Protein 4MCJ (pdb70)

Secondary structure (DSSP, 8-state):
----EEEEE-TT---TT--GGGSEEEE--S----HHHHHHHHHHT-SS-EEEEE----SS------HHHHHHHHHHHHHHH-SEE--B-TT---HHHHH------S-B-EEB-TT-TTHHHHHHHHHHHT--EE---HHHH--/---EEEEE-TT---TT--GGGSEEEE--S-----S--HHHHHHHHHHTSSS-EEEEE----SS------HHHHHHHHHHHHHHH-SEE--B-TT---HHHHH------S-B-EEB-TT-TTHHHHHHHHHHHT--EE---HHHH-/--EEEEE-TT---TT--GGGSEEEE--S----TT--HHHHHHHHHHTSSS-EEEEE----SS------HHHHHHHHHHHHHHH-SEE--B-TT---HHHHH------S-B-EEB-TT-TTHHHHHHHHHHHT--EE---HHHH--/----EEEEE-TT---TT--GGGSEEEE--S----HHHHHHHHHHT-SS-EEEEE----SS------HHHHHHHHHHHHHHH-SEE--B-TT---HHHHH------S-B-EEB-TT-TTHHHHHHHHHHHT--EE---HHHH--/----EEEEE-TT----S--GGGSEEEE--S----HHHHHHHHHHTSSS-EEEEE----SS------HHHHHHHHHHHHHHH-SEE--B-TT---HHHHH------S-B-EEB-BTBTTHHHHHHHHHHHT--EE---HHHH-/---EEEEE-TT---TT--GGGSEEEE--S-----TT-HHHHHHHHHHTSSS-EEEEE----SS------HHHHHHHHHHHHHHH-SEE--B-TT---HHHHH------S-B-EEB-TT-TTHHHHHHHHHHHT--EE---HHHH-/-PPPEEEEE-TT---TT--GGGSEEEE--S-----S--HHHHHHHHHHTSSS-EEEEE----SS------HHHHHHHHHHHHHHH-SEE--B-TT---HHHHH------S-B-EEB-TT-TTHHHHHHHHHHHT--EE---HHHH--/---EEEEE-TT----S--GGGSEEEE--S-----HHHHHHHHHHTSSS-EEEEE----SS------HHHHHHHHHHHHHHH-SEE--B-TT---HHHHH------S-B-EEB-TT-TTHHHHHHHHHHHT--EE---HHHH-/---EEEEE-TT---TT--GGGSEEEE--S-----HHHHHHHHHHTSSS-EEEEE----SS------HHHHHHHHHHHHHHH-SEE--B-TT---HHHHH------S-B-EEB-TT-TTHHHHHHHHHHHT--EE---TTTT--/---EEEEE-TT----S--GGGSEEEE--S-----SS-HHHHHHHHHHTSSS-EEEEE----SS------HHHHHHHHHHHHHHH-SEE--B-TT---HHHHH------S-B-EEB-TT-TTHHHHHHHHHHHT--EE---HHHH--

Nearest PDB structures (foldseek):
  4mcj-assembly1_A  TM=1.006E+00  e=2.893E-27  Parabacteroides distasonis ATCC 8503
  4mcj-assembly5_I  TM=1.002E+00  e=1.064E-26  Parabacteroides distasonis ATCC 8503
  4mcj-assembly1_B  TM=1.001E+00  e=1.136E-26  Parabacteroides distasonis ATCC 8503
  4mcj-assembly4_H  TM=1.001E+00  e=2.179E-26  Parabacteroides distasonis ATCC 8503
  6v26-assembly1_B-2  TM=3.737E-01  e=5.337E+00  Escherichia coli K-12

InterPro domains:
  IPR039470 Nucleoside 2-deoxyribosyltransferase-like [PF15891] (44-145)

Organism: Parabacteroides distasonis (strain ATCC 8503 / DSM 20701 / CIP 104284 / JCM 5825 / NCTC 11152) (NCBI:txid435591)

CATH classification: 3.40.50.450

Radius of gyration: 52.43 Å; Cα contacts (8 Å, |Δi|>4): 2409; chains: 10; bounding box: 166×98×75 Å

Sequence (1441 aa):
GAQSEVVVLYPDTENKDLDEAVYQKIFLAGTIDDWQKATCDWFRALPEGRYLLFNPRRDKGLSGESDFEHQVNWELEHLEKADLIINILASSKSPITLLEGLFRSGKLRVICEPGFYRYDNVRLTCARYGVPLYQNDDFLKTRAQSEVVVLYPDTENKDLDEAVYQKIFLAGTIDGKSVDWQKATCDWFRALPEGRYLLFNPRRDKGLSGESDFEHQVNWELEHLEKADLIINILASSKSPITLLEGLFRSGKLRVICEPGFYRYDNVRLTCARYGVPLYQNDDFLKTQSEVVVLYPDTENKDLDEAVYQKIFLAGTIDGKSVDWQKATCDWFRALPEGRYLLFNPRRDKGLSGESDFEHQVNWELEHLEKADLIINILASSKSPITLLEGLFRSGKLRVICEPGFYRYDNVRLTCARYGVPLYQNDDFLKTRGAQSEVVVLYPDTENKDLDEAVYQKIFLAGTIDDWQKATCDWFRALPEGRYLLFNPRRDKGLSGESDFEHQVNWELEHLEKADLIINILASSKSPITLLEGLFRSGKLRVICEPGFYRYDNVRLTCARYGVPLYQNDDFLKTRGAQSEVVVLYPDTENKDLDEAVYQKIFLAGTIDDWQKATCDWFRALPEGRYLLFNPRRDKGLSGESDFEHQVNWELEHLEKADLIINILASSKSPITLLEGLFRSGKLRVICEPGFYRYDNVRLTCARYGVPLYQNDDFLKTAQSEVVVLYPDTENKDLDEAVYQKIFLAGTIDGKSVDWQKATCDWFRALPEGRYLLFNPRRDKGLSGESDFEHQVNWELEHLEKADLIINILASSKSPITLLEGLFRSGKLRVICEPGFYRYDNVRLTCARYGVPLYQNDDFLKTGAQSEVVVLYPDTENKDLDEAVYQKIFLAGTIDGKSVDWQKATCDWFRALPEGRYLLFNPRRDKGLSGESDFEHQVNWELEHLEKADLIINILASSKSPITLLEGLFRSGKLRVICEPGFYRYDNVRLTCARYGVPLYQNDDFLKTRAQSEVVVLYPDTEENKDLDEAVYQKIFLAGTIDGDWQKATCDWFRALPEGRYLLFNPRRDKGLSGESDFEHQVNWELEHLEKADLIINILASSKSPITLLEGLFRSGKLRVICEPGFYRYDNVRLTCARYGVPLYQNDDFLKTAQSEVVVLYPDTENKDLDEAVYQKIFLAGTIDVDWQKATCDWFRALPEGRYLLFNPRRDKGLSGESDFEHQVNWELEHLEKADLIINILASSKSPITLLEGLFRSGKLRVICEPGFYRYDNVRLTCARYGVPLYQNDDFLKTRAQSEVVVLYPDTENKDLDEAVYQKIFLAGTIDGKSVDWQKATCDWFRALPEGRYLLFNPRRDKGLSGESDFEHQVNWELEHLEKADLIINILASSKSPITLLEGLFRSGKLRVICEPGFYRYDNVRLTCARYGVPLYQNDDFLKTR

Solvent-accessible surface area: 66840 Å² total

Structure (mmCIF, N/CA/C/O backbone):
data_4MCJ
#
_entry.id   4MCJ
#
_cell.length_a   323.850
_cell.length_b   65.629
_cell.length_c   102.710
_cell.angle_alpha   90.000
_cell.angle_beta   90.480
_cell.angle_gamma   90.000
#
_symmetry.space_group_name_H-M   'C 1 2 1'
#
loop_
_entity.id
_entity.type
_entity.pdbx_description
1 polymer 'Uncharacterized protein'
2 non-polymer 'CHLORIDE ION'
3 water water
#
loop_
_atom_site.group_PDB
_atom_site.id
_atom_site.type_symbol
_atom_site.label_atom_id
_atom_site.label_alt_id
_atom_site.label_comp_id
_atom_site.label_asym_id
_atom_site.label_entity_id
_atom_site.label_seq_id
_atom_site.pdbx_PDB_ins_code
_atom_site.Cartn_x
_atom_site.Cartn_y
_atom_site.Cartn_z
_atom_site.occupancy
_atom_site.B_iso_or_equiv
_atom_site.auth_seq_id
_atom_site.auth_comp_id
_atom_site.auth_asym_id
_atom_site.auth_atom_id
_atom_site.pdbx_PDB_model_num
ATOM 1 N N . GLY A 1 1 ? 142.566 12.646 87.942 1.00 38.72 0 GLY A N 1
ATOM 2 C CA . GLY A 1 1 ? 141.214 12.384 88.389 1.00 36.31 0 GLY A CA 1
ATOM 3 C C . GLY A 1 1 ? 140.289 11.953 87.274 1.00 38.72 0 GLY A C 1
ATOM 4 O O . GLY A 1 1 ? 140.717 11.751 86.129 1.00 37.56 0 GLY A O 1
ATOM 5 N N . ALA A 1 2 ? 139.011 11.753 87.641 1.00 34.76 22 ALA A N 1
ATOM 6 C CA . ALA A 1 2 ? 137.915 11.404 86.733 1.00 33.65 22 ALA A CA 1
ATOM 7 C C . ALA A 1 2 ? 137.712 12.560 85.736 1.00 37.88 22 ALA A C 1
ATOM 8 O O . ALA A 1 2 ? 137.680 13.731 86.163 1.00 39.29 22 ALA A O 1
ATOM 10 N N . GLN A 1 3 ? 137.703 12.247 84.420 1.00 32.07 23 GLN A N 1
ATOM 11 C CA . GLN A 1 3 ? 137.573 13.259 83.363 1.00 32.89 23 GLN A CA 1
ATOM 12 C C . GLN A 1 3 ? 136.621 12.840 82.259 1.00 35.89 23 GLN A C 1
ATOM 13 O O . GLN A 1 3 ? 136.394 13.620 81.337 1.00 36.92 23 GLN A O 1
ATOM 19 N N . SER A 1 4 ? 136.079 11.618 82.330 1.00 31.52 24 SER A N 1
ATOM 20 C CA . SER A 1 4 ? 135.114 11.135 81.350 1.00 30.70 24 SER A CA 1
ATOM 21 C C . SER A 1 4 ? 133.765 11.889 81.463 1.00 38.03 24 SER A C 1
ATOM 22 O O . SER A 1 4 ? 133.426 12.406 82.536 1.00 39.04 24 SER A O 1
ATOM 25 N N . GLU A 1 5 ? 133.021 11.968 80.360 1.00 33.78 25 GLU A N 1
ATOM 26 C CA . GLU A 1 5 ? 131.663 12.514 80.386 1.00 33.35 25 GLU A CA 1
ATOM 27 C C . GLU A 1 5 ? 130.697 11.334 80.276 1.00 31.99 25 GLU A C 1
ATOM 28 O O . GLU A 1 5 ? 130.719 10.605 79.275 1.00 28.37 25 GLU A O 1
ATOM 34 N N . VAL A 1 6 ? 129.884 11.127 81.315 1.00 27.61 26 VAL A N 1
ATOM 35 C CA . VAL A 1 6 ? 128.970 9.997 81.380 1.00 25.62 26 VAL A CA 1
ATOM 36 C C . VAL A 1 6 ? 127.550 10.502 81.578 1.00 33.87 26 VAL A C 1
ATOM 37 O O . VAL A 1 6 ? 127.226 11.138 82.594 1.00 33.85 26 VAL A O 1
ATOM 41 N N . VAL A 1 7 ? 126.695 10.169 80.599 1.00 30.61 27 VAL A N 1
ATOM 42 C CA . VAL A 1 7 ? 125.266 10.432 80.607 1.00 29.06 27 VAL A CA 1
ATOM 43 C C . VAL A 1 7 ? 124.585 9.080 80.714 1.00 32.63 27 VAL A C 1
ATOM 44 O O . VAL A 1 7 ? 124.894 8.170 79.930 1.00 31.95 27 VAL A O 1
ATOM 48 N N . VAL A 1 8 ? 123.704 8.922 81.707 1.00 29.30 28 VAL A N 1
ATOM 49 C CA . VAL A 1 8 ? 122.936 7.676 81.866 1.00 27.27 28 VAL A CA 1
ATOM 50 C C . VAL A 1 8 ? 121.441 7.939 81.498 1.00 32.03 28 VAL A C 1
ATOM 51 O O . VAL A 1 8 ? 120.814 8.887 82.018 1.00 29.16 28 VAL A O 1
ATOM 55 N N . LEU A 1 9 ? 120.917 7.107 80.571 1.00 31.26 29 LEU A N 1
ATOM 56 C CA . LEU A 1 9 ? 119.520 7.098 80.119 1.00 32.13 29 LEU A CA 1
ATOM 57 C C . LEU A 1 9 ? 118.772 5.917 80.728 1.00 33.89 29 LEU A C 1
ATOM 58 O O . LEU A 1 9 ? 119.242 4.770 80.672 1.00 30.94 29 LEU A O 1
ATOM 63 N N . TYR A 1 10 ? 117.622 6.209 81.334 1.00 32.05 30 TYR A N 1
ATOM 64 C CA . TYR A 1 10 ? 116.734 5.210 81.946 1.00 30.64 30 TYR A CA 1
ATOM 65 C C . TYR A 1 10 ? 115.406 5.132 81.181 1.00 33.51 30 TYR A C 1
ATOM 66 O O . TYR A 1 10 ? 115.046 6.111 80.517 1.00 32.57 30 TYR A O 1
ATOM 75 N N . PRO A 1 11 ? 114.619 4.030 81.318 1.00 28.11 31 PRO A N 1
ATOM 76 C CA . PRO A 1 11 ? 113.316 3.975 80.613 1.00 28.45 31 PRO A CA 1
ATOM 77 C C . PRO A 1 11 ? 112.340 5.079 81.036 1.00 35.22 31 PRO A C 1
ATOM 78 O O . PRO A 1 11 ? 111.541 5.508 80.217 1.00 33.44 31 PRO A O 1
ATOM 82 N N . ASP A 1 12 ? 112.450 5.577 82.284 1.00 36.90 32 ASP A N 1
ATOM 83 C CA . ASP A 1 12 ? 111.578 6.611 82.854 1.00 40.15 32 ASP A CA 1
ATOM 84 C C . ASP A 1 12 ? 112.244 8.031 82.899 1.00 47.71 32 ASP A C 1
ATOM 85 O O . ASP A 1 12 ? 111.739 8.908 83.606 1.00 48.77 32 ASP A O 1
ATOM 90 N N . THR A 1 13 ? 113.341 8.255 82.155 1.00 45.13 33 THR A N 1
ATOM 91 C CA . THR A 1 13 ? 114.004 9.559 82.064 1.00 46.61 33 THR A CA 1
ATOM 92 C C . THR A 1 13 ? 114.146 9.928 80.587 1.00 55.33 33 THR A C 1
ATOM 93 O O . THR A 1 13 ? 114.139 9.046 79.718 1.00 53.43 33 THR A O 1
ATOM 97 N N . GLU A 1 14 ? 114.276 11.240 80.315 1.00 57.92 34 GLU A N 1
ATOM 98 C CA . GLU A 1 14 ? 114.421 11.824 78.982 1.00 60.23 34 GLU A CA 1
ATOM 99 C C . GLU A 1 14 ? 115.561 12.831 78.978 1.00 68.89 34 GLU A C 1
ATOM 100 O O . GLU A 1 14 ? 115.604 13.689 79.864 1.00 71.58 34 GLU A O 1
ATOM 106 N N . ASN A 1 15 ? 116.475 12.747 78.001 1.00 66.31 35 ASN A N 1
ATOM 107 C CA . ASN A 1 15 ? 117.574 13.720 77.896 1.00 68.15 35 ASN A CA 1
ATOM 108 C C . ASN A 1 15 ? 117.460 14.399 76.513 1.00 75.50 35 ASN A C 1
ATOM 109 O O . ASN A 1 15 ? 118.318 14.236 75.640 1.00 74.86 35 ASN A O 1
ATOM 111 N N . LYS A 1 16 ? 116.355 15.145 76.325 1.00 75.04 36 LYS A N 1
ATOM 112 C CA . LYS A 1 16 ? 116.038 15.854 75.086 1.00 76.61 36 LYS A CA 1
ATOM 113 C C . LYS A 1 16 ? 117.186 16.808 74.675 1.00 81.31 36 LYS A C 1
ATOM 114 O O . LYS A 1 16 ? 117.938 17.310 75.534 1.00 81.95 36 LYS A O 1
ATOM 116 N N . ASP A 1 17 ? 117.330 17.008 73.346 1.00 76.15 37 ASP A N 1
ATOM 117 C CA . ASP A 1 17 ? 118.335 17.855 72.693 1.00 75.97 37 ASP A CA 1
ATOM 118 C C . ASP A 1 17 ? 119.797 17.351 73.004 1.00 74.54 37 ASP A C 1
ATOM 119 O O . ASP A 1 17 ? 120.722 18.154 73.150 1.00 75.07 37 ASP A O 1
ATOM 121 N N . LEU A 1 18 ? 119.993 16.016 73.047 1.00 65.52 38 LEU A N 1
ATOM 122 C CA . LEU A 1 18 ? 121.311 15.386 73.200 1.00 62.20 38 LEU A CA 1
ATOM 123 C C . LEU A 1 18 ? 121.665 14.684 71.881 1.00 62.13 38 LEU A C 1
ATOM 124 O O . LEU A 1 18 ? 120.824 13.949 71.340 1.00 60.47 38 LEU A O 1
ATOM 129 N N . ASP A 1 19 ? 122.891 14.941 71.355 1.00 57.30 39 ASP A N 1
ATOM 130 C CA . ASP A 1 19 ? 123.367 14.331 70.113 1.00 56.58 39 ASP A CA 1
ATOM 131 C C . ASP A 1 19 ? 123.992 12.982 70.447 1.00 58.32 39 ASP A C 1
ATOM 132 O O . ASP A 1 19 ? 125.158 12.923 70.842 1.00 58.27 39 ASP A O 1
ATOM 137 N N . GLU A 1 20 ? 123.203 11.896 70.286 1.00 52.27 40 GLU A N 1
ATOM 138 C CA . GLU A 1 20 ? 123.604 10.520 70.588 1.00 48.99 40 GLU A CA 1
ATOM 139 C C . GLU A 1 20 ? 124.819 10.056 69.733 1.00 52.25 40 GLU A C 1
ATOM 140 O O . GLU A 1 20 ? 125.537 9.141 70.147 1.00 52.30 40 GLU A O 1
ATOM 146 N N . ALA A 1 21 ? 125.067 10.709 68.594 1.00 47.94 41 ALA A N 1
ATOM 147 C CA . ALA A 1 21 ? 126.136 10.372 67.655 1.00 47.12 41 ALA A CA 1
ATOM 148 C C . ALA A 1 21 ? 127.547 10.648 68.200 1.00 49.08 41 ALA A C 1
ATOM 149 O O . ALA A 1 21 ? 128.496 10.004 67.739 1.00 47.19 41 ALA A O 1
ATOM 151 N N . VAL A 1 22 ? 127.711 11.615 69.132 1.00 45.58 42 VAL A N 1
ATOM 152 C CA . VAL A 1 22 ? 129.055 11.991 69.620 1.00 44.09 42 VAL A CA 1
ATOM 153 C C . VAL A 1 22 ? 129.448 11.150 70.867 1.00 44.02 42 VAL A C 1
ATOM 154 O O . VAL A 1 22 ? 130.575 11.277 71.354 1.00 44.60 42 VAL A O 1
ATOM 158 N N . TYR A 1 23 ? 128.563 10.250 71.313 1.00 36.64 43 TYR A N 1
ATOM 159 C CA . TYR A 1 23 ? 128.796 9.376 72.463 1.00 34.04 43 TYR A CA 1
ATOM 160 C C . TYR A 1 23 ? 129.005 7.913 72.084 1.00 36.57 43 TYR A C 1
ATOM 161 O O . TYR A 1 23 ? 128.420 7.418 71.119 1.00 37.12 43 TYR A O 1
ATOM 170 N N . GLN A 1 24 ? 129.779 7.210 72.905 1.00 31.19 44 GLN A N 1
ATOM 171 C CA . GLN A 1 24 ? 129.877 5.752 72.849 1.00 29.58 44 GLN A CA 1
ATOM 172 C C . GLN A 1 24 ? 128.644 5.229 73.571 1.00 29.95 44 GLN A C 1
ATOM 173 O O . GLN A 1 24 ? 128.505 5.491 74.769 1.00 28.85 44 GLN A O 1
ATOM 179 N N . LYS A 1 25 ? 127.692 4.621 72.836 1.00 23.96 45 LYS A N 1
ATOM 180 C CA . LYS A 1 25 ? 126.419 4.171 73.390 1.00 21.95 45 LYS A CA 1
ATOM 181 C C . LYS A 1 25 ? 126.548 2.736 73.851 1.00 26.51 45 LYS A C 1
ATOM 182 O O . LYS A 1 25 ? 126.884 1.854 73.058 1.00 27.37 45 LYS A O 1
ATOM 188 N N . ILE A 1 26 ? 126.356 2.516 75.168 1.00 21.92 46 ILE A N 1
ATOM 189 C CA . ILE A 1 26 ? 126.527 1.204 75.788 1.00 20.24 46 ILE A CA 1
ATOM 190 C C . ILE A 1 26 ? 125.267 0.809 76.495 1.00 25.20 46 ILE A C 1
ATOM 191 O O . ILE A 1 26 ? 124.798 1.547 77.356 1.00 27.70 46 ILE A O 1
ATOM 196 N N . PHE A 1 27 ? 124.738 -0.369 76.163 1.00 20.47 47 PHE A N 1
ATOM 197 C CA . PHE A 1 27 ? 123.542 -0.891 76.807 1.00 20.04 47 PHE A CA 1
ATOM 198 C C . PHE A 1 27 ? 123.945 -1.833 77.928 1.00 24.97 47 PHE A C 1
ATOM 199 O O . PHE A 1 27 ? 124.737 -2.744 77.697 1.00 26.18 47 PHE A O 1
ATOM 207 N N . LEU A 1 28 ? 123.414 -1.603 79.144 1.00 21.53 48 LEU A N 1
ATOM 208 C CA . LEU A 1 28 ? 123.707 -2.447 80.302 1.00 20.70 48 LEU A CA 1
ATOM 209 C C . LEU A 1 28 ? 122.660 -3.541 80.414 1.00 24.69 48 LEU A C 1
ATOM 210 O O . LEU A 1 28 ? 121.642 -3.357 81.076 1.00 23.86 48 LEU A O 1
ATOM 215 N N . ALA A 1 29 ? 122.888 -4.669 79.716 1.00 22.12 49 ALA A N 1
ATOM 216 C CA . ALA A 1 29 ? 121.981 -5.820 79.706 1.00 21.78 49 ALA A CA 1
ATOM 217 C C . ALA A 1 29 ? 122.311 -6.787 80.840 1.00 26.80 49 ALA A C 1
ATOM 218 O O . ALA A 1 29 ? 123.435 -6.826 81.316 1.00 29.29 49 ALA A O 1
ATOM 220 N N . GLY A 1 30 ? 121.336 -7.549 81.284 1.00 23.12 50 GLY A N 1
ATOM 221 C CA . GLY A 1 30 ? 121.589 -8.521 82.342 1.00 24.32 50 GLY A CA 1
ATOM 222 C C . GLY A 1 30 ? 120.697 -8.421 83.555 1.00 29.86 50 GLY A C 1
ATOM 223 O O . GLY A 1 30 ? 119.667 -7.745 83.520 1.00 29.41 50 GLY A O 1
ATOM 224 N N . THR A 1 31 ? 121.107 -9.091 84.636 1.00 26.90 51 THR A N 1
ATOM 225 C CA . THR A 1 31 ? 120.330 -9.291 85.855 1.00 27.78 51 THR A CA 1
ATOM 226 C C . THR A 1 31 ? 119.812 -7.981 86.460 1.00 33.93 51 THR A C 1
ATOM 227 O O . THR A 1 31 ? 120.586 -7.061 86.736 1.00 35.06 51 THR A O 1
ATOM 231 N N . ILE A 1 32 ? 118.485 -7.921 86.658 1.00 31.36 52 ILE A N 1
ATOM 232 C CA . ILE A 1 32 ? 117.822 -6.812 87.328 1.00 32.68 52 ILE A CA 1
ATOM 233 C C . ILE A 1 32 ? 117.320 -7.367 88.693 1.00 42.83 52 ILE A C 1
ATOM 234 O O . ILE A 1 32 ? 116.391 -8.164 88.757 1.00 42.43 52 ILE A O 1
ATOM 239 N N . ASP A 1 33 ? 118.047 -7.000 89.751 1.00 44.27 53 ASP A N 1
ATOM 240 C CA . ASP A 1 33 ? 117.804 -7.335 91.147 1.00 47.18 53 ASP A CA 1
ATOM 241 C C . ASP A 1 33 ? 117.406 -6.041 91.887 1.00 54.03 53 ASP A C 1
ATOM 242 O O . ASP A 1 33 ? 118.221 -5.103 91.983 1.00 54.47 53 ASP A O 1
ATOM 255 N N . ASP A 1 39 ? 122.821 -4.664 91.967 1.00 38.04 59 ASP A N 1
ATOM 256 C CA . ASP A 1 39 ? 122.893 -3.345 91.272 1.00 35.35 59 ASP A CA 1
ATOM 257 C C . ASP A 1 39 ? 124.316 -3.077 90.791 1.00 33.11 59 ASP A C 1
ATOM 258 O O . ASP A 1 39 ? 124.947 -2.053 91.094 1.00 31.90 59 ASP A O 1
ATOM 263 N N . TRP A 1 40 ? 124.780 -4.013 89.975 1.00 27.26 60 TRP A N 1
ATOM 264 C CA . TRP A 1 40 ? 126.047 -3.970 89.260 1.00 25.57 60 TRP A CA 1
ATOM 265 C C . TRP A 1 40 ? 125.997 -2.815 88.208 1.00 29.26 60 TRP A C 1
ATOM 266 O O . TRP A 1 40 ? 127.041 -2.300 87.797 1.00 28.70 60 TRP A O 1
ATOM 277 N N . GLN A 1 41 ? 124.765 -2.453 87.761 1.00 24.35 61 GLN A N 1
ATOM 278 C CA . GLN A 1 41 ? 124.517 -1.414 86.772 1.00 24.96 61 GLN A CA 1
ATOM 279 C C . GLN A 1 41 ? 125.015 -0.060 87.254 1.00 30.09 61 GLN A C 1
ATOM 280 O O . GLN A 1 41 ? 125.589 0.656 86.447 1.00 30.12 61 GLN A O 1
ATOM 286 N N . LYS A 1 42 ? 124.736 0.324 88.530 1.00 28.04 62 LYS A N 1
ATOM 287 C CA . LYS A 1 42 ? 125.189 1.593 89.103 1.00 28.55 62 LYS A CA 1
ATOM 288 C C . LYS A 1 42 ? 126.709 1.567 89.260 1.00 35.01 62 LYS A C 1
ATOM 289 O O . LYS A 1 42 ? 127.365 2.557 88.918 1.00 38.64 62 LYS A O 1
ATOM 295 N N . ALA A 1 43 ? 127.268 0.439 89.748 1.00 27.71 63 ALA A N 1
ATOM 296 C CA . ALA A 1 43 ? 128.712 0.266 89.920 1.00 26.25 63 ALA A CA 1
ATOM 297 C C . ALA A 1 43 ? 129.441 0.372 88.567 1.00 30.53 63 ALA A C 1
ATOM 298 O O . ALA A 1 43 ? 130.558 0.891 88.536 1.00 30.82 63 ALA A O 1
ATOM 300 N N . THR A 1 44 ? 128.804 -0.103 87.465 1.00 25.32 64 THR A N 1
ATOM 301 C CA . THR A 1 44 ? 129.346 -0.045 86.103 1.00 24.53 64 THR A CA 1
ATOM 302 C C . THR A 1 44 ? 129.323 1.415 85.641 1.00 29.91 64 THR A C 1
ATOM 303 O O . THR A 1 44 ? 130.333 1.882 85.134 1.00 30.33 64 THR A O 1
ATOM 307 N N . CYS A 1 45 ? 128.217 2.148 85.890 1.00 28.29 65 CYS A N 1
ATOM 308 C CA . CYS A 1 45 ? 128.086 3.575 85.570 1.00 29.23 65 CYS A CA 1
ATOM 309 C C . CYS A 1 45 ? 129.159 4.354 86.296 1.00 29.88 65 CYS A C 1
ATOM 310 O O . CYS A 1 45 ? 129.833 5.159 85.660 1.00 30.85 65 CYS A O 1
ATOM 313 N N . ASP A 1 46 ? 129.381 4.067 87.600 1.00 25.00 66 ASP A N 1
ATOM 314 C CA . ASP A 1 46 ? 130.424 4.708 88.422 1.00 25.48 66 ASP A CA 1
ATOM 315 C C . ASP A 1 46 ? 131.816 4.424 87.869 1.00 30.18 66 ASP A C 1
ATOM 316 O O . ASP A 1 46 ? 132.670 5.307 87.908 1.00 32.57 66 ASP A O 1
ATOM 321 N N . TRP A 1 47 ? 132.035 3.214 87.328 1.00 26.18 67 TRP A N 1
ATOM 322 C CA . TRP A 1 47 ? 133.316 2.813 86.744 1.00 26.25 67 TRP A CA 1
ATOM 323 C C . TRP A 1 47 ? 133.632 3.701 85.530 1.00 32.30 67 TRP A C 1
ATOM 324 O O . TRP A 1 47 ? 134.749 4.197 85.414 1.00 33.39 67 TRP A O 1
ATOM 335 N N . PHE A 1 48 ? 132.641 3.932 84.661 1.00 29.06 68 PHE A N 1
ATOM 336 C CA . PHE A 1 48 ? 132.783 4.792 83.486 1.00 29.39 68 PHE A CA 1
ATOM 337 C C . PHE A 1 48 ? 132.984 6.247 83.893 1.00 33.00 68 PHE A C 1
ATOM 338 O O . PHE A 1 48 ? 133.758 6.944 83.244 1.00 34.63 68 PHE A O 1
ATOM 346 N N . ARG A 1 49 ? 132.340 6.685 84.980 1.00 29.96 69 ARG A N 1
ATOM 347 C CA . ARG A 1 49 ? 132.483 8.049 85.510 1.00 31.47 69 ARG A CA 1
ATOM 348 C C . ARG A 1 49 ? 133.910 8.313 86.014 1.00 37.83 69 ARG A C 1
ATOM 349 O O . ARG A 1 49 ? 134.371 9.461 85.968 1.00 39.80 69 ARG A O 1
ATOM 357 N N . ALA A 1 50 ? 134.598 7.252 86.490 1.00 33.05 70 ALA A N 1
ATOM 358 C CA . ALA A 1 50 ? 135.949 7.309 87.059 1.00 32.72 70 ALA A CA 1
ATOM 359 C C . ALA A 1 50 ? 137.039 7.303 85.984 1.00 36.90 70 ALA A C 1
ATOM 360 O O . ALA A 1 50 ? 138.190 7.530 86.330 1.00 40.39 70 ALA A O 1
ATOM 362 N N . LEU A 1 51 ? 136.689 7.056 84.704 1.00 29.83 71 LEU A N 1
ATOM 363 C CA . LEU A 1 51 ? 137.644 7.014 83.605 1.00 28.35 71 LEU A CA 1
ATOM 364 C C . LEU A 1 51 ? 138.267 8.414 83.328 1.00 34.64 71 LEU A C 1
ATOM 365 O O . LEU A 1 51 ? 137.623 9.448 83.552 1.00 33.90 71 LEU A O 1
ATOM 370 N N . PRO A 1 52 ? 139.541 8.449 82.859 1.00 33.73 72 PRO A N 1
ATOM 371 C CA . PRO A 1 52 ? 140.199 9.746 82.616 1.00 35.36 72 PRO A CA 1
ATOM 372 C C . PRO A 1 52 ? 139.875 10.370 81.244 1.00 40.67 72 PRO A C 1
ATOM 373 O O . PRO A 1 52 ? 140.293 11.497 80.986 1.00 41.90 72 PRO A O 1
ATOM 377 N N . GLU A 1 53 ? 139.162 9.668 80.365 1.00 39.14 73 GLU A N 1
ATOM 378 C CA . GLU A 1 53 ? 138.756 10.212 79.058 1.00 40.61 73 GLU A CA 1
ATOM 379 C C . GLU A 1 53 ? 137.483 9.492 78.516 1.00 44.03 73 GLU A C 1
ATOM 380 O O . GLU A 1 53 ? 137.134 8.397 78.987 1.00 41.49 73 GLU A O 1
ATOM 386 N N . GLY A 1 54 ? 136.836 10.116 77.521 1.00 40.44 74 GLY A N 1
ATOM 387 C CA . GLY A 1 54 ? 135.696 9.536 76.818 1.00 38.58 74 GLY A CA 1
ATOM 388 C C . GLY A 1 54 ? 134.337 10.134 77.095 1.00 42.06 74 GLY A C 1
ATOM 389 O O . GLY A 1 54 ? 134.105 10.709 78.164 1.00 41.88 74 GLY A O 1
ATOM 390 N N . ARG A 1 55 ? 133.430 9.996 76.106 1.00 36.99 75 ARG A N 1
ATOM 391 C CA . ARG A 1 55 ? 132.036 10.441 76.163 1.00 35.20 75 ARG A CA 1
ATOM 392 C C . ARG A 1 55 ? 131.173 9.212 76.053 1.00 35.47 75 ARG A C 1
ATOM 393 O O . ARG A 1 55 ? 131.179 8.526 75.008 1.00 33.06 75 ARG A O 1
ATOM 401 N N . TYR A 1 56 ? 130.483 8.885 77.164 1.00 31.23 76 TYR A N 1
ATOM 402 C CA . TYR A 1 56 ? 129.671 7.675 77.249 1.00 28.77 76 TYR A CA 1
ATOM 403 C C . TYR A 1 56 ? 128.229 7.978 77.498 1.00 33.20 76 TYR A C 1
ATOM 404 O O . TYR A 1 56 ? 127.880 8.765 78.375 1.00 34.96 76 TYR A O 1
ATOM 413 N N . LEU A 1 57 ? 127.384 7.326 76.720 1.00 28.14 77 LEU A N 1
ATOM 414 C CA . LEU A 1 57 ? 125.943 7.359 76.884 1.00 26.59 77 LEU A CA 1
ATOM 415 C C . LEU A 1 57 ? 125.536 5.945 77.266 1.00 29.20 77 LEU A C 1
ATOM 416 O O . LEU A 1 57 ? 125.639 5.021 76.456 1.00 26.73 77 LEU A O 1
ATOM 421 N N . LEU A 1 58 ? 125.179 5.764 78.528 1.00 26.54 78 LEU A N 1
ATOM 422 C CA . LEU A 1 58 ? 124.846 4.440 79.037 1.00 25.79 78 LEU A CA 1
ATOM 423 C C . LEU A 1 58 ? 123.345 4.266 79.117 1.00 28.09 78 LEU A C 1
ATOM 424 O O . LEU A 1 58 ? 122.645 5.092 79.713 1.00 29.01 78 LEU A O 1
ATOM 429 N N . PHE A 1 59 ? 122.839 3.207 78.463 1.00 23.13 79 PHE A N 1
ATOM 430 C CA . PHE A 1 59 ? 121.421 2.863 78.494 1.00 21.39 79 PHE A CA 1
ATOM 431 C C . PHE A 1 59 ? 121.217 1.875 79.612 1.00 25.77 79 PHE A C 1
ATOM 432 O O . PHE A 1 59 ? 121.651 0.724 79.500 1.00 24.42 79 PHE A O 1
ATOM 440 N N . ASN A 1 60 ? 120.656 2.355 80.741 1.00 25.10 80 ASN A N 1
ATOM 441 C CA . ASN A 1 60 ? 120.429 1.527 81.912 1.00 25.04 80 ASN A CA 1
ATOM 442 C C . ASN A 1 60 ? 118.930 1.188 82.008 1.00 28.92 80 ASN A C 1
ATOM 443 O O . ASN A 1 60 ? 118.130 2.059 82.345 1.00 27.60 80 ASN A O 1
ATOM 448 N N . PRO A 1 61 ? 118.549 -0.095 81.736 1.00 25.76 81 PRO A N 1
ATOM 449 C CA . PRO A 1 61 ? 117.122 -0.473 81.778 1.00 24.62 81 PRO A CA 1
ATOM 450 C C . PRO A 1 61 ? 116.566 -0.635 83.208 1.00 30.06 81 PRO A C 1
ATOM 451 O O . PRO A 1 61 ? 115.350 -0.821 83.379 1.00 30.63 81 PRO A O 1
ATOM 455 N N . ARG A 1 62 ? 117.444 -0.585 84.219 1.00 25.51 82 ARG A N 1
ATOM 456 C CA . ARG A 1 62 ? 117.084 -0.749 85.608 1.00 25.97 82 ARG A CA 1
ATOM 457 C C . ARG A 1 62 ? 116.629 0.595 86.192 1.00 33.35 82 ARG A C 1
ATOM 458 O O . ARG A 1 62 ? 117.420 1.518 86.412 1.00 32.42 82 ARG A O 1
ATOM 466 N N . ARG A 1 63 ? 115.343 0.679 86.472 1.00 33.57 83 ARG A N 1
ATOM 467 C CA . ARG A 1 63 ? 114.733 1.859 87.078 1.00 35.98 83 ARG A CA 1
ATOM 468 C C . ARG A 1 63 ? 115.022 1.856 88.571 1.00 43.07 83 ARG A C 1
ATOM 469 O O . ARG A 1 63 ? 115.169 0.768 89.131 1.00 41.19 83 ARG A O 1
ATOM 477 N N . ASP A 1 64 ? 115.050 3.049 89.231 1.00 44.61 84 ASP A N 1
ATOM 478 C CA . ASP A 1 64 ? 115.289 3.131 90.675 1.00 46.91 84 ASP A CA 1
ATOM 479 C C . ASP A 1 64 ? 114.133 2.456 91.438 1.00 53.24 84 ASP A C 1
ATOM 480 O O . ASP A 1 64 ? 114.390 1.690 92.375 1.00 53.78 84 ASP A O 1
ATOM 485 N N . LYS A 1 65 ? 112.888 2.668 90.984 1.00 50.63 85 LYS A N 1
ATOM 486 C CA . LYS A 1 65 ? 111.693 2.019 91.539 1.00 51.47 85 LYS A CA 1
ATOM 487 C C . LYS A 1 65 ? 111.212 0.932 90.568 1.00 51.91 85 LYS A C 1
ATOM 488 O O . LYS A 1 65 ? 111.232 1.145 89.361 1.00 50.94 85 LYS A O 1
ATOM 490 N N . GLY A 1 66 ? 110.806 -0.222 91.087 1.00 46.84 86 GLY A N 1
ATOM 491 C CA . GLY A 1 66 ? 110.330 -1.328 90.258 1.00 45.16 86 GLY A CA 1
ATOM 492 C C . GLY A 1 66 ? 109.108 -0.983 89.402 1.00 47.56 86 GLY A C 1
ATOM 493 O O . GLY A 1 66 ? 108.506 0.092 89.547 1.00 49.38 86 GLY A O 1
ATOM 494 N N . LEU A 1 67 ? 108.728 -1.883 88.490 1.00 39.05 87 LEU A N 1
ATOM 495 C CA . LEU A 1 67 ? 107.581 -1.638 87.619 1.00 37.07 87 LEU A CA 1
ATOM 496 C C . LEU A 1 67 ? 106.294 -1.794 88.402 1.00 40.25 87 LEU A C 1
ATOM 497 O O . LEU A 1 67 ? 106.209 -2.689 89.251 1.00 39.80 87 LEU A O 1
ATOM 502 N N . SER A 1 68 ? 105.287 -0.922 88.111 1.00 36.03 88 SER A N 1
ATOM 503 C CA . SER A 1 68 ? 103.945 -0.954 88.729 1.00 35.42 88 SER A CA 1
ATOM 504 C C . SER A 1 68 ? 103.201 -2.259 88.437 1.00 39.19 88 SER A C 1
ATOM 505 O O . SER A 1 68 ? 102.423 -2.727 89.263 1.00 40.97 88 SER A O 1
ATOM 508 N N . GLY A 1 69 ? 103.434 -2.833 87.263 1.00 33.54 89 GLY A N 1
ATOM 509 C CA . GLY A 1 69 ? 102.707 -4.025 86.849 1.00 31.99 89 GLY A CA 1
ATOM 510 C C . GLY A 1 69 ? 101.612 -3.671 85.864 1.00 35.27 89 GLY A C 1
ATOM 511 O O . GLY A 1 69 ? 100.971 -4.571 85.313 1.00 35.58 89 GLY A O 1
ATOM 512 N N . GLU A 1 70 ? 101.357 -2.351 85.665 1.00 31.13 90 GLU A N 1
ATOM 513 C CA . GLU A 1 70 ? 100.400 -1.854 84.667 1.00 30.95 90 GLU A CA 1
ATOM 514 C C . GLU A 1 70 ? 100.983 -2.198 83.260 1.00 32.47 90 GLU A C 1
ATOM 515 O O . GLU A 1 70 ? 102.186 -2.098 83.052 1.00 31.90 90 GLU A O 1
ATOM 529 N N . SER A 1 72 ? 100.623 -0.933 79.981 1.00 27.59 92 SER A N 1
ATOM 530 C CA . SER A 1 72 ? 101.227 0.026 79.052 1.00 28.08 92 SER A CA 1
ATOM 531 C C . SER A 1 72 ? 102.658 0.409 79.506 1.00 35.24 92 SER A C 1
ATOM 532 O O . SER A 1 72 ? 103.536 0.595 78.654 1.00 35.86 92 SER A O 1
ATOM 535 N N . ASP A 1 73 ? 102.889 0.450 80.837 1.00 32.41 93 ASP A N 1
ATOM 536 C CA . ASP A 1 73 ? 104.185 0.717 81.430 1.00 31.71 93 ASP A CA 1
ATOM 537 C C . ASP A 1 73 ? 105.156 -0.413 81.114 1.00 36.26 93 ASP A C 1
ATOM 538 O O . ASP A 1 73 ? 106.339 -0.154 80.854 1.00 35.54 93 ASP A O 1
ATOM 543 N N . PHE A 1 74 ? 104.657 -1.674 81.142 1.00 32.01 94 PHE A N 1
ATOM 544 C CA . PHE A 1 74 ? 105.463 -2.855 80.855 1.00 29.80 94 PHE A CA 1
ATOM 545 C C . PHE A 1 74 ? 105.883 -2.863 79.377 1.00 32.94 94 PHE A C 1
ATOM 546 O O . PHE A 1 74 ? 107.038 -3.158 79.064 1.00 30.51 94 PHE A O 1
ATOM 554 N N . GLU A 1 75 ? 104.936 -2.544 78.473 1.00 30.87 95 GLU A N 1
ATOM 555 C CA . GLU A 1 75 ? 105.202 -2.480 77.038 1.00 29.61 95 GLU A CA 1
ATOM 556 C C . GLU A 1 75 ? 106.231 -1.412 76.756 1.00 33.69 95 GLU A C 1
ATOM 557 O O . GLU A 1 75 ? 107.129 -1.644 75.951 1.00 34.41 95 GLU A O 1
ATOM 563 N N . HIS A 1 76 ? 106.131 -0.258 77.439 1.00 28.41 96 HIS A N 1
ATOM 564 C CA . HIS A 1 76 ? 107.117 0.794 77.315 1.00 27.98 96 HIS A CA 1
ATOM 565 C C . HIS A 1 76 ? 108.512 0.272 77.721 1.00 31.19 96 HIS A C 1
ATOM 566 O O . HIS A 1 76 ? 109.486 0.559 77.025 1.00 31.50 96 HIS A O 1
ATOM 573 N N . GLN A 1 77 ? 108.599 -0.512 78.803 1.00 27.58 97 GLN A N 1
ATOM 574 C CA . GLN A 1 77 ? 109.863 -1.086 79.266 1.00 27.20 97 GLN A CA 1
ATOM 575 C C . GLN A 1 77 ? 110.492 -1.996 78.199 1.00 30.25 97 GLN A C 1
ATOM 576 O O . GLN A 1 77 ? 111.657 -1.803 77.871 1.00 28.67 97 GLN A O 1
ATOM 582 N N . VAL A 1 78 ? 109.721 -2.941 77.629 1.00 27.01 98 VAL A N 1
ATOM 583 C CA . VAL A 1 78 ? 110.228 -3.913 76.654 1.00 25.01 98 VAL A CA 1
ATOM 584 C C . VAL A 1 78 ? 110.643 -3.188 75.369 1.00 28.10 98 VAL A C 1
ATOM 585 O O . VAL A 1 78 ? 111.736 -3.447 74.862 1.00 28.10 98 VAL A O 1
ATOM 589 N N . ASN A 1 79 ? 109.822 -2.254 74.893 1.00 24.79 99 ASN A N 1
ATOM 590 C CA . ASN A 1 79 ? 110.105 -1.494 73.680 1.00 24.91 99 ASN A CA 1
ATOM 591 C C . ASN A 1 79 ? 111.331 -0.583 73.884 1.00 29.56 99 ASN A C 1
ATOM 592 O O . ASN A 1 79 ? 112.139 -0.465 72.960 1.00 28.82 99 ASN A O 1
ATOM 597 N N . TRP A 1 80 ? 111.489 0.027 75.088 1.00 26.21 100 TRP A N 1
ATOM 598 C CA . TRP A 1 80 ? 112.655 0.846 75.421 1.00 24.89 100 TRP A CA 1
ATOM 599 C C . TRP A 1 80 ? 113.915 -0.009 75.372 1.00 28.97 100 TRP A C 1
ATOM 600 O O . TRP A 1 80 ? 114.908 0.414 74.784 1.00 31.37 100 TRP A O 1
ATOM 611 N N . GLU A 1 81 ? 113.861 -1.219 75.963 1.00 23.88 101 GLU A N 1
ATOM 612 C CA . GLU A 1 81 ? 114.964 -2.178 75.995 1.00 22.08 101 GLU A CA 1
ATOM 613 C C . GLU A 1 81 ? 115.384 -2.582 74.564 1.00 26.18 101 GLU A C 1
ATOM 614 O O . GLU A 1 81 ? 116.555 -2.458 74.227 1.00 25.75 101 GLU A O 1
ATOM 620 N N . LEU A 1 82 ? 114.435 -3.015 73.721 1.00 23.91 102 LEU A N 1
ATOM 621 C CA . LEU A 1 82 ? 114.733 -3.467 72.365 1.00 24.64 102 LEU A CA 1
ATOM 622 C C . LEU A 1 82 ? 115.274 -2.328 71.493 1.00 30.66 102 LEU A C 1
ATOM 623 O O . LEU A 1 82 ? 116.252 -2.531 70.774 1.00 30.90 102 LEU A O 1
ATOM 628 N N . GLU A 1 83 ? 114.698 -1.138 71.597 1.00 27.70 103 GLU A N 1
ATOM 629 C CA . GLU A 1 83 ? 115.121 0.025 70.810 1.00 27.99 103 GLU A CA 1
ATOM 630 C C . GLU A 1 83 ? 116.558 0.449 71.171 1.00 30.78 103 GLU A C 1
ATOM 631 O O . GLU A 1 83 ? 117.333 0.775 70.271 1.00 31.78 103 GLU A O 1
ATOM 637 N N . HIS A 1 84 ? 116.908 0.418 72.470 1.00 24.48 104 HIS A N 1
ATOM 638 C CA . HIS A 1 84 ? 118.212 0.875 72.929 1.00 24.32 104 HIS A CA 1
ATOM 639 C C . HIS A 1 84 ? 119.249 -0.250 72.814 1.00 27.28 104 HIS A C 1
ATOM 640 O O . HIS A 1 84 ? 120.428 0.058 72.694 1.00 28.37 104 HIS A O 1
ATOM 647 N N . LEU A 1 85 ? 118.825 -1.525 72.721 1.00 23.90 105 LEU A N 1
ATOM 648 C CA . LEU A 1 85 ? 119.730 -2.630 72.425 1.00 21.97 105 LEU A CA 1
ATOM 649 C C . LEU A 1 85 ? 120.187 -2.492 70.965 1.00 27.16 105 LEU A C 1
ATOM 650 O O . LEU A 1 85 ? 121.366 -2.662 70.648 1.00 27.97 105 LEU A O 1
ATOM 655 N N . GLU A 1 86 ? 119.260 -2.085 70.091 1.00 23.22 106 GLU A N 1
ATOM 656 C CA . GLU A 1 86 ? 119.524 -1.813 68.682 1.00 22.30 106 GLU A CA 1
ATOM 657 C C . GLU A 1 86 ? 120.411 -0.570 68.492 1.00 26.82 106 GLU A C 1
ATOM 658 O O . GLU A 1 86 ? 121.311 -0.614 67.659 1.00 25.39 106 GLU A O 1
ATOM 664 N N . LYS A 1 87 ? 120.152 0.539 69.249 1.00 25.35 107 LYS A N 1
ATOM 665 C CA . LYS A 1 87 ? 120.906 1.807 69.118 1.00 26.50 107 LYS A CA 1
ATOM 666 C C . LYS A 1 87 ? 122.355 1.733 69.643 1.00 31.19 107 LYS A C 1
ATOM 667 O O . LYS A 1 87 ? 123.215 2.504 69.188 1.00 32.44 107 LYS A O 1
ATOM 673 N N . ALA A 1 88 ? 122.602 0.848 70.627 1.00 26.87 108 ALA A N 1
ATOM 674 C CA . ALA A 1 88 ? 123.887 0.697 71.313 1.00 25.76 108 ALA A CA 1
ATOM 675 C C . ALA A 1 88 ? 125.028 0.316 70.356 1.00 29.31 108 ALA A C 1
ATOM 676 O O . ALA A 1 88 ? 124.841 -0.430 69.396 1.00 28.58 108 ALA A O 1
ATOM 678 N N . ASP A 1 89 ? 126.203 0.866 70.631 1.00 25.83 109 ASP A N 1
ATOM 679 C CA . ASP A 1 89 ? 127.446 0.555 69.946 1.00 25.73 109 ASP A CA 1
ATOM 680 C C . ASP A 1 89 ? 128.012 -0.728 70.532 1.00 28.25 109 ASP A C 1
ATOM 681 O O . ASP A 1 89 ? 128.681 -1.497 69.842 1.00 28.29 109 ASP A O 1
ATOM 686 N N . LEU A 1 90 ? 127.733 -0.938 71.820 1.00 23.46 110 LEU A N 1
ATOM 687 C CA . LEU A 1 90 ? 128.199 -2.062 72.609 1.00 23.14 110 LEU A CA 1
ATOM 688 C C . LEU A 1 90 ? 127.137 -2.485 73.616 1.00 25.51 110 LEU A C 1
ATOM 689 O O . LEU A 1 90 ? 126.483 -1.638 74.225 1.00 25.30 110 LEU A O 1
ATOM 694 N N . ILE A 1 91 ? 127.002 -3.793 73.814 1.00 20.50 111 ILE A N 1
ATOM 695 C CA . ILE A 1 91 ? 126.107 -4.356 74.814 1.00 18.84 111 ILE A CA 1
ATOM 696 C C . ILE A 1 91 ? 126.965 -5.086 75.856 1.00 26.38 111 ILE A C 1
ATOM 697 O O . ILE A 1 91 ? 127.610 -6.093 75.530 1.00 27.05 111 ILE A O 1
ATOM 702 N N . ILE A 1 92 ? 126.940 -4.582 77.099 1.00 23.38 112 ILE A N 1
ATOM 703 C CA . ILE A 1 92 ? 127.587 -5.216 78.243 1.00 23.32 112 ILE A CA 1
ATOM 704 C C . ILE A 1 92 ? 126.527 -6.062 78.899 1.00 26.35 112 ILE A C 1
ATOM 705 O O . ILE A 1 92 ? 125.589 -5.505 79.472 1.00 24.04 112 ILE A O 1
ATOM 718 N N . ASN A 1 94 ? 125.678 -8.644 81.765 1.00 19.41 114 ASN A N 1
ATOM 719 C CA . ASN A 1 94 ? 126.194 -9.229 82.999 1.00 20.92 114 ASN A CA 1
ATOM 720 C C . ASN A 1 94 ? 125.123 -10.105 83.662 1.00 26.08 114 ASN A C 1
ATOM 721 O O . ASN A 1 94 ? 124.044 -9.632 83.992 1.00 26.98 114 ASN A O 1
ATOM 726 N N . ILE A 1 95 ? 125.450 -11.381 83.855 1.00 23.34 115 ILE A N 1
ATOM 727 C CA . ILE A 1 95 ? 124.558 -12.420 84.393 1.00 23.14 115 ILE A CA 1
ATOM 728 C C . ILE A 1 95 ? 125.115 -12.956 85.698 1.00 28.61 115 ILE A C 1
ATOM 729 O O . ILE A 1 95 ? 126.191 -13.573 85.725 1.00 29.09 115 ILE A O 1
ATOM 734 N N . LEU A 1 96 ? 124.378 -12.729 86.780 1.00 25.72 116 LEU A N 1
ATOM 735 C CA . LEU A 1 96 ? 124.783 -13.147 88.115 1.00 25.36 116 LEU A CA 1
ATOM 736 C C . LEU A 1 96 ? 124.363 -14.588 88.351 1.00 30.15 116 LEU A C 1
ATOM 737 O O . LEU A 1 96 ? 123.377 -15.031 87.771 1.00 30.88 116 LEU A O 1
ATOM 742 N N . ALA A 1 97 ? 125.146 -15.339 89.148 1.00 28.89 117 ALA A N 1
ATOM 743 C CA . ALA A 1 97 ? 124.934 -16.769 89.431 1.00 30.08 117 ALA A CA 1
ATOM 744 C C . ALA A 1 97 ? 123.571 -17.048 90.059 1.00 38.10 117 ALA A C 1
ATOM 745 O O . ALA A 1 97 ? 122.983 -18.096 89.776 1.00 39.12 117 ALA A O 1
ATOM 747 N N . SER A 1 98 ? 123.073 -16.124 90.905 1.00 36.66 118 SER A N 1
ATOM 748 C CA . SER A 1 98 ? 121.800 -16.268 91.629 1.00 38.20 118 SER A CA 1
ATOM 749 C C . SER A 1 98 ? 120.562 -16.047 90.734 1.00 41.90 118 SER A C 1
ATOM 750 O O . SER A 1 98 ? 119.474 -16.485 91.093 1.00 41.85 118 SER A O 1
ATOM 753 N N . SER A 1 99 ? 120.726 -15.384 89.579 1.00 39.13 119 SER A N 1
ATOM 754 C CA . SER A 1 99 ? 119.615 -15.048 88.677 1.00 37.48 119 SER A CA 1
ATOM 755 C C . SER A 1 99 ? 119.145 -16.197 87.778 1.00 38.82 119 SER A C 1
ATOM 756 O O . SER A 1 99 ? 119.877 -17.133 87.471 1.00 37.87 119 SER A O 1
ATOM 759 N N . LYS A 1 100 ? 117.906 -16.066 87.335 1.00 35.81 120 LYS A N 1
ATOM 760 C CA . LYS A 1 100 ? 117.308 -16.950 86.362 1.00 36.25 120 LYS A CA 1
ATOM 761 C C . LYS A 1 100 ? 117.422 -16.276 84.983 1.00 43.89 120 LYS A C 1
ATOM 762 O O . LYS A 1 100 ? 117.556 -16.979 83.976 1.00 45.84 120 LYS A O 1
ATOM 768 N N . SER A 1 101 ? 117.437 -14.913 84.952 1.00 41.21 121 SER A N 1
ATOM 769 C CA . SER A 1 101 ? 117.625 -14.035 83.774 1.00 41.45 121 SER A CA 1
ATOM 770 C C . SER A 1 101 ? 116.981 -14.604 82.432 1.00 45.18 121 SER A C 1
ATOM 771 O O . SER A 1 101 ? 117.714 -14.736 81.442 1.00 47.14 121 SER A O 1
ATOM 774 N N . PRO A 1 102 ? 115.666 -14.969 82.353 1.00 37.78 122 PRO A N 1
ATOM 775 C CA . PRO A 1 102 ? 115.157 -15.568 81.099 1.00 35.53 122 PRO A CA 1
ATOM 776 C C . PRO A 1 102 ? 115.105 -14.592 79.904 1.00 35.52 122 PRO A C 1
ATOM 777 O O . PRO A 1 102 ? 115.254 -15.029 78.756 1.00 36.52 122 PRO A O 1
ATOM 781 N N . ILE A 1 103 ? 114.885 -13.290 80.156 1.00 27.20 123 ILE A N 1
ATOM 782 C CA . ILE A 1 103 ? 114.779 -12.302 79.074 1.00 24.40 123 ILE A CA 1
ATOM 783 C C . ILE A 1 103 ? 116.175 -11.865 78.686 1.00 28.70 123 ILE A C 1
ATOM 784 O O . ILE A 1 103 ? 116.389 -11.519 77.530 1.00 30.58 123 ILE A O 1
ATOM 789 N N . THR A 1 104 ? 117.147 -11.977 79.595 1.00 25.15 124 THR A N 1
ATOM 790 C CA . THR A 1 104 ? 118.551 -11.716 79.272 1.00 24.20 124 THR A CA 1
ATOM 791 C C . THR A 1 104 ? 119.000 -12.711 78.180 1.00 25.93 124 THR A C 1
ATOM 792 O O . THR A 1 104 ? 119.658 -12.311 77.217 1.00 25.21 124 THR A O 1
ATOM 796 N N . LEU A 1 105 ? 118.584 -13.987 78.301 1.00 21.41 125 LEU A N 1
ATOM 797 C CA . LEU A 1 105 ? 118.931 -15.047 77.345 1.00 21.07 125 LEU A CA 1
ATOM 798 C C . LEU A 1 105 ? 118.256 -14.805 75.999 1.00 25.53 125 LEU A C 1
ATOM 799 O O . LEU A 1 105 ? 118.876 -15.086 74.971 1.00 24.79 125 LEU A O 1
ATOM 804 N N . LEU A 1 106 ? 117.027 -14.239 75.992 1.00 24.07 126 LEU A N 1
ATOM 805 C CA . LEU A 1 106 ? 116.312 -13.851 74.767 1.00 23.38 126 LEU A CA 1
ATOM 806 C C . LEU A 1 106 ? 117.127 -12.758 74.047 1.00 27.59 126 LEU A C 1
ATOM 807 O O . LEU A 1 106 ? 117.406 -12.891 72.858 1.00 27.94 126 LEU A O 1
ATOM 812 N N . GLU A 1 107 ? 117.539 -11.720 74.791 1.00 23.83 127 GLU A N 1
ATOM 813 C CA . GLU A 1 107 ? 118.342 -10.594 74.304 1.00 23.88 127 GLU A CA 1
ATOM 814 C C . GLU A 1 107 ? 119.712 -11.070 73.823 1.00 26.21 127 GLU A C 1
ATOM 815 O O . GLU A 1 107 ? 120.219 -10.531 72.847 1.00 25.47 127 GLU A O 1
ATOM 829 N N . GLY A 1 109 ? 120.408 -14.085 72.518 1.00 22.12 129 GLY A N 1
ATOM 830 C CA . GLY A 1 109 ? 120.114 -14.721 71.234 1.00 20.63 129 GLY A CA 1
ATOM 831 C C . GLY A 1 109 ? 119.936 -13.688 70.145 1.00 22.10 129 GLY A C 1
ATOM 832 O O . GLY A 1 109 ? 120.464 -13.850 69.056 1.00 22.39 129 GLY A O 1
ATOM 833 N N . LEU A 1 110 ? 119.180 -12.616 70.440 1.00 18.12 130 LEU A N 1
ATOM 834 C CA . LEU A 1 110 ? 118.889 -11.527 69.519 1.00 19.05 130 LEU A CA 1
ATOM 835 C C . LEU A 1 110 ? 120.121 -10.803 69.037 1.00 25.57 130 LEU A C 1
ATOM 836 O O . LEU A 1 110 ? 120.149 -10.405 67.867 1.00 26.73 130 LEU A O 1
ATOM 841 N N . PHE A 1 111 ? 121.135 -10.621 69.904 1.00 21.35 131 PHE A N 1
ATOM 842 C CA . PHE A 1 111 ? 122.303 -9.838 69.507 1.00 22.40 131 PHE A CA 1
ATOM 843 C C . PHE A 1 111 ? 123.571 -10.693 69.457 1.00 27.12 131 PHE A C 1
ATOM 844 O O . PHE A 1 111 ? 124.656 -10.161 69.210 1.00 28.29 131 PHE A O 1
ATOM 860 N N . ARG A 1 113 ? 124.790 -12.485 67.013 1.00 28.80 133 ARG A N 1
ATOM 861 C CA . ARG A 1 113 ? 125.561 -12.348 65.765 1.00 27.24 133 ARG A CA 1
ATOM 862 C C . ARG A 1 113 ? 125.859 -10.895 65.375 1.00 29.02 133 ARG A C 1
ATOM 863 O O . ARG A 1 113 ? 126.459 -10.685 64.332 1.00 28.53 133 ARG A O 1
ATOM 871 N N . SER A 1 114 ? 125.488 -9.911 66.206 1.00 26.53 134 SER A N 1
ATOM 872 C CA . SER A 1 114 ? 125.676 -8.483 65.951 1.00 26.47 134 SER A CA 1
ATOM 873 C C . SER A 1 114 ? 127.146 -8.035 65.963 1.00 33.72 134 SER A C 1
ATOM 874 O O . SER A 1 114 ? 127.453 -7.004 65.383 1.00 36.16 134 SER A O 1
ATOM 877 N N . GLY A 1 115 ? 128.007 -8.750 66.684 1.00 30.53 135 GLY A N 1
ATOM 878 C CA . GLY A 1 115 ? 129.403 -8.377 66.893 1.00 29.11 135 GLY A CA 1
ATOM 879 C C . GLY A 1 115 ? 129.606 -7.347 68.005 1.00 30.96 135 GLY A C 1
ATOM 880 O O . GLY A 1 115 ? 130.749 -7.003 68.327 1.00 30.36 135 GLY A O 1
ATOM 881 N N . LYS A 1 116 ? 128.509 -6.819 68.609 1.00 27.36 136 LYS A N 1
ATOM 882 C CA . LYS A 1 116 ? 128.637 -5.765 69.632 1.00 27.01 136 LYS A CA 1
ATOM 883 C C . LYS A 1 116 ? 128.292 -6.286 71.056 1.00 30.14 136 LYS A C 1
ATOM 884 O O . LYS A 1 116 ? 128.338 -5.525 72.016 1.00 30.45 136 LYS A O 1
ATOM 890 N N . LEU A 1 117 ? 128.040 -7.577 71.191 1.00 26.50 137 LEU A N 1
ATOM 891 C CA . LEU A 1 117 ? 127.710 -8.211 72.468 1.00 24.64 137 LEU A CA 1
ATOM 892 C C . LEU A 1 117 ? 128.982 -8.737 73.187 1.00 28.76 137 LEU A C 1
ATOM 893 O O . LEU A 1 117 ? 129.847 -9.371 72.571 1.00 27.94 137 LEU A O 1
ATOM 898 N N . ARG A 1 118 ? 129.069 -8.439 74.503 1.00 24.75 138 ARG A N 1
ATOM 899 C CA . ARG A 1 118 ? 130.089 -8.904 75.434 1.00 23.04 138 ARG A CA 1
ATOM 900 C C . ARG A 1 118 ? 129.366 -9.522 76.602 1.00 24.53 138 ARG A C 1
ATOM 901 O O . ARG A 1 118 ? 128.605 -8.831 77.287 1.00 21.14 138 ARG A O 1
ATOM 909 N N . VAL A 1 119 ? 129.561 -10.836 76.811 1.00 22.65 139 VAL A N 1
ATOM 910 C CA . VAL A 1 119 ? 128.848 -11.551 77.871 1.00 20.88 139 VAL A CA 1
ATOM 911 C C . VAL A 1 119 ? 129.773 -11.796 79.066 1.00 25.79 139 VAL A C 1
ATOM 912 O O . VAL A 1 119 ? 130.895 -12.273 78.918 1.00 26.77 139 VAL A O 1
ATOM 916 N N . ILE A 1 120 ? 129.260 -11.472 80.253 1.00 21.98 140 ILE A N 1
ATOM 917 C CA . ILE A 1 120 ? 129.875 -11.700 81.553 1.00 22.27 140 ILE A CA 1
ATOM 918 C C . ILE A 1 120 ? 128.932 -12.628 82.280 1.00 28.68 140 ILE A C 1
ATOM 919 O O . ILE A 1 120 ? 127.801 -12.236 82.574 1.00 29.93 140 ILE A O 1
ATOM 924 N N . CYS A 1 121 ? 129.325 -13.886 82.450 1.00 25.80 141 CYS A N 1
ATOM 925 C CA . CYS A 1 121 ? 128.430 -14.867 83.052 1.00 25.95 141 CYS A CA 1
ATOM 926 C C . CYS A 1 121 ? 129.150 -15.544 84.184 1.00 33.40 141 CYS A C 1
ATOM 927 O O . CYS A 1 121 ? 130.161 -16.244 83.983 1.00 33.16 141 CYS A O 1
ATOM 930 N N . GLU A 1 122 ? 128.629 -15.303 85.388 1.00 31.53 142 GLU A N 1
ATOM 931 C CA . GLU A 1 122 ? 129.200 -15.813 86.619 1.00 32.63 142 GLU A CA 1
ATOM 932 C C . GLU A 1 122 ? 129.036 -17.339 86.704 1.00 36.59 142 GLU A C 1
ATOM 933 O O . GLU A 1 122 ? 127.923 -17.862 86.533 1.00 34.72 142 GLU A O 1
ATOM 939 N N . PRO A 1 123 ? 130.153 -18.077 86.938 1.00 33.62 143 PRO A N 1
ATOM 940 C CA . PRO A 1 123 ? 130.036 -19.535 87.156 1.00 34.12 143 PRO A CA 1
ATOM 941 C C . PRO A 1 123 ? 129.090 -19.799 88.334 1.00 39.44 143 PRO A C 1
ATOM 942 O O . PRO A 1 123 ? 129.126 -19.074 89.343 1.00 41.90 143 PRO A O 1
ATOM 946 N N . GLY A 1 124 ? 128.224 -20.770 88.179 1.00 33.18 144 GLY A N 1
ATOM 947 C CA . GLY A 1 124 ? 127.203 -21.043 89.182 1.00 32.28 144 GLY A CA 1
ATOM 948 C C . GLY A 1 124 ? 125.8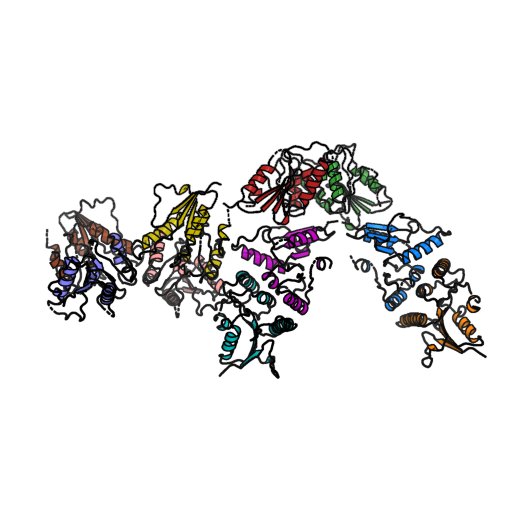29 -20.706 88.627 1.00 34.13 144 GLY A C 1
ATOM 949 O O . GLY A 1 124 ? 124.819 -21.165 89.170 1.00 35.45 144 GLY A O 1
ATOM 950 N N . PHE A 1 125 ? 125.778 -19.917 87.521 1.00 26.38 145 PHE A N 1
ATOM 951 C CA . PHE A 1 125 ? 124.529 -19.591 86.824 1.00 24.98 145 PHE A CA 1
ATOM 952 C C . PHE A 1 125 ? 123.911 -20.921 86.336 1.00 29.42 145 PHE A C 1
ATOM 953 O O . PHE A 1 125 ? 124.637 -21.744 85.782 1.00 27.73 145 PHE A O 1
ATOM 961 N N . TYR A 1 126 ? 122.602 -21.151 86.588 1.00 27.87 146 TYR A N 1
ATOM 962 C CA . TYR A 1 126 ? 121.922 -22.431 86.338 1.00 28.06 146 TYR A CA 1
ATOM 963 C C . TYR A 1 126 ? 121.960 -22.864 84.824 1.00 32.71 146 TYR A C 1
ATOM 964 O O . TYR A 1 126 ? 121.776 -24.056 84.556 1.00 35.98 146 TYR A O 1
ATOM 973 N N . ARG A 1 127 ? 122.217 -21.958 83.869 1.00 25.54 147 ARG A N 1
ATOM 974 C CA . ARG A 1 127 ? 122.331 -22.340 82.457 1.00 24.09 147 ARG A CA 1
ATOM 975 C C . ARG A 1 127 ? 123.690 -21.883 81.885 1.00 28.83 147 ARG A C 1
ATOM 976 O O . ARG A 1 127 ? 123.796 -21.568 80.700 1.00 29.66 147 ARG A O 1
ATOM 984 N N . TYR A 1 128 ? 124.734 -21.914 82.714 1.00 24.98 148 TYR A N 1
ATOM 985 C CA . TYR A 1 128 ? 126.081 -21.474 82.359 1.00 25.75 148 TYR A CA 1
ATOM 986 C C . TYR A 1 128 ? 126.645 -22.211 81.135 1.00 31.06 148 TYR A C 1
ATOM 987 O O . TYR A 1 128 ? 127.231 -21.569 80.261 1.00 29.08 148 TYR A O 1
ATOM 996 N N . ASP A 1 129 ? 126.528 -23.553 81.102 1.00 29.59 149 ASP A N 1
ATOM 997 C CA . ASP A 1 129 ? 127.102 -24.348 80.013 1.00 29.99 149 ASP A CA 1
ATOM 998 C C . ASP A 1 129 ? 126.419 -24.053 78.686 1.00 33.27 149 ASP A C 1
ATOM 999 O O . ASP A 1 129 ? 127.114 -24.033 77.672 1.00 33.63 149 ASP A O 1
ATOM 1004 N N . ASN A 1 130 ? 125.107 -23.734 78.692 1.00 28.19 150 ASN A N 1
ATOM 1005 C CA . ASN A 1 130 ? 124.410 -23.276 77.496 1.00 26.74 150 ASN A CA 1
ATOM 1006 C C . ASN A 1 130 ? 125.000 -21.957 77.006 1.00 29.27 150 ASN A C 1
ATOM 1007 O O . ASN A 1 130 ? 125.258 -21.814 75.817 1.00 31.91 150 ASN A O 1
ATOM 1012 N N . VAL A 1 131 ? 125.228 -21.011 77.916 1.00 23.43 151 VAL A N 1
ATOM 1013 C CA . VAL A 1 131 ? 125.768 -19.693 77.582 1.00 22.53 151 VAL A CA 1
ATOM 1014 C C . VAL A 1 131 ? 127.177 -19.873 77.003 1.00 30.09 151 VAL A C 1
ATOM 1015 O O . VAL A 1 131 ? 127.446 -19.345 75.923 1.00 30.13 151 VAL A O 1
ATOM 1019 N N . ARG A 1 132 ? 128.038 -20.662 77.685 1.00 28.44 152 ARG A N 1
ATOM 1020 C CA . ARG A 1 132 ? 129.417 -20.942 77.270 1.00 28.29 152 ARG A CA 1
ATOM 1021 C C . ARG A 1 132 ? 129.474 -21.588 75.871 1.00 33.08 152 ARG A C 1
ATOM 1022 O O . ARG A 1 132 ? 130.243 -21.126 75.036 1.00 32.65 152 ARG A O 1
ATOM 1030 N N . LEU A 1 133 ? 128.660 -22.633 75.626 1.00 30.30 153 LEU A N 1
ATOM 1031 C CA . LEU A 1 133 ? 128.641 -23.370 74.366 1.00 31.21 153 LEU A CA 1
ATOM 1032 C C . LEU A 1 133 ? 128.082 -22.542 73.219 1.00 33.83 153 LEU A C 1
ATOM 1033 O O . LEU A 1 133 ? 128.596 -22.673 72.112 1.00 35.19 153 LEU A O 1
ATOM 1038 N N . THR A 1 134 ? 127.083 -21.680 73.467 1.00 27.66 154 THR A N 1
ATOM 1039 C CA . THR A 1 134 ? 126.467 -20.849 72.434 1.00 27.45 154 THR A CA 1
ATOM 1040 C C . THR A 1 134 ? 127.425 -19.700 72.057 1.00 31.39 154 THR A C 1
ATOM 1041 O O . THR A 1 134 ? 127.642 -19.463 70.872 1.00 33.25 154 THR A O 1
ATOM 1045 N N . CYS A 1 135 ? 128.021 -19.019 73.036 1.00 27.97 155 CYS A N 1
ATOM 1046 C CA . CYS A 1 135 ? 129.001 -17.959 72.770 1.00 26.31 155 CYS A CA 1
ATOM 1047 C C . CYS A 1 135 ? 130.213 -18.524 71.998 1.00 26.74 155 CYS A C 1
ATOM 1048 O O . CYS A 1 135 ? 130.710 -17.872 71.092 1.00 26.50 155 CYS A O 1
ATOM 1051 N N . ALA A 1 136 ? 130.674 -19.728 72.354 1.00 22.47 156 ALA A N 1
ATOM 1052 C CA . ALA A 1 136 ? 131.794 -20.394 71.676 1.00 22.44 156 ALA A CA 1
ATOM 1053 C C . ALA A 1 136 ? 131.455 -20.632 70.211 1.00 31.83 156 ALA A C 1
ATOM 1054 O O . ALA A 1 136 ? 132.255 -20.300 69.339 1.00 33.88 156 ALA A O 1
ATOM 1056 N N . ARG A 1 137 ? 130.234 -21.156 69.933 1.00 29.95 157 ARG A N 1
ATOM 1057 C CA . ARG A 1 137 ? 129.771 -21.440 68.583 1.00 29.38 157 ARG A CA 1
ATOM 1058 C C . ARG A 1 137 ? 129.715 -20.160 67.725 1.00 33.93 157 ARG A C 1
ATOM 1059 O O . ARG A 1 137 ? 130.093 -20.207 66.562 1.00 36.53 157 ARG A O 1
ATOM 1067 N N . TYR A 1 138 ? 129.272 -19.037 68.290 1.00 27.48 158 TYR A N 1
ATOM 1068 C CA . TYR A 1 138 ? 129.074 -17.841 67.488 1.00 26.73 158 TYR A CA 1
ATOM 1069 C C . TYR A 1 138 ? 130.176 -16.790 67.720 1.00 31.76 158 TYR A C 1
ATOM 1070 O O . TYR A 1 138 ? 130.079 -15.702 67.171 1.00 31.78 158 TYR A O 1
ATOM 1079 N N . GLY A 1 139 ? 131.252 -17.163 68.403 1.00 29.36 159 GLY A N 1
ATOM 1080 C CA . GLY A 1 139 ? 132.398 -16.286 68.617 1.00 29.64 159 GLY A CA 1
ATOM 1081 C C . GLY A 1 139 ? 132.138 -15.038 69.441 1.00 33.75 159 GLY A C 1
ATOM 1082 O O . GLY A 1 139 ? 132.677 -13.973 69.141 1.00 34.68 159 GLY A O 1
ATOM 1083 N N . VAL A 1 140 ? 131.319 -15.154 70.483 1.00 28.10 160 VAL A N 1
ATOM 1084 C CA . VAL A 1 140 ? 131.008 -14.009 71.344 1.00 26.55 160 VAL A CA 1
ATOM 1085 C C . VAL A 1 140 ? 131.943 -14.026 72.555 1.00 28.32 160 VAL A C 1
ATOM 1086 O O . VAL A 1 140 ? 131.994 -15.037 73.242 1.00 27.82 160 VAL A O 1
ATOM 1090 N N . PRO A 1 141 ? 132.673 -12.917 72.838 1.00 25.52 161 PRO A N 1
ATOM 1091 C CA . PRO A 1 141 ? 133.547 -12.878 74.037 1.00 24.94 161 PRO A CA 1
ATOM 1092 C C . PRO A 1 141 ? 132.757 -13.142 75.311 1.00 27.66 161 PRO A C 1
ATOM 1093 O O . PRO A 1 141 ? 131.690 -12.544 75.523 1.00 24.67 161 PRO A O 1
ATOM 1097 N N . LEU A 1 142 ? 133.267 -14.093 76.124 1.00 24.43 162 LEU A N 1
ATOM 1098 C CA . LEU A 1 142 ? 132.658 -14.524 77.373 1.00 22.63 162 LEU A CA 1
ATOM 1099 C C . LEU A 1 142 ? 133.668 -14.395 78.513 1.00 27.56 162 LEU A C 1
ATOM 1100 O O . LEU A 1 142 ? 134.766 -14.950 78.443 1.00 28.32 162 LEU A O 1
ATOM 1105 N N . TYR A 1 143 ? 133.276 -13.651 79.561 1.00 23.23 163 TYR A N 1
ATOM 1106 C CA . TYR A 1 143 ? 134.072 -13.396 80.763 1.00 22.63 163 TYR A CA 1
ATOM 1107 C C . TYR A 1 143 ? 133.359 -13.957 81.992 1.00 25.33 163 TYR A C 1
ATOM 1108 O O . TYR A 1 143 ? 132.146 -14.191 81.947 1.00 21.88 163 TYR A O 1
ATOM 1117 N N . GLN A 1 144 ? 134.098 -14.178 83.084 1.00 25.56 164 GLN A N 1
ATOM 1118 C CA . GLN A 1 144 ? 133.516 -14.745 84.304 1.00 27.19 164 GLN A CA 1
ATOM 1119 C C . GLN A 1 144 ? 133.195 -13.678 85.348 1.00 33.67 164 GLN A C 1
ATOM 1120 O O . GLN A 1 144 ? 132.441 -13.947 86.293 1.00 34.31 164 GLN A O 1
ATOM 1126 N N . ASN A 1 145 ? 133.744 -12.476 85.179 1.00 30.92 165 ASN A N 1
ATOM 1127 C CA . ASN A 1 145 ? 133.477 -11.372 86.104 1.00 30.46 165 ASN A CA 1
ATOM 1128 C C . ASN A 1 145 ? 133.700 -10.040 85.379 1.00 34.04 165 ASN A C 1
ATOM 1129 O O . ASN A 1 145 ? 134.371 -9.995 84.342 1.00 33.87 165 ASN A O 1
ATOM 1142 N N . ASP A 1 147 ? 135.341 -7.383 86.503 1.00 30.61 167 ASP A N 1
ATOM 1143 C CA . ASP A 1 147 ? 136.714 -6.859 86.604 1.00 31.67 167 ASP A CA 1
ATOM 1144 C C . ASP A 1 147 ? 137.541 -7.267 85.380 1.00 33.45 167 ASP A C 1
ATOM 1145 O O . ASP A 1 147 ? 138.160 -6.409 84.750 1.00 32.74 167 ASP A O 1
ATOM 1150 N N . ASP A 1 148 ? 137.503 -8.559 85.004 1.00 29.08 168 ASP A N 1
ATOM 1151 C CA . ASP A 1 148 ? 138.240 -9.063 83.843 1.00 28.69 168 ASP A CA 1
ATOM 1152 C C . ASP A 1 148 ? 137.765 -8.384 82.561 1.00 31.35 168 ASP A C 1
ATOM 1153 O O . ASP A 1 148 ? 138.603 -7.974 81.757 1.00 32.33 168 ASP A O 1
ATOM 1158 N N . PHE A 1 149 ? 136.428 -8.220 82.394 1.00 24.60 169 PHE A N 1
ATOM 1159 C CA . PHE A 1 149 ? 135.904 -7.585 81.203 1.00 23.73 169 PHE A CA 1
ATOM 1160 C C . PHE A 1 149 ? 136.265 -6.071 81.138 1.00 29.82 169 PHE A C 1
ATOM 1161 O O . PHE A 1 149 ? 136.712 -5.604 80.093 1.00 28.73 169 PHE A O 1
ATOM 1169 N N . LEU A 1 150 ? 136.020 -5.310 82.222 1.00 28.28 170 LEU A N 1
ATOM 1170 C CA . LEU A 1 150 ? 136.237 -3.860 82.252 1.00 27.51 170 LEU A CA 1
ATOM 1171 C C . LEU A 1 150 ? 137.746 -3.505 82.131 1.00 33.74 170 LEU A C 1
ATOM 1172 O O . LEU A 1 150 ? 138.039 -2.398 81.686 1.00 32.03 170 LEU A O 1
ATOM 1177 N N . LYS A 1 151 ? 138.684 -4.452 82.407 1.00 33.33 171 LYS A N 1
ATOM 1178 C CA . LYS A 1 151 ? 140.119 -4.214 82.157 1.00 35.42 171 LYS A CA 1
ATOM 1179 C C . LYS A 1 151 ? 140.383 -4.151 80.662 1.00 42.30 171 LYS A C 1
ATOM 1180 O O . LYS A 1 151 ? 141.315 -3.461 80.239 1.00 44.77 171 LYS A O 1
ATOM 1186 N N . THR A 1 152 ? 139.551 -4.844 79.846 1.00 38.46 172 THR A N 1
ATOM 1187 C CA . THR A 1 152 ? 139.743 -4.870 78.390 1.00 38.67 172 THR A CA 1
ATOM 1188 C C . THR A 1 152 ? 139.325 -3.477 77.795 1.00 43.25 172 THR A C 1
ATOM 1189 O O . THR A 1 152 ? 139.581 -3.230 76.623 1.00 45.46 172 THR A O 1
ATOM 1201 N N . ARG A 1 154 ? 140.257 -0.282 79.647 1.00 41.38 174 ARG A N 1
ATOM 1202 C CA . ARG A 1 154 ? 141.153 0.611 80.451 1.00 49.77 174 ARG A CA 1
ATOM 1203 C C . ARG A 1 154 ? 140.835 0.536 81.982 1.00 59.46 174 ARG A C 1
ATOM 1204 O O . ARG A 1 154 ? 140.421 -0.557 82.420 1.00 66.73 174 ARG A O 1
ATOM 1213 N N . ALA B 1 2 ? 97.905 -43.137 49.736 1.00 81.87 22 ALA B N 1
ATOM 1214 C CA . ALA B 1 2 ? 98.591 -41.848 49.674 1.00 78.99 22 ALA B CA 1
ATOM 1215 C C . ALA B 1 2 ? 98.960 -41.375 51.071 1.00 78.67 22 ALA B C 1
ATOM 1216 O O . ALA B 1 2 ? 98.105 -40.912 51.831 1.00 78.26 22 ALA B O 1
ATOM 1218 N N . GLN B 1 3 ? 100.234 -41.525 51.419 1.00 71.33 23 GLN B N 1
ATOM 1219 C CA . GLN B 1 3 ? 100.740 -41.121 52.719 1.00 66.89 23 GLN B CA 1
ATOM 1220 C C . GLN B 1 3 ? 101.997 -40.302 52.555 1.00 65.45 23 GLN B C 1
ATOM 1221 O O . GLN B 1 3 ? 102.697 -40.418 51.547 1.00 65.55 23 GLN B O 1
ATOM 1223 N N . SER B 1 4 ? 102.281 -39.464 53.539 1.00 57.96 24 SER B N 1
ATOM 1224 C CA . SER B 1 4 ? 103.493 -38.651 53.550 1.00 55.73 24 SER B CA 1
ATOM 1225 C C . SER B 1 4 ? 104.713 -39.486 53.976 1.00 59.15 24 SER B C 1
ATOM 1226 O O . SER B 1 4 ? 104.546 -40.521 54.629 1.00 59.48 24 SER B O 1
ATOM 1229 N N . GLU B 1 5 ? 105.927 -39.042 53.611 1.00 53.11 25 GLU B N 1
ATOM 1230 C CA . GLU B 1 5 ? 107.151 -39.664 54.091 1.00 51.72 25 GLU B CA 1
ATOM 1231 C C . GLU B 1 5 ? 107.662 -38.822 55.271 1.00 51.79 25 GLU B C 1
ATOM 1232 O O . GLU B 1 5 ? 107.934 -37.624 55.108 1.00 48.86 25 GLU B O 1
ATOM 1238 N N . VAL B 1 6 ? 107.730 -39.430 56.466 1.00 46.51 26 VAL B N 1
ATOM 1239 C CA . VAL B 1 6 ? 108.202 -38.712 57.635 1.00 42.54 26 VAL B CA 1
ATOM 1240 C C . VAL B 1 6 ? 109.365 -39.503 58.248 1.00 47.10 26 VAL B C 1
ATOM 1241 O O . VAL B 1 6 ? 109.228 -40.688 58.571 1.00 47.97 26 VAL B O 1
ATOM 1245 N N . VAL B 1 7 ? 110.509 -38.812 58.396 1.00 42.20 27 VAL B N 1
ATOM 1246 C CA . VAL B 1 7 ? 111.723 -39.299 59.030 1.00 41.80 27 VAL B CA 1
ATOM 1247 C C . VAL B 1 7 ? 111.978 -38.404 60.229 1.00 44.42 27 VAL B C 1
ATOM 1248 O O . VAL B 1 7 ? 111.935 -37.178 60.095 1.00 42.54 27 VAL B O 1
ATOM 1252 N N . VAL B 1 8 ? 112.171 -39.011 61.418 1.00 41.92 28 VAL B N 1
ATOM 1253 C CA . VAL B 1 8 ? 112.444 -38.250 62.649 1.00 39.55 28 VAL B CA 1
ATOM 1254 C C . VAL B 1 8 ? 113.884 -38.547 63.087 1.00 44.38 28 VAL B C 1
ATOM 1255 O O . VAL B 1 8 ? 114.263 -39.715 63.255 1.00 44.90 28 VAL B O 1
ATOM 1259 N N . LEU B 1 9 ? 114.669 -37.484 63.279 1.00 41.25 29 LEU B N 1
ATOM 1260 C CA . LEU B 1 9 ? 116.063 -37.539 63.707 1.00 41.88 29 LEU B CA 1
ATOM 1261 C C . LEU B 1 9 ? 116.173 -36.997 65.120 1.00 44.64 29 LEU B C 1
ATOM 1262 O O . LEU B 1 9 ? 115.674 -35.899 65.397 1.00 46.31 29 LEU B O 1
ATOM 1267 N N . TYR B 1 10 ? 116.765 -37.787 66.028 1.00 38.48 30 TYR B N 1
ATOM 1268 C CA . TYR B 1 10 ? 116.960 -37.458 67.444 1.00 35.44 30 TYR B CA 1
ATOM 1269 C C . TYR B 1 10 ? 118.434 -37.216 67.760 1.00 37.67 30 TYR B C 1
ATOM 1270 O O . TYR B 1 10 ? 119.287 -37.687 67.005 1.00 36.49 30 TYR B O 1
ATOM 1279 N N . PRO B 1 11 ? 118.792 -36.564 68.899 1.00 35.17 31 PRO B N 1
ATOM 1280 C CA . PRO B 1 11 ? 120.228 -36.372 69.204 1.00 36.05 31 PRO B CA 1
ATOM 1281 C C . PRO B 1 11 ? 121.005 -37.695 69.360 1.00 43.17 31 PRO B C 1
ATOM 1282 O O . PRO B 1 11 ? 122.198 -37.723 69.070 1.00 44.06 31 PRO B O 1
ATOM 1286 N N . ASP B 1 12 ? 120.326 -38.790 69.770 1.00 41.62 32 ASP B N 1
ATOM 1287 C CA . ASP B 1 12 ? 120.927 -40.110 70.009 1.00 43.37 32 ASP B CA 1
ATOM 1288 C C . ASP B 1 12 ? 120.613 -41.114 68.868 1.00 52.61 32 ASP B C 1
ATOM 1289 O O . ASP B 1 12 ? 120.759 -42.318 69.075 1.00 54.33 32 ASP B O 1
ATOM 1294 N N . THR B 1 13 ? 120.206 -40.632 67.669 1.00 50.21 33 THR B N 1
ATOM 1295 C CA . THR B 1 13 ? 119.939 -41.513 66.517 1.00 51.61 33 THR B CA 1
ATOM 1296 C C . THR B 1 13 ? 120.695 -41.005 65.302 1.00 60.65 33 THR B C 1
ATOM 1297 O O . THR B 1 13 ? 121.106 -39.846 65.269 1.00 57.96 33 THR B O 1
ATOM 1301 N N . GLU B 1 14 ? 120.873 -41.877 64.298 1.00 64.87 34 GLU B N 1
ATOM 1302 C CA . GLU B 1 14 ? 121.556 -41.523 63.058 1.00 67.45 34 GLU B CA 1
ATOM 1303 C C . GLU B 1 14 ? 120.844 -42.178 61.872 1.00 75.49 34 GLU B C 1
ATOM 1304 O O . GLU B 1 14 ? 120.446 -43.342 61.968 1.00 76.40 34 GLU B O 1
ATOM 1310 N N . ASN B 1 15 ? 120.653 -41.412 60.779 1.00 73.68 35 ASN B N 1
ATOM 1311 C CA . ASN B 1 15 ? 120.083 -41.871 59.502 1.00 76.23 35 ASN B CA 1
ATOM 1312 C C . ASN B 1 15 ? 121.060 -41.419 58.413 1.00 82.99 35 ASN B C 1
ATOM 1313 O O . ASN B 1 15 ? 120.792 -40.455 57.693 1.00 83.08 35 ASN B O 1
ATOM 1315 N N . LYS B 1 16 ? 122.238 -42.081 58.353 1.00 81.45 36 LYS B N 1
ATOM 1316 C CA . LYS B 1 16 ? 123.380 -41.742 57.491 1.00 82.88 36 LYS B CA 1
ATOM 1317 C C . LYS B 1 16 ? 123.133 -41.983 55.974 1.00 89.11 36 LYS B C 1
ATOM 1318 O O . LYS B 1 16 ? 123.832 -41.355 55.169 1.00 90.29 36 LYS B O 1
ATOM 1320 N N . ASP B 1 17 ? 122.166 -42.854 55.577 1.00 85.57 37 ASP B N 1
ATOM 1321 C CA . ASP B 1 17 ? 121.878 -43.122 54.156 1.00 87.12 37 ASP B CA 1
ATOM 1322 C C . ASP B 1 17 ? 120.827 -42.127 53.602 1.00 87.79 37 ASP B C 1
ATOM 1323 O O . ASP B 1 17 ? 120.281 -42.359 52.523 1.00 89.13 37 ASP B O 1
ATOM 1325 N N . LEU B 1 18 ? 120.596 -40.997 54.306 1.00 79.74 38 LEU B N 1
ATOM 1326 C CA . LEU B 1 18 ? 119.578 -40.006 53.951 1.00 77.21 38 LEU B CA 1
ATOM 1327 C C . LEU B 1 18 ? 120.170 -38.672 53.460 1.00 76.50 38 LEU B C 1
ATOM 1328 O O . LEU B 1 18 ? 121.000 -38.064 54.151 1.00 74.82 38 LEU B O 1
ATOM 1333 N N . ASP B 1 19 ? 119.671 -38.208 52.283 1.00 70.84 39 ASP B N 1
ATOM 1334 C CA . ASP B 1 19 ? 119.991 -36.914 51.660 1.00 69.05 39 ASP B CA 1
ATOM 1335 C C . ASP B 1 19 ? 119.039 -35.900 52.233 1.00 67.69 39 ASP B C 1
ATOM 1336 O O . ASP B 1 19 ? 117.851 -35.913 51.902 1.00 67.71 39 ASP B O 1
ATOM 1341 N N . GLU B 1 20 ? 119.542 -35.045 53.124 1.00 59.91 40 GLU B N 1
ATOM 1342 C CA . GLU B 1 20 ? 118.723 -34.048 53.825 1.00 56.09 40 GLU B CA 1
ATOM 1343 C C . GLU B 1 20 ? 118.163 -32.973 52.887 1.00 58.84 40 GLU B C 1
ATOM 1344 O O . GLU B 1 20 ? 117.153 -32.346 53.221 1.00 57.18 40 GLU B O 1
ATOM 1350 N N . ALA B 1 21 ? 118.790 -32.781 51.719 1.00 56.28 41 ALA B N 1
ATOM 1351 C CA . ALA B 1 21 ? 118.428 -31.753 50.756 1.00 56.05 41 ALA B CA 1
ATOM 1352 C C . ALA B 1 21 ? 117.082 -32.018 50.067 1.00 59.36 41 ALA B C 1
ATOM 1353 O O . ALA B 1 21 ? 116.521 -31.069 49.528 1.00 59.88 41 ALA B O 1
ATOM 1355 N N . VAL B 1 22 ? 116.544 -33.254 50.086 1.00 55.04 42 VAL B N 1
ATOM 1356 C CA . VAL B 1 22 ? 115.288 -33.525 49.347 1.00 55.71 42 VAL B CA 1
ATOM 1357 C C . VAL B 1 22 ? 114.066 -33.498 50.301 1.00 56.95 42 VAL B C 1
ATOM 1358 O O . VAL B 1 22 ? 112.934 -33.685 49.846 1.00 58.67 42 VAL B O 1
ATOM 1362 N N . TYR B 1 23 ? 114.305 -33.253 51.602 1.00 48.74 43 TYR B N 1
ATOM 1363 C CA . TYR B 1 23 ? 113.288 -33.191 52.655 1.00 44.15 43 TYR B CA 1
ATOM 1364 C C . TYR B 1 23 ? 113.025 -31.784 53.128 1.00 44.70 43 TYR B C 1
ATOM 1365 O O . TYR B 1 23 ? 113.939 -30.940 53.184 1.00 43.23 43 TYR B O 1
ATOM 1374 N N . GLN B 1 24 ? 111.773 -31.548 53.530 1.00 39.01 44 GLN B N 1
ATOM 1375 C CA . GLN B 1 24 ? 111.407 -30.334 54.223 1.00 36.44 44 GLN B CA 1
ATOM 1376 C C . GLN B 1 24 ? 111.855 -30.585 55.673 1.00 36.09 44 GLN B C 1
ATOM 1377 O O . GLN B 1 24 ? 111.357 -31.526 56.307 1.00 34.64 44 GLN B O 1
ATOM 1383 N N . LYS B 1 25 ? 112.895 -29.847 56.130 1.00 31.08 45 LYS B N 1
ATOM 1384 C CA . LYS B 1 25 ? 113.531 -30.014 57.434 1.00 28.06 45 LYS B CA 1
ATOM 1385 C C . LYS B 1 25 ? 112.884 -29.084 58.455 1.00 32.59 45 LYS B C 1
ATOM 1386 O O . LYS B 1 25 ? 112.882 -27.863 58.284 1.00 32.53 45 LYS B O 1
ATOM 1392 N N . ILE B 1 26 ? 112.286 -29.681 59.501 1.00 28.30 46 ILE B N 1
ATOM 1393 C CA . ILE B 1 26 ? 111.565 -28.943 60.525 1.00 26.70 46 ILE B CA 1
ATOM 1394 C C . ILE B 1 26 ? 112.131 -29.269 61.873 1.00 29.13 46 ILE B C 1
ATOM 1395 O O . ILE B 1 26 ? 112.186 -30.441 62.240 1.00 29.61 46 ILE B O 1
ATOM 1400 N N . PHE B 1 27 ? 112.550 -28.238 62.611 1.00 23.45 47 PHE B N 1
ATOM 1401 C CA . PHE B 1 27 ? 113.056 -28.401 63.958 1.00 22.66 47 PHE B CA 1
ATOM 1402 C C . PHE B 1 27 ? 111.929 -28.182 64.963 1.00 26.97 47 PHE B C 1
ATOM 1403 O O . PHE B 1 27 ? 111.282 -27.137 64.926 1.00 24.52 47 PHE B O 1
ATOM 1411 N N . LEU B 1 28 ? 111.735 -29.147 65.892 1.00 26.24 48 LEU B N 1
ATOM 1412 C CA . LEU B 1 28 ? 110.709 -29.051 66.931 1.00 24.99 48 LEU B CA 1
ATOM 1413 C C . LEU B 1 28 ? 111.303 -28.420 68.196 1.00 31.98 48 LEU B C 1
ATOM 1414 O O . LEU B 1 28 ? 111.771 -29.130 69.091 1.00 34.48 48 LEU B O 1
ATOM 1419 N N . ALA B 1 29 ? 111.308 -27.074 68.254 1.00 26.75 49 ALA B N 1
ATOM 1420 C CA . ALA B 1 29 ? 111.836 -26.326 69.405 1.00 25.79 49 ALA B CA 1
ATOM 1421 C C . ALA B 1 29 ? 110.767 -26.083 70.441 1.00 28.61 49 ALA B C 1
ATOM 1422 O O . ALA B 1 29 ? 109.573 -26.078 70.141 1.00 29.37 49 ALA B O 1
ATOM 1424 N N . GLY B 1 30 ? 111.180 -25.878 71.667 1.00 25.95 50 GLY B N 1
ATOM 1425 C CA . GLY B 1 30 ? 110.224 -25.621 72.736 1.00 25.97 50 GLY B CA 1
ATOM 1426 C C . GLY B 1 30 ? 110.322 -26.555 73.916 1.00 30.09 50 GLY B C 1
ATOM 1427 O O . GLY B 1 30 ? 111.304 -27.274 74.078 1.00 28.18 50 GLY B O 1
ATOM 1428 N N . THR B 1 31 ? 109.275 -26.555 74.730 1.00 31.14 51 THR B N 1
ATOM 1429 C CA . THR B 1 31 ? 109.198 -27.233 76.024 1.00 32.53 51 THR B CA 1
ATOM 1430 C C . THR B 1 31 ? 109.508 -28.727 75.927 1.00 37.03 51 THR B C 1
ATOM 1431 O O . THR B 1 31 ? 108.888 -29.442 75.152 1.00 37.65 51 THR B O 1
ATOM 1435 N N . ILE B 1 32 ? 110.495 -29.171 76.717 1.00 34.89 52 ILE B N 1
ATOM 1436 C CA . ILE B 1 32 ? 110.847 -30.583 76.860 1.00 36.11 52 ILE B CA 1
ATOM 1437 C C . ILE B 1 32 ? 110.440 -30.993 78.290 1.00 46.65 52 ILE B C 1
ATOM 1438 O O . ILE B 1 32 ? 111.035 -30.557 79.284 1.00 45.77 52 ILE B O 1
ATOM 1443 N N . ASP B 1 33 ? 109.343 -31.747 78.360 1.00 49.45 53 ASP B N 1
ATOM 1444 C CA . ASP B 1 33 ? 108.757 -32.299 79.569 1.00 53.23 53 ASP B CA 1
ATOM 1445 C C . ASP B 1 33 ? 108.971 -33.815 79.531 1.00 64.33 53 ASP B C 1
ATOM 1446 O O . ASP B 1 33 ? 108.444 -34.485 78.617 1.00 64.17 53 ASP B O 1
ATOM 1459 N N . GLY B 1 35 ? 107.757 -36.241 81.002 1.00 75.13 55 GLY B N 1
ATOM 1460 C CA . GLY B 1 35 ? 106.544 -36.889 81.485 1.00 77.32 55 GLY B CA 1
ATOM 1461 C C . GLY B 1 35 ? 105.765 -37.408 80.290 1.00 83.46 55 GLY B C 1
ATOM 1462 O O . GLY B 1 35 ? 105.637 -36.698 79.284 1.00 81.62 55 GLY B O 1
ATOM 1463 N N . LYS B 1 36 ? 105.247 -38.658 80.387 1.00 83.23 56 LYS B N 1
ATOM 1464 C CA . LYS B 1 36 ? 104.495 -39.368 79.333 1.00 84.21 56 LYS B CA 1
ATOM 1465 C C . LYS B 1 36 ? 103.325 -38.526 78.739 1.00 88.45 56 LYS B C 1
ATOM 1466 O O . LYS B 1 36 ? 103.062 -38.616 77.531 1.00 88.50 56 LYS B O 1
ATOM 1468 N N . SER B 1 37 ? 102.655 -37.707 79.583 1.00 84.05 57 SER B N 1
ATOM 1469 C CA . SER B 1 37 ? 101.504 -36.876 79.215 1.00 83.02 57 SER B CA 1
ATOM 1470 C C . SER B 1 37 ? 101.872 -35.686 78.250 1.00 81.99 57 SER B C 1
ATOM 1471 O O . SER B 1 37 ? 101.189 -35.541 77.225 1.00 81.68 57 SER B O 1
ATOM 1473 N N . VAL B 1 38 ? 102.916 -34.838 78.571 1.00 73.11 58 VAL B N 1
ATOM 1474 C CA . VAL B 1 38 ? 103.246 -33.649 77.753 1.00 68.25 58 VAL B CA 1
ATOM 1475 C C . VAL B 1 38 ? 104.416 -33.927 76.764 1.00 63.34 58 VAL B C 1
ATOM 1476 O O . VAL B 1 38 ? 105.452 -33.258 76.799 1.00 61.32 58 VAL B O 1
ATOM 1478 N N . ASP B 1 39 ? 104.172 -34.870 75.820 1.00 55.24 59 ASP B N 1
ATOM 1479 C CA . ASP B 1 39 ? 105.047 -35.192 74.688 1.00 50.48 59 ASP B CA 1
ATOM 1480 C C . ASP B 1 39 ? 104.352 -34.670 73.391 1.00 45.31 59 ASP B C 1
ATOM 1481 O O . ASP B 1 39 ? 103.893 -35.432 72.546 1.00 43.98 59 ASP B O 1
ATOM 1486 N N . TRP B 1 40 ? 104.277 -33.346 73.271 1.00 35.68 60 TRP B N 1
ATOM 1487 C CA . TRP B 1 40 ? 103.687 -32.657 72.140 1.00 33.36 60 TRP B CA 1
ATOM 1488 C C . TRP B 1 40 ? 104.517 -32.916 70.858 1.00 37.10 60 TRP B C 1
ATOM 1489 O O . TRP B 1 40 ? 103.962 -32.843 69.755 1.00 38.85 60 TRP B O 1
ATOM 1500 N N . GLN B 1 41 ? 105.838 -33.174 70.995 1.00 31.34 61 GLN B N 1
ATOM 1501 C CA . GLN B 1 41 ? 106.716 -33.446 69.852 1.00 30.21 61 GLN B CA 1
ATOM 1502 C C . GLN B 1 41 ? 106.268 -34.728 69.139 1.00 37.99 61 GLN B C 1
ATOM 1503 O O . GLN B 1 41 ? 106.156 -34.714 67.916 1.00 38.34 61 GLN B O 1
ATOM 1509 N N . LYS B 1 42 ? 105.952 -35.814 69.899 1.00 35.94 62 LYS B N 1
ATOM 1510 C CA . LYS B 1 42 ? 105.478 -37.056 69.290 1.00 36.51 62 LYS B CA 1
ATOM 1511 C C . LYS B 1 42 ? 104.152 -36.819 68.578 1.00 44.24 62 LYS B C 1
ATOM 1512 O O . LYS B 1 42 ? 103.976 -37.301 67.450 1.00 48.59 62 LYS B O 1
ATOM 1518 N N . ALA B 1 43 ? 103.214 -36.073 69.214 1.00 38.00 63 ALA B N 1
ATOM 1519 C CA . ALA B 1 43 ? 101.905 -35.783 68.623 1.00 37.65 63 ALA B CA 1
ATOM 1520 C C . ALA B 1 43 ? 102.053 -34.958 67.344 1.00 41.98 63 ALA B C 1
ATOM 1521 O O . ALA B 1 43 ? 101.258 -35.136 66.432 1.00 45.37 63 ALA B O 1
ATOM 1523 N N . THR B 1 44 ? 103.074 -34.078 67.264 1.00 36.23 64 THR B N 1
ATOM 1524 C CA . THR B 1 44 ? 103.371 -33.255 66.081 1.00 35.30 64 THR B CA 1
ATOM 1525 C C . THR B 1 44 ? 103.907 -34.180 64.973 1.00 41.47 64 THR B C 1
ATOM 1526 O O . THR B 1 44 ? 103.436 -34.085 63.837 1.00 41.13 64 THR B O 1
ATOM 1530 N N . CYS B 1 45 ? 104.839 -35.108 65.322 1.00 39.06 65 CYS B N 1
ATOM 1531 C CA . CYS B 1 45 ? 105.396 -36.103 64.399 1.00 40.22 65 CYS B CA 1
ATOM 1532 C C . CYS B 1 45 ? 104.264 -36.951 63.832 1.00 44.73 65 CYS B C 1
ATOM 1533 O O . CYS B 1 45 ? 104.202 -37.125 62.619 1.00 47.19 65 CYS B O 1
ATOM 1536 N N . ASP B 1 46 ? 103.329 -37.410 64.691 1.00 40.51 66 ASP B N 1
ATOM 1537 C CA . ASP B 1 46 ? 102.159 -38.207 64.275 1.00 41.66 66 ASP B CA 1
ATOM 1538 C C . ASP B 1 46 ? 101.254 -37.414 63.345 1.00 44.97 66 ASP B C 1
ATOM 1539 O O . ASP B 1 46 ? 100.709 -37.997 62.424 1.00 48.01 66 ASP B O 1
ATOM 1544 N N . TRP B 1 47 ? 101.109 -36.094 63.569 1.00 39.87 67 TRP B N 1
ATOM 1545 C CA . TRP B 1 47 ? 100.302 -35.196 62.728 1.00 39.72 67 TRP B CA 1
ATOM 1546 C C . TRP B 1 47 ? 100.858 -35.189 61.289 1.00 43.67 67 TRP B C 1
ATOM 1547 O O . TRP B 1 47 ? 100.083 -35.344 60.347 1.00 46.03 67 TRP B O 1
ATOM 1558 N N . PHE B 1 48 ? 102.196 -35.062 61.141 1.00 36.79 68 PHE B N 1
ATOM 1559 C CA . PHE B 1 48 ? 102.879 -35.072 59.857 1.00 36.12 68 PHE B CA 1
ATOM 1560 C C . PHE B 1 48 ? 102.752 -36.435 59.198 1.00 42.18 68 PHE B C 1
ATOM 1561 O O . PHE B 1 48 ? 102.581 -36.490 57.984 1.00 43.86 68 PHE B O 1
ATOM 1569 N N . ARG B 1 49 ? 102.805 -37.531 59.990 1.00 38.25 69 ARG B N 1
ATOM 1570 C CA . ARG B 1 49 ? 102.665 -38.897 59.481 1.00 39.90 69 ARG B CA 1
ATOM 1571 C C . ARG B 1 49 ? 101.259 -39.147 58.887 1.00 48.19 69 ARG B C 1
ATOM 1572 O O . ARG B 1 49 ? 101.118 -39.987 57.987 1.00 50.23 69 ARG B O 1
ATOM 1580 N N . ALA B 1 50 ? 100.231 -38.429 59.396 1.00 44.02 70 ALA B N 1
ATOM 1581 C CA . ALA B 1 50 ? 98.827 -38.567 58.973 1.00 45.31 70 ALA B CA 1
ATOM 1582 C C . ALA B 1 50 ? 98.512 -37.741 57.705 1.00 50.24 70 ALA B C 1
ATOM 1583 O O . ALA B 1 50 ? 97.429 -37.915 57.141 1.00 53.31 70 ALA B O 1
ATOM 1585 N N . LEU B 1 51 ? 99.444 -36.865 57.249 1.00 43.58 71 LEU B N 1
ATOM 1586 C CA . LEU B 1 51 ? 99.280 -36.066 56.035 1.00 42.75 71 LEU B CA 1
ATOM 1587 C C . LEU B 1 51 ? 99.273 -36.966 54.779 1.00 53.31 71 LEU B C 1
ATOM 1588 O O . LEU B 1 51 ? 99.945 -38.007 54.759 1.00 55.30 71 LEU B O 1
ATOM 1593 N N . PRO B 1 52 ? 98.499 -36.612 53.726 1.00 51.50 72 PRO B N 1
ATOM 1594 C CA . PRO B 1 52 ? 98.446 -37.498 52.548 1.00 53.58 72 PRO B CA 1
ATOM 1595 C C . PRO B 1 52 ? 99.646 -37.331 51.589 1.00 56.73 72 PRO B C 1
ATOM 1596 O O . PRO B 1 52 ? 99.836 -38.204 50.719 1.00 58.94 72 PRO B O 1
ATOM 1600 N N . GLU B 1 53 ? 100.437 -36.229 51.722 1.00 49.94 73 GLU B N 1
ATOM 1601 C CA . GLU B 1 53 ? 101.568 -35.962 50.829 1.00 50.49 73 GLU B CA 1
ATOM 1602 C C . GLU B 1 53 ? 102.732 -35.262 51.553 1.00 51.16 73 GLU B C 1
ATOM 1603 O O . GLU B 1 53 ? 102.556 -34.736 52.651 1.00 49.43 73 GLU B O 1
ATOM 1605 N N . GLY B 1 54 ? 103.910 -35.280 50.924 1.00 47.02 74 GLY B N 1
ATOM 1606 C CA . GLY B 1 54 ? 105.109 -34.608 51.409 1.00 44.15 74 GLY B CA 1
ATOM 1607 C C . GLY B 1 54 ? 106.215 -35.479 51.963 1.00 48.49 74 GLY B C 1
ATOM 1608 O O . GLY B 1 54 ? 105.968 -36.602 52.400 1.00 47.51 74 GLY B O 1
ATOM 1609 N N . ARG B 1 55 ? 107.452 -34.933 51.952 1.00 46.17 75 ARG B N 1
ATOM 1610 C CA . ARG B 1 55 ? 108.680 -35.509 52.504 1.00 46.05 75 ARG B CA 1
ATOM 1611 C C . ARG B 1 55 ? 109.166 -34.610 53.635 1.00 50.72 75 ARG B C 1
ATOM 1612 O O . ARG B 1 55 ? 109.525 -33.449 53.401 1.00 51.09 75 ARG B O 1
ATOM 1620 N N . TYR B 1 56 ? 109.090 -35.115 54.868 1.00 46.09 76 TYR B N 1
ATOM 1621 C CA . TYR B 1 56 ? 109.436 -34.356 56.061 1.00 43.54 76 TYR B CA 1
ATOM 1622 C C . TYR B 1 56 ? 110.539 -35.015 56.869 1.00 45.42 76 TYR B C 1
ATOM 1623 O O . TYR B 1 56 ? 110.501 -36.220 57.151 1.00 45.95 76 TYR B O 1
ATOM 1632 N N . LEU B 1 57 ? 111.520 -34.204 57.239 1.00 37.18 77 LEU B N 1
ATOM 1633 C CA . LEU B 1 57 ? 112.619 -34.600 58.092 1.00 34.09 77 LEU B CA 1
ATOM 1634 C C . LEU B 1 57 ? 112.477 -33.772 59.340 1.00 37.80 77 LEU B C 1
ATOM 1635 O O . LEU B 1 57 ? 112.663 -32.555 59.290 1.00 35.41 77 LEU B O 1
ATOM 1640 N N . LEU B 1 58 ? 112.029 -34.405 60.431 1.00 33.91 78 LEU B N 1
ATOM 1641 C CA . LEU B 1 58 ? 111.769 -33.698 61.659 1.00 31.89 78 LEU B CA 1
ATOM 1642 C C . LEU B 1 58 ? 112.931 -33.882 62.629 1.00 37.35 78 LEU B C 1
ATOM 1643 O O . LEU B 1 58 ? 113.330 -35.017 62.914 1.00 39.87 78 LEU B O 1
ATOM 1648 N N . PHE B 1 59 ? 113.500 -32.757 63.098 1.00 29.28 79 PHE B N 1
ATOM 1649 C CA . PHE B 1 59 ? 114.564 -32.775 64.080 1.00 27.73 79 PHE B CA 1
ATOM 1650 C C . PHE B 1 59 ? 113.928 -32.637 65.441 1.00 32.84 79 PHE B C 1
ATOM 1651 O O . PHE B 1 59 ? 113.437 -31.559 65.799 1.00 31.67 79 PHE B O 1
ATOM 1659 N N . ASN B 1 60 ? 113.875 -33.750 66.175 1.00 29.80 80 ASN B N 1
ATOM 1660 C CA . ASN B 1 60 ? 113.270 -33.774 67.488 1.00 28.23 80 ASN B CA 1
ATOM 1661 C C . ASN B 1 60 ? 114.387 -33.822 68.562 1.00 30.02 80 ASN B C 1
ATOM 1662 O O . ASN B 1 60 ? 115.046 -34.847 68.717 1.00 29.82 80 ASN B O 1
ATOM 1667 N N . PRO B 1 61 ? 114.594 -32.720 69.319 1.00 24.44 81 PRO B N 1
ATOM 1668 C CA . PRO B 1 61 ? 115.667 -32.708 70.332 1.00 23.68 81 PRO B CA 1
ATOM 1669 C C . PRO B 1 61 ? 115.290 -33.474 71.620 1.00 29.76 81 PRO B C 1
ATOM 1670 O O . PRO B 1 61 ? 116.137 -33.668 72.507 1.00 29.29 81 PRO B O 1
ATOM 1674 N N . ARG B 1 62 ? 114.022 -33.897 71.728 1.00 26.92 82 ARG B N 1
ATOM 1675 C CA . ARG B 1 62 ? 113.528 -34.635 72.877 1.00 27.47 82 ARG B CA 1
ATOM 1676 C C . ARG B 1 62 ? 113.874 -36.144 72.759 1.00 35.15 82 ARG B C 1
ATOM 1677 O O . ARG B 1 62 ? 113.291 -36.881 71.946 1.00 33.51 82 ARG B O 1
ATOM 1685 N N . ARG B 1 63 ? 114.801 -36.598 73.623 1.00 34.76 83 ARG B N 1
ATOM 1686 C CA . ARG B 1 63 ? 115.191 -38.014 73.697 1.00 36.33 83 ARG B CA 1
ATOM 1687 C C . ARG B 1 63 ? 114.164 -38.803 74.493 1.00 41.64 83 ARG B C 1
ATOM 1688 O O . ARG B 1 63 ? 113.489 -38.246 75.353 1.00 37.99 83 ARG B O 1
ATOM 1696 N N . ASP B 1 64 ? 114.069 -40.112 74.238 1.00 44.40 84 ASP B N 1
ATOM 1697 C CA . ASP B 1 64 ? 113.117 -40.952 74.970 1.00 47.15 84 ASP B CA 1
ATOM 1698 C C . ASP B 1 64 ? 113.497 -40.992 76.453 1.00 51.36 84 ASP B C 1
ATOM 1699 O O . ASP B 1 64 ? 112.605 -40.889 77.301 1.00 51.10 84 ASP B O 1
ATOM 1704 N N . LYS B 1 65 ? 114.814 -41.074 76.756 1.00 47.47 85 LYS B N 1
ATOM 1705 C CA . LYS B 1 65 ? 115.330 -41.049 78.130 1.00 47.38 85 LYS B CA 1
ATOM 1706 C C . LYS B 1 65 ? 115.993 -39.693 78.376 1.00 50.00 85 LYS B C 1
ATOM 1707 O O . LYS B 1 65 ? 116.638 -39.150 77.478 1.00 51.01 85 LYS B O 1
ATOM 1709 N N . GLY B 1 66 ? 115.823 -39.148 79.570 1.00 43.33 86 GLY B N 1
ATOM 1710 C CA . GLY B 1 66 ? 116.434 -37.879 79.949 1.00 40.95 86 GLY B CA 1
ATOM 1711 C C . GLY B 1 66 ? 117.961 -37.885 79.918 1.00 43.73 86 GLY B C 1
ATOM 1712 O O . GLY B 1 66 ? 118.595 -38.923 79.699 1.00 44.17 86 GLY B O 1
ATOM 1713 N N . LEU B 1 67 ? 118.572 -36.714 80.086 1.00 38.68 87 LEU B N 1
ATOM 1714 C CA . LEU B 1 67 ? 120.034 -36.618 80.052 1.00 37.40 87 LEU B CA 1
ATOM 1715 C C . LEU B 1 67 ? 120.632 -37.170 81.338 1.00 41.96 87 LEU B C 1
ATOM 1716 O O . LEU B 1 67 ? 120.050 -37.009 82.408 1.00 43.27 87 LEU B O 1
ATOM 1721 N N . SER B 1 68 ? 121.793 -37.837 81.227 1.00 36.87 88 SER B N 1
ATOM 1722 C CA . SER B 1 68 ? 122.518 -38.434 82.369 1.00 35.28 88 SER B CA 1
ATOM 1723 C C . SER B 1 68 ? 123.055 -37.385 83.344 1.00 37.05 88 SER B C 1
ATOM 1724 O O . SER B 1 68 ? 123.161 -37.647 84.547 1.00 38.04 88 SER B O 1
ATOM 1727 N N . GLY B 1 69 ? 123.403 -36.224 82.816 1.00 30.42 89 GLY B N 1
ATOM 1728 C CA . GLY B 1 69 ? 124.007 -35.155 83.589 1.00 29.32 89 GLY B CA 1
ATOM 1729 C C . GLY B 1 69 ? 125.505 -35.113 83.370 1.00 34.91 89 GLY B C 1
ATOM 1730 O O . GLY B 1 69 ? 126.177 -34.224 83.905 1.00 34.77 89 GLY B O 1
ATOM 1731 N N . GLU B 1 70 ? 126.052 -36.107 82.596 1.00 33.14 90 GLU B N 1
ATOM 1732 C CA . GLU B 1 70 ? 127.476 -36.182 82.225 1.00 32.52 90 GLU B CA 1
ATOM 1733 C C . GLU B 1 70 ? 127.704 -35.053 81.219 1.00 34.25 90 GLU B C 1
ATOM 1734 O O . GLU B 1 70 ? 126.835 -34.796 80.373 1.00 32.83 90 GLU B O 1
ATOM 1748 N N . SER B 1 72 ? 129.954 -34.329 78.601 1.00 29.06 92 SER B N 1
ATOM 1749 C CA . SER B 1 72 ? 130.149 -34.504 77.160 1.00 30.17 92 SER B CA 1
ATOM 1750 C C . SER B 1 72 ? 128.820 -34.823 76.479 1.00 36.79 92 SER B C 1
ATOM 1751 O O . SER B 1 72 ? 128.584 -34.344 75.367 1.00 39.46 92 SER B O 1
ATOM 1754 N N . ASP B 1 73 ? 127.929 -35.559 77.169 1.00 30.92 93 ASP B N 1
ATOM 1755 C CA . ASP B 1 73 ? 126.580 -35.855 76.705 1.00 28.33 93 ASP B CA 1
ATOM 1756 C C . ASP B 1 73 ? 125.758 -34.577 76.592 1.00 31.28 93 ASP B C 1
ATOM 1757 O O . ASP B 1 73 ? 124.989 -34.419 75.632 1.00 33.15 93 ASP B O 1
ATOM 1762 N N . PHE B 1 74 ? 125.906 -33.672 77.573 1.00 25.58 94 PHE B N 1
ATOM 1763 C CA . PHE B 1 74 ? 125.196 -32.393 77.597 1.00 24.76 94 PHE B CA 1
ATOM 1764 C C . PHE B 1 74 ? 125.662 -31.499 76.431 1.00 30.35 94 PHE B C 1
ATOM 1765 O O . PHE B 1 74 ? 124.838 -30.877 75.761 1.00 29.38 94 PHE B O 1
ATOM 1773 N N . GLU B 1 75 ? 126.991 -31.428 76.207 1.00 29.35 95 GLU B N 1
ATOM 1774 C CA . GLU B 1 75 ? 127.568 -30.652 75.113 1.00 28.69 95 GLU B CA 1
ATOM 1775 C C . GLU B 1 75 ? 127.076 -31.178 73.784 1.00 32.75 95 GLU B C 1
ATOM 1776 O O . GLU B 1 75 ? 126.763 -30.387 72.907 1.00 33.79 95 GLU B O 1
ATOM 1782 N N . HIS B 1 76 ? 126.971 -32.507 73.644 1.00 30.17 96 HIS B N 1
ATOM 1783 C CA . HIS B 1 76 ? 126.452 -33.119 72.435 1.00 29.81 96 HIS B CA 1
ATOM 1784 C C . HIS B 1 76 ? 125.015 -32.650 72.193 1.00 32.10 96 HIS B C 1
ATOM 1785 O O . HIS B 1 76 ? 124.669 -32.309 71.056 1.00 33.15 96 HIS B O 1
ATOM 1792 N N . GLN B 1 77 ? 124.203 -32.593 73.261 1.00 25.51 97 GLN B N 1
ATOM 1793 C CA . GLN B 1 77 ? 122.828 -32.153 73.168 1.00 24.71 97 GLN B CA 1
ATOM 1794 C C . GLN B 1 77 ? 122.737 -30.709 72.644 1.00 28.77 97 GLN B C 1
ATOM 1795 O O . GLN B 1 77 ? 122.005 -30.473 71.684 1.00 30.00 97 GLN B O 1
ATOM 1801 N N . VAL B 1 78 ? 123.500 -29.773 73.223 1.00 24.47 98 VAL B N 1
ATOM 1802 C CA . VAL B 1 78 ? 123.444 -28.346 72.870 1.00 23.58 98 VAL B CA 1
ATOM 1803 C C . VAL B 1 78 ? 123.938 -28.148 71.423 1.00 28.40 98 VAL B C 1
ATOM 1804 O O . VAL B 1 78 ? 123.288 -27.451 70.636 1.00 25.60 98 VAL B O 1
ATOM 1808 N N . ASN B 1 79 ? 125.043 -28.791 71.064 1.00 26.78 99 ASN B N 1
ATOM 1809 C CA . ASN B 1 79 ? 125.610 -28.673 69.724 1.00 26.87 99 ASN B CA 1
ATOM 1810 C C . ASN B 1 79 ? 124.669 -29.296 68.680 1.00 32.95 99 ASN B C 1
ATOM 1811 O O . ASN B 1 79 ? 124.529 -28.726 67.594 1.00 34.94 99 ASN B O 1
ATOM 1816 N N . TRP B 1 80 ? 123.993 -30.415 69.015 1.00 27.95 100 TRP B N 1
ATOM 1817 C CA . TRP B 1 80 ? 123.016 -31.056 68.124 1.00 27.63 100 TRP B CA 1
ATOM 1818 C C . TRP B 1 80 ? 121.843 -30.098 67.871 1.00 31.57 100 TRP B C 1
ATOM 1819 O O . TRP B 1 80 ? 121.431 -29.913 66.724 1.00 31.44 100 TRP B O 1
ATOM 1830 N N . GLU B 1 81 ? 121.344 -29.463 68.945 1.00 27.28 101 GLU B N 1
ATOM 1831 C CA . GLU B 1 81 ? 120.249 -28.496 68.888 1.00 25.11 101 GLU B CA 1
ATOM 1832 C C . GLU B 1 81 ? 120.608 -27.303 67.983 1.00 29.51 101 GLU B C 1
ATOM 1833 O O . GLU B 1 81 ? 119.872 -27.022 67.054 1.00 29.36 101 GLU B O 1
ATOM 1839 N N . LEU B 1 82 ? 121.739 -26.626 68.233 1.00 27.63 102 LEU B N 1
ATOM 1840 C CA . LEU B 1 82 ? 122.164 -25.448 67.480 1.00 27.38 102 LEU B CA 1
ATOM 1841 C C . LEU B 1 82 ? 122.459 -25.785 66.020 1.00 35.00 102 LEU B C 1
ATOM 1842 O O . LEU B 1 82 ? 122.078 -25.022 65.150 1.00 37.63 102 LEU B O 1
ATOM 1847 N N . GLU B 1 83 ? 123.057 -26.939 65.747 1.00 31.11 103 GLU B N 1
ATOM 1848 C CA . GLU B 1 83 ? 123.348 -27.366 64.375 1.00 31.65 103 GLU B CA 1
ATOM 1849 C C . GLU B 1 83 ? 122.061 -27.616 63.561 1.00 33.64 103 GLU B C 1
ATOM 1850 O O . GLU B 1 83 ? 122.008 -27.266 62.381 1.00 33.82 103 GLU B O 1
ATOM 1856 N N . HIS B 1 84 ? 121.048 -28.258 64.179 1.00 28.44 104 HIS B N 1
ATOM 1857 C CA . HIS B 1 84 ? 119.836 -28.647 63.483 1.00 27.98 104 HIS B CA 1
ATOM 1858 C C . HIS B 1 84 ? 118.852 -27.490 63.429 1.00 29.53 104 HIS B C 1
ATOM 1859 O O . HIS B 1 84 ? 118.078 -27.419 62.476 1.00 29.37 104 HIS B O 1
ATOM 1866 N N . LEU B 1 85 ? 118.997 -26.512 64.321 1.00 24.45 105 LEU B N 1
ATOM 1867 C CA . LEU B 1 85 ? 118.243 -25.256 64.257 1.00 22.74 105 LEU B CA 1
ATOM 1868 C C . LEU B 1 85 ? 118.704 -24.478 63.044 1.00 27.01 105 LEU B C 1
ATOM 1869 O O . LEU B 1 85 ? 117.880 -23.962 62.306 1.00 27.71 105 LEU B O 1
ATOM 1874 N N . GLU B 1 86 ? 120.018 -24.491 62.783 1.00 24.60 106 GLU B N 1
ATOM 1875 C CA . GLU B 1 86 ? 120.634 -23.862 61.626 1.00 25.72 106 GLU B CA 1
ATOM 1876 C C . GLU B 1 86 ? 120.242 -24.569 60.328 1.00 31.65 106 GLU B C 1
ATOM 1877 O O . GLU B 1 86 ? 119.930 -23.869 59.357 1.00 34.14 106 GLU B O 1
ATOM 1883 N N . LYS B 1 87 ? 120.258 -25.930 60.294 1.00 27.93 107 LYS B N 1
ATOM 1884 C CA . LYS B 1 87 ? 119.915 -26.772 59.115 1.00 28.86 107 LYS B CA 1
ATOM 1885 C C . LYS B 1 87 ? 118.444 -26.678 58.709 1.00 35.32 107 LYS B C 1
ATOM 1886 O O . LYS B 1 87 ? 118.127 -26.808 57.527 1.00 35.94 107 LYS B O 1
ATOM 1892 N N . ALA B 1 88 ? 117.537 -26.519 59.700 1.00 33.13 108 ALA B N 1
ATOM 1893 C CA . ALA B 1 88 ? 116.083 -26.524 59.497 1.00 32.74 108 ALA B CA 1
ATOM 1894 C C . ALA B 1 88 ? 115.618 -25.470 58.498 1.00 37.64 108 ALA B C 1
ATOM 1895 O O . ALA B 1 88 ? 116.182 -24.374 58.413 1.00 36.45 108 ALA B O 1
ATOM 1897 N N . ASP B 1 89 ? 114.595 -25.839 57.719 1.00 35.23 109 ASP B N 1
ATOM 1898 C CA . ASP B 1 89 ? 113.907 -24.956 56.774 1.00 35.12 109 ASP B CA 1
ATOM 1899 C C . ASP B 1 89 ? 112.868 -24.166 57.521 1.00 36.15 109 ASP B C 1
ATOM 1900 O O . ASP B 1 89 ? 112.529 -23.054 57.131 1.00 38.50 109 ASP B O 1
ATOM 1905 N N . LEU B 1 90 ? 112.365 -24.759 58.608 1.00 29.80 110 LEU B N 1
ATOM 1906 C CA . LEU B 1 90 ? 111.332 -24.217 59.485 1.00 28.98 110 LEU B CA 1
ATOM 1907 C C . LEU B 1 90 ? 111.561 -24.639 60.916 1.00 29.72 110 LEU B C 1
ATOM 1908 O O . LEU B 1 90 ? 111.914 -25.795 61.173 1.00 29.48 110 LEU B O 1
ATOM 1913 N N . ILE B 1 91 ? 111.348 -23.714 61.846 1.00 23.34 111 ILE B N 1
ATOM 1914 C CA . ILE B 1 91 ? 111.430 -23.981 63.279 1.00 22.13 111 ILE B CA 1
ATOM 1915 C C . ILE B 1 91 ? 110.038 -23.806 63.868 1.00 27.22 111 ILE B C 1
ATOM 1916 O O . ILE B 1 91 ? 109.488 -22.690 63.855 1.00 25.51 111 ILE B O 1
ATOM 1921 N N . ILE B 1 92 ? 109.472 -24.907 64.372 1.00 27.40 112 ILE B N 1
ATOM 1922 C CA . ILE B 1 92 ? 108.189 -24.916 65.077 1.00 28.20 112 ILE B CA 1
ATOM 1923 C C . ILE B 1 92 ? 108.544 -24.783 66.531 1.00 33.25 112 ILE B C 1
ATOM 1924 O O . ILE B 1 92 ? 109.142 -25.703 67.094 1.00 34.59 112 ILE B O 1
ATOM 1937 N N . ASN B 1 94 ? 107.162 -24.455 70.199 1.00 22.26 114 ASN B N 1
ATOM 1938 C CA . ASN B 1 94 ? 105.978 -24.598 71.037 1.00 23.29 114 ASN B CA 1
ATOM 1939 C C . ASN B 1 94 ? 106.329 -24.439 72.486 1.00 27.56 114 ASN B C 1
ATOM 1940 O O . ASN B 1 94 ? 107.104 -25.225 73.024 1.00 27.49 114 ASN B O 1
ATOM 1945 N N . ILE B 1 95 ? 105.722 -23.430 73.136 1.00 25.18 115 ILE B N 1
ATOM 1946 C CA . ILE B 1 95 ? 105.979 -23.066 74.534 1.00 24.45 115 ILE B CA 1
ATOM 1947 C C . ILE B 1 95 ? 104.720 -23.263 75.342 1.00 30.73 115 ILE B C 1
ATOM 1948 O O . ILE B 1 95 ? 103.735 -22.552 75.145 1.00 30.83 115 ILE B O 1
ATOM 1953 N N . LEU B 1 96 ? 104.772 -24.202 76.292 1.00 28.37 116 LEU B N 1
ATOM 1954 C CA . LEU B 1 96 ? 103.633 -24.503 77.164 1.00 27.39 116 LEU B CA 1
ATOM 1955 C C . LEU B 1 96 ? 103.589 -23.519 78.342 1.00 29.88 116 LEU B C 1
ATOM 1956 O O . LEU B 1 96 ? 104.618 -23.012 78.759 1.00 28.71 116 LEU B O 1
ATOM 1961 N N . ALA B 1 97 ? 102.392 -23.206 78.827 1.00 29.98 117 ALA B N 1
ATOM 1962 C CA . ALA B 1 97 ? 102.149 -22.239 79.907 1.00 31.26 117 ALA B CA 1
ATOM 1963 C C . ALA B 1 97 ? 102.884 -22.605 81.201 1.00 39.94 117 ALA B C 1
ATOM 1964 O O . ALA B 1 97 ? 103.315 -21.708 81.917 1.00 41.81 117 ALA B O 1
ATOM 1966 N N . SER B 1 98 ? 102.994 -23.903 81.516 1.00 37.52 118 SER B N 1
ATOM 1967 C CA . SER B 1 98 ? 103.602 -24.393 82.748 1.00 38.80 118 SER B CA 1
ATOM 1968 C C . SER B 1 98 ? 105.154 -24.299 82.736 1.00 45.78 118 SER B C 1
ATOM 1969 O O . SER B 1 98 ? 105.777 -24.341 83.800 1.00 48.29 118 SER B O 1
ATOM 1972 N N . SER B 1 99 ? 105.771 -24.198 81.551 1.00 40.72 119 SER B N 1
ATOM 1973 C CA . SER B 1 99 ? 107.216 -24.205 81.401 1.00 39.07 119 SER B CA 1
ATOM 1974 C C . SER B 1 99 ? 107.883 -22.877 81.738 1.00 44.09 119 SER B C 1
ATOM 1975 O O . SER B 1 99 ? 107.276 -21.799 81.653 1.00 44.02 119 SER B O 1
ATOM 1978 N N . LYS B 1 100 ? 109.173 -22.978 82.070 1.00 40.88 120 LYS B N 1
ATOM 1979 C CA . LYS B 1 100 ? 110.014 -21.821 82.285 1.00 41.79 120 LYS B CA 1
ATOM 1980 C C . LYS B 1 100 ? 110.796 -21.570 80.992 1.00 48.69 120 LYS B C 1
ATOM 1981 O O . LYS B 1 100 ? 111.095 -20.414 80.690 1.00 49.87 120 LYS B O 1
ATOM 1987 N N . SER B 1 101 ? 111.058 -22.653 80.200 1.00 45.31 121 SER B N 1
ATOM 1988 C CA . SER B 1 101 ? 111.691 -22.663 78.861 1.00 43.84 121 SER B CA 1
ATOM 1989 C C . SER B 1 101 ? 112.830 -21.574 78.695 1.00 45.41 121 SER B C 1
ATOM 1990 O O . SER B 1 101 ? 112.735 -20.783 77.753 1.00 45.73 121 SER B O 1
ATOM 1993 N N . PRO B 1 102 ? 113.885 -21.482 79.557 1.00 38.90 122 PRO B N 1
ATOM 1994 C CA . PRO B 1 102 ? 114.875 -20.389 79.375 1.00 36.81 122 PRO B CA 1
ATOM 1995 C C . PRO B 1 102 ? 115.729 -20.517 78.112 1.00 35.55 122 PRO B C 1
ATOM 1996 O O . PRO B 1 102 ? 116.119 -19.493 77.560 1.00 35.15 122 PRO B O 1
ATOM 2000 N N . ILE B 1 103 ? 116.040 -21.756 77.675 1.00 28.58 123 ILE B N 1
ATOM 2001 C CA . ILE B 1 103 ? 116.885 -22.006 76.508 1.00 26.13 123 ILE B CA 1
ATOM 2002 C C . ILE B 1 103 ? 116.032 -21.882 75.260 1.00 28.02 123 ILE B C 1
ATOM 2003 O O . ILE B 1 103 ? 116.555 -21.481 74.224 1.00 28.21 123 ILE B O 1
ATOM 2008 N N . THR B 1 104 ? 114.722 -22.115 75.362 1.00 23.58 124 THR B N 1
ATOM 2009 C CA . THR B 1 104 ? 113.801 -21.889 74.250 1.00 23.52 124 THR B CA 1
ATOM 2010 C C . THR B 1 104 ? 113.837 -20.378 73.867 1.00 26.77 124 THR B C 1
ATOM 2011 O O . THR B 1 104 ? 113.887 -20.041 72.684 1.00 24.98 124 THR B O 1
ATOM 2015 N N . LEU B 1 105 ? 113.874 -19.487 74.878 1.00 24.15 125 LEU B N 1
ATOM 2016 C CA . LEU B 1 105 ? 113.906 -18.047 74.670 1.00 24.96 125 LEU B CA 1
ATOM 2017 C C . LEU B 1 105 ? 115.228 -17.618 74.074 1.00 29.36 125 LEU B C 1
ATOM 2018 O O . LEU B 1 105 ? 115.217 -16.703 73.251 1.00 28.73 125 LEU B O 1
ATOM 2023 N N . LEU B 1 106 ? 116.356 -18.293 74.450 1.00 26.59 126 LEU B N 1
ATOM 2024 C CA . LEU B 1 106 ? 117.670 -18.056 73.853 1.00 26.52 126 LEU B CA 1
ATOM 2025 C C . LEU B 1 106 ? 117.617 -18.412 72.342 1.00 26.71 126 LEU B C 1
ATOM 2026 O O . LEU B 1 106 ? 118.025 -17.614 71.501 1.00 27.08 126 LEU B O 1
ATOM 2031 N N . GLU B 1 107 ? 117.049 -19.580 72.017 1.00 22.22 127 GLU B N 1
ATOM 2032 C CA . GLU B 1 107 ? 116.879 -20.086 70.645 1.00 21.70 127 GLU B CA 1
ATOM 2033 C C . GLU B 1 107 ? 115.941 -19.180 69.851 1.00 27.98 127 GLU B C 1
ATOM 2034 O O . GLU B 1 107 ? 116.153 -18.992 68.650 1.00 30.33 127 GLU B O 1
ATOM 2048 N N . GLY B 1 109 ? 115.546 -15.863 70.318 1.00 25.91 129 GLY B N 1
ATOM 2049 C CA . GLY B 1 109 ? 116.361 -14.704 70.002 1.00 25.70 129 GLY B CA 1
ATOM 2050 C C . GLY B 1 109 ? 117.305 -14.983 68.850 1.00 29.80 129 GLY B C 1
ATOM 2051 O O . GLY B 1 109 ? 117.440 -14.160 67.941 1.00 29.38 129 GLY B O 1
ATOM 2052 N N . LEU B 1 110 ? 117.959 -16.164 68.871 1.00 27.69 130 LEU B N 1
ATOM 2053 C CA . LEU B 1 110 ? 118.902 -16.607 67.831 1.00 27.32 130 LEU B CA 1
ATOM 2054 C C . LEU B 1 110 ? 118.283 -16.699 66.455 1.00 32.14 130 LEU B C 1
ATOM 2055 O O . LEU B 1 110 ? 118.963 -16.380 65.476 1.00 33.86 130 LEU B O 1
ATOM 2060 N N . PHE B 1 111 ? 117.013 -17.127 66.352 1.00 27.96 131 PHE B N 1
ATOM 2061 C CA . PHE B 1 111 ? 116.417 -17.315 65.035 1.00 27.88 131 PHE B CA 1
ATOM 2062 C C . PHE B 1 111 ? 115.262 -16.341 64.789 1.00 30.09 131 PHE B C 1
ATOM 2063 O O . PHE B 1 111 ? 114.626 -16.415 63.745 1.00 29.92 131 PHE B O 1
ATOM 2079 N N . ARG B 1 113 ? 115.260 -13.294 63.565 1.00 29.41 133 ARG B N 1
ATOM 2080 C CA . ARG B 1 113 ? 115.295 -12.576 62.278 1.00 28.49 133 ARG B CA 1
ATOM 2081 C C . ARG B 1 113 ? 115.487 -13.500 61.061 1.00 30.93 133 ARG B C 1
ATOM 2082 O O . ARG B 1 113 ? 115.617 -12.990 59.959 1.00 31.87 133 ARG B O 1
ATOM 2090 N N . SER B 1 114 ? 115.526 -14.837 61.254 1.00 27.21 134 SER B N 1
ATOM 2091 C CA . SER B 1 114 ? 115.805 -15.816 60.201 1.00 27.42 134 SER B CA 1
ATOM 2092 C C . SER B 1 114 ? 114.681 -15.910 59.158 1.00 33.08 134 SER B C 1
ATOM 2093 O O . SER B 1 114 ? 114.923 -16.331 58.029 1.00 34.84 134 SER B O 1
ATOM 2096 N N . GLY B 1 115 ? 113.466 -15.590 59.560 1.00 29.24 135 GLY B N 1
ATOM 2097 C CA . GLY B 1 115 ? 112.301 -15.708 58.699 1.00 28.84 135 GLY B CA 1
ATOM 2098 C C . GLY B 1 115 ? 111.686 -17.093 58.723 1.00 32.57 135 GLY B C 1
ATOM 2099 O O . GLY B 1 115 ? 110.578 -17.251 58.224 1.00 33.24 135 GLY B O 1
ATOM 2100 N N . LYS B 1 116 ? 112.352 -18.096 59.360 1.00 28.31 136 LYS B N 1
ATOM 2101 C CA . LYS B 1 116 ? 111.891 -19.488 59.388 1.00 27.17 136 LYS B CA 1
ATOM 2102 C C . LYS B 1 116 ? 111.324 -19.915 60.774 1.00 27.53 136 LYS B C 1
ATOM 2103 O O . LYS B 1 116 ? 110.910 -21.065 60.942 1.00 24.89 136 LYS B O 1
ATOM 2109 N N . LEU B 1 117 ? 111.223 -18.976 61.716 1.00 24.08 137 LEU B N 1
ATOM 2110 C CA . LEU B 1 117 ? 110.703 -19.240 63.052 1.00 22.40 137 LEU B CA 1
ATOM 2111 C C . LEU B 1 117 ? 109.196 -18.984 63.111 1.00 26.38 137 LEU B C 1
ATOM 2112 O O . LEU B 1 117 ? 108.696 -17.976 62.603 1.00 24.64 137 LEU B O 1
ATOM 2117 N N . ARG B 1 118 ? 108.481 -19.942 63.714 1.00 25.08 138 ARG B N 1
ATOM 2118 C CA . ARG B 1 118 ? 107.037 -19.902 63.975 1.00 25.01 138 ARG B CA 1
ATOM 2119 C C . ARG B 1 118 ? 106.868 -20.140 65.459 1.00 27.81 138 ARG B C 1
ATOM 2120 O O . ARG B 1 118 ? 107.346 -21.165 65.967 1.00 26.77 138 ARG B O 1
ATOM 2128 N N . VAL B 1 119 ? 106.288 -19.175 66.181 1.00 23.80 139 VAL B N 1
ATOM 2129 C CA . VAL B 1 119 ? 106.198 -19.304 67.632 1.00 22.64 139 VAL B CA 1
ATOM 2130 C C . VAL B 1 119 ? 104.762 -19.610 68.013 1.00 25.28 139 VAL B C 1
ATOM 2131 O O . VAL B 1 119 ? 103.840 -18.958 67.544 1.00 24.97 139 VAL B O 1
ATOM 2135 N N . ILE B 1 120 ? 104.599 -20.639 68.854 1.00 22.99 140 ILE B N 1
ATOM 2136 C CA . ILE B 1 120 ? 103.347 -21.072 69.457 1.00 24.47 140 ILE B CA 1
ATOM 2137 C C . ILE B 1 120 ? 103.552 -20.884 70.944 1.00 31.09 140 ILE B C 1
ATOM 2138 O O . ILE B 1 120 ? 104.394 -21.563 71.526 1.00 33.49 140 ILE B O 1
ATOM 2143 N N . CYS B 1 121 ? 102.906 -19.888 71.537 1.00 26.61 141 CYS B N 1
ATOM 2144 C CA . CYS B 1 121 ? 103.113 -19.603 72.947 1.00 25.23 141 CYS B CA 1
ATOM 2145 C C . CYS B 1 121 ? 101.781 -19.559 73.629 1.00 29.65 141 CYS B C 1
ATOM 2146 O O . CYS B 1 121 ? 100.935 -18.700 73.334 1.00 28.81 141 CYS B O 1
ATOM 2149 N N . GLU B 1 122 ? 101.602 -20.502 74.549 1.00 28.53 142 GLU B N 1
ATOM 2150 C CA . GLU B 1 122 ? 100.365 -20.689 75.284 1.00 30.31 142 GLU B CA 1
ATOM 2151 C C . GLU B 1 122 ? 100.143 -19.531 76.270 1.00 36.99 142 GLU B C 1
ATOM 2152 O O . GLU B 1 122 ? 101.045 -19.192 77.049 1.00 36.48 142 GLU B O 1
ATOM 2158 N N . PRO B 1 123 ? 98.960 -18.876 76.220 1.00 35.18 143 PRO B N 1
ATOM 2159 C CA . PRO B 1 123 ? 98.669 -17.823 77.218 1.00 35.88 143 PRO B CA 1
ATOM 2160 C C . PRO B 1 123 ? 98.763 -18.412 78.630 1.00 39.20 143 PRO B C 1
ATOM 2161 O O . PRO B 1 123 ? 98.343 -19.552 78.871 1.00 39.91 143 PRO B O 1
ATOM 2165 N N . GLY B 1 124 ? 99.390 -17.675 79.522 1.00 33.09 144 GLY B N 1
ATOM 2166 C CA . GLY B 1 124 ? 99.635 -18.188 80.853 1.00 32.79 144 GLY B CA 1
ATOM 2167 C C . GLY B 1 124 ? 101.110 -18.430 81.071 1.00 34.36 144 GLY B C 1
ATOM 2168 O O . GLY B 1 124 ? 101.542 -18.562 82.217 1.00 37.13 144 GLY B O 1
ATOM 2169 N N . PHE B 1 125 ? 101.895 -18.476 79.981 1.00 27.18 145 PHE B N 1
ATOM 2170 C CA . PHE B 1 125 ? 103.355 -18.585 80.039 1.00 25.87 145 PHE B CA 1
ATOM 2171 C C . PHE B 1 125 ? 103.873 -17.354 80.797 1.00 30.97 145 PHE B C 1
ATOM 2172 O O . PHE B 1 125 ? 103.413 -16.242 80.517 1.00 29.74 145 PHE B O 1
ATOM 2180 N N . TYR B 1 126 ? 104.774 -17.552 81.779 1.00 28.81 146 TYR B N 1
ATOM 2181 C CA . TYR B 1 126 ? 105.211 -16.491 82.718 1.00 29.07 146 TYR B CA 1
ATOM 2182 C C . TYR B 1 126 ? 105.919 -15.290 82.003 1.00 33.59 146 TYR B C 1
ATOM 2183 O O . TYR B 1 126 ? 105.966 -14.205 82.598 1.00 34.96 146 TYR B O 1
ATOM 2192 N N . ARG B 1 127 ? 106.395 -15.452 80.752 1.00 27.32 147 ARG B N 1
ATOM 2193 C CA . ARG B 1 127 ? 107.013 -14.344 80.018 1.00 25.95 147 ARG B CA 1
ATOM 2194 C C . ARG B 1 127 ? 106.312 -14.134 78.667 1.00 29.77 147 ARG B C 1
ATOM 2195 O O . ARG B 1 127 ? 106.943 -13.714 77.694 1.00 30.00 147 ARG B O 1
ATOM 2203 N N . TYR B 1 128 ? 104.999 -14.366 78.634 1.00 25.89 148 TYR B N 1
ATOM 2204 C CA . TYR B 1 128 ? 104.176 -14.267 77.438 1.00 25.86 148 TYR B CA 1
ATOM 2205 C C . TYR B 1 128 ? 104.242 -12.881 76.790 1.00 32.12 148 TYR B C 1
ATOM 2206 O O . TYR B 1 128 ? 104.327 -12.796 75.570 1.00 33.15 148 TYR B O 1
ATOM 2215 N N . ASP B 1 129 ? 104.142 -11.805 77.575 1.00 30.36 149 ASP B N 1
ATOM 2216 C CA . ASP B 1 129 ? 104.119 -10.452 77.019 1.00 30.13 149 ASP B CA 1
ATOM 2217 C C . ASP B 1 129 ? 105.453 -10.096 76.391 1.00 32.47 149 ASP B C 1
ATOM 2218 O O . ASP B 1 129 ? 105.442 -9.412 75.375 1.00 33.39 149 ASP B O 1
ATOM 2223 N N . ASN B 1 130 ? 106.578 -10.612 76.925 1.00 26.55 150 ASN B N 1
ATOM 2224 C CA . ASN B 1 130 ? 107.883 -10.423 76.307 1.00 25.30 150 ASN B CA 1
ATOM 2225 C C . ASN B 1 130 ? 107.932 -11.098 74.946 1.00 27.51 150 ASN B C 1
ATOM 2226 O O . ASN B 1 130 ? 108.388 -10.479 73.985 1.00 28.70 150 ASN B O 1
ATOM 2231 N N . VAL B 1 131 ? 107.429 -12.338 74.852 1.00 20.74 151 VAL B N 1
ATOM 2232 C CA . VAL B 1 131 ? 107.379 -13.103 73.611 1.00 18.78 151 VAL B CA 1
ATOM 2233 C C . VAL B 1 131 ? 106.513 -12.355 72.606 1.00 25.73 151 VAL B C 1
ATOM 2234 O O . VAL B 1 131 ? 106.972 -12.118 71.488 1.00 26.33 151 VAL B O 1
ATOM 2238 N N . ARG B 1 132 ? 105.299 -11.923 73.017 1.00 23.90 152 ARG B N 1
ATOM 2239 C CA . ARG B 1 132 ? 104.339 -11.215 72.170 1.00 24.59 152 ARG B CA 1
ATOM 2240 C C . ARG B 1 132 ? 104.924 -9.902 71.621 1.00 29.05 152 ARG B C 1
ATOM 2241 O O . ARG B 1 132 ? 104.813 -9.656 70.416 1.00 30.12 152 ARG B O 1
ATOM 2249 N N . LEU B 1 133 ? 105.534 -9.085 72.490 1.00 24.17 153 LEU B N 1
ATOM 2250 C CA . LEU B 1 133 ? 106.098 -7.781 72.126 1.00 24.26 153 LEU B CA 1
ATOM 2251 C C . LEU B 1 133 ? 107.325 -7.901 71.226 1.00 29.16 153 LEU B C 1
ATOM 2252 O O . LEU B 1 133 ? 107.474 -7.071 70.321 1.00 31.35 153 LEU B O 1
ATOM 2257 N N . THR B 1 134 ? 108.182 -8.922 71.444 1.00 25.34 154 THR B N 1
ATOM 2258 C CA . THR B 1 134 ? 109.410 -9.132 70.667 1.00 25.02 154 THR B CA 1
ATOM 2259 C C . THR B 1 134 ? 109.044 -9.687 69.268 1.00 30.09 154 THR B C 1
ATOM 2260 O O . THR B 1 134 ? 109.554 -9.184 68.269 1.00 29.08 154 THR B O 1
ATOM 2264 N N . CYS B 1 135 ? 108.146 -10.675 69.190 1.00 28.57 155 CYS B N 1
ATOM 2265 C CA . CYS B 1 135 ? 107.678 -11.221 67.904 1.00 28.88 155 CYS B CA 1
ATOM 2266 C C . CYS B 1 135 ? 107.015 -10.126 67.077 1.00 31.77 155 CYS B C 1
ATOM 2267 O O . CYS B 1 135 ? 107.227 -10.079 65.864 1.00 32.53 155 CYS B O 1
ATOM 2270 N N . ALA B 1 136 ? 106.229 -9.239 67.731 1.00 27.14 156 ALA B N 1
ATOM 2271 C CA . ALA B 1 136 ? 105.557 -8.131 67.034 1.00 26.77 156 ALA B CA 1
ATOM 2272 C C . ALA B 1 136 ? 106.593 -7.194 66.418 1.00 31.89 156 ALA B C 1
ATOM 2273 O O . ALA B 1 136 ? 106.468 -6.843 65.250 1.00 33.42 156 ALA B O 1
ATOM 2275 N N . ARG B 1 137 ? 107.645 -6.843 67.183 1.00 27.64 157 ARG B N 1
ATOM 2276 C CA . ARG B 1 137 ? 108.695 -5.953 66.717 1.00 26.75 157 ARG B CA 1
ATOM 2277 C C . ARG B 1 137 ? 109.462 -6.540 65.520 1.00 31.22 157 ARG B C 1
ATOM 2278 O O . ARG B 1 137 ? 109.815 -5.790 64.598 1.00 31.80 157 ARG B O 1
ATOM 2286 N N . TYR B 1 138 ? 109.736 -7.857 65.529 1.00 24.70 158 TYR B N 1
ATOM 2287 C CA . TYR B 1 138 ? 110.564 -8.420 64.477 1.00 23.99 158 TYR B CA 1
ATOM 2288 C C . TYR B 1 138 ? 109.744 -9.202 63.432 1.00 27.38 158 TYR B C 1
ATOM 2289 O O . TYR B 1 138 ? 110.339 -9.814 62.544 1.00 26.28 158 TYR B O 1
ATOM 2298 N N . GLY B 1 139 ? 108.415 -9.071 63.482 1.00 24.89 159 GLY B N 1
ATOM 2299 C CA . GLY B 1 139 ? 107.495 -9.659 62.509 1.00 25.48 159 GLY B CA 1
ATOM 2300 C C . GLY B 1 139 ? 107.456 -11.169 62.463 1.00 29.37 159 GLY B C 1
ATOM 2301 O O . GLY B 1 139 ? 107.296 -11.744 61.372 1.00 27.40 159 GLY B O 1
ATOM 2302 N N . VAL B 1 140 ? 107.571 -11.818 63.657 1.00 24.33 160 VAL B N 1
ATOM 2303 C CA . VAL B 1 140 ? 107.558 -13.278 63.734 1.00 23.28 160 VAL B CA 1
ATOM 2304 C C . VAL B 1 140 ? 106.115 -13.740 64.000 1.00 29.63 160 VAL B C 1
ATOM 2305 O O . VAL B 1 140 ? 105.492 -13.244 64.947 1.00 30.51 160 VAL B O 1
ATOM 2309 N N . PRO B 1 141 ? 105.572 -14.682 63.182 1.00 25.94 161 PRO B N 1
ATOM 2310 C CA . PRO B 1 141 ? 104.211 -15.179 63.441 1.00 25.36 161 PRO B CA 1
ATOM 2311 C C . PRO B 1 141 ? 104.127 -15.832 64.827 1.00 27.66 161 PRO B C 1
ATOM 2312 O O . PRO B 1 141 ? 104.987 -16.609 65.213 1.00 25.07 161 PRO B O 1
ATOM 2316 N N . LEU B 1 142 ? 103.096 -15.454 65.578 1.00 26.52 162 LEU B N 1
ATOM 2317 C CA . LEU B 1 142 ? 102.811 -15.911 66.925 1.00 25.13 162 LEU B CA 1
ATOM 2318 C C . LEU B 1 142 ? 101.378 -16.492 66.996 1.00 28.24 162 LEU B C 1
ATOM 2319 O O . LEU B 1 142 ? 100.410 -15.821 66.649 1.00 28.02 162 LEU B O 1
ATOM 2324 N N . TYR B 1 143 ? 101.276 -17.740 67.460 1.00 22.25 163 TYR B N 1
ATOM 2325 C CA . TYR B 1 143 ? 100.034 -18.480 67.603 1.00 21.63 163 TYR B CA 1
ATOM 2326 C C . TYR B 1 143 ? 99.839 -18.845 69.074 1.00 27.53 163 TYR B C 1
ATOM 2327 O O . TYR B 1 143 ? 100.817 -18.852 69.841 1.00 25.80 163 TYR B O 1
ATOM 2336 N N . GLN B 1 144 ? 98.596 -19.148 69.474 1.00 26.30 164 GLN B N 1
ATOM 2337 C CA . GLN B 1 144 ? 98.282 -19.487 70.871 1.00 27.77 164 GLN B CA 1
ATOM 2338 C C . GLN B 1 144 ? 98.176 -20.990 71.082 1.00 33.69 164 GLN B C 1
ATOM 2339 O O . GLN B 1 144 ? 98.219 -21.448 72.225 1.00 33.64 164 GLN B O 1
ATOM 2345 N N . ASN B 1 145 ? 98.048 -21.753 69.987 1.00 30.69 165 ASN B N 1
ATOM 2346 C CA . ASN B 1 145 ? 97.960 -23.206 70.052 1.00 30.74 165 ASN B CA 1
ATOM 2347 C C . ASN B 1 145 ? 98.444 -23.814 68.730 1.00 33.88 165 ASN B C 1
ATOM 2348 O O . ASN B 1 145 ? 98.480 -23.147 67.699 1.00 32.47 165 ASN B O 1
ATOM 2361 N N . ASP B 1 147 ? 97.029 -26.271 66.999 1.00 36.64 167 ASP B N 1
ATOM 2362 C CA . ASP B 1 147 ? 95.972 -26.487 66.011 1.00 38.49 167 ASP B CA 1
ATOM 2363 C C . ASP B 1 147 ? 95.889 -25.316 65.024 1.00 39.82 167 ASP B C 1
ATOM 2364 O O . ASP B 1 147 ? 95.905 -25.549 63.814 1.00 39.80 167 ASP B O 1
ATOM 2369 N N . ASP B 1 14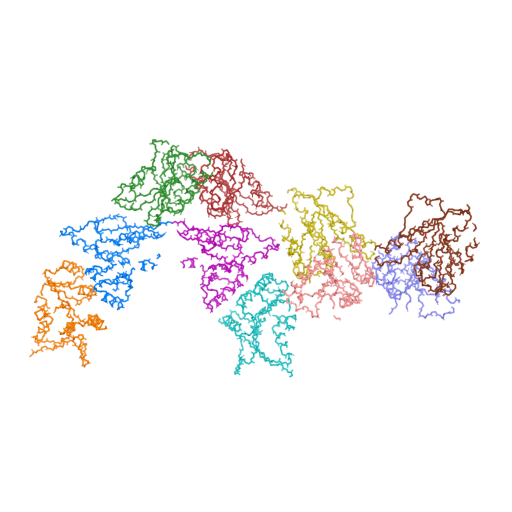8 ? 95.865 -24.074 65.527 1.00 35.03 168 ASP B N 1
ATOM 2370 C CA . ASP B 1 148 ? 95.815 -22.879 64.690 1.00 35.52 168 ASP B CA 1
ATOM 2371 C C . ASP B 1 148 ? 97.032 -22.807 63.773 1.00 38.69 168 ASP B C 1
ATOM 2372 O O . ASP B 1 148 ? 96.887 -22.522 62.578 1.00 41.34 168 ASP B O 1
ATOM 2377 N N . PHE B 1 149 ? 98.222 -23.089 64.315 1.00 30.57 169 PHE B N 1
ATOM 2378 C CA . PHE B 1 149 ? 99.436 -23.030 63.523 1.00 28.06 169 PHE B CA 1
ATOM 2379 C C . PHE B 1 149 ? 99.470 -24.129 62.438 1.00 31.79 169 PHE B C 1
ATOM 2380 O O . PHE B 1 149 ? 99.766 -23.818 61.295 1.00 30.49 169 PHE B O 1
ATOM 2388 N N . LEU B 1 150 ? 99.237 -25.402 62.796 1.00 29.81 170 LEU B N 1
ATOM 2389 C CA . LEU B 1 150 ? 99.354 -26.530 61.863 1.00 30.49 170 LEU B CA 1
ATOM 2390 C C . LEU B 1 150 ? 98.329 -26.410 60.723 1.00 40.02 170 LEU B C 1
ATOM 2391 O O . LEU B 1 150 ? 98.631 -26.877 59.635 1.00 41.84 170 LEU B O 1
ATOM 2396 N N . LYS B 1 151 ? 97.173 -25.727 60.921 1.00 39.00 171 LYS B N 1
ATOM 2397 C CA . LYS B 1 151 ? 96.218 -25.473 59.825 1.00 40.19 171 LYS B CA 1
ATOM 2398 C C . LYS B 1 151 ? 96.888 -24.617 58.719 1.00 48.63 171 LYS B C 1
ATOM 2399 O O . LYS B 1 151 ? 96.590 -24.806 57.546 1.00 51.93 171 LYS B O 1
ATOM 2405 N N . THR B 1 152 ? 97.835 -23.731 59.084 1.00 44.45 172 THR B N 1
ATOM 2406 C CA . THR B 1 152 ? 98.519 -22.849 58.134 1.00 44.57 172 THR B CA 1
ATOM 2407 C C . THR B 1 152 ? 99.599 -23.624 57.286 1.00 51.14 172 THR B C 1
ATOM 2408 O O . THR B 1 152 ? 100.137 -23.037 56.343 1.00 52.73 172 THR B O 1
ATOM 2420 N N . GLN C 1 3 ? 119.825 8.586 100.859 1.00 71.47 23 GLN C N 1
ATOM 2421 C CA . GLN C 1 3 ? 120.681 9.731 101.196 1.00 68.55 23 GLN C CA 1
ATOM 2422 C C . GLN C 1 3 ? 122.148 9.544 100.701 1.00 67.58 23 GLN C C 1
ATOM 2423 O O . GLN C 1 3 ? 122.629 8.421 100.571 1.00 68.61 23 GLN C O 1
ATOM 2425 N N . SER C 1 4 ? 122.844 10.650 100.425 1.00 59.16 24 SER C N 1
ATOM 2426 C CA . SER C 1 4 ? 124.247 10.612 99.978 1.00 55.24 24 SER C CA 1
ATOM 2427 C C . SER C 1 4 ? 125.212 10.419 101.139 1.00 57.34 24 SER C C 1
ATOM 2428 O O . SER C 1 4 ? 124.876 10.778 102.271 1.00 57.72 24 SER C O 1
ATOM 2431 N N . GLU C 1 5 ? 126.431 9.912 100.850 1.00 51.45 25 GLU C N 1
ATOM 2432 C CA . GLU C 1 5 ? 127.521 9.806 101.824 1.00 49.51 25 GLU C CA 1
ATOM 2433 C C . GLU C 1 5 ? 128.478 10.943 101.588 1.00 48.15 25 GLU C C 1
ATOM 2434 O O . GLU C 1 5 ? 129.004 11.075 100.485 1.00 45.98 25 GLU C O 1
ATOM 2440 N N . VAL C 1 6 ? 128.683 11.791 102.601 1.00 44.09 26 VAL C N 1
ATOM 2441 C CA . VAL C 1 6 ? 129.593 12.934 102.509 1.00 40.56 26 VAL C CA 1
ATOM 2442 C C . VAL C 1 6 ? 130.613 12.883 103.647 1.00 47.30 26 VAL C C 1
ATOM 2443 O O . VAL C 1 6 ? 130.245 12.881 104.829 1.00 51.23 26 VAL C O 1
ATOM 2447 N N . VAL C 1 7 ? 131.893 12.834 103.277 1.00 41.00 27 VAL C N 1
ATOM 2448 C CA . VAL C 1 7 ? 133.039 12.868 104.187 1.00 39.57 27 VAL C CA 1
ATOM 2449 C C . VAL C 1 7 ? 133.791 14.161 103.880 1.00 40.12 27 VAL C C 1
ATOM 2450 O O . VAL C 1 7 ? 134.043 14.448 102.707 1.00 36.35 27 VAL C O 1
ATOM 2454 N N . VAL C 1 8 ? 134.074 14.970 104.912 1.00 37.36 28 VAL C N 1
ATOM 2455 C CA . VAL C 1 8 ? 134.796 16.242 104.741 1.00 34.48 28 VAL C CA 1
ATOM 2456 C C . VAL C 1 8 ? 136.169 16.120 105.404 1.00 40.28 28 VAL C C 1
ATOM 2457 O O . VAL C 1 8 ? 136.274 15.750 106.575 1.00 40.42 28 VAL C O 1
ATOM 2461 N N . LEU C 1 9 ? 137.216 16.396 104.628 1.00 37.72 29 LEU C N 1
ATOM 2462 C CA . LEU C 1 9 ? 138.597 16.393 105.093 1.00 37.05 29 LEU C CA 1
ATOM 2463 C C . LEU C 1 9 ? 139.106 17.839 105.153 1.00 37.69 29 LEU C C 1
ATOM 2464 O O . LEU C 1 9 ? 138.937 18.612 104.204 1.00 36.93 29 LEU C O 1
ATOM 2469 N N . TYR C 1 10 ? 139.704 18.204 106.287 1.00 33.73 30 TYR C N 1
ATOM 2470 C CA . TYR C 1 10 ? 140.276 19.528 106.563 1.00 30.77 30 TYR C CA 1
ATOM 2471 C C . TYR C 1 10 ? 141.802 19.453 106.696 1.00 30.53 30 TYR C C 1
ATOM 2472 O O . TYR C 1 10 ? 142.323 18.366 106.953 1.00 27.82 30 TYR C O 1
ATOM 2481 N N . PRO C 1 11 ? 142.553 20.586 106.606 1.00 26.15 31 PRO C N 1
ATOM 2482 C CA . PRO C 1 11 ? 144.023 20.495 106.766 1.00 25.78 31 PRO C CA 1
ATOM 2483 C C . PRO C 1 11 ? 144.457 19.985 108.153 1.00 33.20 31 PRO C C 1
ATOM 2484 O O . PRO C 1 11 ? 145.519 19.368 108.263 1.00 31.93 31 PRO C O 1
ATOM 2488 N N . ASP C 1 12 ? 143.626 20.201 109.192 1.00 34.32 32 ASP C N 1
ATOM 2489 C CA . ASP C 1 12 ? 143.894 19.791 110.581 1.00 36.47 32 ASP C CA 1
ATOM 2490 C C . ASP C 1 12 ? 143.076 18.518 111.006 1.00 46.11 32 ASP C C 1
ATOM 2491 O O . ASP C 1 12 ? 142.924 18.267 112.199 1.00 49.11 32 ASP C O 1
ATOM 2496 N N . THR C 1 13 ? 142.571 17.723 110.055 1.00 44.41 33 THR C N 1
ATOM 2497 C CA . THR C 1 13 ? 141.840 16.486 110.369 1.00 47.53 33 THR C CA 1
ATOM 2498 C C . THR C 1 13 ? 142.408 15.334 109.547 1.00 56.63 33 THR C C 1
ATOM 2499 O O . THR C 1 13 ? 143.057 15.557 108.519 1.00 55.00 33 THR C O 1
ATOM 2503 N N . GLU C 1 14 ? 142.151 14.101 109.997 1.00 59.40 34 GLU C N 1
ATOM 2504 C CA . GLU C 1 14 ? 142.601 12.884 109.327 1.00 61.35 34 GLU C CA 1
ATOM 2505 C C . GLU C 1 14 ? 141.476 11.857 109.321 1.00 70.71 34 GLU C C 1
ATOM 2506 O O . GLU C 1 14 ? 140.787 11.697 110.333 1.00 73.08 34 GLU C O 1
ATOM 2512 N N . ASN C 1 15 ? 141.258 11.200 108.174 1.00 68.65 35 ASN C N 1
ATOM 2513 C CA . ASN C 1 15 ? 140.202 10.201 108.020 1.00 71.08 35 ASN C CA 1
ATOM 2514 C C . ASN C 1 15 ? 140.848 8.838 107.725 1.00 77.85 35 ASN C C 1
ATOM 2515 O O . ASN C 1 15 ? 140.730 8.296 106.622 1.00 77.67 35 ASN C O 1
ATOM 2517 N N . LYS C 1 16 ? 141.558 8.301 108.721 1.00 76.64 36 LYS C N 1
ATOM 2518 C CA . LYS C 1 16 ? 142.223 7.001 108.622 1.00 79.00 36 LYS C CA 1
ATOM 2519 C C . LYS C 1 16 ? 141.225 5.888 108.216 1.00 84.28 36 LYS C C 1
ATOM 2520 O O . LYS C 1 16 ? 140.020 5.977 108.509 1.00 84.51 36 LYS C O 1
ATOM 2522 N N . ASP C 1 17 ? 141.749 4.853 107.521 1.00 80.20 37 ASP C N 1
ATOM 2523 C CA . ASP C 1 17 ? 141.017 3.673 107.032 1.00 80.54 37 ASP C CA 1
ATOM 2524 C C . ASP C 1 17 ? 139.956 4.084 105.975 1.00 78.42 37 ASP C C 1
ATOM 2525 O O . ASP C 1 17 ? 138.881 3.471 105.916 1.00 80.60 37 ASP C O 1
ATOM 2530 N N . LEU C 1 18 ? 140.264 5.095 105.128 1.00 66.91 38 LEU C N 1
ATOM 2531 C CA . LEU C 1 18 ? 139.340 5.534 104.077 1.00 62.95 38 LEU C CA 1
ATOM 2532 C C . LEU C 1 18 ? 139.994 5.363 102.702 1.00 62.13 38 LEU C C 1
ATOM 2533 O O . LEU C 1 18 ? 141.090 5.878 102.469 1.00 60.90 38 LEU C O 1
ATOM 2538 N N . ASP C 1 19 ? 139.307 4.644 101.798 1.00 57.02 39 ASP C N 1
ATOM 2539 C CA . ASP C 1 19 ? 139.752 4.418 100.422 1.00 55.60 39 ASP C CA 1
ATOM 2540 C C . ASP C 1 19 ? 139.245 5.575 99.569 1.00 55.23 39 ASP C C 1
ATOM 2541 O O . ASP C 1 19 ? 138.071 5.600 99.207 1.00 54.35 39 ASP C O 1
ATOM 2546 N N . GLU C 1 20 ? 140.133 6.554 99.277 1.00 48.41 40 GLU C N 1
ATOM 2547 C CA . GLU C 1 20 ? 139.801 7.761 98.522 1.00 45.20 40 GLU C CA 1
ATOM 2548 C C . GLU C 1 20 ? 139.333 7.450 97.074 1.00 47.82 40 GLU C C 1
ATOM 2549 O O . GLU C 1 20 ? 138.669 8.286 96.468 1.00 46.26 40 GLU C O 1
ATOM 2555 N N . ALA C 1 21 ? 139.648 6.258 96.547 1.00 45.49 41 ALA C N 1
ATOM 2556 C CA . ALA C 1 21 ? 139.290 5.837 95.192 1.00 44.97 41 ALA C CA 1
ATOM 2557 C C . ALA C 1 21 ? 137.779 5.583 95.010 1.00 48.85 41 ALA C C 1
ATOM 2558 O O . ALA C 1 21 ? 137.294 5.672 93.871 1.00 48.84 41 ALA C O 1
ATOM 2560 N N . VAL C 1 22 ? 137.034 5.252 96.096 1.00 44.70 42 VAL C N 1
ATOM 2561 C CA . VAL C 1 22 ? 135.603 4.925 95.952 1.00 45.00 42 VAL C CA 1
ATOM 2562 C C . VAL C 1 22 ? 134.723 6.218 96.096 1.00 45.49 42 VAL C C 1
ATOM 2563 O O . VAL C 1 22 ? 133.500 6.141 95.938 1.00 43.84 42 VAL C O 1
ATOM 2567 N N . TYR C 1 23 ? 135.358 7.393 96.317 1.00 40.22 43 TYR C N 1
ATOM 2568 C CA . TYR C 1 23 ? 134.671 8.673 96.479 1.00 38.50 43 TYR C CA 1
ATOM 2569 C C . TYR C 1 23 ? 134.911 9.633 95.328 1.00 43.29 43 TYR C C 1
ATOM 2570 O O . TYR C 1 23 ? 135.977 9.624 94.713 1.00 42.64 43 TYR C O 1
ATOM 2579 N N . GLN C 1 24 ? 133.916 10.503 95.067 1.00 40.96 44 GLN C N 1
ATOM 2580 C CA . GLN C 1 24 ? 134.057 11.632 94.159 1.00 38.35 44 GLN C CA 1
ATOM 2581 C C . GLN C 1 24 ? 134.747 12.696 94.980 1.00 36.69 44 GLN C C 1
ATOM 2582 O O . GLN C 1 24 ? 134.179 13.159 95.969 1.00 36.25 44 GLN C O 1
ATOM 2588 N N . LYS C 1 25 ? 136.012 12.991 94.656 1.00 30.14 45 LYS C N 1
ATOM 2589 C CA . LYS C 1 25 ? 136.838 13.920 95.409 1.00 26.37 45 LYS C CA 1
ATOM 2590 C C . LYS C 1 25 ? 136.657 15.334 94.849 1.00 30.98 45 LYS C C 1
ATOM 2591 O O . LYS C 1 25 ? 136.882 15.578 93.661 1.00 31.10 45 LYS C O 1
ATOM 2597 N N . ILE C 1 26 ? 136.174 16.256 95.702 1.00 25.82 46 ILE C N 1
ATOM 2598 C CA . ILE C 1 26 ? 135.891 17.628 95.317 1.00 23.80 46 ILE C CA 1
ATOM 2599 C C . ILE C 1 26 ? 136.632 18.575 96.216 1.00 27.22 46 ILE C C 1
ATOM 2600 O O . ILE C 1 26 ? 136.454 18.529 97.435 1.00 29.32 46 ILE C O 1
ATOM 2605 N N . PHE C 1 27 ? 137.442 19.456 95.622 1.00 20.61 47 PHE C N 1
ATOM 2606 C CA . PHE C 1 27 ? 138.171 20.466 96.374 1.00 19.20 47 PHE C CA 1
ATOM 2607 C C . PHE C 1 27 ? 137.380 21.766 96.384 1.00 24.27 47 PHE C C 1
ATOM 2608 O O . PHE C 1 27 ? 136.974 22.236 95.330 1.00 24.48 47 PHE C O 1
ATOM 2616 N N . LEU C 1 28 ? 137.149 22.344 97.575 1.00 23.78 48 LEU C N 1
ATOM 2617 C CA . LEU C 1 28 ? 136.425 23.616 97.718 1.00 23.60 48 LEU C CA 1
ATOM 2618 C C . LEU C 1 28 ? 137.419 24.788 97.717 1.00 26.66 48 LEU C C 1
ATOM 2619 O O . LEU C 1 28 ? 137.875 25.204 98.771 1.00 25.91 48 LEU C O 1
ATOM 2624 N N . ALA C 1 29 ? 137.783 25.284 96.508 1.00 22.86 49 ALA C N 1
ATOM 2625 C CA . ALA C 1 29 ? 138.733 26.387 96.319 1.00 21.82 49 ALA C CA 1
ATOM 2626 C C . ALA C 1 29 ? 138.034 27.715 96.328 1.00 27.30 49 ALA C C 1
ATOM 2627 O O . ALA C 1 29 ? 136.831 27.785 96.097 1.00 30.68 49 ALA C O 1
ATOM 2629 N N . GLY C 1 30 ? 138.767 28.779 96.569 1.00 23.84 50 GLY C N 1
ATOM 2630 C CA . GLY C 1 30 ? 138.161 30.102 96.600 1.00 24.56 50 GLY C CA 1
ATOM 2631 C C . GLY C 1 30 ? 138.302 30.835 97.906 1.00 33.08 50 GLY C C 1
ATOM 2632 O O . GLY C 1 30 ? 139.115 30.463 98.743 1.00 33.49 50 GLY C O 1
ATOM 2633 N N . THR C 1 31 ? 137.518 31.894 98.078 1.00 34.29 51 THR C N 1
ATOM 2634 C CA . THR C 1 31 ? 137.586 32.821 99.215 1.00 35.65 51 THR C CA 1
ATOM 2635 C C . THR C 1 31 ? 137.412 32.128 100.571 1.00 41.79 51 THR C C 1
ATOM 2636 O O . THR C 1 31 ? 136.428 31.427 100.811 1.00 40.29 51 THR C O 1
ATOM 2640 N N . ILE C 1 32 ? 138.392 32.379 101.454 1.00 40.38 52 ILE C N 1
ATOM 2641 C CA . ILE C 1 32 ? 138.383 31.976 102.841 1.00 40.95 52 ILE C CA 1
ATOM 2642 C C . ILE C 1 32 ? 138.156 33.263 103.643 1.00 51.23 52 ILE C C 1
ATOM 2643 O O . ILE C 1 32 ? 139.007 34.154 103.674 1.00 50.49 52 ILE C O 1
ATOM 2648 N N . ASP C 1 33 ? 136.950 33.380 104.192 1.00 53.84 53 ASP C N 1
ATOM 2649 C CA . ASP C 1 33 ? 136.483 34.475 105.032 1.00 57.35 53 ASP C CA 1
ATOM 2650 C C . ASP C 1 33 ? 136.298 33.923 106.442 1.00 66.27 53 ASP C C 1
ATOM 2651 O O . ASP C 1 33 ? 135.438 33.051 106.652 1.00 65.76 53 ASP C O 1
ATOM 2664 N N . GLY C 1 35 ? 135.098 35.283 108.864 1.00 78.08 55 GLY C N 1
ATOM 2665 C CA . GLY C 1 35 ? 133.945 35.984 109.397 1.00 81.04 55 GLY C CA 1
ATOM 2666 C C . GLY C 1 35 ? 132.850 34.952 109.545 1.00 88.31 55 GLY C C 1
ATOM 2667 O O . GLY C 1 35 ? 132.498 34.277 108.570 1.00 86.57 55 GLY C O 1
ATOM 2668 N N . LYS C 1 36 ? 132.338 34.800 110.781 1.00 89.21 56 LYS C N 1
ATOM 2669 C CA . LYS C 1 36 ? 131.302 33.837 111.184 1.00 91.01 56 LYS C CA 1
ATOM 2670 C C . LYS C 1 36 ? 129.987 33.947 110.350 1.00 96.51 56 LYS C C 1
ATOM 2671 O O . LYS C 1 36 ? 129.191 33.000 110.347 1.00 97.42 56 LYS C O 1
ATOM 2673 N N . SER C 1 37 ? 129.776 35.078 109.638 1.00 92.18 57 SER C N 1
ATOM 2674 C CA . SER C 1 37 ? 128.579 35.343 108.838 1.00 91.86 57 SER C CA 1
ATOM 2675 C C . SER C 1 37 ? 128.581 34.650 107.441 1.00 91.78 57 SER C C 1
ATOM 2676 O O . SER C 1 37 ? 127.496 34.255 106.991 1.00 92.06 57 SER C O 1
ATOM 2678 N N . VAL C 1 38 ? 129.767 34.523 106.751 1.00 83.57 58 VAL C N 1
ATOM 2679 C CA . VAL C 1 38 ? 129.853 33.980 105.378 1.00 79.73 58 VAL C CA 1
ATOM 2680 C C . VAL C 1 38 ? 130.901 32.820 105.211 1.00 74.74 58 VAL C C 1
ATOM 2681 O O . VAL C 1 38 ? 132.045 33.050 104.771 1.00 73.96 58 VAL C O 1
ATOM 2683 N N . ASP C 1 39 ? 130.428 31.564 105.464 1.00 62.91 59 ASP C N 1
ATOM 2684 C CA . ASP C 1 39 ? 131.121 30.274 105.338 1.00 56.47 59 ASP C CA 1
ATOM 2685 C C . ASP C 1 39 ? 130.406 29.456 104.238 1.00 52.02 59 ASP C C 1
ATOM 2686 O O . ASP C 1 39 ? 129.627 28.542 104.527 1.00 52.43 59 ASP C O 1
ATOM 2691 N N . TRP C 1 40 ? 130.646 29.835 102.955 1.00 41.64 60 TRP C N 1
ATOM 2692 C CA . TRP C 1 40 ? 130.048 29.196 101.783 1.00 38.13 60 TRP C CA 1
ATOM 2693 C C . TRP C 1 40 ? 130.505 27.723 101.688 1.00 40.35 60 TRP C C 1
ATOM 2694 O O . TRP C 1 40 ? 129.737 26.881 101.197 1.00 40.85 60 TRP C O 1
ATOM 2705 N N . GLN C 1 41 ? 131.718 27.408 102.221 1.00 32.94 61 GLN C N 1
ATOM 2706 C CA . GLN C 1 41 ? 132.254 26.055 102.197 1.00 31.35 61 GLN C CA 1
ATOM 2707 C C . GLN C 1 41 ? 131.369 25.097 102.973 1.00 36.97 61 GLN C C 1
ATOM 2708 O O . GLN C 1 41 ? 131.128 24.010 102.461 1.00 37.09 61 GLN C O 1
ATOM 2714 N N . LYS C 1 42 ? 130.879 25.486 104.176 1.00 36.10 62 LYS C N 1
ATOM 2715 C CA . LYS C 1 42 ? 129.999 24.643 105.001 1.00 39.32 62 LYS C CA 1
ATOM 2716 C C . LYS C 1 42 ? 128.636 24.460 104.305 1.00 46.33 62 LYS C C 1
ATOM 2717 O O . LYS C 1 42 ? 128.103 23.346 104.287 1.00 48.34 62 LYS C O 1
ATOM 2723 N N . ALA C 1 43 ? 128.091 25.547 103.717 1.00 41.81 63 ALA C N 1
ATOM 2724 C CA . ALA C 1 43 ? 126.828 25.508 102.977 1.00 42.05 63 ALA C CA 1
ATOM 2725 C C . ALA C 1 43 ? 126.929 24.574 101.770 1.00 44.80 63 ALA C C 1
ATOM 2726 O O . ALA C 1 43 ? 125.957 23.912 101.456 1.00 47.82 63 ALA C O 1
ATOM 2728 N N . THR C 1 44 ? 128.107 24.496 101.114 1.00 38.87 64 THR C N 1
ATOM 2729 C CA . THR C 1 44 ? 128.340 23.624 99.960 1.00 36.82 64 THR C CA 1
ATOM 2730 C C . THR C 1 44 ? 128.386 22.162 100.465 1.00 40.17 64 THR C C 1
ATOM 2731 O O . THR C 1 44 ? 127.758 21.303 99.861 1.00 40.34 64 THR C O 1
ATOM 2735 N N . CYS C 1 45 ? 129.064 21.904 101.596 1.00 36.85 65 CYS C N 1
ATOM 2736 C CA . CYS C 1 45 ? 129.125 20.585 102.233 1.00 37.95 65 CYS C CA 1
ATOM 2737 C C . CYS C 1 45 ? 127.714 20.127 102.579 1.00 44.05 65 CYS C C 1
ATOM 2738 O O . CYS C 1 45 ? 127.357 19.006 102.243 1.00 45.51 65 CYS C O 1
ATOM 2741 N N . ASP C 1 46 ? 126.888 21.020 103.177 1.00 41.70 66 ASP C N 1
ATOM 2742 C CA . ASP C 1 46 ? 125.487 20.736 103.526 1.00 43.57 66 ASP C CA 1
ATOM 2743 C C . ASP C 1 46 ? 124.664 20.413 102.285 1.00 46.45 66 ASP C C 1
ATOM 2744 O O . ASP C 1 46 ? 123.808 19.540 102.350 1.00 49.11 66 ASP C O 1
ATOM 2749 N N . TRP C 1 47 ? 124.942 21.092 101.156 1.00 41.57 67 TRP C N 1
ATOM 2750 C CA . TRP C 1 47 ? 124.254 20.872 99.883 1.00 41.46 67 TRP C CA 1
ATOM 2751 C C . TRP C 1 47 ? 124.484 19.423 99.411 1.00 46.02 67 TRP C C 1
ATOM 2752 O O . TRP C 1 47 ? 123.531 18.752 99.029 1.00 48.44 67 TRP C O 1
ATOM 2763 N N . PHE C 1 48 ? 125.736 18.942 99.480 1.00 40.49 68 PHE C N 1
ATOM 2764 C CA . PHE C 1 48 ? 126.099 17.580 99.105 1.00 40.03 68 PHE C CA 1
ATOM 2765 C C . PHE C 1 48 ? 125.477 16.574 100.054 1.00 44.56 68 PHE C C 1
ATOM 2766 O O . PHE C 1 48 ? 125.045 15.514 99.590 1.00 45.12 68 PHE C O 1
ATOM 2774 N N . ARG C 1 49 ? 125.400 16.910 101.369 1.00 40.92 69 ARG C N 1
ATOM 2775 C CA . ARG C 1 49 ? 124.764 16.049 102.385 1.00 43.87 69 ARG C CA 1
ATOM 2776 C C . ARG C 1 49 ? 123.254 15.839 102.103 1.00 51.59 69 ARG C C 1
ATOM 2777 O O . ARG C 1 49 ? 122.717 14.779 102.437 1.00 53.16 69 ARG C O 1
ATOM 2785 N N . ALA C 1 50 ? 122.595 16.838 101.461 1.00 49.39 70 ALA C N 1
ATOM 2786 C CA . ALA C 1 50 ? 121.160 16.837 101.121 1.00 51.55 70 ALA C CA 1
ATOM 2787 C C . ALA C 1 50 ? 120.852 16.041 99.826 1.00 55.58 70 ALA C C 1
ATOM 2788 O O . ALA C 1 50 ? 119.680 15.803 99.543 1.00 57.77 70 ALA C O 1
ATOM 2790 N N . LEU C 1 51 ? 121.883 15.637 99.051 1.00 49.35 71 LEU C N 1
ATOM 2791 C CA . LEU C 1 51 ? 121.697 14.877 97.806 1.00 48.28 71 LEU C CA 1
ATOM 2792 C C . LEU C 1 51 ? 121.152 13.447 98.082 1.00 55.37 71 LEU C C 1
ATOM 2793 O O . LEU C 1 51 ? 121.403 12.868 99.147 1.00 55.15 71 LEU C O 1
ATOM 2798 N N . PRO C 1 52 ? 120.381 12.879 97.129 1.00 53.79 72 PRO C N 1
ATOM 2799 C CA . PRO C 1 52 ? 119.777 11.556 97.384 1.00 57.57 72 PRO C CA 1
ATOM 2800 C C . PRO C 1 52 ? 120.724 10.370 97.128 1.00 63.80 72 PRO C C 1
ATOM 2801 O O . PRO C 1 52 ? 120.455 9.270 97.631 1.00 65.76 72 PRO C O 1
ATOM 2805 N N . GLU C 1 53 ? 121.824 10.583 96.377 1.00 59.28 73 GLU C N 1
ATOM 2806 C CA . GLU C 1 53 ? 122.774 9.518 96.040 1.00 59.75 73 GLU C CA 1
ATOM 2807 C C . GLU C 1 53 ? 124.208 10.051 95.950 1.00 60.85 73 GLU C C 1
ATOM 2808 O O . GLU C 1 53 ? 124.415 11.266 95.808 1.00 58.96 73 GLU C O 1
ATOM 2814 N N . GLY C 1 54 ? 125.173 9.130 96.007 1.00 56.91 74 GLY C N 1
ATOM 2815 C CA . GLY C 1 54 ? 126.586 9.432 95.819 1.00 54.00 74 GLY C CA 1
ATOM 2816 C C . GLY C 1 54 ? 127.468 9.357 97.036 1.00 54.80 74 GLY C C 1
ATOM 2817 O O . GLY C 1 54 ? 126.990 9.486 98.162 1.00 55.11 74 GLY C O 1
ATOM 2818 N N . ARG C 1 55 ? 128.775 9.146 96.796 1.00 48.85 75 ARG C N 1
ATOM 2819 C CA . ARG C 1 55 ? 129.835 9.110 97.818 1.00 45.79 75 ARG C CA 1
ATOM 2820 C C . ARG C 1 55 ? 130.790 10.239 97.506 1.00 45.75 75 ARG C C 1
ATOM 2821 O O . ARG C 1 55 ? 131.461 10.234 96.456 1.00 42.84 75 ARG C O 1
ATOM 2829 N N . TYR C 1 56 ? 130.786 11.256 98.381 1.00 41.54 76 TYR C N 1
ATOM 2830 C CA . TYR C 1 56 ? 131.586 12.450 98.196 1.00 38.32 76 TYR C CA 1
ATOM 2831 C C . TYR C 1 56 ? 132.608 12.622 99.281 1.00 40.81 76 TYR C C 1
ATOM 2832 O O . TYR C 1 56 ? 132.289 12.533 100.461 1.00 43.67 76 TYR C O 1
ATOM 2841 N N . LEU C 1 57 ? 133.839 12.898 98.865 1.00 33.57 77 LEU C N 1
ATOM 2842 C CA . LEU C 1 57 ? 134.942 13.246 99.726 1.00 31.78 77 LEU C CA 1
ATOM 2843 C C . LEU C 1 57 ? 135.290 14.699 99.409 1.00 34.69 77 LEU C C 1
ATOM 2844 O O . LEU C 1 57 ? 135.769 15.006 98.324 1.00 32.94 77 LEU C O 1
ATOM 2849 N N . LEU C 1 58 ? 134.939 15.600 100.320 1.00 30.65 78 LEU C N 1
ATOM 2850 C CA . LEU C 1 58 ? 135.149 17.020 100.108 1.00 28.48 78 LEU C CA 1
ATOM 2851 C C . LEU C 1 58 ? 136.386 17.495 100.838 1.00 32.86 78 LEU C C 1
ATOM 2852 O O . LEU C 1 58 ? 136.543 17.254 102.051 1.00 33.49 78 LEU C O 1
ATOM 2857 N N . PHE C 1 59 ? 137.289 18.138 100.084 1.00 26.50 79 PHE C N 1
ATOM 2858 C CA . PHE C 1 59 ? 138.505 18.710 100.640 1.00 24.37 79 PHE C CA 1
ATOM 2859 C C . PHE C 1 59 ? 138.241 20.172 100.926 1.00 28.59 79 PHE C C 1
ATOM 2860 O O . PHE C 1 59 ? 138.135 20.974 99.998 1.00 27.05 79 PHE C O 1
ATOM 2868 N N . ASN C 1 60 ? 138.049 20.496 102.203 1.00 25.67 80 ASN C N 1
ATOM 2869 C CA . ASN C 1 60 ? 137.755 21.854 102.633 1.00 25.34 80 ASN C CA 1
ATOM 2870 C C . ASN C 1 60 ? 139.020 22.475 103.273 1.00 30.03 80 ASN C C 1
ATOM 2871 O O . ASN C 1 60 ? 139.407 22.075 104.384 1.00 31.21 80 ASN C O 1
ATOM 2876 N N . PRO C 1 61 ? 139.670 23.451 102.580 1.00 24.18 81 PRO C N 1
ATOM 2877 C CA . PRO C 1 61 ? 140.915 24.043 103.120 1.00 22.99 81 PRO C CA 1
ATOM 2878 C C . PRO C 1 61 ? 140.659 25.050 104.259 1.00 30.12 81 PRO C C 1
ATOM 2879 O O . PRO C 1 61 ? 141.611 25.501 104.916 1.00 29.53 81 PRO C O 1
ATOM 2883 N N . ARG C 1 62 ? 139.381 25.395 104.491 1.00 29.82 82 ARG C N 1
ATOM 2884 C CA . ARG C 1 62 ? 138.967 26.327 105.511 1.00 31.01 82 ARG C CA 1
ATOM 2885 C C . ARG C 1 62 ? 138.843 25.620 106.865 1.00 37.85 82 ARG C C 1
ATOM 2886 O O . ARG C 1 62 ? 137.913 24.858 107.102 1.00 37.14 82 ARG C O 1
ATOM 2894 N N . ARG C 1 63 ? 139.795 25.905 107.757 1.00 37.47 83 ARG C N 1
ATOM 2895 C CA . ARG C 1 63 ? 139.798 25.396 109.119 1.00 38.40 83 ARG C CA 1
ATOM 2896 C C . ARG C 1 63 ? 138.781 26.167 109.948 1.00 47.17 83 ARG C C 1
ATOM 2897 O O . ARG C 1 63 ? 138.474 27.313 109.604 1.00 47.67 83 ARG C O 1
ATOM 2905 N N . ASP C 1 64 ? 138.291 25.585 111.056 1.00 46.32 84 ASP C N 1
ATOM 2906 C CA . ASP C 1 64 ? 137.325 26.287 111.910 1.00 48.49 84 ASP C CA 1
ATOM 2907 C C . ASP C 1 64 ? 138.011 27.475 112.588 1.00 52.86 84 ASP C C 1
ATOM 2908 O O . ASP C 1 64 ? 137.415 28.548 112.661 1.00 53.83 84 ASP C O 1
ATOM 2913 N N . LYS C 1 65 ? 139.275 27.301 113.008 1.00 48.94 85 LYS C N 1
ATOM 2914 C CA . LYS C 1 65 ? 140.096 28.360 113.605 1.00 49.11 85 LYS C CA 1
ATOM 2915 C C . LYS C 1 65 ? 141.137 28.821 112.580 1.00 52.60 85 LYS C C 1
ATOM 2916 O O . LYS C 1 65 ? 141.717 27.991 111.877 1.00 52.44 85 LYS C O 1
ATOM 2918 N N . GLY C 1 66 ? 141.365 30.127 112.492 1.00 48.70 86 GLY C N 1
ATOM 2919 C CA . GLY C 1 66 ? 142.344 30.704 111.571 1.00 46.81 86 GLY C CA 1
ATOM 2920 C C . GLY C 1 66 ? 143.768 30.203 111.791 1.00 48.24 86 GLY C C 1
ATOM 2921 O O . GLY C 1 66 ? 144.050 29.493 112.769 1.00 49.10 86 GLY C O 1
ATOM 2922 N N . LEU C 1 67 ? 144.685 30.543 110.872 1.00 40.61 87 LEU C N 1
ATOM 2923 C CA . LEU C 1 67 ? 146.080 30.099 111.028 1.00 38.10 87 LEU C CA 1
ATOM 2924 C C . LEU C 1 67 ? 146.767 30.907 112.112 1.00 39.35 87 LEU C C 1
ATOM 2925 O O . LEU C 1 67 ? 146.504 32.105 112.235 1.00 39.50 87 LEU C O 1
ATOM 2930 N N . SER C 1 68 ? 147.649 30.258 112.898 1.00 34.87 88 SER C N 1
ATOM 2931 C CA . SER C 1 68 ? 148.431 30.894 113.973 1.00 34.02 88 SER C CA 1
ATOM 2932 C C . SER C 1 68 ? 149.416 31.950 113.451 1.00 35.28 88 SER C C 1
ATOM 2933 O O . SER C 1 68 ? 149.713 32.922 114.145 1.00 34.79 88 SER C O 1
ATOM 2936 N N . GLY C 1 69 ? 149.911 31.747 112.242 1.00 31.03 89 GLY C N 1
ATOM 2937 C CA . GLY C 1 69 ? 150.937 32.609 111.670 1.00 31.50 89 GLY C CA 1
ATOM 2938 C C . GLY C 1 69 ? 152.327 31.981 111.792 1.00 35.24 89 GLY C C 1
ATOM 2939 O O . GLY C 1 69 ? 153.298 32.523 111.245 1.00 35.44 89 GLY C O 1
ATOM 2940 N N . GLU C 1 70 ? 152.434 30.834 112.540 1.00 28.58 90 GLU C N 1
ATOM 2941 C CA . GLU C 1 70 ? 153.659 30.059 112.662 1.00 27.88 90 GLU C CA 1
ATOM 2942 C C . GLU C 1 70 ? 153.952 29.442 111.263 1.00 28.84 90 GLU C C 1
ATOM 2943 O O . GLU C 1 70 ? 153.022 28.990 110.593 1.00 27.15 90 GLU C O 1
ATOM 2957 N N . SER C 1 72 ? 155.788 26.671 110.019 1.00 24.48 92 SER C N 1
ATOM 2958 C CA . SER C 1 72 ? 155.602 25.254 109.652 1.00 24.65 92 SER C CA 1
ATOM 2959 C C . SER C 1 72 ? 154.118 24.924 109.444 1.00 31.24 92 SER C C 1
ATOM 2960 O O . SER C 1 72 ? 153.785 24.126 108.553 1.00 31.25 92 SER C O 1
ATOM 2963 N N . ASP C 1 73 ? 153.229 25.581 110.228 1.00 27.46 93 ASP C N 1
ATOM 2964 C CA . ASP C 1 73 ? 151.788 25.439 110.120 1.00 25.33 93 ASP C CA 1
ATOM 2965 C C . ASP C 1 73 ? 151.314 25.989 108.771 1.00 29.54 93 ASP C C 1
ATOM 2966 O O . ASP C 1 73 ? 150.412 25.412 108.158 1.00 28.48 93 ASP C O 1
ATOM 2971 N N . PHE C 1 74 ? 151.902 27.130 108.327 1.00 26.50 94 PHE C N 1
ATOM 2972 C CA . PHE C 1 74 ? 151.577 27.775 107.064 1.00 24.10 94 PHE C CA 1
ATOM 2973 C C . PHE C 1 74 ? 151.992 26.878 105.894 1.00 28.54 94 PHE C C 1
ATOM 2974 O O . PHE C 1 74 ? 151.235 26.715 104.949 1.00 28.78 94 PHE C O 1
ATOM 2982 N N . GLU C 1 75 ? 153.205 26.322 105.946 1.00 27.40 95 GLU C N 1
ATOM 2983 C CA . GLU C 1 75 ? 153.707 25.409 104.926 1.00 27.01 95 GLU C CA 1
ATOM 2984 C C . GLU C 1 75 ? 152.806 24.176 104.822 1.00 30.59 95 GLU C C 1
ATOM 2985 O O . GLU C 1 75 ? 152.512 23.742 103.720 1.00 28.55 95 GLU C O 1
ATOM 2991 N N . HIS C 1 76 ? 152.342 23.650 105.958 1.00 29.24 96 HIS C N 1
ATOM 2992 C CA . HIS C 1 76 ? 151.428 22.530 105.997 1.00 29.58 96 HIS C CA 1
ATOM 2993 C C . HIS C 1 76 ? 150.141 22.903 105.260 1.00 33.04 96 HIS C C 1
ATOM 2994 O O . HIS C 1 76 ? 149.638 22.095 104.468 1.00 34.30 96 HIS C O 1
ATOM 3001 N N . GLN C 1 77 ? 149.642 24.132 105.474 1.00 27.10 97 GLN C N 1
ATOM 3002 C CA . GLN C 1 77 ? 148.433 24.611 104.818 1.00 25.53 97 GLN C CA 1
ATOM 3003 C C . GLN C 1 77 ? 148.595 24.625 103.284 1.00 31.03 97 GLN C C 1
ATOM 3004 O O . GLN C 1 77 ? 147.761 24.042 102.599 1.00 33.60 97 GLN C O 1
ATOM 3010 N N . VAL C 1 78 ? 149.666 25.232 102.761 1.00 26.18 98 VAL C N 1
ATOM 3011 C CA . VAL C 1 78 ? 149.914 25.389 101.326 1.00 24.35 98 VAL C CA 1
ATOM 3012 C C . VAL C 1 78 ? 150.127 24.008 100.687 1.00 29.29 98 VAL C C 1
ATOM 3013 O O . VAL C 1 78 ? 149.513 23.719 99.662 1.00 29.95 98 VAL C O 1
ATOM 3017 N N . ASN C 1 79 ? 150.927 23.154 101.308 1.00 26.01 99 ASN C N 1
ATOM 3018 C CA . ASN C 1 79 ? 151.188 21.812 100.795 1.00 25.27 99 ASN C CA 1
ATOM 3019 C C . ASN C 1 79 ? 149.911 20.956 100.823 1.00 28.02 99 ASN C C 1
ATOM 3020 O O . ASN C 1 79 ? 149.687 20.203 99.876 1.00 27.89 99 ASN C O 1
ATOM 3025 N N . TRP C 1 80 ? 149.056 21.108 101.867 1.00 23.53 100 TRP C N 1
ATOM 3026 C CA . TRP C 1 80 ? 147.780 20.388 101.958 1.00 22.87 100 TRP C CA 1
ATOM 3027 C C . TRP C 1 80 ? 146.871 20.815 100.809 1.00 28.59 100 TRP C C 1
ATOM 3028 O O . TRP C 1 80 ? 146.265 19.964 100.167 1.00 30.85 100 TRP C O 1
ATOM 3039 N N . GLU C 1 81 ? 146.803 22.133 100.541 1.00 23.27 101 GLU C N 1
ATOM 3040 C CA . GLU C 1 81 ? 146.009 22.713 99.462 1.00 21.87 101 GLU C CA 1
ATOM 3041 C C . GLU C 1 81 ? 146.454 22.179 98.101 1.00 27.03 101 GLU C C 1
ATOM 3042 O O . GLU C 1 81 ? 145.614 21.679 97.367 1.00 29.27 101 GLU C O 1
ATOM 3048 N N . LEU C 1 82 ? 147.750 22.260 97.767 1.00 23.91 102 LEU C N 1
ATOM 3049 C CA . LEU C 1 82 ? 148.278 21.827 96.471 1.00 23.42 102 LEU C CA 1
ATOM 3050 C C . LEU C 1 82 ? 148.126 20.329 96.276 1.00 27.87 102 LEU C C 1
ATOM 3051 O O . LEU C 1 82 ? 147.727 19.913 95.202 1.00 29.81 102 LEU C O 1
ATOM 3056 N N . GLU C 1 83 ? 148.359 19.529 97.301 1.00 25.82 103 GLU C N 1
ATOM 3057 C CA . GLU C 1 83 ? 148.232 18.069 97.228 1.00 26.08 103 GLU C CA 1
ATOM 3058 C C . GLU C 1 83 ? 146.778 17.641 96.968 1.00 28.02 103 GLU C C 1
ATOM 3059 O O . GLU C 1 83 ? 146.542 16.719 96.185 1.00 28.49 103 GLU C O 1
ATOM 3065 N N . HIS C 1 84 ? 145.818 18.305 97.617 1.00 22.47 104 HIS C N 1
ATOM 3066 C CA . HIS C 1 84 ? 144.409 17.931 97.521 1.00 22.84 104 HIS C CA 1
ATOM 3067 C C . HIS C 1 84 ? 143.761 18.587 96.305 1.00 25.71 104 HIS C C 1
ATOM 3068 O O . HIS C 1 84 ? 142.783 18.033 95.804 1.00 26.05 104 HIS C O 1
ATOM 3075 N N . LEU C 1 85 ? 144.369 19.662 95.748 1.00 21.00 105 LEU C N 1
ATOM 3076 C CA . LEU C 1 85 ? 143.926 20.211 94.479 1.00 20.47 105 LEU C CA 1
ATOM 3077 C C . LEU C 1 85 ? 144.296 19.212 93.375 1.00 27.04 105 LEU C C 1
ATOM 3078 O O . LEU C 1 85 ? 143.506 18.986 92.453 1.00 27.23 105 LEU C O 1
ATOM 3083 N N . GLU C 1 86 ? 145.489 18.574 93.506 1.00 23.73 106 GLU C N 1
ATOM 3084 C CA . GLU C 1 86 ? 145.969 17.540 92.585 1.00 24.60 106 GLU C CA 1
ATOM 3085 C C . GLU C 1 86 ? 145.123 16.258 92.678 1.00 29.34 106 GLU C C 1
ATOM 3086 O O . GLU C 1 86 ? 144.804 15.683 91.637 1.00 30.71 106 GLU C O 1
ATOM 3092 N N . LYS C 1 87 ? 144.782 15.801 93.915 1.00 24.42 107 LYS C N 1
ATOM 3093 C CA . LYS C 1 87 ? 144.012 14.577 94.165 1.00 24.58 107 LYS C CA 1
ATOM 3094 C C . LYS C 1 87 ? 142.523 14.676 93.725 1.00 30.94 107 LYS C C 1
ATOM 3095 O O . LYS C 1 87 ? 141.904 13.647 93.433 1.00 31.99 107 LYS C O 1
ATOM 3101 N N . ALA C 1 88 ? 141.944 15.899 93.739 1.00 26.60 108 ALA C N 1
ATOM 3102 C CA . ALA C 1 88 ? 140.537 16.140 93.434 1.00 26.42 108 ALA C CA 1
ATOM 3103 C C . ALA C 1 88 ? 140.153 15.699 91.998 1.00 32.39 108 ALA C C 1
ATOM 3104 O O . ALA C 1 88 ? 140.943 15.815 91.059 1.00 31.78 108 ALA C O 1
ATOM 3106 N N . ASP C 1 89 ? 138.933 15.172 91.867 1.00 28.51 109 ASP C N 1
ATOM 3107 C CA . ASP C 1 89 ? 138.292 14.849 90.604 1.00 28.61 109 ASP C CA 1
ATOM 3108 C C . ASP C 1 89 ? 137.691 16.109 90.020 1.00 33.35 109 ASP C C 1
ATOM 3109 O O . ASP C 1 89 ? 137.596 16.252 88.802 1.00 34.60 109 ASP C O 1
ATOM 3114 N N . LEU C 1 90 ? 137.286 17.029 90.912 1.00 27.81 110 LEU C N 1
ATOM 3115 C CA . LEU C 1 90 ? 136.634 18.285 90.596 1.00 25.75 110 LEU C CA 1
ATOM 3116 C C . LEU C 1 90 ? 137.053 19.378 91.571 1.00 28.51 110 LEU C C 1
ATOM 3117 O O . LEU C 1 90 ? 137.179 19.127 92.758 1.00 29.37 110 LEU C O 1
ATOM 3122 N N . ILE C 1 91 ? 137.250 20.591 91.064 1.00 24.15 111 ILE C N 1
ATOM 3123 C CA . ILE C 1 91 ? 137.562 21.773 91.859 1.00 21.63 111 ILE C CA 1
ATOM 3124 C C . ILE C 1 91 ? 136.403 22.762 91.713 1.00 28.30 111 ILE C C 1
ATOM 3125 O O . ILE C 1 91 ? 136.153 23.281 90.614 1.00 26.11 111 ILE C O 1
ATOM 3130 N N . ILE C 1 92 ? 135.694 23.011 92.821 1.00 27.70 112 ILE C N 1
ATOM 3131 C CA . ILE C 1 92 ? 134.641 24.030 92.888 1.00 27.58 112 ILE C CA 1
ATOM 3132 C C . ILE C 1 92 ? 135.326 25.279 93.378 1.00 28.47 112 ILE C C 1
ATOM 3133 O O . ILE C 1 92 ? 135.768 25.304 94.518 1.00 26.47 112 ILE C O 1
ATOM 3146 N N . ASN C 1 94 ? 134.970 29.148 94.182 1.00 23.71 114 ASN C N 1
ATOM 3147 C CA . ASN C 1 94 ? 133.998 30.215 94.397 1.00 23.86 114 ASN C CA 1
ATOM 3148 C C . ASN C 1 94 ? 134.717 31.460 94.857 1.00 29.07 114 ASN C C 1
ATOM 3149 O O . ASN C 1 94 ? 135.401 31.424 95.871 1.00 28.79 114 ASN C O 1
ATOM 3154 N N . ILE C 1 95 ? 134.597 32.550 94.081 1.00 27.20 115 ILE C N 1
ATOM 3155 C CA . ILE C 1 95 ? 135.271 33.838 94.305 1.00 27.48 115 ILE C CA 1
ATOM 3156 C C . ILE C 1 95 ? 134.240 34.901 94.589 1.00 32.68 115 ILE C C 1
ATOM 3157 O O . ILE C 1 95 ? 133.427 35.231 93.724 1.00 33.44 115 ILE C O 1
ATOM 3162 N N . LEU C 1 96 ? 134.284 35.451 95.799 1.00 31.25 116 LEU C N 1
ATOM 3163 C CA . LEU C 1 96 ? 133.321 36.471 96.230 1.00 32.84 116 LEU C CA 1
ATOM 3164 C C . LEU C 1 96 ? 133.786 37.859 95.768 1.00 34.60 116 LEU C C 1
ATOM 3165 O O . LEU C 1 96 ? 134.979 38.087 95.637 1.00 32.65 116 LEU C O 1
ATOM 3170 N N . ALA C 1 97 ? 132.846 38.749 95.473 1.00 32.54 117 ALA C N 1
ATOM 3171 C CA . ALA C 1 97 ? 133.100 40.102 94.960 1.00 33.40 117 ALA C CA 1
ATOM 3172 C C . ALA C 1 97 ? 133.981 40.933 95.888 1.00 41.12 117 ALA C C 1
ATOM 3173 O O . ALA C 1 97 ? 134.776 41.730 95.395 1.00 41.37 117 ALA C O 1
ATOM 3175 N N . SER C 1 98 ? 133.823 40.776 97.208 1.00 40.74 118 SER C N 1
ATOM 3176 C CA . SER C 1 98 ? 134.564 41.536 98.220 1.00 42.66 118 SER C CA 1
ATOM 3177 C C . SER C 1 98 ? 136.034 41.078 98.372 1.00 47.74 118 SER C C 1
ATOM 3178 O O . SER C 1 98 ? 136.839 41.837 98.896 1.00 49.08 118 SER C O 1
ATOM 3181 N N . SER C 1 99 ? 136.372 39.859 97.935 1.00 44.34 119 SER C N 1
ATOM 3182 C CA . SER C 1 99 ? 137.700 39.274 98.110 1.00 44.24 119 SER C CA 1
ATOM 3183 C C . SER C 1 99 ? 138.741 39.774 97.125 1.00 49.44 119 SER C C 1
ATOM 3184 O O . SER C 1 99 ? 138.429 40.207 96.015 1.00 50.22 119 SER C O 1
ATOM 3187 N N . LYS C 1 100 ? 139.998 39.645 97.536 1.00 45.80 120 LYS C N 1
ATOM 3188 C CA . LYS C 1 100 ? 141.133 39.952 96.700 1.00 45.89 120 LYS C CA 1
ATOM 3189 C C . LYS C 1 100 ? 141.652 38.627 96.121 1.00 52.62 120 LYS C C 1
ATOM 3190 O O . LYS C 1 100 ? 142.154 38.621 94.987 1.00 53.82 120 LYS C O 1
ATOM 3196 N N . SER C 1 101 ? 141.461 37.500 96.871 1.00 48.14 121 SER C N 1
ATOM 3197 C CA . SER C 1 101 ? 141.758 36.108 96.475 1.00 46.53 121 SER C CA 1
ATOM 3198 C C . SER C 1 101 ? 143.075 35.952 95.580 1.00 44.88 121 SER C C 1
ATOM 3199 O O . SER C 1 101 ? 142.971 35.366 94.497 1.00 44.91 121 SER C O 1
ATOM 3202 N N . PRO C 1 102 ? 144.290 36.464 95.942 1.00 36.21 122 PRO C N 1
ATOM 3203 C CA . PRO C 1 102 ? 145.446 36.319 95.031 1.00 33.86 122 PRO C CA 1
ATOM 3204 C C . PRO C 1 102 ? 145.939 34.876 94.850 1.00 34.77 122 PRO C C 1
ATOM 3205 O O . PRO C 1 102 ? 146.439 34.554 93.770 1.00 35.41 122 PRO C O 1
ATOM 3209 N N . ILE C 1 103 ? 145.803 34.014 95.882 1.00 27.98 123 ILE C N 1
ATOM 3210 C CA . ILE C 1 103 ? 146.257 32.632 95.807 1.00 26.66 123 ILE C CA 1
ATOM 3211 C C . ILE C 1 103 ? 145.186 31.795 95.109 1.00 30.96 123 ILE C C 1
ATOM 3212 O O . ILE C 1 103 ? 145.526 30.824 94.439 1.00 33.17 123 ILE C O 1
ATOM 3217 N N . THR C 1 104 ? 143.928 32.215 95.154 1.00 27.58 124 THR C N 1
ATOM 3218 C CA . THR C 1 104 ? 142.861 31.560 94.382 1.00 26.47 124 THR C CA 1
ATOM 3219 C C . THR C 1 104 ? 143.187 31.664 92.870 1.00 28.05 124 THR C C 1
ATOM 3220 O O . THR C 1 104 ? 143.040 30.686 92.136 1.00 26.78 124 THR C O 1
ATOM 3224 N N . LEU C 1 105 ? 143.691 32.834 92.435 1.00 25.15 125 LEU C N 1
ATOM 3225 C CA . LEU C 1 105 ? 144.036 33.066 91.029 1.00 25.75 125 LEU C CA 1
ATOM 3226 C C . LEU C 1 105 ? 145.273 32.251 90.632 1.00 27.83 125 LEU C C 1
ATOM 3227 O O . LEU C 1 105 ? 145.322 31.787 89.492 1.00 27.62 125 LEU C O 1
ATOM 3232 N N . LEU C 1 106 ? 146.237 32.037 91.564 1.00 22.24 126 LEU C N 1
ATOM 3233 C CA . LEU C 1 106 ? 147.395 31.181 91.340 1.00 21.29 126 LEU C CA 1
ATOM 3234 C C . LEU C 1 106 ? 146.905 29.739 91.096 1.00 26.51 126 LEU C C 1
ATOM 3235 O O . LEU C 1 106 ? 147.308 29.105 90.121 1.00 27.22 126 LEU C O 1
ATOM 3240 N N . GLU C 1 107 ? 145.990 29.248 91.964 1.00 23.00 127 GLU C N 1
ATOM 3241 C CA . GLU C 1 107 ? 145.386 27.906 91.891 1.00 21.77 127 GLU C CA 1
ATOM 3242 C C . GLU C 1 107 ? 144.571 27.757 90.631 1.00 24.75 127 GLU C C 1
ATOM 3243 O O . GLU C 1 107 ? 144.576 26.679 90.044 1.00 25.10 127 GLU C O 1
ATOM 3257 N N . GLY C 1 109 ? 145.142 29.330 87.699 1.00 23.66 129 GLY C N 1
ATOM 3258 C CA . GLY C 1 109 ? 146.134 29.169 86.651 1.00 23.43 129 GLY C CA 1
ATOM 3259 C C . GLY C 1 109 ? 146.714 27.765 86.630 1.00 28.47 129 GLY C C 1
ATOM 3260 O O . GLY C 1 109 ? 146.865 27.158 85.554 1.00 26.34 129 GLY C O 1
ATOM 3261 N N . LEU C 1 110 ? 147.042 27.234 87.829 1.00 26.35 130 LEU C N 1
ATOM 3262 C CA . LEU C 1 110 ? 147.592 25.891 87.986 1.00 27.54 130 LEU C CA 1
ATOM 3263 C C . LEU C 1 110 ? 146.679 24.795 87.462 1.00 32.42 130 LEU C C 1
ATOM 3264 O O . LEU C 1 110 ? 147.187 23.806 86.943 1.00 35.25 130 LEU C O 1
ATOM 3269 N N . PHE C 1 111 ? 145.346 24.946 87.604 1.00 26.50 131 PHE C N 1
ATOM 3270 C CA . PHE C 1 111 ? 144.437 23.877 87.215 1.00 25.79 131 PHE C CA 1
ATOM 3271 C C . PHE C 1 111 ? 143.530 24.282 86.071 1.00 27.84 131 PHE C C 1
ATOM 3272 O O . PHE C 1 111 ? 142.659 23.508 85.693 1.00 28.04 131 PHE C O 1
ATOM 3288 N N . ARG C 1 113 ? 143.979 24.092 82.835 1.00 21.90 133 ARG C N 1
ATOM 3289 C CA . ARG C 1 113 ? 143.921 23.132 81.722 1.00 20.84 133 ARG C CA 1
ATOM 3290 C C . ARG C 1 113 ? 143.611 21.691 82.145 1.00 23.68 133 ARG C C 1
ATOM 3291 O O . ARG C 1 113 ? 143.574 20.819 81.270 1.00 24.80 133 ARG C O 1
ATOM 3299 N N . SER C 1 114 ? 143.375 21.433 83.442 1.00 19.54 134 SER C N 1
ATOM 3300 C CA . SER C 1 114 ? 143.119 20.100 83.976 1.00 21.28 134 SER C CA 1
ATOM 3301 C C . SER C 1 114 ? 141.739 19.532 83.561 1.00 28.56 134 SER C C 1
ATOM 3302 O O . SER C 1 114 ? 141.558 18.306 83.580 1.00 28.31 134 SER C O 1
ATOM 3305 N N . GLY C 1 115 ? 140.806 20.409 83.171 1.00 28.20 135 GLY C N 1
ATOM 3306 C CA . GLY C 1 115 ? 139.439 20.064 82.781 1.00 28.67 135 GLY C CA 1
ATOM 3307 C C . GLY C 1 115 ? 138.545 19.800 83.973 1.00 36.21 135 GLY C C 1
ATOM 3308 O O . GLY C 1 115 ? 137.353 19.551 83.800 1.00 39.78 135 GLY C O 1
ATOM 3309 N N . LYS C 1 116 ? 139.090 19.912 85.209 1.00 31.96 136 LYS C N 1
ATOM 3310 C CA . LYS C 1 116 ? 138.332 19.617 86.420 1.00 30.49 136 LYS C CA 1
ATOM 3311 C C . LYS C 1 116 ? 137.947 20.877 87.222 1.00 33.70 136 LYS C C 1
ATOM 3312 O O . LYS C 1 116 ? 137.268 20.779 88.249 1.00 31.68 136 LYS C O 1
ATOM 3318 N N . LEU C 1 117 ? 138.287 22.050 86.709 1.00 29.95 137 LEU C N 1
ATOM 3319 C CA . LEU C 1 117 ? 137.992 23.309 87.363 1.00 27.80 137 LEU C CA 1
ATOM 3320 C C . LEU C 1 117 ? 136.604 23.862 86.905 1.00 32.28 137 LEU C C 1
ATOM 3321 O O . LEU C 1 117 ? 136.256 23.854 85.719 1.00 30.86 137 LEU C O 1
ATOM 3326 N N . ARG C 1 118 ? 135.808 24.289 87.885 1.00 28.47 138 ARG C N 1
ATOM 3327 C CA . ARG C 1 118 ? 134.517 24.970 87.727 1.00 27.49 138 ARG C CA 1
ATOM 3328 C C . ARG C 1 118 ? 134.616 26.284 88.458 1.00 28.86 138 ARG C C 1
ATOM 3329 O O . ARG C 1 118 ? 134.834 26.264 89.666 1.00 29.69 138 ARG C O 1
ATOM 3337 N N . VAL C 1 119 ? 134.598 27.424 87.744 1.00 22.73 139 VAL C N 1
ATOM 3338 C CA . VAL C 1 119 ? 134.802 28.722 88.398 1.00 19.75 139 VAL C CA 1
ATOM 3339 C C . VAL C 1 119 ? 133.456 29.420 88.581 1.00 26.44 139 VAL C C 1
ATOM 3340 O O . VAL C 1 119 ? 132.641 29.500 87.655 1.00 27.97 139 VAL C O 1
ATOM 3344 N N . ILE C 1 120 ? 133.226 29.891 89.80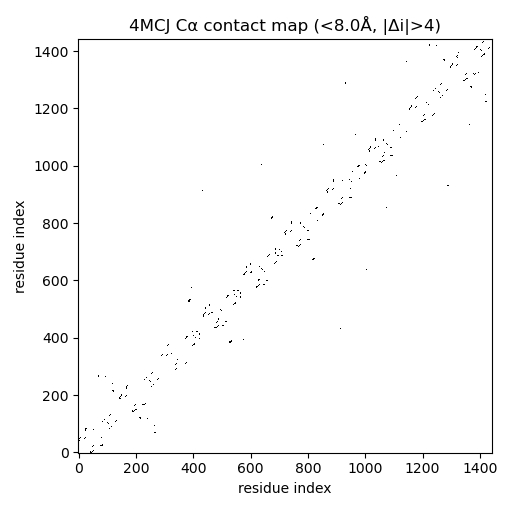3 1.00 24.13 140 ILE C N 1
ATOM 3345 C CA . ILE C 1 120 ? 132.070 30.700 90.208 1.00 24.86 140 ILE C CA 1
ATOM 3346 C C . ILE C 1 120 ? 132.669 32.035 90.628 1.00 28.54 140 ILE C C 1
ATOM 3347 O O . ILE C 1 120 ? 133.445 32.078 91.589 1.00 26.13 140 ILE C O 1
ATOM 3352 N N . CYS C 1 121 ? 132.452 33.081 89.829 1.00 26.84 141 CYS C N 1
ATOM 3353 C CA . CYS C 1 121 ? 133.058 34.373 90.124 1.00 26.83 141 CYS C CA 1
ATOM 3354 C C . CYS C 1 121 ? 131.985 35.418 90.131 1.00 32.46 141 CYS C C 1
ATOM 3355 O O . CYS C 1 121 ? 131.343 35.671 89.120 1.00 34.18 141 CYS C O 1
ATOM 3358 N N . GLU C 1 122 ? 131.781 35.997 91.299 1.00 30.27 142 GLU C N 1
ATOM 3359 C CA . GLU C 1 122 ? 130.755 36.983 91.539 1.00 33.35 142 GLU C CA 1
ATOM 3360 C C . GLU C 1 122 ? 131.080 38.304 90.809 1.00 37.04 142 GLU C C 1
ATOM 3361 O O . GLU C 1 122 ? 132.183 38.837 90.950 1.00 36.21 142 GLU C O 1
ATOM 3367 N N . PRO C 1 123 ? 130.147 38.832 89.999 1.00 34.95 143 PRO C N 1
ATOM 3368 C CA . PRO C 1 123 ? 130.393 40.148 89.366 1.00 36.28 143 PRO C CA 1
ATOM 3369 C C . PRO C 1 123 ? 130.643 41.198 90.447 1.00 39.69 143 PRO C C 1
ATOM 3370 O O . PRO C 1 123 ? 130.002 41.193 91.515 1.00 38.83 143 PRO C O 1
ATOM 3374 N N . GLY C 1 124 ? 131.634 42.026 90.207 1.00 35.52 144 GLY C N 1
ATOM 3375 C CA . GLY C 1 124 ? 132.038 42.998 91.213 1.00 35.21 144 GLY C CA 1
ATOM 3376 C C . GLY C 1 124 ? 133.408 42.650 91.746 1.00 35.92 144 GLY C C 1
ATOM 3377 O O . GLY C 1 124 ? 134.043 43.498 92.365 1.00 37.74 144 GLY C O 1
ATOM 3378 N N . PHE C 1 125 ? 133.876 41.394 91.514 1.00 29.19 145 PHE C N 1
ATOM 3379 C CA . PHE C 1 125 ? 135.229 40.950 91.861 1.00 27.68 145 PHE C CA 1
ATOM 3380 C C . PHE C 1 125 ? 136.214 41.850 91.105 1.00 34.13 145 PHE C C 1
ATOM 3381 O O . PHE C 1 125 ? 136.008 42.074 89.911 1.00 35.30 145 PHE C O 1
ATOM 3389 N N . TYR C 1 126 ? 137.220 42.427 91.801 1.00 31.59 146 TYR C N 1
ATOM 3390 C CA . TYR C 1 126 ? 138.120 43.456 91.246 1.00 33.04 146 TYR C CA 1
ATOM 3391 C C . TYR C 1 126 ? 138.943 42.968 89.993 1.00 36.66 146 TYR C C 1
ATOM 3392 O O . TYR C 1 126 ? 139.420 43.820 89.240 1.00 39.58 146 TYR C O 1
ATOM 3401 N N . ARG C 1 127 ? 139.053 41.659 89.740 1.00 29.00 147 ARG C N 1
ATOM 3402 C CA . ARG C 1 127 ? 139.752 41.158 88.550 1.00 27.59 147 ARG C CA 1
ATOM 3403 C C . ARG C 1 127 ? 138.838 40.212 87.757 1.00 27.84 147 ARG C C 1
ATOM 3404 O O . ARG C 1 127 ? 139.311 39.259 87.125 1.00 25.50 147 ARG C O 1
ATOM 3412 N N . TYR C 1 128 ? 137.538 40.511 87.755 1.00 25.55 148 TYR C N 1
ATOM 3413 C CA . TYR C 1 128 ? 136.503 39.721 87.081 1.00 25.81 148 TYR C CA 1
ATOM 3414 C C . TYR C 1 128 ? 136.788 39.538 85.577 1.00 30.42 148 TYR C C 1
ATOM 3415 O O . TYR C 1 128 ? 136.619 38.442 85.053 1.00 30.28 148 TYR C O 1
ATOM 3424 N N . ASP C 1 129 ? 137.145 40.611 84.875 1.00 28.61 149 ASP C N 1
ATOM 3425 C CA . ASP C 1 129 ? 137.341 40.544 83.428 1.00 28.88 149 ASP C CA 1
ATOM 3426 C C . ASP C 1 129 ? 138.534 39.673 83.080 1.00 31.86 149 ASP C C 1
ATOM 3427 O O . ASP C 1 129 ? 138.459 38.967 82.075 1.00 33.16 149 ASP C O 1
ATOM 3432 N N . ASN C 1 130 ? 139.582 39.655 83.917 1.00 25.57 150 ASN C N 1
ATOM 3433 C CA . ASN C 1 130 ? 140.709 38.746 83.738 1.00 24.78 150 ASN C CA 1
ATOM 3434 C C . ASN C 1 130 ? 140.249 37.302 83.870 1.00 29.35 150 ASN C C 1
ATOM 3435 O O . ASN C 1 130 ? 140.595 36.476 83.030 1.00 29.62 150 ASN C O 1
ATOM 3440 N N . VAL C 1 131 ? 139.440 37.005 84.897 1.00 26.70 151 VAL C N 1
ATOM 3441 C CA . VAL C 1 131 ? 138.906 35.657 85.142 1.00 25.99 151 VAL C CA 1
ATOM 3442 C C . VAL C 1 131 ? 138.051 35.238 83.933 1.00 30.69 151 VAL C C 1
ATOM 3443 O O . VAL C 1 131 ? 138.289 34.152 83.384 1.00 29.90 151 VAL C O 1
ATOM 3447 N N . ARG C 1 132 ? 137.134 36.117 83.483 1.00 27.54 152 ARG C N 1
ATOM 3448 C CA . ARG C 1 132 ? 136.230 35.859 82.349 1.00 27.72 152 ARG C CA 1
ATOM 3449 C C . ARG C 1 132 ? 137.008 35.592 81.043 1.00 31.39 152 ARG C C 1
ATOM 3450 O O . ARG C 1 132 ? 136.709 34.616 80.355 1.00 31.27 152 ARG C O 1
ATOM 3458 N N . LEU C 1 133 ? 137.989 36.444 80.718 1.00 28.19 153 LEU C N 1
ATOM 3459 C CA . LEU C 1 133 ? 138.802 36.333 79.501 1.00 29.21 153 LEU C CA 1
ATOM 3460 C C . LEU C 1 133 ? 139.734 35.096 79.503 1.00 32.92 153 LEU C C 1
ATOM 3461 O O . LEU C 1 133 ? 139.914 34.479 78.443 1.00 34.12 153 LEU C O 1
ATOM 3466 N N . THR C 1 134 ? 140.291 34.722 80.667 1.00 26.76 154 THR C N 1
ATOM 3467 C CA . THR C 1 134 ? 141.195 33.563 80.778 1.00 25.78 154 THR C CA 1
ATOM 3468 C C . THR C 1 134 ? 140.378 32.255 80.700 1.00 28.11 154 THR C C 1
ATOM 3469 O O . THR C 1 134 ? 140.759 31.361 79.949 1.00 29.95 154 THR C O 1
ATOM 3473 N N . CYS C 1 135 ? 139.250 32.164 81.409 1.00 23.67 155 CYS C N 1
ATOM 3474 C CA . CYS C 1 135 ? 138.351 31.000 81.347 1.00 23.37 155 CYS C CA 1
ATOM 3475 C C . CYS C 1 135 ? 137.826 30.803 79.922 1.00 27.86 155 CYS C C 1
ATOM 3476 O O . CYS C 1 135 ? 137.784 29.672 79.436 1.00 28.13 155 CYS C O 1
ATOM 3479 N N . ALA C 1 136 ? 137.479 31.898 79.236 1.00 25.27 156 ALA C N 1
ATOM 3480 C CA . ALA C 1 136 ? 136.989 31.846 77.848 1.00 25.42 156 ALA C CA 1
ATOM 3481 C C . ALA C 1 136 ? 138.063 31.254 76.940 1.00 33.62 156 ALA C C 1
ATOM 3482 O O . ALA C 1 136 ? 137.763 30.339 76.173 1.00 36.24 156 ALA C O 1
ATOM 3484 N N . ARG C 1 137 ? 139.317 31.729 77.076 1.00 27.71 157 ARG C N 1
ATOM 3485 C CA . ARG C 1 137 ? 140.418 31.246 76.256 1.00 27.79 157 ARG C CA 1
ATOM 3486 C C . ARG C 1 137 ? 140.676 29.742 76.458 1.00 30.95 157 ARG C C 1
ATOM 3487 O O . ARG C 1 137 ? 140.939 29.033 75.487 1.00 31.25 157 ARG C O 1
ATOM 3495 N N . TYR C 1 138 ? 140.609 29.260 77.702 1.00 26.78 158 TYR C N 1
ATOM 3496 C CA . TYR C 1 138 ? 140.965 27.872 77.960 1.00 25.19 158 TYR C CA 1
ATOM 3497 C C . TYR C 1 138 ? 139.735 26.957 78.175 1.00 27.18 158 TYR C C 1
ATOM 3498 O O . TYR C 1 138 ? 139.905 25.801 78.534 1.00 25.97 158 TYR C O 1
ATOM 3507 N N . GLY C 1 139 ? 138.539 27.442 77.834 1.00 25.83 159 GLY C N 1
ATOM 3508 C CA . GLY C 1 139 ? 137.293 26.678 77.885 1.00 24.70 159 GLY C CA 1
ATOM 3509 C C . GLY C 1 139 ? 136.883 26.189 79.256 1.00 30.07 159 GLY C C 1
ATOM 3510 O O . GLY C 1 139 ? 136.383 25.074 79.393 1.00 29.54 159 GLY C O 1
ATOM 3511 N N . VAL C 1 140 ? 137.104 27.015 80.296 1.00 28.47 160 VAL C N 1
ATOM 3512 C CA . VAL C 1 140 ? 136.749 26.661 81.672 1.00 26.14 160 VAL C CA 1
ATOM 3513 C C . VAL C 1 140 ? 135.328 27.196 81.949 1.00 29.30 160 VAL C C 1
ATOM 3514 O O . VAL C 1 140 ? 135.075 28.377 81.735 1.00 27.99 160 VAL C O 1
ATOM 3518 N N . PRO C 1 141 ? 134.401 26.344 82.429 1.00 28.59 161 PRO C N 1
ATOM 3519 C CA . PRO C 1 141 ? 133.041 26.839 82.740 1.00 29.26 161 PRO C CA 1
ATOM 3520 C C . PRO C 1 141 ? 133.088 27.917 83.828 1.00 31.48 161 PRO C C 1
ATOM 3521 O O . PRO C 1 141 ? 133.775 27.751 84.835 1.00 29.84 161 PRO C O 1
ATOM 3525 N N . LEU C 1 142 ? 132.379 29.033 83.587 1.00 27.03 162 LEU C N 1
ATOM 3526 C CA . LEU C 1 142 ? 132.318 30.184 84.471 1.00 24.54 162 LEU C CA 1
ATOM 3527 C C . LEU C 1 142 ? 130.855 30.537 84.788 1.00 27.37 162 LEU C C 1
ATOM 3528 O O . LEU C 1 142 ? 130.046 30.771 83.881 1.00 26.93 162 LEU C O 1
ATOM 3533 N N . TYR C 1 143 ? 130.544 30.604 86.088 1.00 22.26 163 TYR C N 1
ATOM 3534 C CA . TYR C 1 143 ? 129.214 30.901 86.619 1.00 23.09 163 TYR C CA 1
ATOM 3535 C C . TYR C 1 143 ? 129.275 32.163 87.478 1.00 28.28 163 TYR C C 1
ATOM 3536 O O . TYR C 1 143 ? 130.356 32.546 87.911 1.00 27.89 163 TYR C O 1
ATOM 3545 N N . GLN C 1 144 ? 128.138 32.815 87.707 1.00 26.65 164 GLN C N 1
ATOM 3546 C CA . GLN C 1 144 ? 128.074 34.067 88.475 1.00 27.46 164 GLN C CA 1
ATOM 3547 C C . GLN C 1 144 ? 127.638 33.841 89.903 1.00 34.67 164 GLN C C 1
ATOM 3548 O O . GLN C 1 144 ? 127.823 34.733 90.738 1.00 36.11 164 GLN C O 1
ATOM 3554 N N . ASN C 1 145 ? 127.089 32.659 90.203 1.00 32.62 165 ASN C N 1
ATOM 3555 C CA . ASN C 1 145 ? 126.656 32.293 91.552 1.00 33.44 165 ASN C CA 1
ATOM 3556 C C . ASN C 1 145 ? 126.627 30.766 91.689 1.00 39.26 165 ASN C C 1
ATOM 3557 O O . ASN C 1 145 ? 126.563 30.042 90.687 1.00 38.68 165 ASN C O 1
ATOM 3570 N N . ASP C 1 147 ? 124.246 28.905 93.073 1.00 40.87 167 ASP C N 1
ATOM 3571 C CA . ASP C 1 147 ? 122.952 28.309 92.726 1.00 42.53 167 ASP C CA 1
ATOM 3572 C C . ASP C 1 147 ? 122.931 27.838 91.267 1.00 43.59 167 ASP C C 1
ATOM 3573 O O . ASP C 1 147 ? 122.576 26.693 91.015 1.00 43.13 167 ASP C O 1
ATOM 3578 N N . ASP C 1 148 ? 123.365 28.683 90.319 1.00 39.04 168 ASP C N 1
ATOM 3579 C CA . ASP C 1 148 ? 123.431 28.327 88.899 1.00 37.84 168 ASP C CA 1
ATOM 3580 C C . ASP C 1 148 ? 124.368 27.142 88.675 1.00 39.75 168 ASP C C 1
ATOM 3581 O O . ASP C 1 148 ? 124.014 26.218 87.941 1.00 41.50 168 ASP C O 1
ATOM 3586 N N . PHE C 1 149 ? 125.543 27.146 89.324 1.00 31.99 169 PHE C N 1
ATOM 3587 C CA . PHE C 1 149 ? 126.494 26.068 89.156 1.00 29.32 169 PHE C CA 1
ATOM 3588 C C . PHE C 1 149 ? 125.961 24.753 89.755 1.00 36.09 169 PHE C C 1
ATOM 3589 O O . PHE C 1 149 ? 126.027 23.723 89.098 1.00 35.95 169 PHE C O 1
ATOM 3597 N N . LEU C 1 150 ? 125.464 24.782 90.988 1.00 34.77 170 LEU C N 1
ATOM 3598 C CA . LEU C 1 150 ? 125.052 23.552 91.658 1.00 35.93 170 LEU C CA 1
ATOM 3599 C C . LEU C 1 150 ? 123.869 22.913 90.931 1.00 45.51 170 LEU C C 1
ATOM 3600 O O . LEU C 1 150 ? 123.821 21.693 90.895 1.00 46.57 170 LEU C O 1
ATOM 3605 N N . LYS C 1 151 ? 122.982 23.691 90.281 1.00 45.61 171 LYS C N 1
ATOM 3606 C CA . LYS C 1 151 ? 121.862 23.118 89.509 1.00 47.85 171 LYS C CA 1
ATOM 3607 C C . LYS C 1 151 ? 122.372 22.247 88.355 1.00 53.52 171 LYS C C 1
ATOM 3608 O O . LYS C 1 151 ? 121.770 21.219 88.025 1.00 55.79 171 LYS C O 1
ATOM 3614 N N . THR C 1 152 ? 123.502 22.672 87.766 1.00 48.40 172 THR C N 1
ATOM 3615 C CA . THR C 1 152 ? 124.208 22.084 86.632 1.00 47.70 172 THR C CA 1
ATOM 3616 C C . THR C 1 152 ? 124.724 20.668 86.981 1.00 55.31 172 THR C C 1
ATOM 3617 O O . THR C 1 152 ? 124.902 19.836 86.086 1.00 55.22 172 THR C O 1
ATOM 3629 N N . ARG C 1 154 ? 125.057 17.218 87.589 1.00 66.31 174 ARG C N 1
ATOM 3630 C CA . ARG C 1 154 ? 124.460 15.986 87.051 1.00 72.56 174 ARG C CA 1
ATOM 3631 C C . ARG C 1 154 ? 125.578 14.973 86.699 1.00 93.34 174 ARG C C 1
ATOM 3632 O O . ARG C 1 154 ? 126.743 15.408 86.510 1.00 94.81 174 ARG C O 1
ATOM 3635 N N . GLY D 1 1 ? 181.819 46.079 66.982 1.00 74.43 0 GLY D N 1
ATOM 3636 C CA . GLY D 1 1 ? 181.716 44.830 66.242 1.00 73.87 0 GLY D CA 1
ATOM 3637 C C . GLY D 1 1 ? 180.426 44.067 66.476 1.00 75.16 0 GLY D C 1
ATOM 3638 O O . GLY D 1 1 ? 179.335 44.578 66.209 1.00 74.01 0 GLY D O 1
ATOM 3639 N N . ALA D 1 2 ? 180.555 42.826 66.989 1.00 70.10 22 ALA D N 1
ATOM 3640 C CA . ALA D 1 2 ? 179.476 41.873 67.240 1.00 66.41 22 ALA D CA 1
ATOM 3641 C C . ALA D 1 2 ? 178.470 42.398 68.260 1.00 67.35 22 ALA D C 1
ATOM 3642 O O . ALA D 1 2 ? 178.836 42.806 69.369 1.00 68.20 22 ALA D O 1
ATOM 3644 N N . GLN D 1 3 ? 177.202 42.389 67.865 1.00 59.04 23 GLN D N 1
ATOM 3645 C CA . GLN D 1 3 ? 176.094 42.799 68.711 1.00 55.74 23 GLN D CA 1
ATOM 3646 C C . GLN D 1 3 ? 174.923 41.857 68.503 1.00 55.26 23 GLN D C 1
ATOM 3647 O O . GLN D 1 3 ? 174.770 41.252 67.440 1.00 54.71 23 GLN D O 1
ATOM 3649 N N . SER D 1 4 ? 174.105 41.720 69.532 1.00 49.35 24 SER D N 1
ATOM 3650 C CA . SER D 1 4 ? 172.872 40.950 69.471 1.00 46.63 24 SER D CA 1
ATOM 3651 C C . SER D 1 4 ? 171.809 41.715 68.711 1.00 47.42 24 SER D C 1
ATOM 3652 O O . SER D 1 4 ? 171.877 42.952 68.646 1.00 46.14 24 SER D O 1
ATOM 3655 N N . GLU D 1 5 ? 170.833 40.989 68.138 1.00 42.27 25 GLU D N 1
ATOM 3656 C CA . GLU D 1 5 ? 169.685 41.593 67.468 1.00 41.08 25 GLU D CA 1
ATOM 3657 C C . GLU D 1 5 ? 168.526 41.499 68.421 1.00 40.45 25 GLU D C 1
ATOM 3658 O O . GLU D 1 5 ? 168.132 40.390 68.794 1.00 39.11 25 GLU D O 1
ATOM 3664 N N . VAL D 1 6 ? 168.040 42.648 68.898 1.00 36.06 26 VAL D N 1
ATOM 3665 C CA . VAL D 1 6 ? 166.921 42.708 69.850 1.00 33.48 26 VAL D CA 1
ATOM 3666 C C . VAL D 1 6 ? 165.757 43.494 69.236 1.00 40.00 26 VAL D C 1
ATOM 3667 O O . VAL D 1 6 ? 165.899 44.663 68.859 1.00 41.86 26 VAL D O 1
ATOM 3671 N N . VAL D 1 7 ? 164.613 42.815 69.121 1.00 36.07 27 VAL D N 1
ATOM 3672 C CA . VAL D 1 7 ? 163.351 43.367 68.641 1.00 35.08 27 VAL D CA 1
ATOM 3673 C C . VAL D 1 7 ? 162.381 43.301 69.820 1.00 38.84 27 VAL D C 1
ATOM 3674 O O . VAL D 1 7 ? 162.270 42.255 70.455 1.00 37.06 27 VAL D O 1
ATOM 3678 N N . VAL D 1 8 ? 161.733 44.428 70.148 1.00 35.71 28 VAL D N 1
ATOM 3679 C CA . VAL D 1 8 ? 160.776 44.472 71.239 1.00 33.80 28 VAL D CA 1
ATOM 3680 C C . VAL D 1 8 ? 159.360 44.695 70.658 1.00 38.57 28 VAL D C 1
ATOM 3681 O O . VAL D 1 8 ? 159.121 45.649 69.920 1.00 38.06 28 VAL D O 1
ATOM 3685 N N . LEU D 1 9 ? 158.437 43.797 71.002 1.00 36.12 29 LEU D N 1
ATOM 3686 C CA . LEU D 1 9 ? 157.041 43.879 70.591 1.00 35.93 29 LEU D CA 1
ATOM 3687 C C . LEU D 1 9 ? 156.191 44.236 71.813 1.00 36.04 29 LEU D C 1
ATOM 3688 O O . LEU D 1 9 ? 156.339 43.617 72.871 1.00 34.81 29 LEU D O 1
ATOM 3693 N N . TYR D 1 10 ? 155.328 45.248 71.656 1.00 31.45 30 TYR D N 1
ATOM 3694 C CA . TYR D 1 10 ? 154.406 45.770 72.676 1.00 29.76 30 TYR D CA 1
ATOM 3695 C C . TYR D 1 10 ? 152.954 45.488 72.294 1.00 32.73 30 TYR D C 1
ATOM 3696 O O . TYR D 1 10 ? 152.680 45.267 71.113 1.00 32.81 30 TYR D O 1
ATOM 3705 N N . PRO D 1 11 ? 151.974 45.566 73.236 1.00 28.17 31 PRO D N 1
ATOM 3706 C CA . PRO D 1 11 ? 150.572 45.313 72.839 1.00 27.40 31 PRO D CA 1
ATOM 3707 C C . PRO D 1 11 ? 150.045 46.317 71.795 1.00 34.06 31 PRO D C 1
ATOM 3708 O O . PRO D 1 11 ? 149.177 45.950 70.992 1.00 31.17 31 PRO D O 1
ATOM 3712 N N . ASP D 1 12 ? 150.595 47.567 71.779 1.00 34.60 32 ASP D N 1
ATOM 3713 C CA . ASP D 1 12 ? 150.179 48.645 70.868 1.00 36.15 32 ASP D CA 1
ATOM 3714 C C . ASP D 1 12 ? 151.164 48.849 69.682 1.00 44.13 32 ASP D C 1
ATOM 3715 O O . ASP D 1 12 ? 151.092 49.889 69.013 1.00 45.86 32 ASP D O 1
ATOM 3720 N N . THR D 1 13 ? 152.045 47.867 69.392 1.00 41.73 33 THR D N 1
ATOM 3721 C CA . THR D 1 13 ? 152.994 47.971 68.271 1.00 43.51 33 THR D CA 1
ATOM 3722 C C . THR D 1 13 ? 152.877 46.729 67.395 1.00 52.16 33 THR D C 1
ATOM 3723 O O . THR D 1 13 ? 152.347 45.697 67.834 1.00 52.36 33 THR D O 1
ATOM 3727 N N . GLU D 1 14 ? 153.389 46.830 66.163 1.00 52.49 34 GLU D N 1
ATOM 3728 C CA . GLU D 1 14 ? 153.369 45.753 65.182 1.00 54.38 34 GLU D CA 1
ATOM 3729 C C . GLU D 1 14 ? 154.718 45.666 64.468 1.00 63.53 34 GLU D C 1
ATOM 3730 O O . GLU D 1 14 ? 155.324 46.695 64.150 1.00 65.05 34 GLU D O 1
ATOM 3736 N N . ASN D 1 15 ? 155.204 44.446 64.254 1.00 62.55 35 ASN D N 1
ATOM 3737 C CA . ASN D 1 15 ? 156.477 44.226 63.580 1.00 65.28 35 ASN D CA 1
ATOM 3738 C C . ASN D 1 15 ? 156.203 43.405 62.309 1.00 72.32 35 ASN D C 1
ATOM 3739 O O . ASN D 1 15 ? 156.485 42.202 62.222 1.00 71.85 35 ASN D O 1
ATOM 3741 N N . LYS D 1 16 ? 155.606 44.090 61.327 1.00 71.36 36 LYS D N 1
ATOM 3742 C CA . LYS D 1 16 ? 155.305 43.525 60.013 1.00 73.22 36 LYS D CA 1
ATOM 3743 C C . LYS D 1 16 ? 156.580 42.985 59.336 1.00 77.37 36 LYS D C 1
ATOM 3744 O O . LYS D 1 16 ? 157.672 43.540 59.534 1.00 77.46 36 LYS D O 1
ATOM 3746 N N . ASP D 1 17 ? 156.424 41.888 58.559 1.00 72.85 37 ASP D N 1
ATOM 3747 C CA . ASP D 1 17 ? 157.469 41.200 57.790 1.00 72.97 37 ASP D CA 1
ATOM 3748 C C . ASP D 1 17 ? 158.574 40.630 58.732 1.00 73.14 37 ASP D C 1
ATOM 3749 O O . ASP D 1 17 ? 159.757 40.656 58.373 1.00 74.77 37 ASP D O 1
ATOM 3751 N N . LEU D 1 18 ? 158.182 40.084 59.908 1.00 63.70 38 LEU D N 1
ATOM 3752 C CA . LEU D 1 18 ? 159.140 39.489 60.840 1.00 60.98 38 LEU D CA 1
ATOM 3753 C C . LEU D 1 18 ? 158.788 38.023 61.075 1.00 61.79 38 LEU D C 1
ATOM 3754 O O . LEU D 1 18 ? 157.653 37.706 61.448 1.00 60.97 38 LEU D O 1
ATOM 3759 N N . ASP D 1 19 ? 159.780 37.141 60.855 1.00 56.76 39 ASP D N 1
ATOM 3760 C CA . ASP D 1 19 ? 159.678 35.697 61.051 1.00 55.09 39 ASP D CA 1
ATOM 3761 C C . ASP D 1 19 ? 160.036 35.386 62.494 1.00 54.71 39 ASP D C 1
ATOM 3762 O O . ASP D 1 19 ? 161.222 35.332 62.828 1.00 54.20 39 ASP D O 1
ATOM 3767 N N . GLU D 1 20 ? 159.014 35.206 63.351 1.00 49.15 40 GLU D N 1
ATOM 3768 C CA . GLU D 1 20 ? 159.180 34.948 64.791 1.00 48.21 40 GLU D CA 1
ATOM 3769 C C . GLU D 1 20 ? 159.962 33.639 65.088 1.00 51.90 40 GLU D C 1
ATOM 3770 O O . GLU D 1 20 ? 160.511 33.495 66.183 1.00 50.86 40 GLU D O 1
ATOM 3776 N N . ALA D 1 21 ? 160.037 32.723 64.113 1.00 48.88 41 ALA D N 1
ATOM 3777 C CA . ALA D 1 21 ? 160.713 31.429 64.237 1.00 48.56 41 ALA D CA 1
ATOM 3778 C C . ALA D 1 21 ? 162.235 31.542 64.342 1.00 51.90 41 ALA D C 1
ATOM 3779 O O . ALA D 1 21 ? 162.857 30.607 64.856 1.00 52.73 41 ALA D O 1
ATOM 3781 N N . VAL D 1 22 ? 162.850 32.625 63.822 1.00 47.00 42 VAL D N 1
ATOM 3782 C CA . VAL D 1 22 ? 164.322 32.728 63.828 1.00 46.67 42 VAL D CA 1
ATOM 3783 C C . VAL D 1 22 ? 164.816 33.463 65.113 1.00 46.57 42 VAL D C 1
ATOM 3784 O O . VAL D 1 22 ? 166.030 33.600 65.315 1.00 46.38 42 VAL D O 1
ATOM 3788 N N . TYR D 1 23 ? 163.887 33.870 65.987 1.00 40.31 43 TYR D N 1
ATOM 3789 C CA . TYR D 1 23 ? 164.201 34.575 67.233 1.00 38.89 43 TYR D CA 1
ATOM 3790 C C . TYR D 1 23 ? 163.943 33.749 68.487 1.00 43.47 43 TYR D C 1
ATOM 3791 O O . TYR D 1 23 ? 163.029 32.920 68.521 1.00 42.95 43 TYR D O 1
ATOM 3800 N N . GLN D 1 24 ? 164.730 34.025 69.544 1.00 40.38 44 GLN D N 1
ATOM 3801 C CA . GLN D 1 24 ? 164.485 33.506 70.887 1.00 37.78 44 GLN D CA 1
ATOM 3802 C C . GLN D 1 24 ? 163.412 34.422 71.480 1.00 37.53 44 GLN D C 1
ATOM 3803 O O . GLN D 1 24 ? 163.659 35.621 71.649 1.00 38.32 44 GLN D O 1
ATOM 3809 N N . LYS D 1 25 ? 162.196 33.903 71.654 1.00 29.93 45 LYS D N 1
ATOM 3810 C CA . LYS D 1 25 ? 161.044 34.679 72.092 1.00 27.08 45 LYS D CA 1
ATOM 3811 C C . LYS D 1 25 ? 160.948 34.646 73.611 1.00 30.15 45 LYS D C 1
ATOM 3812 O O . LYS D 1 25 ? 160.872 33.579 74.221 1.00 30.87 45 LYS D O 1
ATOM 3818 N N . ILE D 1 26 ? 161.046 35.830 74.229 1.00 25.22 46 ILE D N 1
ATOM 3819 C CA . ILE D 1 26 ? 161.045 35.956 75.687 1.00 23.70 46 ILE D CA 1
ATOM 3820 C C . ILE D 1 26 ? 159.929 36.881 76.103 1.00 29.56 46 ILE D C 1
ATOM 3821 O O . ILE D 1 26 ? 159.873 38.022 75.635 1.00 32.33 46 ILE D O 1
ATOM 3826 N N . PHE D 1 27 ? 159.059 36.404 77.001 1.00 22.85 47 PHE D N 1
ATOM 3827 C CA . PHE D 1 27 ? 157.993 37.220 77.533 1.00 20.75 47 PHE D CA 1
ATOM 3828 C C . PHE D 1 27 ? 158.431 37.831 78.859 1.00 23.94 47 PHE D C 1
ATOM 3829 O O . PHE D 1 27 ? 158.868 37.104 79.757 1.00 23.33 47 PHE D O 1
ATOM 3837 N N . LEU D 1 28 ? 158.272 39.159 78.998 1.00 21.71 48 LEU D N 1
ATOM 3838 C CA . LEU D 1 28 ? 158.612 39.870 80.233 1.00 21.52 48 LEU D CA 1
ATOM 3839 C C . LEU D 1 28 ? 157.370 39.991 81.132 1.00 25.72 48 LEU D C 1
ATOM 3840 O O . LEU D 1 28 ? 156.655 40.976 81.068 1.00 26.44 48 LEU D O 1
ATOM 3845 N N . ALA D 1 29 ? 157.117 38.976 81.966 1.00 21.77 49 ALA D N 1
ATOM 3846 C CA . ALA D 1 29 ? 155.970 38.931 82.878 1.00 20.58 49 ALA D CA 1
ATOM 3847 C C . ALA D 1 29 ? 156.295 39.541 84.232 1.00 27.78 49 ALA D C 1
ATOM 3848 O O . ALA D 1 29 ? 157.468 39.613 84.635 1.00 28.77 49 ALA D O 1
ATOM 3850 N N . GLY D 1 30 ? 155.263 39.968 84.944 1.00 25.05 50 GLY D N 1
ATOM 3851 C CA . GLY D 1 30 ? 155.459 40.545 86.263 1.00 25.18 50 GLY D CA 1
ATOM 3852 C C . GLY D 1 30 ? 154.944 41.951 86.438 1.00 29.09 50 GLY D C 1
ATOM 3853 O O . GLY D 1 30 ? 154.164 42.433 85.628 1.00 29.70 50 GLY D O 1
ATOM 3854 N N . THR D 1 31 ? 155.410 42.616 87.491 1.00 27.16 51 THR D N 1
ATOM 3855 C CA . THR D 1 31 ? 154.988 43.935 87.938 1.00 28.75 51 THR D CA 1
ATOM 3856 C C . THR D 1 31 ? 155.050 44.993 86.825 1.00 36.86 51 THR D C 1
ATOM 3857 O O . THR D 1 31 ? 156.088 45.200 86.186 1.00 36.91 51 THR D O 1
ATOM 3861 N N . ILE D 1 32 ? 153.905 45.660 86.615 1.00 35.43 52 ILE D N 1
ATOM 3862 C CA . ILE D 1 32 ? 153.793 46.806 85.722 1.00 35.82 52 ILE D CA 1
ATOM 3863 C C . ILE D 1 32 ? 153.516 48.021 86.622 1.00 41.74 52 ILE D C 1
ATOM 3864 O O . ILE D 1 32 ? 152.440 48.141 87.213 1.00 40.87 52 ILE D O 1
ATOM 3869 N N . ASP D 1 33 ? 154.551 48.845 86.800 1.00 41.66 53 ASP D N 1
ATOM 3870 C CA . ASP D 1 33 ? 154.512 50.068 87.585 1.00 44.09 53 ASP D CA 1
ATOM 3871 C C . ASP D 1 33 ? 154.704 51.238 86.615 1.00 51.74 53 ASP D C 1
ATOM 3872 O O . ASP D 1 33 ? 155.731 51.320 85.923 1.00 50.24 53 ASP D O 1
ATOM 3885 N N . ASP D 1 39 ? 160.725 50.630 85.935 1.00 42.08 59 ASP D N 1
ATOM 3886 C CA . ASP D 1 39 ? 160.638 50.105 84.570 1.00 40.36 59 ASP D CA 1
ATOM 3887 C C . ASP D 1 39 ? 161.773 49.073 84.344 1.00 40.96 59 ASP D C 1
ATOM 3888 O O . ASP D 1 39 ? 162.681 49.261 83.522 1.00 40.97 59 ASP D O 1
ATOM 3893 N N . TRP D 1 40 ? 161.689 47.965 85.096 1.00 34.55 60 TRP D N 1
ATOM 3894 C CA . TRP D 1 40 ? 162.637 46.858 85.016 1.00 33.02 60 TRP D CA 1
ATOM 3895 C C . TRP D 1 40 ? 162.607 46.238 83.604 1.00 37.49 60 TRP D C 1
ATOM 3896 O O . TRP D 1 40 ? 163.636 45.726 83.159 1.00 40.45 60 TRP D O 1
ATOM 3907 N N . GLN D 1 41 ? 161.452 46.323 82.898 1.00 31.01 61 GLN D N 1
ATOM 3908 C CA . GLN D 1 41 ? 161.262 45.751 81.563 1.00 29.73 61 GLN D CA 1
ATOM 3909 C C . GLN D 1 41 ? 162.168 46.415 80.564 1.00 35.84 61 GLN D C 1
ATOM 3910 O O . GLN D 1 41 ? 162.784 45.675 79.801 1.00 37.20 61 GLN D O 1
ATOM 3916 N N . LYS D 1 42 ? 162.315 47.781 80.586 1.00 33.55 62 LYS D N 1
ATOM 3917 C CA . LYS D 1 42 ? 163.237 48.511 79.700 1.00 34.11 62 LYS D CA 1
ATOM 3918 C C . LYS D 1 42 ? 164.699 48.142 79.998 1.00 36.34 62 LYS D C 1
ATOM 3919 O O . LYS D 1 42 ? 165.482 47.921 79.065 1.00 37.60 62 LYS D O 1
ATOM 3925 N N . ALA D 1 43 ? 165.057 48.056 81.294 1.00 31.78 63 ALA D N 1
ATOM 3926 C CA . ALA D 1 43 ? 166.417 47.705 81.743 1.00 31.66 63 ALA D CA 1
ATOM 3927 C C . ALA D 1 43 ? 166.782 46.284 81.300 1.00 39.14 63 ALA D C 1
ATOM 3928 O O . ALA D 1 43 ? 167.947 46.026 80.988 1.00 41.28 63 ALA D O 1
ATOM 3930 N N . THR D 1 44 ? 165.782 45.372 81.239 1.00 35.31 64 THR D N 1
ATOM 3931 C CA . THR D 1 44 ? 165.969 43.980 80.801 1.00 33.96 64 THR D CA 1
ATOM 3932 C C . THR D 1 44 ? 166.188 43.982 79.273 1.00 37.56 64 THR D C 1
ATOM 3933 O O . THR D 1 44 ? 167.082 43.289 78.796 1.00 35.78 64 THR D O 1
ATOM 3937 N N . CYS D 1 45 ? 165.407 44.796 78.526 1.00 34.83 65 CYS D N 1
ATOM 3938 C CA . CYS D 1 45 ? 165.565 44.951 77.078 1.00 36.02 65 CYS D CA 1
ATOM 3939 C C . CYS D 1 45 ? 166.975 45.479 76.776 1.00 41.43 65 CYS D C 1
ATOM 3940 O O . CYS D 1 45 ? 167.665 44.924 75.914 1.00 42.24 65 CYS D O 1
ATOM 3943 N N . ASP D 1 46 ? 167.434 46.498 77.538 1.00 37.58 66 ASP D N 1
ATOM 3944 C CA . ASP D 1 46 ? 168.780 47.083 77.393 1.00 38.11 66 ASP D CA 1
ATOM 3945 C C . ASP D 1 46 ? 169.868 46.044 77.670 1.00 42.80 66 ASP D C 1
ATOM 3946 O O . ASP D 1 46 ? 170.896 46.055 76.985 1.00 42.68 66 ASP D O 1
ATOM 3951 N N . TRP D 1 47 ? 169.618 45.114 78.636 1.00 39.37 67 TRP D N 1
ATOM 3952 C CA . TRP D 1 47 ? 170.551 44.044 78.991 1.00 40.03 67 TRP D CA 1
ATOM 3953 C C . TRP D 1 47 ? 170.767 43.112 77.788 1.00 46.15 67 TRP D C 1
ATOM 3954 O O . TRP D 1 47 ? 171.907 42.782 77.465 1.00 49.24 67 TRP D O 1
ATOM 3965 N N . PHE D 1 48 ? 169.680 42.724 77.112 1.00 41.35 68 PHE D N 1
ATOM 3966 C CA . PHE D 1 48 ? 169.729 41.880 75.925 1.00 40.97 68 PHE D CA 1
ATOM 3967 C C . PHE D 1 48 ? 170.400 42.605 74.774 1.00 45.86 68 PHE D C 1
ATOM 3968 O O . PHE D 1 48 ? 171.130 41.966 74.016 1.00 47.19 68 PHE D O 1
ATOM 3976 N N . ARG D 1 49 ? 170.186 43.938 74.653 1.00 41.13 69 ARG D N 1
ATOM 3977 C CA . ARG D 1 49 ? 170.800 44.755 73.598 1.00 41.58 69 ARG D CA 1
ATOM 3978 C C . ARG D 1 49 ? 172.316 44.804 73.741 1.00 45.17 69 ARG D C 1
ATOM 3979 O O . ARG D 1 49 ? 173.006 44.953 72.727 1.00 46.81 69 ARG D O 1
ATOM 3987 N N . ALA D 1 50 ? 172.826 44.663 74.990 1.00 39.79 70 ALA D N 1
ATOM 3988 C CA . ALA D 1 50 ? 174.249 44.722 75.346 1.00 40.63 70 ALA D CA 1
ATOM 3989 C C . ALA D 1 50 ? 174.964 43.383 75.120 1.00 45.36 70 ALA D C 1
ATOM 3990 O O . ALA D 1 50 ? 176.184 43.345 75.235 1.00 47.03 70 ALA D O 1
ATOM 3992 N N . LEU D 1 51 ? 174.225 42.296 74.808 1.00 41.75 71 LEU D N 1
ATOM 3993 C CA . LEU D 1 51 ? 174.809 40.970 74.557 1.00 42.04 71 LEU D CA 1
ATOM 3994 C C . LEU D 1 51 ? 175.590 40.957 73.221 1.00 48.42 71 LEU D C 1
ATOM 3995 O O . LEU D 1 51 ? 175.241 41.692 72.288 1.00 49.58 71 LEU D O 1
ATOM 4000 N N . PRO D 1 52 ? 176.672 40.163 73.114 1.00 44.94 72 PRO D N 1
ATOM 4001 C CA . PRO D 1 52 ? 177.471 40.208 71.866 1.00 47.39 72 PRO D CA 1
ATOM 4002 C C . PRO D 1 52 ? 176.886 39.351 70.723 1.00 52.45 72 PRO D C 1
ATOM 4003 O O . PRO D 1 52 ? 177.284 39.541 69.566 1.00 52.89 72 PRO D O 1
ATOM 4007 N N . GLU D 1 53 ? 175.976 38.404 71.037 1.00 49.27 73 GLU D N 1
ATOM 4008 C CA . GLU D 1 53 ? 175.388 37.517 70.022 1.00 49.86 73 GLU D CA 1
ATOM 4009 C C . GLU D 1 53 ? 173.920 37.177 70.350 1.00 50.65 73 GLU D C 1
ATOM 4010 O O . GLU D 1 53 ? 173.479 37.378 71.483 1.00 48.86 73 GLU D O 1
ATOM 4012 N N . GLY D 1 54 ? 173.198 36.669 69.349 1.00 46.12 74 GLY D N 1
ATOM 4013 C CA . GLY D 1 54 ? 171.816 36.223 69.495 1.00 43.12 74 GLY D CA 1
ATOM 4014 C C . GLY D 1 54 ? 170.762 37.094 68.849 1.00 44.98 74 GLY D C 1
ATOM 4015 O O . GLY D 1 54 ? 170.979 38.286 68.616 1.00 45.26 74 GLY D O 1
ATOM 4016 N N . ARG D 1 55 ? 169.610 36.479 68.538 1.00 39.04 75 ARG D N 1
ATOM 4017 C CA . ARG D 1 55 ? 168.432 37.145 67.970 1.00 37.05 75 ARG D CA 1
ATOM 4018 C C . ARG D 1 55 ? 167.309 36.976 68.963 1.00 38.05 75 ARG D C 1
ATOM 4019 O O . ARG D 1 55 ? 166.855 35.849 69.228 1.00 34.30 75 ARG D O 1
ATOM 4027 N N . TYR D 1 56 ? 166.920 38.098 69.585 1.00 36.23 76 TYR D N 1
ATOM 4028 C CA . TYR D 1 56 ? 165.901 38.095 70.623 1.00 34.99 76 TYR D CA 1
ATOM 4029 C C . TYR D 1 56 ? 164.679 38.892 70.231 1.00 38.98 76 TYR D C 1
ATOM 4030 O O . TYR D 1 56 ? 164.777 40.030 69.759 1.00 39.95 76 TYR D O 1
ATOM 4039 N N . LEU D 1 57 ? 163.529 38.285 70.449 1.00 34.02 77 LEU D N 1
ATOM 4040 C CA . LEU D 1 57 ? 162.237 38.910 70.260 1.00 33.26 77 LEU D CA 1
ATOM 4041 C C . LEU D 1 57 ? 161.615 38.974 71.635 1.00 36.06 77 LEU D C 1
ATOM 4042 O O . LEU D 1 57 ? 161.294 37.941 72.231 1.00 35.90 77 LEU D O 1
ATOM 4047 N N . LEU D 1 58 ? 161.563 40.180 72.193 1.00 30.55 78 LEU D N 1
ATOM 4048 C CA . LEU D 1 58 ? 161.060 40.365 73.538 1.00 27.86 78 LEU D CA 1
ATOM 4049 C C . LEU D 1 58 ? 159.627 40.855 73.497 1.00 31.15 78 LEU D C 1
ATOM 4050 O O . LEU D 1 58 ? 159.321 41.850 72.824 1.00 32.27 78 LEU D O 1
ATOM 4055 N N . PHE D 1 59 ? 158.736 40.124 74.190 1.00 25.06 79 PHE D N 1
ATOM 4056 C CA . PHE D 1 59 ? 157.343 40.507 74.316 1.00 23.91 79 PHE D CA 1
ATOM 4057 C C . PHE D 1 59 ? 157.202 41.294 75.597 1.00 28.85 79 PHE D C 1
ATOM 4058 O O . PHE D 1 59 ? 157.263 40.712 76.694 1.00 27.69 79 PHE D O 1
ATOM 4066 N N . ASN D 1 60 ? 157.097 42.629 75.461 1.00 25.17 80 ASN D N 1
ATOM 4067 C CA . ASN D 1 60 ? 156.970 43.514 76.607 1.00 25.06 80 ASN D CA 1
ATOM 4068 C C . ASN D 1 60 ? 155.496 43.973 76.748 1.00 29.85 80 ASN D C 1
ATOM 4069 O O . ASN D 1 60 ? 155.025 44.768 75.930 1.00 31.03 80 ASN D O 1
ATOM 4074 N N . PRO D 1 61 ? 154.760 43.481 77.779 1.00 22.82 81 PRO D N 1
ATOM 4075 C CA . PRO D 1 61 ? 153.337 43.867 77.927 1.00 21.69 81 PRO D CA 1
ATOM 4076 C C . PRO D 1 61 ? 153.146 45.286 78.498 1.00 27.40 81 PRO D C 1
ATOM 4077 O O . PRO D 1 61 ? 152.019 45.806 78.522 1.00 26.06 81 PRO D O 1
ATOM 4081 N N . ARG D 1 62 ? 154.250 45.910 78.950 1.00 25.19 82 ARG D N 1
ATOM 4082 C CA . ARG D 1 62 ? 154.235 47.243 79.508 1.00 25.94 82 ARG D CA 1
ATOM 4083 C C . ARG D 1 62 ? 154.269 48.297 78.399 1.00 34.12 82 ARG D C 1
ATOM 4084 O O . ARG D 1 62 ? 155.315 48.520 77.757 1.00 32.82 82 ARG D O 1
ATOM 4092 N N . ARG D 1 63 ? 153.116 48.955 78.192 1.00 33.41 83 ARG D N 1
ATOM 4093 C CA . ARG D 1 63 ? 153.006 50.053 77.230 1.00 34.84 83 ARG D CA 1
ATOM 4094 C C . ARG D 1 63 ? 153.642 51.302 77.806 1.00 40.99 83 ARG D C 1
ATOM 4095 O O . ARG D 1 63 ? 153.744 51.414 79.034 1.00 38.58 83 ARG D O 1
ATOM 4103 N N . ASP D 1 64 ? 154.046 52.259 76.946 1.00 43.16 84 ASP D N 1
ATOM 4104 C CA . ASP D 1 64 ? 154.628 53.511 77.454 1.00 45.63 84 ASP D CA 1
ATOM 4105 C C . ASP D 1 64 ? 153.547 54.319 78.186 1.00 49.46 84 ASP D C 1
ATOM 4106 O O . ASP D 1 64 ? 153.837 54.910 79.228 1.00 50.73 84 ASP D O 1
ATOM 4111 N N . LYS D 1 65 ? 152.305 54.295 77.675 1.00 44.65 85 LYS D N 1
ATOM 4112 C CA . LYS D 1 65 ? 151.177 54.973 78.314 1.00 45.68 85 LYS D CA 1
ATOM 4113 C C . LYS D 1 65 ? 150.274 53.930 78.960 1.00 49.76 85 LYS D C 1
ATOM 4114 O O . LYS D 1 65 ? 150.039 52.879 78.356 1.00 49.98 85 LYS D O 1
ATOM 4120 N N . GLY D 1 66 ? 149.787 54.210 80.169 1.00 44.95 86 GLY D N 1
ATOM 4121 C CA . GLY D 1 66 ? 148.865 53.327 80.888 1.00 43.56 86 GLY D CA 1
ATOM 4122 C C . GLY D 1 66 ? 147.547 53.094 80.159 1.00 44.92 86 GLY D C 1
ATOM 4123 O O . GLY D 1 66 ? 147.234 53.814 79.208 1.00 45.61 86 GLY D O 1
ATOM 4124 N N . LEU D 1 67 ? 146.779 52.066 80.561 1.00 37.90 87 LEU D N 1
ATOM 4125 C CA . LEU D 1 67 ? 145.517 51.741 79.880 1.00 35.41 87 LEU D CA 1
ATOM 4126 C C . LEU D 1 67 ? 144.448 52.814 80.141 1.00 36.50 87 LEU D C 1
ATOM 4127 O O . LEU D 1 67 ? 144.363 53.363 81.239 1.00 34.48 87 LEU D O 1
ATOM 4132 N N . SER D 1 68 ? 143.630 53.090 79.117 1.00 33.20 88 SER D N 1
ATOM 4133 C CA . SER D 1 68 ? 142.531 54.062 79.175 1.00 33.86 88 SER D CA 1
ATOM 4134 C C . SER D 1 68 ? 141.421 53.652 80.140 1.00 37.81 88 SER D C 1
ATOM 4135 O O . SER D 1 68 ? 140.759 54.525 80.721 1.00 40.25 88 SER D O 1
ATOM 4138 N N . GLY D 1 69 ? 141.215 52.344 80.289 1.00 30.85 89 GLY D N 1
ATOM 4139 C CA . GLY D 1 69 ? 140.138 51.817 81.117 1.00 29.68 89 GLY D CA 1
ATOM 4140 C C . GLY D 1 69 ? 138.949 51.398 80.265 1.00 32.46 89 GLY D C 1
ATOM 4141 O O . GLY D 1 69 ? 137.983 50.838 80.791 1.00 33.06 89 GLY D O 1
ATOM 4142 N N . GLU D 1 70 ? 139.004 51.685 78.930 1.00 27.64 90 GLU D N 1
ATOM 4143 C CA . GLU D 1 70 ? 138.008 51.281 77.930 1.00 26.62 90 GLU D CA 1
ATOM 4144 C C . GLU D 1 70 ? 138.126 49.777 77.784 1.00 27.46 90 GLU D C 1
ATOM 4145 O O . GLU D 1 70 ? 139.243 49.249 77.795 1.00 26.87 90 GLU D O 1
ATOM 4159 N N . SER D 1 72 ? 137.310 47.344 75.355 1.00 28.80 92 SER D N 1
ATOM 4160 C CA . SER D 1 72 ? 137.895 46.621 74.213 1.00 28.08 92 SER D CA 1
ATOM 4161 C C . SER D 1 72 ? 139.428 46.690 74.259 1.00 32.05 92 SER D C 1
ATOM 4162 O O . SER D 1 72 ? 140.081 45.704 73.915 1.00 31.93 92 SER D O 1
ATOM 4165 N N . ASP D 1 73 ? 139.982 47.834 74.730 1.00 27.57 93 ASP D N 1
ATOM 4166 C CA . ASP D 1 73 ? 141.412 48.042 74.898 1.00 26.83 93 ASP D CA 1
ATOM 4167 C C . ASP D 1 73 ? 141.971 47.084 75.970 1.00 30.98 93 ASP D C 1
ATOM 4168 O O . ASP D 1 73 ? 143.059 46.527 75.807 1.00 30.73 93 ASP D O 1
ATOM 4173 N N . PHE D 1 74 ? 141.216 46.896 77.054 1.00 27.87 94 PHE D N 1
ATOM 4174 C CA . PHE D 1 74 ? 141.587 46.018 78.153 1.00 25.42 94 PHE D CA 1
ATOM 4175 C C . PHE D 1 74 ? 141.605 44.551 77.680 1.00 28.12 94 PHE D C 1
ATOM 4176 O O . PHE D 1 74 ? 142.541 43.816 78.003 1.00 26.33 94 PHE D O 1
ATOM 4184 N N . GLU D 1 75 ? 140.567 44.129 76.928 1.00 25.80 95 GLU D N 1
ATOM 4185 C CA . GLU D 1 75 ? 140.479 42.775 76.372 1.00 24.65 95 GLU D CA 1
ATOM 4186 C C . GLU D 1 75 ? 141.641 42.509 75.444 1.00 29.76 95 GLU D C 1
ATOM 4187 O O . GLU D 1 75 ? 142.214 41.418 75.482 1.00 29.86 95 GLU D O 1
ATOM 4193 N N . HIS D 1 76 ? 142.005 43.509 74.625 1.00 26.59 96 HIS D N 1
ATOM 4194 C CA . HIS D 1 76 ? 143.137 43.400 73.732 1.00 26.87 96 HIS D CA 1
ATOM 4195 C C . HIS D 1 76 ? 144.409 43.141 74.545 1.00 31.01 96 HIS D C 1
ATOM 4196 O O . HIS D 1 76 ? 145.197 42.279 74.156 1.00 31.87 96 HIS D O 1
ATOM 4203 N N . GLN D 1 77 ? 144.581 43.852 75.682 1.00 27.03 97 GLN D N 1
ATOM 4204 C CA . GLN D 1 77 ? 145.735 43.704 76.556 1.00 26.11 97 GLN D CA 1
ATOM 4205 C C . GLN D 1 77 ? 145.838 42.277 77.091 1.00 30.56 97 GLN D C 1
ATOM 4206 O O . GLN D 1 77 ? 146.893 41.674 76.955 1.00 30.71 97 GLN D O 1
ATOM 4212 N N . VAL D 1 78 ? 144.749 41.729 77.655 1.00 28.07 98 VAL D N 1
ATOM 4213 C CA . VAL D 1 78 ? 144.734 40.400 78.288 1.00 26.87 98 VAL D CA 1
ATOM 4214 C C . VAL D 1 78 ? 144.981 39.320 77.230 1.00 31.25 98 VAL D C 1
ATOM 4215 O O . VAL D 1 78 ? 145.808 38.433 77.462 1.00 30.86 98 VAL D O 1
ATOM 4219 N N . ASN D 1 79 ? 144.327 39.430 76.067 1.00 29.20 99 ASN D N 1
ATOM 4220 C CA . ASN D 1 79 ? 144.473 38.469 74.969 1.00 28.43 99 ASN D CA 1
ATOM 4221 C C . ASN D 1 79 ? 145.894 38.526 74.388 1.00 31.42 99 ASN D C 1
ATOM 4222 O O . ASN D 1 79 ? 146.439 37.471 74.071 1.00 30.68 99 ASN D O 1
ATOM 4227 N N . TRP D 1 80 ? 146.495 39.732 74.298 1.00 27.61 100 TRP D N 1
ATOM 4228 C CA . TRP D 1 80 ? 147.866 39.918 73.814 1.00 26.90 100 TRP D CA 1
ATOM 4229 C C . TRP D 1 80 ? 148.832 39.220 74.777 1.00 30.11 100 TRP D C 1
ATOM 4230 O O . TRP D 1 80 ? 149.724 38.497 74.332 1.00 30.91 100 TRP D O 1
ATOM 4241 N N . GLU D 1 81 ? 148.624 39.418 76.089 1.00 24.30 101 GLU D N 1
ATOM 4242 C CA . GLU D 1 81 ? 149.436 38.809 77.147 1.00 23.52 101 GLU D CA 1
ATOM 4243 C C . GLU D 1 81 ? 149.372 37.271 77.067 1.00 30.15 101 GLU D C 1
ATOM 4244 O O . GLU D 1 81 ? 150.417 36.631 77.004 1.00 32.43 101 GLU D O 1
ATOM 4250 N N . LEU D 1 82 ? 148.163 36.684 77.036 1.00 25.94 102 LEU D N 1
ATOM 4251 C CA . LEU D 1 82 ? 147.995 35.226 77.032 1.00 25.41 102 LEU D CA 1
ATOM 4252 C C . LEU D 1 82 ? 148.565 34.597 75.754 1.00 30.62 102 LEU D C 1
ATOM 4253 O O . LEU D 1 82 ? 149.265 33.587 75.849 1.00 30.14 102 LEU D O 1
ATOM 4258 N N . GLU D 1 83 ? 148.332 35.212 74.595 1.00 27.20 103 GLU D N 1
ATOM 4259 C CA . GLU D 1 83 ? 148.837 34.713 73.315 1.00 27.35 103 GLU D CA 1
ATOM 4260 C C . GLU D 1 83 ? 150.388 34.710 73.276 1.00 31.50 103 GLU D C 1
ATOM 4261 O O . GLU D 1 83 ? 150.986 33.755 72.789 1.00 32.51 103 GLU D O 1
ATOM 4267 N N . HIS D 1 84 ? 151.021 35.753 73.807 1.00 26.56 104 HIS D N 1
ATOM 4268 C CA . HIS D 1 84 ? 152.469 35.904 73.736 1.00 26.43 104 HIS D CA 1
ATOM 4269 C C . HIS D 1 84 ? 153.140 35.153 74.894 1.00 28.24 104 HIS D C 1
ATOM 4270 O O . HIS D 1 84 ? 154.301 34.775 74.749 1.00 24.63 104 HIS D O 1
ATOM 4277 N N . LEU D 1 85 ? 152.388 34.830 75.978 1.00 25.57 105 LEU D N 1
ATOM 4278 C CA . LEU D 1 85 ? 152.895 33.954 77.039 1.00 23.24 105 LEU D CA 1
ATOM 4279 C C . LEU D 1 85 ? 153.002 32.528 76.470 1.00 27.42 105 LEU D C 1
ATOM 4280 O O . LEU D 1 85 ? 153.982 31.817 76.724 1.00 28.79 105 LEU D O 1
ATOM 4285 N N . GLU D 1 86 ? 152.020 32.142 75.654 1.00 23.36 106 GLU D N 1
ATOM 4286 C CA . GLU D 1 86 ? 151.985 30.857 74.950 1.00 23.33 106 GLU D CA 1
ATOM 4287 C C . GLU D 1 86 ? 153.076 30.763 73.872 1.00 28.11 106 GLU D C 1
ATOM 4288 O O . GLU D 1 86 ? 153.709 29.711 73.759 1.00 29.68 106 GLU D O 1
ATOM 4294 N N . LYS D 1 87 ? 153.286 31.840 73.071 1.00 23.74 107 LYS D N 1
ATOM 4295 C CA . LYS D 1 87 ? 154.273 31.880 71.971 1.00 24.18 107 LYS D CA 1
ATOM 4296 C C . LYS D 1 87 ? 155.750 31.905 72.460 1.00 29.31 107 LYS D C 1
ATOM 4297 O O . LYS D 1 87 ? 156.638 31.457 71.731 1.00 31.41 107 LYS D O 1
ATOM 4303 N N . ALA D 1 88 ? 156.002 32.453 73.651 1.00 23.78 108 ALA D N 1
ATOM 4304 C CA . ALA D 1 88 ? 157.339 32.608 74.227 1.00 23.89 108 ALA D CA 1
ATOM 4305 C C . ALA D 1 88 ? 158.063 31.278 74.416 1.00 30.23 108 ALA D C 1
ATOM 4306 O O . ALA D 1 88 ? 157.448 30.254 74.734 1.00 29.80 108 ALA D O 1
ATOM 4308 N N . ASP D 1 89 ? 159.379 31.308 74.186 1.00 26.89 109 ASP D N 1
ATOM 4309 C CA . ASP D 1 89 ? 160.308 30.197 74.425 1.00 26.04 109 ASP D CA 1
ATOM 4310 C C . ASP D 1 89 ? 160.714 30.187 75.900 1.00 29.57 109 ASP D C 1
ATOM 4311 O O . ASP D 1 89 ? 161.049 29.142 76.466 1.00 29.60 109 ASP D O 1
ATOM 4316 N N . LEU D 1 90 ? 160.682 31.382 76.515 1.00 25.24 110 LEU D N 1
ATOM 4317 C CA . LEU D 1 90 ? 161.038 31.643 77.899 1.00 24.04 110 LEU D CA 1
ATOM 4318 C C . LEU D 1 90 ? 160.183 32.759 78.481 1.00 27.42 110 LEU D C 1
ATOM 4319 O O . LEU D 1 90 ? 159.912 33.754 77.804 1.00 28.63 110 LEU D O 1
ATOM 4324 N N . ILE D 1 91 ? 159.769 32.598 79.741 1.00 21.08 111 ILE D N 1
ATOM 4325 C CA . ILE D 1 91 ? 159.025 33.612 80.468 1.00 19.62 111 ILE D CA 1
ATOM 4326 C C . ILE D 1 91 ? 159.888 34.078 81.643 1.00 26.58 111 ILE D C 1
ATOM 4327 O O . ILE D 1 91 ? 160.150 33.294 82.556 1.00 24.86 111 ILE D O 1
ATOM 4332 N N . ILE D 1 92 ? 160.325 35.353 81.600 1.00 25.45 112 ILE D N 1
ATOM 4333 C CA . ILE D 1 92 ? 161.039 36.002 82.683 1.00 24.94 112 ILE D CA 1
ATOM 4334 C C . ILE D 1 92 ? 159.974 36.674 83.532 1.00 27.23 112 ILE D C 1
ATOM 4335 O O . ILE D 1 92 ? 159.338 37.617 83.062 1.00 27.28 112 ILE D O 1
ATOM 4348 N N . ASN D 1 94 ? 159.248 38.803 86.766 1.00 20.48 114 ASN D N 1
ATOM 4349 C CA . ASN D 1 94 ? 159.838 39.604 87.830 1.00 21.69 114 ASN D CA 1
ATOM 4350 C C . ASN D 1 94 ? 158.757 40.244 88.695 1.00 28.40 114 ASN D C 1
ATOM 4351 O O . ASN D 1 94 ? 157.957 41.026 88.193 1.00 29.19 114 ASN D O 1
ATOM 4356 N N . ILE D 1 95 ? 158.767 39.931 90.012 1.00 26.44 115 ILE D N 1
ATOM 4357 C CA . ILE D 1 95 ? 157.785 40.393 90.995 1.00 26.63 115 ILE D CA 1
ATOM 4358 C C . ILE D 1 95 ? 158.460 41.259 92.035 1.00 32.31 115 ILE D C 1
ATOM 4359 O O . ILE D 1 95 ? 159.284 40.775 92.814 1.00 32.57 115 ILE D O 1
ATOM 4364 N N . LEU D 1 96 ? 158.063 42.538 92.084 1.00 30.60 116 LEU D N 1
ATOM 4365 C CA . LEU D 1 96 ? 158.626 43.493 93.039 1.00 31.77 116 LEU D CA 1
ATOM 4366 C C . LEU D 1 96 ? 157.892 43.389 94.385 1.00 35.33 116 LEU D C 1
ATOM 4367 O O . LEU D 1 96 ? 156.718 43.025 94.421 1.00 32.66 116 LEU D O 1
ATOM 4372 N N . ALA D 1 97 ? 158.610 43.643 95.486 1.00 34.95 117 ALA D N 1
ATOM 4373 C CA . ALA D 1 97 ? 158.105 43.540 96.868 1.00 36.34 117 ALA D CA 1
ATOM 4374 C C . ALA D 1 97 ? 156.870 44.420 97.121 1.00 46.74 117 ALA D C 1
ATOM 4375 O O . ALA D 1 97 ? 155.996 44.014 97.885 1.00 48.83 117 ALA D O 1
ATOM 4377 N N . SER D 1 98 ? 156.803 45.602 96.506 1.00 44.82 118 SER D N 1
ATOM 4378 C CA . SER D 1 98 ? 155.714 46.567 96.684 1.00 46.17 118 SER D CA 1
ATOM 4379 C C . SER D 1 98 ? 154.410 46.183 95.952 1.00 48.69 118 SER D C 1
ATOM 4380 O O . SER D 1 98 ? 153.353 46.702 96.311 1.00 49.61 118 SER D O 1
ATOM 4383 N N . SER D 1 99 ? 154.469 45.333 94.918 1.00 43.04 119 SER D N 1
ATOM 4384 C CA . SER D 1 99 ? 153.276 45.019 94.134 1.00 41.70 119 SER D CA 1
ATOM 4385 C C . SER D 1 99 ? 152.387 43.950 94.752 1.00 46.41 119 SER D C 1
ATOM 4386 O O . SER D 1 99 ? 152.845 43.097 95.517 1.00 45.29 119 SER D O 1
ATOM 4389 N N . LYS D 1 100 ? 151.109 43.974 94.345 1.00 44.37 120 LYS D N 1
ATOM 4390 C CA . LYS D 1 100 ? 150.131 42.967 94.713 1.00 44.74 120 LYS D CA 1
ATOM 4391 C C . LYS D 1 100 ? 150.072 42.004 93.522 1.00 53.44 120 LYS D C 1
ATOM 4392 O O . LYS D 1 100 ? 150.386 40.816 93.700 1.00 54.33 120 LYS D O 1
ATOM 4398 N N . SER D 1 101 ? 149.814 42.529 92.290 1.00 50.76 121 SER D N 1
ATOM 4399 C CA . SER D 1 101 ? 149.859 41.788 91.005 1.00 49.83 121 SER D CA 1
ATOM 4400 C C . SER D 1 101 ? 149.167 40.410 91.070 1.00 47.89 121 SER D C 1
ATOM 4401 O O . SER D 1 101 ? 149.815 39.357 90.964 1.00 48.29 121 SER D O 1
ATOM 4404 N N . PRO D 1 102 ? 147.841 40.398 91.237 1.00 39.08 122 PRO D N 1
ATOM 4405 C CA . PRO D 1 102 ? 147.128 39.125 91.305 1.00 35.86 122 PRO D CA 1
ATOM 4406 C C . PRO D 1 102 ? 147.131 38.381 89.966 1.00 33.87 122 PRO D C 1
ATOM 4407 O O . PRO D 1 102 ? 146.960 37.161 89.970 1.00 33.48 122 PRO D O 1
ATOM 4411 N N . ILE D 1 103 ? 147.317 39.102 88.841 1.00 26.13 123 ILE D N 1
ATOM 4412 C CA . ILE D 1 103 ? 147.318 38.542 87.501 1.00 24.88 123 ILE D CA 1
ATOM 4413 C C . ILE D 1 103 ? 148.648 37.855 87.241 1.00 29.66 123 ILE D C 1
ATOM 4414 O O . ILE D 1 103 ? 148.667 36.789 86.621 1.00 30.13 123 ILE D O 1
ATOM 4419 N N . THR D 1 104 ? 149.731 38.390 87.798 1.00 26.19 124 THR D N 1
ATOM 4420 C CA . THR D 1 104 ? 151.045 37.782 87.685 1.00 25.48 124 THR D CA 1
ATOM 4421 C C . THR D 1 104 ? 150.984 36.356 88.264 1.00 29.06 124 THR D C 1
ATOM 4422 O O . THR D 1 104 ? 151.526 35.413 87.657 1.00 27.49 124 THR D O 1
ATOM 4426 N N . LEU D 1 105 ? 150.293 36.200 89.413 1.00 26.86 125 LEU D N 1
ATOM 4427 C CA . LEU D 1 105 ? 150.160 34.903 90.077 1.00 27.89 125 LEU D CA 1
ATOM 4428 C C . LEU D 1 105 ? 149.293 33.951 89.251 1.00 30.94 125 LEU D C 1
ATOM 4429 O O . LEU D 1 105 ? 149.599 32.764 89.223 1.00 30.31 125 LEU D O 1
ATOM 4434 N N . LEU D 1 106 ? 148.266 34.472 88.532 1.00 26.81 126 LEU D N 1
ATOM 4435 C CA . LEU D 1 106 ? 147.430 33.689 87.620 1.00 25.23 126 LEU D CA 1
ATOM 4436 C C . LEU D 1 106 ? 148.311 33.137 86.494 1.00 27.66 126 LEU D C 1
ATOM 4437 O O . LEU D 1 106 ? 148.268 31.936 86.216 1.00 27.91 126 LEU D O 1
ATOM 4442 N N . GLU D 1 107 ? 149.139 34.012 85.886 1.00 24.06 127 GLU D N 1
ATOM 4443 C CA . GLU D 1 107 ? 150.073 33.688 84.797 1.00 23.10 127 GLU D CA 1
ATOM 4444 C C . GLU D 1 107 ? 151.131 32.697 85.274 1.00 26.31 127 GLU D C 1
ATOM 4445 O O . GLU D 1 107 ? 151.513 31.811 84.520 1.00 25.85 127 GLU D O 1
ATOM 4459 N N . GLY D 1 109 ? 150.723 30.389 87.699 1.00 22.21 129 GLY D N 1
ATOM 4460 C CA . GLY D 1 109 ? 149.997 29.125 87.781 1.00 20.34 129 GLY D CA 1
ATOM 4461 C C . GLY D 1 109 ? 149.863 28.495 86.408 1.00 23.43 129 GLY D C 1
ATOM 4462 O O . GLY D 1 109 ? 150.098 27.290 86.236 1.00 22.28 129 GLY D O 1
ATOM 4463 N N . LEU D 1 110 ? 149.475 29.316 85.415 1.00 21.91 130 LEU D N 1
ATOM 4464 C CA . LEU D 1 110 ? 149.257 28.891 84.034 1.00 22.62 130 LEU D CA 1
ATOM 4465 C C . LEU D 1 110 ? 150.494 28.278 83.395 1.00 27.47 130 LEU D C 1
ATOM 4466 O O . LEU D 1 110 ? 150.352 27.327 82.625 1.00 28.86 130 LEU D O 1
ATOM 4471 N N . PHE D 1 111 ? 151.699 28.794 83.705 1.00 23.51 131 PHE D N 1
ATOM 4472 C CA . PHE D 1 111 ? 152.900 28.321 83.042 1.00 22.69 131 PHE D CA 1
ATOM 4473 C C . PHE D 1 111 ? 153.851 27.637 84.024 1.00 28.29 131 PHE D C 1
ATOM 4474 O O . PHE D 1 111 ? 154.929 27.218 83.625 1.00 30.23 131 PHE D O 1
ATOM 4490 N N . ARG D 1 113 ? 153.970 24.524 85.181 1.00 28.80 133 ARG D N 1
ATOM 4491 C CA . ARG D 1 113 ? 154.441 23.188 84.800 1.00 28.31 133 ARG D CA 1
ATOM 4492 C C . ARG D 1 113 ? 154.935 23.136 83.325 1.00 29.02 133 ARG D C 1
ATOM 4493 O O . ARG D 1 113 ? 155.206 22.061 82.834 1.00 29.01 133 ARG D O 1
ATOM 4501 N N . SER D 1 114 ? 155.119 24.284 82.658 1.00 25.44 134 SER D N 1
ATOM 4502 C CA . SER D 1 114 ? 155.527 24.340 81.240 1.00 25.16 134 SER D CA 1
ATOM 4503 C C . SER D 1 114 ? 157.036 24.082 81.023 1.00 29.06 134 SER D C 1
ATOM 4504 O O . SER D 1 114 ? 157.445 23.748 79.915 1.00 31.83 134 SER D O 1
ATOM 4507 N N . GLY D 1 115 ? 157.841 24.322 82.034 1.00 24.32 135 GLY D N 1
ATOM 4508 C CA . GLY D 1 115 ? 159.290 24.214 81.956 1.00 23.07 135 GLY D CA 1
ATOM 4509 C C . GLY D 1 115 ? 159.986 25.467 81.434 1.00 27.08 135 GLY D C 1
ATOM 4510 O O . GLY D 1 115 ? 161.214 25.530 81.518 1.00 30.08 135 GLY D O 1
ATOM 4511 N N . LYS D 1 116 ? 159.229 26.501 80.932 1.00 21.95 136 LYS D N 1
ATOM 4512 C CA . LYS D 1 116 ? 159.828 27.724 80.349 1.00 21.53 136 LYS D CA 1
ATOM 4513 C C . LYS D 1 116 ? 159.685 28.960 81.261 1.00 23.46 136 LYS D C 1
ATOM 4514 O O . LYS D 1 116 ? 160.119 30.048 80.885 1.00 23.61 136 LYS D O 1
ATOM 4520 N N . LEU D 1 117 ? 159.180 28.773 82.477 1.00 20.47 137 LEU D N 1
ATOM 4521 C CA . LEU D 1 117 ? 159.014 29.857 83.443 1.00 19.92 137 LEU D CA 1
ATOM 4522 C C . LEU D 1 117 ? 160.250 29.979 84.375 1.00 26.84 137 LEU D C 1
ATOM 4523 O O . LEU D 1 117 ? 160.786 28.988 84.887 1.00 25.83 137 LEU D O 1
ATOM 4528 N N . ARG D 1 118 ? 160.694 31.228 84.560 1.00 24.58 138 ARG D N 1
ATOM 4529 C CA . ARG D 1 118 ? 161.766 31.623 85.475 1.00 23.81 138 ARG D CA 1
ATOM 4530 C C . ARG D 1 118 ? 161.200 32.693 86.385 1.00 26.36 138 ARG D C 1
ATOM 4531 O O . ARG D 1 118 ? 160.752 33.724 85.875 1.00 26.25 138 ARG D O 1
ATOM 4539 N N . VAL D 1 119 ? 161.142 32.445 87.709 1.00 21.93 139 VAL D N 1
ATOM 4540 C CA . VAL D 1 119 ? 160.518 33.419 88.616 1.00 20.66 139 VAL D CA 1
ATOM 4541 C C . VAL D 1 119 ? 161.601 34.155 89.407 1.00 24.08 139 VAL D C 1
ATOM 4542 O O . VAL D 1 119 ? 162.528 33.549 89.944 1.00 22.08 139 VAL D O 1
ATOM 4546 N N . ILE D 1 120 ? 161.476 35.487 89.422 1.00 21.23 140 ILE D N 1
ATOM 4547 C CA . ILE D 1 120 ? 162.305 36.418 90.195 1.00 21.24 140 ILE D CA 1
ATOM 4548 C C . ILE D 1 120 ? 161.342 37.100 91.157 1.00 26.52 140 ILE D C 1
ATOM 4549 O O . ILE D 1 120 ? 160.421 37.782 90.710 1.00 25.35 140 ILE D O 1
ATOM 4554 N N . CYS D 1 121 ? 161.434 36.784 92.442 1.00 25.23 141 CYS D N 1
ATOM 4555 C CA . CYS D 1 121 ? 160.469 37.307 93.413 1.00 25.62 141 CYS D CA 1
ATOM 4556 C C . CYS D 1 121 ? 161.215 37.910 94.549 1.00 29.99 141 CYS D C 1
ATOM 4557 O O . CYS D 1 121 ? 161.938 37.219 95.291 1.00 29.67 141 CYS D O 1
ATOM 4560 N N . GLU D 1 122 ? 161.050 39.217 94.673 1.00 28.00 142 GLU D N 1
ATOM 4561 C CA . GLU D 1 122 ? 161.732 40.023 95.679 1.00 29.96 142 GLU D CA 1
ATOM 4562 C C . GLU D 1 122 ? 161.215 39.697 97.086 1.00 35.48 142 GLU D C 1
ATOM 4563 O O . GLU D 1 122 ? 159.998 39.703 97.322 1.00 33.63 142 GLU D O 1
ATOM 4569 N N . PRO D 1 123 ? 162.134 39.374 98.029 1.00 35.15 143 PRO D N 1
ATOM 4570 C CA . PRO D 1 123 ? 161.696 39.154 99.423 1.00 36.05 143 PRO D CA 1
ATOM 4571 C C . PRO D 1 123 ? 160.997 40.413 99.932 1.00 40.60 143 PRO D C 1
ATOM 4572 O O . PRO D 1 123 ? 161.427 41.544 99.646 1.00 40.97 143 PRO D O 1
ATOM 4576 N N . GLY D 1 124 ? 159.889 40.214 100.606 1.00 35.92 144 GLY D N 1
ATOM 4577 C CA . GLY D 1 124 ? 159.075 41.325 101.060 1.00 35.30 144 GLY D CA 1
ATOM 4578 C C . GLY D 1 124 ? 157.751 41.340 100.333 1.00 37.09 144 GLY D C 1
ATOM 4579 O O . GLY D 1 124 ? 156.817 42.018 100.769 1.00 40.00 144 GLY D O 1
ATOM 4580 N N . PHE D 1 125 ? 157.658 40.602 99.219 1.00 29.97 145 PHE D N 1
ATOM 4581 C CA . PHE D 1 125 ? 156.418 40.446 98.445 1.00 28.89 145 PHE D CA 1
ATOM 4582 C C . PHE D 1 125 ? 155.385 39.804 99.365 1.00 31.40 145 PHE D C 1
ATOM 4583 O O . PHE D 1 125 ? 155.726 38.853 100.049 1.00 31.90 145 PHE D O 1
ATOM 4591 N N . TYR D 1 126 ? 154.163 40.361 99.439 1.00 28.68 146 TYR D N 1
ATOM 4592 C CA . TYR D 1 126 ? 153.125 39.976 100.406 1.00 29.15 146 TYR D CA 1
ATOM 4593 C C . TYR D 1 126 ? 152.702 38.470 100.296 1.00 35.61 146 TYR D C 1
ATOM 4594 O O . TYR D 1 126 ? 152.184 37.943 101.288 1.00 37.18 146 TYR D O 1
ATOM 4603 N N . ARG D 1 127 ? 152.979 37.771 99.175 1.00 30.82 147 ARG D N 1
ATOM 4604 C CA . ARG D 1 127 ? 152.659 36.351 99.083 1.00 30.20 147 ARG D CA 1
ATOM 4605 C C . ARG D 1 127 ? 153.903 35.552 98.695 1.00 33.10 147 ARG D C 1
ATOM 4606 O O . ARG D 1 127 ? 153.801 34.532 98.006 1.00 33.34 147 ARG D O 1
ATOM 4614 N N . TYR D 1 128 ? 155.067 35.977 99.194 1.00 30.15 148 TYR D N 1
ATOM 4615 C CA . TYR D 1 128 ? 156.369 35.376 98.890 1.00 29.43 148 TYR D CA 1
ATOM 4616 C C . TYR D 1 128 ? 156.428 33.881 99.238 1.00 33.49 148 TYR D C 1
ATOM 4617 O O . TYR D 1 128 ? 156.947 33.098 98.443 1.00 33.34 148 TYR D O 1
ATOM 4626 N N . ASP D 1 129 ? 155.967 33.490 100.429 1.00 30.65 149 ASP D N 1
ATOM 4627 C CA . ASP D 1 129 ? 156.058 32.095 100.860 1.00 30.40 149 ASP D CA 1
ATOM 4628 C C . ASP D 1 129 ? 155.187 31.184 99.998 1.00 32.47 149 ASP D C 1
ATOM 4629 O O . ASP D 1 129 ? 155.604 30.049 99.737 1.00 32.60 149 ASP D O 1
ATOM 4634 N N . ASN D 1 130 ? 154.046 31.688 99.492 1.00 26.35 150 ASN D N 1
ATOM 4635 C CA . ASN D 1 130 ? 153.226 30.931 98.559 1.00 25.04 150 ASN D CA 1
ATOM 4636 C C . ASN D 1 130 ? 153.979 30.706 97.259 1.00 27.54 150 ASN D C 1
ATOM 4637 O O . ASN D 1 130 ? 153.970 29.593 96.741 1.00 28.65 150 ASN D O 1
ATOM 4642 N N . VAL D 1 131 ? 154.659 31.752 96.743 1.00 22.80 151 VAL D N 1
ATOM 4643 C CA . VAL D 1 131 ? 155.453 31.671 95.508 1.00 20.46 151 VAL D CA 1
ATOM 4644 C C . VAL D 1 131 ? 156.574 30.648 95.717 1.00 26.69 151 VAL D C 1
ATOM 4645 O O . VAL D 1 131 ? 156.705 29.744 94.893 1.00 26.62 151 VAL D O 1
ATOM 4649 N N . ARG D 1 132 ? 157.325 30.750 96.838 1.00 24.30 152 ARG D N 1
ATOM 4650 C CA . ARG D 1 132 ? 158.445 29.868 97.181 1.00 24.12 152 ARG D CA 1
ATOM 4651 C C . ARG D 1 132 ? 158.008 28.403 97.293 1.00 27.25 152 ARG D C 1
ATOM 4652 O O . ARG D 1 132 ? 158.688 27.535 96.745 1.00 26.29 152 ARG D O 1
ATOM 4660 N N . LEU D 1 133 ? 156.901 28.126 98.017 1.00 24.33 153 LEU D N 1
ATOM 4661 C CA . LEU D 1 133 ? 156.382 26.768 98.246 1.00 22.79 153 LEU D CA 1
ATOM 4662 C C . LEU D 1 133 ? 155.815 26.131 96.971 1.00 27.55 153 LEU D C 1
ATOM 4663 O O . LEU D 1 133 ? 155.993 24.917 96.765 1.00 27.68 153 LEU D O 1
ATOM 4668 N N . THR D 1 134 ? 155.176 26.926 96.106 1.00 23.15 154 THR D N 1
ATOM 4669 C CA . THR D 1 134 ? 154.589 26.427 94.864 1.00 22.92 154 THR D CA 1
ATOM 4670 C C . THR D 1 134 ? 155.709 26.141 93.834 1.00 28.49 154 THR D C 1
ATOM 4671 O O . THR D 1 134 ? 155.708 25.066 93.226 1.00 28.70 154 THR D O 1
ATOM 4675 N N . CYS D 1 135 ? 156.682 27.063 93.679 1.00 25.46 155 CYS D N 1
ATOM 4676 C CA . CYS D 1 135 ? 157.833 26.867 92.784 1.00 24.24 155 CYS D CA 1
ATOM 4677 C C . CYS D 1 135 ? 158.620 25.636 93.217 1.00 26.80 155 CYS D C 1
ATOM 4678 O O . CYS D 1 135 ? 159.024 24.855 92.353 1.00 27.03 155 CYS D O 1
ATOM 4681 N N . ALA D 1 136 ? 158.823 25.453 94.531 1.00 22.67 156 ALA D N 1
ATOM 4682 C CA . ALA D 1 136 ? 159.533 24.276 95.086 1.00 22.56 156 ALA D CA 1
ATOM 4683 C C . ALA D 1 136 ? 158.830 22.981 94.688 1.00 29.56 156 ALA D C 1
ATOM 4684 O O . ALA D 1 136 ? 159.471 22.068 94.187 1.00 30.58 156 ALA D O 1
ATOM 4686 N N . ARG D 1 137 ? 157.496 22.933 94.850 1.00 27.56 157 ARG D N 1
ATOM 4687 C CA . ARG D 1 137 ? 156.703 21.746 94.531 1.00 27.07 157 ARG D CA 1
ATOM 4688 C C . ARG D 1 137 ? 156.800 21.377 93.042 1.00 30.51 157 ARG D C 1
ATOM 4689 O O . ARG D 1 137 ? 156.891 20.185 92.714 1.00 30.06 157 ARG D O 1
ATOM 4697 N N . TYR D 1 138 ? 156.788 22.385 92.151 1.00 25.53 158 TYR D N 1
ATOM 4698 C CA . TYR D 1 138 ? 156.751 22.103 90.732 1.00 24.44 158 TYR D CA 1
ATOM 4699 C C . TYR D 1 138 ? 158.114 22.314 90.050 1.00 29.45 158 TYR D C 1
ATOM 4700 O O . TYR D 1 138 ? 158.195 22.193 88.823 1.00 30.36 158 TYR D O 1
ATOM 4709 N N . GLY D 1 139 ? 159.173 22.492 90.837 1.00 26.27 159 GLY D N 1
ATOM 4710 C CA . GLY D 1 139 ? 160.536 22.606 90.322 1.00 26.32 159 GLY D CA 1
ATOM 4711 C C . GLY D 1 139 ? 160.808 23.795 89.425 1.00 29.04 159 GLY D C 1
ATOM 4712 O O . GLY D 1 139 ? 161.557 23.674 88.456 1.00 28.50 159 GLY D O 1
ATOM 4713 N N . VAL D 1 140 ? 160.212 24.957 89.749 1.00 25.56 160 VAL D N 1
ATOM 4714 C CA . VAL D 1 140 ? 160.399 26.186 88.970 1.00 23.57 160 VAL D CA 1
ATOM 4715 C C . VAL D 1 140 ? 161.565 26.979 89.572 1.00 27.71 160 VAL D C 1
ATOM 4716 O O . VAL D 1 140 ? 161.546 27.256 90.774 1.00 28.17 160 VAL D O 1
ATOM 4720 N N . PRO D 1 141 ? 162.593 27.341 88.756 1.00 23.85 161 PRO D N 1
ATOM 4721 C CA . PRO D 1 141 ? 163.707 28.147 89.295 1.00 22.75 161 PRO D CA 1
ATOM 4722 C C . PRO D 1 141 ? 163.189 29.483 89.850 1.00 24.85 161 PRO D C 1
ATOM 4723 O O . PRO D 1 141 ? 162.380 30.149 89.207 1.00 22.06 161 PRO D O 1
ATOM 4727 N N . LEU D 1 142 ? 163.608 29.813 91.081 1.00 21.94 162 LEU D N 1
ATOM 4728 C CA . LEU D 1 142 ? 163.223 30.996 91.823 1.00 21.61 162 LEU D CA 1
ATOM 4729 C C . LEU D 1 142 ? 164.464 31.752 92.267 1.00 28.42 162 LEU D C 1
ATOM 4730 O O . LEU D 1 142 ? 165.346 31.176 92.924 1.00 29.11 162 LEU D O 1
ATOM 4735 N N . TYR D 1 143 ? 164.530 33.044 91.896 1.00 23.47 163 TYR D N 1
ATOM 4736 C CA . TYR D 1 143 ? 165.622 33.960 92.203 1.00 22.66 163 TYR D CA 1
ATOM 4737 C C . TYR D 1 143 ? 165.091 35.131 93.025 1.00 29.57 163 TYR D C 1
ATOM 4738 O O . TYR D 1 143 ? 163.877 35.375 93.027 1.00 29.45 163 TYR D O 1
ATOM 4747 N N . GLN D 1 144 ? 165.975 35.862 93.710 1.00 28.86 164 GLN D N 1
ATOM 4748 C CA . GLN D 1 144 ? 165.561 36.985 94.568 1.00 30.57 164 GLN D CA 1
ATOM 4749 C C . GLN D 1 144 ? 165.774 38.330 93.889 1.00 36.58 164 GLN D C 1
ATOM 4750 O O . GLN D 1 144 ? 165.211 39.335 94.333 1.00 36.94 164 GLN D O 1
ATOM 4756 N N . ASN D 1 145 ? 166.566 38.351 92.812 1.00 33.31 165 ASN D N 1
ATOM 4757 C CA . ASN D 1 145 ? 166.822 39.574 92.056 1.00 32.54 165 ASN D CA 1
ATOM 4758 C C . ASN D 1 145 ? 167.207 39.211 90.615 1.00 35.42 165 ASN D C 1
ATOM 4759 O O . ASN D 1 145 ? 167.629 38.079 90.339 1.00 32.03 165 ASN D O 1
ATOM 4772 N N . ASP D 1 147 ? 169.670 40.489 88.787 1.00 37.87 167 ASP D N 1
ATOM 4773 C CA . ASP D 1 147 ? 171.110 40.330 88.589 1.00 39.79 167 ASP D CA 1
ATOM 4774 C C . ASP D 1 147 ? 171.517 38.856 88.703 1.00 42.59 167 ASP D C 1
ATOM 4775 O O . ASP D 1 147 ? 172.153 38.340 87.782 1.00 43.11 167 ASP D O 1
ATOM 4780 N N . ASP D 1 148 ? 171.091 38.166 89.770 1.00 37.73 168 ASP D N 1
ATOM 4781 C CA . ASP D 1 148 ? 171.376 36.741 89.954 1.00 36.82 168 ASP D CA 1
ATOM 4782 C C . ASP D 1 148 ? 170.802 35.902 88.798 1.00 39.16 168 ASP D C 1
ATOM 4783 O O . ASP D 1 148 ? 171.502 35.029 88.284 1.00 40.40 168 ASP D O 1
ATOM 4788 N N . PHE D 1 149 ? 169.547 36.182 88.370 1.00 31.39 169 PHE D N 1
ATOM 4789 C CA . PHE D 1 149 ? 168.949 35.419 87.294 1.00 29.54 169 PHE D CA 1
ATOM 4790 C C . PHE D 1 149 ? 169.652 35.653 85.941 1.00 36.09 169 PHE D C 1
ATOM 4791 O O . PHE D 1 149 ? 169.947 34.683 85.246 1.00 37.05 169 PHE D O 1
ATOM 4799 N N . LEU D 1 150 ? 169.878 36.909 85.553 1.00 33.00 170 LEU D N 1
ATOM 4800 C CA . LEU D 1 150 ? 170.450 37.223 84.255 1.00 33.94 170 LEU D CA 1
ATOM 4801 C C . LEU D 1 150 ? 171.872 36.696 84.132 1.00 40.99 170 LEU D C 1
ATOM 4802 O O . LEU D 1 150 ? 172.264 36.353 83.019 1.00 40.63 170 LEU D O 1
ATOM 4807 N N . LYS D 1 151 ? 172.627 36.538 85.250 1.00 40.76 171 LYS D N 1
ATOM 4808 C CA . LYS D 1 151 ? 173.973 35.949 85.187 1.00 40.91 171 LYS D CA 1
ATOM 4809 C C . LYS D 1 151 ? 173.898 34.503 84.710 1.00 44.19 171 LYS D C 1
ATOM 4810 O O . LYS D 1 151 ? 174.851 34.039 84.096 1.00 45.56 171 LYS D O 1
ATOM 4816 N N . THR D 1 152 ? 172.766 33.792 84.970 1.00 40.40 172 THR D N 1
ATOM 4817 C CA . THR D 1 152 ? 172.588 32.377 84.585 1.00 40.21 172 THR D CA 1
ATOM 4818 C C . THR D 1 152 ? 172.347 32.239 83.070 1.00 48.65 172 THR D C 1
ATOM 4819 O O . THR D 1 152 ? 172.472 31.134 82.540 1.00 49.13 172 THR D O 1
ATOM 4831 N N . ARG D 1 154 ? 174.183 34.158 80.693 1.00 63.61 174 ARG D N 1
ATOM 4832 C CA . ARG D 1 154 ? 175.603 34.350 80.336 1.00 72.18 174 ARG D CA 1
ATOM 4833 C C . ARG D 1 154 ? 175.836 35.859 80.050 1.00 94.86 174 ARG D C 1
ATOM 4834 O O . ARG D 1 154 ? 175.592 36.664 80.978 1.00 96.41 174 ARG D O 1
ATOM 4837 N N . GLY E 1 1 ? 141.228 16.556 80.310 1.00 32.92 0 GLY E N 1
ATOM 4838 C CA . GLY E 1 1 ? 142.188 17.647 80.355 1.00 30.65 0 GLY E CA 1
ATOM 4839 C C . GLY E 1 1 ? 143.590 17.129 80.539 1.00 31.84 0 GLY E C 1
ATOM 4840 O O . GLY E 1 1 ? 143.833 15.940 80.333 1.00 32.02 0 GLY E O 1
ATOM 4841 N N . ALA E 1 2 ? 144.528 18.031 80.880 1.00 26.39 22 ALA E N 1
ATOM 4842 C CA . ALA E 1 2 ? 145.939 17.728 81.088 1.00 24.50 22 ALA E CA 1
ATOM 4843 C C . ALA E 1 2 ? 146.176 17.488 82.578 1.00 29.18 22 ALA E C 1
ATOM 4844 O O . ALA E 1 2 ? 146.166 18.452 83.367 1.00 27.63 22 ALA E O 1
ATOM 4846 N N . GLN E 1 3 ? 146.290 16.194 82.987 1.00 27.14 23 GLN E N 1
ATOM 4847 C CA . GLN E 1 3 ? 146.460 15.821 84.422 1.00 26.26 23 GLN E CA 1
ATOM 4848 C C . GLN E 1 3 ? 147.602 14.800 84.622 1.00 30.94 23 GLN E C 1
ATOM 4849 O O . GLN E 1 3 ? 147.807 14.284 85.721 1.00 31.64 23 GLN E O 1
ATOM 4855 N N . SER E 1 4 ? 148.383 14.567 83.584 1.00 27.72 24 SER E N 1
ATOM 4856 C CA . SER E 1 4 ? 149.572 13.708 83.669 1.00 26.79 24 SER E CA 1
ATOM 4857 C C . SER E 1 4 ? 150.679 14.370 84.481 1.00 31.63 24 SER E C 1
ATOM 4858 O O . SER E 1 4 ? 150.769 15.588 84.488 1.00 30.27 24 SER E O 1
ATOM 4861 N N . GLU E 1 5 ? 151.550 13.602 85.112 1.00 30.08 25 GLU E N 1
ATOM 4862 C CA . GLU E 1 5 ? 152.729 14.173 85.740 1.00 29.13 25 GLU E CA 1
ATOM 4863 C C . GLU E 1 5 ? 153.887 14.004 84.759 1.00 30.67 25 GLU E C 1
ATOM 4864 O O . GLU E 1 5 ? 154.125 12.898 84.275 1.00 29.67 25 GLU E O 1
ATOM 4870 N N . VAL E 1 6 ? 154.536 15.098 84.387 1.00 27.17 26 VAL E N 1
ATOM 4871 C CA . VAL E 1 6 ? 155.652 15.019 83.443 1.00 25.79 26 VAL E CA 1
ATOM 4872 C C . VAL E 1 6 ? 156.863 15.718 84.034 1.00 30.26 26 VAL E C 1
ATOM 4873 O O . VAL E 1 6 ? 156.830 16.926 84.301 1.00 29.70 26 VAL E O 1
ATOM 4877 N N . VAL E 1 7 ? 157.925 14.929 84.265 1.00 27.39 27 VAL E N 1
ATOM 4878 C CA . VAL E 1 7 ? 159.218 15.404 84.749 1.00 26.22 27 VAL E CA 1
ATOM 4879 C C . VAL E 1 7 ? 160.202 15.225 83.593 1.00 31.12 27 VAL E C 1
ATOM 4880 O O . VAL E 1 7 ? 160.282 14.133 83.023 1.00 31.32 27 VAL E O 1
ATOM 4884 N N . VAL E 1 8 ? 160.905 16.299 83.209 1.00 27.65 28 VAL E N 1
ATOM 4885 C CA . VAL E 1 8 ? 161.904 16.208 82.144 1.00 26.74 28 VAL E CA 1
ATOM 4886 C C . VAL E 1 8 ? 163.322 16.337 82.766 1.00 30.81 28 VAL E C 1
ATOM 4887 O O . VAL E 1 8 ? 163.608 17.285 83.498 1.00 30.82 28 VAL E O 1
ATOM 4891 N N . LEU E 1 9 ? 164.182 15.366 82.475 1.00 27.63 29 LEU E N 1
ATOM 4892 C CA . LEU E 1 9 ? 165.558 15.369 82.940 1.00 28.97 29 LEU E CA 1
ATOM 4893 C C . LEU E 1 9 ? 166.492 15.609 81.737 1.00 30.13 29 LEU E C 1
ATOM 4894 O O . LEU E 1 9 ? 166.357 14.980 80.678 1.00 29.66 29 LEU E O 1
ATOM 4899 N N . TYR E 1 10 ? 167.407 16.545 81.904 1.00 26.13 30 TYR E N 1
ATOM 4900 C CA . TYR E 1 10 ? 168.404 16.949 80.909 1.00 25.04 30 TYR E CA 1
ATOM 4901 C C . TYR E 1 10 ? 169.803 16.585 81.365 1.00 26.07 30 TYR E C 1
ATOM 4902 O O . TYR E 1 10 ? 170.015 16.405 82.559 1.00 24.19 30 TYR E O 1
ATOM 4911 N N . PRO E 1 11 ? 170.799 16.567 80.459 1.00 24.52 31 PRO E N 1
ATOM 4912 C CA . PRO E 1 11 ? 172.164 16.227 80.896 1.00 24.40 31 PRO E CA 1
ATOM 4913 C C . PRO E 1 11 ? 172.727 17.208 81.939 1.00 34.01 31 PRO E C 1
ATOM 4914 O O . PRO E 1 11 ? 173.454 16.763 82.829 1.00 35.48 31 PRO E O 1
ATOM 4918 N N . ASP E 1 12 ? 172.320 18.492 81.896 1.00 33.81 32 ASP E N 1
ATOM 4919 C CA . ASP E 1 12 ? 172.772 19.582 82.791 1.00 35.63 32 ASP E CA 1
ATOM 4920 C C . ASP E 1 12 ? 171.731 19.920 83.910 1.00 43.35 32 ASP E C 1
ATOM 4921 O O . ASP E 1 12 ? 171.799 20.987 84.530 1.00 42.45 32 ASP E O 1
ATOM 4926 N N . THR E 1 13 ? 170.776 19.019 84.128 1.00 43.70 33 THR E N 1
ATOM 4927 C CA . THR E 1 13 ? 169.698 19.165 85.097 1.00 46.29 33 THR E CA 1
ATOM 4928 C C . THR E 1 13 ? 169.951 18.200 86.230 1.00 59.24 33 THR E C 1
ATOM 4929 O O . THR E 1 13 ? 170.453 17.088 86.030 1.00 58.61 33 THR E O 1
ATOM 4933 N N . GLU E 1 14 ? 169.611 18.663 87.428 1.00 64.01 34 GLU E N 1
ATOM 4934 C CA . GLU E 1 14 ? 169.703 17.903 88.657 1.00 67.49 34 GLU E CA 1
ATOM 4935 C C . GLU E 1 14 ? 168.342 17.852 89.327 1.00 77.62 34 GLU E C 1
ATOM 4936 O O . GLU E 1 14 ? 167.988 18.770 90.076 1.00 80.30 34 GLU E O 1
ATOM 4942 N N . ASN E 1 15 ? 167.546 16.824 89.005 1.00 75.22 35 ASN E N 1
ATOM 4943 C CA . ASN E 1 15 ? 166.264 16.598 89.674 1.00 75.70 35 ASN E CA 1
ATOM 4944 C C . ASN E 1 15 ? 166.511 15.405 90.602 1.00 81.98 35 ASN E C 1
ATOM 4945 O O . ASN E 1 15 ? 166.482 14.247 90.179 1.00 82.60 35 ASN E O 1
ATOM 4947 N N . LYS E 1 16 ? 166.950 15.722 91.819 1.00 79.33 36 LYS E N 1
ATOM 4948 C CA . LYS E 1 16 ? 167.273 14.767 92.868 1.00 79.98 36 LYS E CA 1
ATOM 4949 C C . LYS E 1 16 ? 166.028 14.550 93.749 1.00 83.53 36 LYS E C 1
ATOM 4950 O O . LYS E 1 16 ? 165.035 15.281 93.590 1.00 82.95 36 LYS E O 1
ATOM 4952 N N . ASP E 1 17 ? 166.080 13.541 94.665 1.00 78.50 37 ASP E N 1
ATOM 4953 C CA . ASP E 1 17 ? 165.002 13.138 95.586 1.00 77.36 37 ASP E CA 1
ATOM 4954 C C . ASP E 1 17 ? 163.738 12.690 94.771 1.00 76.22 37 ASP E C 1
ATOM 4955 O O . ASP E 1 17 ? 162.595 12.946 95.177 1.00 77.13 37 ASP E O 1
ATOM 4957 N N . LEU E 1 18 ? 163.961 11.983 93.643 1.00 66.48 38 LEU E N 1
ATOM 4958 C CA . LEU E 1 18 ? 162.891 11.459 92.783 1.00 63.09 38 LEU E CA 1
ATOM 4959 C C . LEU E 1 18 ? 163.051 9.931 92.644 1.00 62.59 38 LEU E C 1
ATOM 4960 O O . LEU E 1 18 ? 164.149 9.460 92.338 1.00 62.69 38 LEU E O 1
ATOM 4965 N N . ASP E 1 19 ? 161.957 9.167 92.869 1.00 54.94 39 ASP E N 1
ATOM 4966 C CA . ASP E 1 19 ? 161.934 7.703 92.771 1.00 53.01 39 ASP E CA 1
ATOM 4967 C C . ASP E 1 19 ? 161.621 7.299 91.328 1.00 53.56 39 ASP E C 1
ATOM 4968 O O . ASP E 1 19 ? 160.443 7.098 90.983 1.00 50.94 39 ASP E O 1
ATOM 4973 N N . GLU E 1 20 ? 162.692 7.128 90.496 1.00 49.41 40 GLU E N 1
ATOM 4974 C CA . GLU E 1 20 ? 162.605 6.809 89.060 1.00 47.59 40 GLU E CA 1
ATOM 4975 C C . GLU E 1 20 ? 161.724 5.559 88.780 1.00 49.34 40 GLU E C 1
ATOM 4976 O O . GLU E 1 20 ? 161.202 5.438 87.675 1.00 49.06 40 GLU E O 1
ATOM 4982 N N . ALA E 1 21 ? 161.517 4.692 89.777 1.00 44.73 41 ALA E N 1
ATOM 4983 C CA . ALA E 1 21 ? 160.736 3.461 89.656 1.00 44.03 41 ALA E CA 1
ATOM 4984 C C . ALA E 1 21 ? 159.225 3.704 89.490 1.00 47.15 41 ALA E C 1
ATOM 4985 O O . ALA E 1 21 ? 158.543 2.821 88.962 1.00 46.80 41 ALA E O 1
ATOM 4987 N N . VAL E 1 22 ? 158.682 4.848 89.968 1.00 42.81 42 VAL E N 1
ATOM 4988 C CA . VAL E 1 22 ? 157.222 5.075 89.899 1.00 41.37 42 VAL E CA 1
ATOM 4989 C C . VAL E 1 22 ? 156.848 5.797 88.590 1.00 44.30 42 VAL E C 1
ATOM 4990 O O . VAL E 1 22 ? 155.654 5.998 88.326 1.00 45.57 42 VAL E O 1
ATOM 4994 N N . TYR E 1 23 ? 157.847 6.109 87.745 1.00 38.17 43 TYR E N 1
ATOM 4995 C CA . TYR E 1 23 ? 157.645 6.796 86.471 1.00 35.98 43 TYR E CA 1
ATOM 4996 C C . TYR E 1 23 ? 157.875 5.900 85.266 1.00 39.44 43 TYR E C 1
ATOM 4997 O O . TYR E 1 23 ? 158.688 4.965 85.301 1.00 40.78 43 TYR E O 1
ATOM 5006 N N . GLN E 1 24 ? 157.183 6.226 84.175 1.00 33.74 44 GLN E N 1
ATOM 5007 C CA . GLN E 1 24 ? 157.409 5.622 82.874 1.00 31.20 44 GLN E CA 1
ATOM 5008 C C . GLN E 1 24 ? 158.567 6.391 82.301 1.00 29.93 44 GLN E C 1
ATOM 5009 O O . GLN E 1 24 ? 158.432 7.605 82.079 1.00 28.55 44 GLN E O 1
ATOM 5015 N N . LYS E 1 25 ? 159.736 5.747 82.184 1.00 24.74 45 LYS E N 1
ATOM 5016 C CA . LYS E 1 25 ? 160.973 6.422 81.754 1.00 22.62 45 LYS E CA 1
ATOM 5017 C C . LYS E 1 25 ? 161.119 6.299 80.245 1.00 25.99 45 LYS E C 1
ATOM 5018 O O . LYS E 1 25 ? 161.146 5.183 79.706 1.00 25.45 45 LYS E O 1
ATOM 5024 N N . ILE E 1 26 ? 161.105 7.455 79.564 1.00 21.81 46 ILE E N 1
ATOM 5025 C CA . ILE E 1 26 ? 161.169 7.515 78.107 1.00 22.50 46 ILE E CA 1
ATOM 5026 C C . ILE E 1 26 ? 162.344 8.358 77.669 1.00 27.77 46 ILE E C 1
ATOM 5027 O O . ILE E 1 26 ? 162.446 9.516 78.078 1.00 28.16 46 ILE E O 1
ATOM 5032 N N . PHE E 1 27 ? 163.221 7.775 76.822 1.00 22.88 47 PHE E N 1
ATOM 5033 C CA . PHE E 1 27 ? 164.366 8.493 76.294 1.00 22.65 47 PHE E CA 1
ATOM 5034 C C . PHE E 1 27 ? 164.016 9.070 74.939 1.00 28.81 47 PHE E C 1
ATOM 5035 O O . PHE E 1 27 ? 163.561 8.335 74.065 1.00 29.16 47 PHE E O 1
ATOM 5043 N N . LEU E 1 28 ? 164.230 10.380 74.756 1.00 26.60 48 LEU E N 1
ATOM 5044 C CA . LEU E 1 28 ? 163.961 11.068 73.487 1.00 25.13 48 LEU E CA 1
ATOM 5045 C C . LEU E 1 28 ? 165.233 11.067 72.633 1.00 27.13 48 LEU E C 1
ATOM 5046 O O . LEU E 1 28 ? 166.018 12.013 72.687 1.00 25.03 48 LEU E O 1
ATOM 5051 N N . ALA E 1 29 ? 165.445 9.978 71.852 1.00 23.86 49 ALA E N 1
ATOM 5052 C CA . ALA E 1 29 ? 166.608 9.822 70.967 1.00 22.40 49 ALA E CA 1
ATOM 5053 C C . ALA E 1 29 ? 166.313 10.415 69.602 1.00 27.88 49 ALA E C 1
ATOM 5054 O O . ALA E 1 29 ? 165.160 10.524 69.199 1.00 28.28 49 ALA E O 1
ATOM 5056 N N . GLY E 1 30 ? 167.348 10.816 68.897 1.00 25.75 50 GLY E N 1
ATOM 5057 C CA . GLY E 1 30 ? 167.154 11.409 67.583 1.00 26.81 50 GLY E CA 1
ATOM 5058 C C . GLY E 1 30 ? 167.798 12.756 67.397 1.00 30.71 50 GLY E C 1
ATOM 5059 O O . GLY E 1 30 ? 168.612 13.212 68.209 1.00 29.22 50 GLY E O 1
ATOM 5060 N N . THR E 1 31 ? 167.422 13.386 66.301 1.00 29.15 51 THR E N 1
ATOM 5061 C CA . THR E 1 31 ? 167.987 14.629 65.781 1.00 28.69 51 THR E CA 1
ATOM 5062 C C . THR E 1 31 ? 168.035 15.757 66.813 1.00 30.93 51 THR E C 1
ATOM 5063 O O . THR E 1 31 ? 167.017 16.252 67.287 1.00 28.65 51 THR E O 1
ATOM 5067 N N . ILE E 1 32 ? 169.259 16.170 67.120 1.00 31.56 52 ILE E N 1
ATOM 5068 C CA . ILE E 1 32 ? 169.519 17.345 67.931 1.00 32.69 52 ILE E CA 1
ATOM 5069 C C . ILE E 1 32 ? 169.970 18.436 66.929 1.00 43.20 52 ILE E C 1
ATOM 5070 O O . ILE E 1 32 ? 170.978 18.335 66.233 1.00 42.47 52 ILE E O 1
ATOM 5075 N N . ASP E 1 33 ? 169.069 19.389 66.781 1.00 46.79 53 ASP E N 1
ATOM 5076 C CA . ASP E 1 33 ? 169.088 20.574 65.933 1.00 50.34 53 ASP E CA 1
ATOM 5077 C C . ASP E 1 33 ? 168.896 21.800 66.860 1.00 59.98 53 ASP E C 1
ATOM 5078 O O . ASP E 1 33 ? 167.860 21.913 67.561 1.00 61.35 53 ASP E O 1
ATOM 5091 N N . ASP E 1 39 ? 162.006 22.650 68.331 1.00 35.38 59 ASP E N 1
ATOM 5092 C CA . ASP E 1 39 ? 162.561 21.328 68.515 1.00 32.13 59 ASP E CA 1
ATOM 5093 C C . ASP E 1 39 ? 161.452 20.336 68.806 1.00 32.52 59 ASP E C 1
ATOM 5094 O O . ASP E 1 39 ? 160.525 20.647 69.569 1.00 32.63 59 ASP E O 1
ATOM 5099 N N . TRP E 1 40 ? 161.539 19.148 68.182 1.00 25.72 60 TRP E N 1
ATOM 5100 C CA . TRP E 1 40 ? 160.545 18.085 68.275 1.00 24.13 60 TRP E CA 1
ATOM 5101 C C . TRP E 1 40 ? 160.509 17.538 69.709 1.00 27.79 60 TRP E C 1
ATOM 5102 O O . TRP E 1 40 ? 159.455 17.072 70.148 1.00 28.51 60 TRP E O 1
ATOM 5113 N N . GLN E 1 41 ? 161.654 17.595 70.422 1.00 21.65 61 GLN E N 1
ATOM 5114 C CA . GLN E 1 41 ? 161.763 17.117 71.794 1.00 20.44 61 GLN E CA 1
ATOM 5115 C C . GLN E 1 41 ? 160.829 17.895 72.708 1.00 24.24 61 GLN E C 1
ATOM 5116 O O . GLN E 1 41 ? 160.103 17.267 73.469 1.00 23.65 61 GLN E O 1
ATOM 5122 N N . LYS E 1 42 ? 160.813 19.245 72.626 1.00 22.65 62 LYS E N 1
ATOM 5123 C CA . LYS E 1 42 ? 159.924 20.066 73.456 1.00 23.08 62 LYS E CA 1
ATOM 5124 C C . LYS E 1 42 ? 158.455 19.776 73.125 1.00 29.22 62 LYS E C 1
ATOM 5125 O O . LYS E 1 42 ? 157.645 19.613 74.043 1.00 28.84 62 LYS E O 1
ATOM 5131 N N . ALA E 1 43 ? 158.123 19.692 71.818 1.00 27.16 63 ALA E N 1
ATOM 5132 C CA . ALA E 1 43 ? 156.765 19.372 71.338 1.00 27.47 63 ALA E CA 1
ATOM 5133 C C . ALA E 1 43 ? 156.308 17.986 71.843 1.00 31.52 63 ALA E C 1
ATOM 5134 O O . ALA E 1 43 ? 155.128 17.814 72.110 1.00 32.70 63 ALA E O 1
ATOM 5136 N N . THR E 1 44 ? 157.236 17.025 71.983 1.00 27.91 64 THR E N 1
ATOM 5137 C CA . THR E 1 44 ? 156.956 15.672 72.483 1.00 27.19 64 THR E CA 1
ATOM 5138 C C . THR E 1 44 ? 156.682 15.778 73.997 1.00 30.85 64 THR E C 1
ATOM 5139 O O . THR E 1 44 ? 155.702 15.195 74.468 1.00 31.82 64 THR E O 1
ATOM 5143 N N . CYS E 1 45 ? 157.506 16.546 74.734 1.00 25.91 65 CYS E N 1
ATOM 5144 C CA . CYS E 1 45 ? 157.314 16.788 76.162 1.00 27.15 65 CYS E CA 1
ATOM 5145 C C . CYS E 1 45 ? 155.937 17.434 76.391 1.00 29.40 65 CYS E C 1
ATOM 5146 O O . CYS E 1 45 ? 155.204 16.989 77.266 1.00 28.52 65 CYS E O 1
ATOM 5149 N N . ASP E 1 46 ? 155.557 18.430 75.558 1.00 27.10 66 ASP E N 1
ATOM 5150 C CA . ASP E 1 46 ? 154.257 19.105 75.629 1.00 27.63 66 ASP E CA 1
ATOM 5151 C C . ASP E 1 46 ? 153.109 18.123 75.364 1.00 30.28 66 ASP E C 1
ATOM 5152 O O . ASP E 1 46 ? 152.047 18.243 75.978 1.00 30.72 66 ASP E O 1
ATOM 5157 N N . TRP E 1 47 ? 153.322 17.150 74.463 1.00 24.71 67 TRP E N 1
ATOM 5158 C CA . TRP E 1 47 ? 152.330 16.123 74.135 1.00 23.11 67 TRP E CA 1
ATOM 5159 C C . TRP E 1 47 ? 152.035 15.264 75.392 1.00 26.48 67 TRP E C 1
ATOM 5160 O O . TRP E 1 47 ? 150.881 15.031 75.704 1.00 27.31 67 TRP E O 1
ATOM 5171 N N . PHE E 1 48 ? 153.074 14.851 76.124 1.00 22.52 68 PHE E N 1
ATOM 5172 C CA . PHE E 1 48 ? 152.942 14.087 77.361 1.00 22.77 68 PHE E CA 1
ATOM 5173 C C . PHE E 1 48 ? 152.277 14.919 78.457 1.00 26.82 68 PHE E C 1
ATOM 5174 O O . PHE E 1 48 ? 151.463 14.381 79.215 1.00 26.73 68 PHE E O 1
ATOM 5182 N N . ARG E 1 49 ? 152.581 16.225 78.510 1.00 24.10 69 ARG E N 1
ATOM 5183 C CA . ARG E 1 49 ? 151.974 17.164 79.466 1.00 24.37 69 ARG E CA 1
ATOM 5184 C C . ARG E 1 49 ? 150.455 17.319 79.234 1.00 27.56 69 ARG E C 1
ATOM 5185 O O . ARG E 1 49 ? 149.738 17.603 80.182 1.00 26.60 69 ARG E O 1
ATOM 5193 N N . ALA E 1 50 ? 149.982 17.130 77.972 1.00 24.35 70 ALA E N 1
ATOM 5194 C CA . ALA E 1 50 ? 148.573 17.267 77.569 1.00 24.60 70 ALA E CA 1
ATOM 5195 C C . ALA E 1 50 ? 147.743 16.009 77.866 1.00 30.19 70 ALA E C 1
ATOM 5196 O O . ALA E 1 50 ? 146.518 16.052 77.711 1.00 32.01 70 ALA E O 1
ATOM 5198 N N . LEU E 1 51 ? 148.395 14.897 78.259 1.00 26.08 71 LEU E N 1
ATOM 5199 C CA . LEU E 1 51 ? 147.732 13.628 78.540 1.00 25.52 71 LEU E CA 1
ATOM 5200 C C . LEU E 1 51 ? 146.864 13.722 79.810 1.00 31.37 71 LEU E C 1
ATOM 5201 O O . LEU E 1 51 ? 147.172 14.506 80.718 1.00 32.03 71 LEU E O 1
ATOM 5206 N N . PRO E 1 52 ? 145.747 12.937 79.857 1.00 28.65 72 PRO E N 1
ATOM 5207 C CA . PRO E 1 52 ? 144.835 13.024 81.009 1.00 28.44 72 PRO E CA 1
ATOM 5208 C C . PRO E 1 52 ? 145.321 12.271 82.253 1.00 33.62 72 PRO E C 1
ATOM 5209 O O . PRO E 1 52 ? 144.770 12.497 83.337 1.00 35.47 72 PRO E O 1
ATOM 5213 N N . GLU E 1 53 ? 146.298 11.357 82.107 1.00 28.35 73 GLU E N 1
ATOM 5214 C CA . GLU E 1 53 ? 146.811 10.577 83.239 1.00 27.68 73 GLU E CA 1
ATOM 5215 C C . GLU E 1 53 ? 148.267 10.104 82.986 1.00 30.23 73 GLU E C 1
ATOM 5216 O O . GLU E 1 53 ? 148.764 10.186 81.853 1.00 29.14 73 GLU E O 1
ATOM 5222 N N . GLY E 1 54 ? 148.890 9.542 84.027 1.00 26.12 74 GLY E N 1
ATOM 5223 C CA . GLY E 1 54 ? 150.228 8.954 83.927 1.00 26.03 74 GLY E CA 1
ATOM 5224 C C . GLY E 1 54 ? 151.335 9.750 84.564 1.00 30.34 74 GLY E C 1
ATOM 5225 O O . GLY E 1 54 ? 151.189 10.957 84.750 1.00 31.12 74 GLY E O 1
ATOM 5226 N N . ARG E 1 55 ? 152.435 9.065 84.937 1.00 26.43 75 ARG E N 1
ATOM 5227 C CA . ARG E 1 55 ? 153.636 9.686 85.518 1.00 25.47 75 ARG E CA 1
ATOM 5228 C C . ARG E 1 55 ? 154.787 9.397 84.591 1.00 26.72 75 ARG E C 1
ATOM 5229 O O . ARG E 1 55 ? 155.175 8.241 84.423 1.00 25.54 75 ARG E O 1
ATOM 5237 N N . TYR E 1 56 ? 155.288 10.445 83.926 1.00 23.03 76 TYR E N 1
ATOM 5238 C CA . TYR E 1 56 ? 156.335 10.311 82.923 1.00 22.67 76 TYR E CA 1
ATOM 5239 C C . TYR E 1 56 ? 157.591 11.013 83.306 1.00 28.43 76 TYR E C 1
ATOM 5240 O O . TYR E 1 56 ? 157.569 12.169 83.736 1.00 29.27 76 TYR E O 1
ATOM 5249 N N . LEU E 1 57 ? 158.702 10.288 83.166 1.00 26.22 77 LEU E N 1
ATOM 5250 C CA . LEU E 1 57 ? 160.044 10.815 83.357 1.00 24.86 77 LEU E CA 1
ATOM 5251 C C . LEU E 1 57 ? 160.697 10.773 81.991 1.00 27.93 77 LEU E C 1
ATOM 5252 O O . LEU E 1 57 ? 160.955 9.696 81.445 1.00 28.10 77 LEU E O 1
ATOM 5257 N N . LEU E 1 58 ? 160.846 11.940 81.391 1.00 23.85 78 LEU E N 1
ATOM 5258 C CA . LEU E 1 58 ? 161.393 12.032 80.045 1.00 23.03 78 LEU E CA 1
ATOM 5259 C C . LEU E 1 58 ? 162.855 12.420 80.096 1.00 26.29 78 LEU E C 1
ATOM 5260 O O . LEU E 1 58 ? 163.206 13.433 80.707 1.00 28.57 78 LEU E O 1
ATOM 5265 N N . PHE E 1 59 ? 163.715 11.595 79.468 1.00 21.00 79 PHE E N 1
ATOM 5266 C CA . PHE E 1 59 ? 165.141 11.877 79.365 1.00 19.83 79 PHE E CA 1
ATOM 5267 C C . PHE E 1 59 ? 165.377 12.598 78.062 1.00 24.48 79 PHE E C 1
ATOM 5268 O O . PHE E 1 59 ? 165.311 11.984 77.002 1.00 23.95 79 PHE E O 1
ATOM 5276 N N . ASN E 1 60 ? 165.549 13.924 78.135 1.00 23.08 80 ASN E N 1
ATOM 5277 C CA . ASN E 1 60 ? 165.772 14.763 76.963 1.00 22.57 80 ASN E CA 1
ATOM 5278 C C . ASN E 1 60 ? 167.281 15.121 76.861 1.00 26.43 80 ASN E C 1
ATOM 5279 O O . ASN E 1 60 ? 167.765 15.940 77.645 1.00 27.19 80 ASN E O 1
ATOM 5284 N N . PRO E 1 61 ? 168.025 14.520 75.893 1.00 21.25 81 PRO E N 1
ATOM 5285 C CA . PRO E 1 61 ? 169.470 14.789 75.789 1.00 20.31 81 PRO E CA 1
ATOM 5286 C C . PRO E 1 61 ? 169.766 16.145 75.142 1.00 27.20 81 PRO E C 1
ATOM 5287 O O . PRO E 1 61 ? 170.937 16.558 75.076 1.00 27.56 81 PRO E O 1
ATOM 5291 N N . ARG E 1 62 ? 168.704 16.851 74.704 1.00 23.98 82 ARG E N 1
ATOM 5292 C CA . ARG E 1 62 ? 168.834 18.136 74.059 1.00 24.57 82 ARG E CA 1
ATOM 5293 C C . ARG E 1 62 ? 168.807 19.273 75.104 1.00 29.84 82 ARG E C 1
ATOM 5294 O O . ARG E 1 62 ? 167.753 19.625 75.639 1.00 29.94 82 ARG E O 1
ATOM 5302 N N . ARG E 1 63 ? 169.981 19.850 75.369 1.00 26.79 83 ARG E N 1
ATOM 5303 C CA . ARG E 1 63 ? 170.135 20.965 76.310 1.00 27.16 83 ARG E CA 1
ATOM 5304 C C . ARG E 1 63 ? 169.597 22.253 75.695 1.00 31.67 83 ARG E C 1
ATOM 5305 O O . ARG E 1 63 ? 169.560 22.363 74.464 1.00 30.09 83 ARG E O 1
ATOM 5313 N N . ASP E 1 64 ? 169.210 23.237 76.527 1.00 29.84 84 ASP E N 1
ATOM 5314 C CA . ASP E 1 64 ? 168.706 24.501 75.978 1.00 31.76 84 ASP E CA 1
ATOM 5315 C C . ASP E 1 64 ? 169.850 25.269 75.272 1.00 38.14 84 ASP E C 1
ATOM 5316 O O . ASP E 1 64 ? 169.642 25.843 74.196 1.00 36.18 84 ASP E O 1
ATOM 5321 N N . LYS E 1 65 ? 171.059 25.199 75.832 1.00 38.25 85 LYS E N 1
ATOM 5322 C CA . LYS E 1 65 ? 172.244 25.789 75.223 1.00 40.55 85 LYS E CA 1
ATOM 5323 C C . LYS E 1 65 ? 173.108 24.664 74.621 1.00 46.77 85 LYS E C 1
ATOM 5324 O O . LYS E 1 65 ? 173.255 23.601 75.238 1.00 46.20 85 LYS E O 1
ATOM 5326 N N . GLY E 1 66 ? 173.674 24.892 73.435 1.00 44.81 86 GLY E N 1
ATOM 5327 C CA . GLY E 1 66 ? 174.572 23.925 72.793 1.00 44.23 86 GLY E CA 1
ATOM 5328 C C . GLY E 1 66 ? 175.815 23.617 73.631 1.00 45.87 86 GLY E C 1
ATOM 5329 O O . GLY E 1 66 ? 176.110 24.329 74.605 1.00 47.18 86 GLY E O 1
ATOM 5330 N N . LEU E 1 67 ? 176.549 22.555 73.286 1.00 38.10 87 LEU E N 1
ATOM 5331 C CA . LEU E 1 67 ? 177.735 22.156 74.058 1.00 35.71 87 LEU E CA 1
ATOM 5332 C C . LEU E 1 67 ? 178.848 23.166 73.876 1.00 39.59 87 LEU E C 1
ATOM 5333 O O . LEU E 1 67 ? 179.002 23.706 72.774 1.00 40.74 87 LEU E O 1
ATOM 5338 N N . SER E 1 68 ? 179.628 23.424 74.946 1.00 35.30 88 SER E N 1
ATOM 5339 C CA . SER E 1 68 ? 180.787 24.340 74.901 1.00 35.42 88 SER E CA 1
ATOM 5340 C C . SER E 1 68 ? 181.885 23.855 73.943 1.00 37.39 88 SER E C 1
ATOM 5341 O O . SER E 1 68 ? 182.582 24.668 73.330 1.00 38.13 88 SER E O 1
ATOM 5344 N N . GLY E 1 69 ? 182.027 22.541 73.833 1.00 33.37 89 GLY E N 1
ATOM 5345 C CA . GLY E 1 69 ? 183.091 21.940 73.036 1.00 34.15 89 GLY E CA 1
ATOM 5346 C C . GLY E 1 69 ? 184.246 21.484 73.927 1.00 37.71 89 GLY E C 1
ATOM 5347 O O . GLY E 1 69 ? 185.189 20.867 73.428 1.00 36.75 89 GLY E O 1
ATOM 5348 N N . GLU E 1 70 ? 184.180 21.801 75.266 1.00 32.44 90 GLU E N 1
ATOM 5349 C CA . GLU E 1 70 ? 185.135 21.333 76.265 1.00 31.94 90 GLU E CA 1
ATOM 5350 C C . GLU E 1 70 ? 184.931 19.811 76.398 1.00 33.73 90 GLU E C 1
ATOM 5351 O O . GLU E 1 70 ? 183.793 19.331 76.365 1.00 31.46 90 GLU E O 1
ATOM 5365 N N . SER E 1 72 ? 185.528 17.362 78.882 1.00 29.40 92 SER E N 1
ATOM 5366 C CA . SER E 1 72 ? 184.894 16.669 80.016 1.00 28.33 92 SER E CA 1
ATOM 5367 C C . SER E 1 72 ? 183.374 16.825 79.949 1.00 33.90 92 SER E C 1
ATOM 5368 O O . SER E 1 72 ? 182.660 15.887 80.297 1.00 34.94 92 SER E O 1
ATOM 5371 N N . ASP E 1 73 ? 182.896 17.981 79.438 1.00 29.10 93 ASP E N 1
ATOM 5372 C CA . ASP E 1 73 ? 181.493 18.277 79.225 1.00 27.42 93 ASP E CA 1
ATOM 5373 C C . ASP E 1 73 ? 180.924 17.342 78.148 1.00 33.07 93 ASP E C 1
ATOM 5374 O O . ASP E 1 73 ? 179.787 16.884 78.266 1.00 34.13 93 ASP E O 1
ATOM 5379 N N . PHE E 1 74 ? 181.701 17.083 77.087 1.00 29.41 94 PHE E N 1
ATOM 5380 C CA . PHE E 1 74 ? 181.298 16.210 75.984 1.00 26.75 94 PHE E CA 1
ATOM 5381 C C . PHE E 1 74 ? 181.189 14.762 76.483 1.00 31.82 94 PHE E C 1
ATOM 5382 O O . PHE E 1 74 ? 180.232 14.065 76.143 1.00 32.47 94 PHE E O 1
ATOM 5390 N N . GLU E 1 75 ? 182.175 14.306 77.281 1.00 27.23 95 GLU E N 1
ATOM 5391 C CA . GLU E 1 75 ? 182.148 12.957 77.847 1.00 26.94 95 GLU E CA 1
ATOM 5392 C C . GLU E 1 75 ? 180.941 12.784 78.754 1.00 32.37 95 GLU E C 1
ATOM 5393 O O . GLU E 1 75 ? 180.307 11.740 78.732 1.00 32.55 95 GLU E O 1
ATOM 5399 N N . HIS E 1 76 ? 180.606 13.827 79.535 1.00 29.08 96 HIS E N 1
ATOM 5400 C CA . HIS E 1 76 ? 179.433 13.809 80.384 1.00 28.02 96 HIS E CA 1
ATOM 5401 C C . HIS E 1 76 ? 178.174 13.619 79.526 1.00 28.96 96 HIS E C 1
ATOM 5402 O O . HIS E 1 76 ? 177.321 12.820 79.894 1.00 30.02 96 HIS E O 1
ATOM 5409 N N . GLN E 1 77 ? 178.090 14.308 78.375 1.00 22.90 97 GLN E N 1
ATOM 5410 C CA . GLN E 1 77 ? 176.972 14.193 77.450 1.00 21.72 97 GLN E CA 1
ATOM 5411 C C . GLN E 1 77 ? 176.815 12.752 76.951 1.00 27.09 97 GLN E C 1
ATOM 5412 O O . GLN E 1 77 ? 175.716 12.216 77.043 1.00 28.50 97 GLN E O 1
ATOM 5418 N N . VAL E 1 78 ? 177.894 12.127 76.451 1.00 23.16 98 VAL E N 1
ATOM 5419 C CA . VAL E 1 78 ? 177.849 10.785 75.857 1.00 23.27 98 VAL E CA 1
ATOM 5420 C C . VAL E 1 78 ? 177.491 9.749 76.939 1.00 29.10 98 VAL E C 1
ATOM 5421 O O . VAL E 1 78 ? 176.619 8.909 76.708 1.00 27.01 98 VAL E O 1
ATOM 5425 N N . ASN E 1 79 ? 178.114 9.851 78.119 1.00 27.47 99 ASN E N 1
ATOM 5426 C CA . ASN E 1 79 ? 177.845 8.939 79.234 1.00 26.79 99 ASN E CA 1
ATOM 5427 C C . ASN E 1 79 ? 176.412 9.112 79.757 1.00 29.01 99 ASN E C 1
ATOM 5428 O O . ASN E 1 79 ? 175.782 8.104 80.061 1.00 27.44 99 ASN E O 1
ATOM 5433 N N . TRP E 1 80 ? 175.873 10.367 79.791 1.00 24.63 100 TRP E N 1
ATOM 5434 C CA . TRP E 1 80 ? 174.500 10.655 80.228 1.00 22.34 100 TRP E CA 1
ATOM 5435 C C . TRP E 1 80 ? 173.516 10.013 79.238 1.00 24.20 100 TRP E C 1
ATOM 5436 O O . TRP E 1 80 ? 172.542 9.389 79.654 1.00 23.16 100 TRP E O 1
ATOM 5447 N N . GLU E 1 81 ? 173.816 10.109 77.936 1.00 21.25 101 GLU E N 1
ATOM 5448 C CA . GLU E 1 81 ? 173.000 9.535 76.866 1.00 19.94 101 GLU E CA 1
ATOM 5449 C C . GLU E 1 81 ? 172.952 8.004 76.980 1.00 27.74 101 GLU E C 1
ATOM 5450 O O . GLU E 1 81 ? 171.855 7.437 77.001 1.00 29.55 101 GLU E O 1
ATOM 5456 N N . LEU E 1 82 ? 174.110 7.345 77.057 1.00 23.69 102 LEU E N 1
ATOM 5457 C CA . LEU E 1 82 ? 174.180 5.890 77.111 1.00 25.66 102 LEU E CA 1
ATOM 5458 C C . LEU E 1 82 ? 173.553 5.347 78.3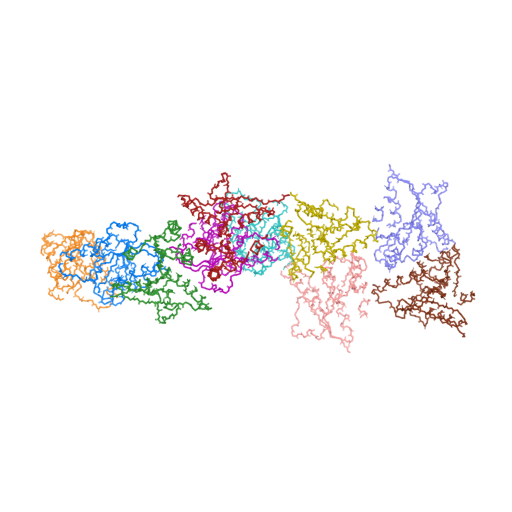85 1.00 32.21 102 LEU E C 1
ATOM 5459 O O . LEU E 1 82 ? 172.823 4.363 78.312 1.00 32.30 102 LEU E O 1
ATOM 5464 N N . GLU E 1 83 ? 173.768 6.023 79.522 1.00 30.47 103 GLU E N 1
ATOM 5465 C CA . GLU E 1 83 ? 173.238 5.603 80.827 1.00 31.44 103 GLU E CA 1
ATOM 5466 C C . GLU E 1 83 ? 171.685 5.673 80.879 1.00 32.25 103 GLU E C 1
ATOM 5467 O O . GLU E 1 83 ? 171.053 4.807 81.471 1.00 32.04 103 GLU E O 1
ATOM 5473 N N . HIS E 1 84 ? 171.099 6.712 80.296 1.00 26.69 104 HIS E N 1
ATOM 5474 C CA . HIS E 1 84 ? 169.647 6.933 80.303 1.00 24.61 104 HIS E CA 1
ATOM 5475 C C . HIS E 1 84 ? 168.984 6.159 79.148 1.00 28.83 104 HIS E C 1
ATOM 5476 O O . HIS E 1 84 ? 167.795 5.823 79.274 1.00 29.12 104 HIS E O 1
ATOM 5483 N N . LEU E 1 85 ? 169.742 5.811 78.080 1.00 23.73 105 LEU E N 1
ATOM 5484 C CA . LEU E 1 85 ? 169.207 4.933 77.032 1.00 23.46 105 LEU E CA 1
ATOM 5485 C C . LEU E 1 85 ? 168.993 3.547 77.646 1.00 26.11 105 LEU E C 1
ATOM 5486 O O . LEU E 1 85 ? 167.969 2.924 77.413 1.00 25.69 105 LEU E O 1
ATOM 5491 N N . GLU E 1 86 ? 169.940 3.122 78.495 1.00 22.05 106 GLU E N 1
ATOM 5492 C CA . GLU E 1 86 ? 169.895 1.880 79.262 1.00 21.11 106 GLU E CA 1
ATOM 5493 C C . GLU E 1 86 ? 168.765 1.900 80.321 1.00 27.78 106 GLU E C 1
ATOM 5494 O O . GLU E 1 86 ? 168.078 0.898 80.430 1.00 28.39 106 GLU E O 1
ATOM 5500 N N . LYS E 1 87 ? 168.602 3.005 81.112 1.00 24.17 107 LYS E N 1
ATOM 5501 C CA . LYS E 1 87 ? 167.579 3.162 82.169 1.00 25.25 107 LYS E CA 1
ATOM 5502 C C . LYS E 1 87 ? 166.124 3.267 81.644 1.00 30.46 107 LYS E C 1
ATOM 5503 O O . LYS E 1 87 ? 165.183 2.956 82.379 1.00 30.58 107 LYS E O 1
ATOM 5509 N N . ALA E 1 88 ? 165.940 3.780 80.419 1.00 26.17 108 ALA E N 1
ATOM 5510 C CA . ALA E 1 88 ? 164.614 3.991 79.825 1.00 24.23 108 ALA E CA 1
ATOM 5511 C C . ALA E 1 88 ? 163.797 2.677 79.685 1.00 27.29 108 ALA E C 1
ATOM 5512 O O . ALA E 1 88 ? 164.340 1.596 79.428 1.00 25.44 108 ALA E O 1
ATOM 5514 N N . ASP E 1 89 ? 162.485 2.811 79.877 1.00 24.75 109 ASP E N 1
ATOM 5515 C CA . ASP E 1 89 ? 161.499 1.769 79.651 1.00 25.82 109 ASP E CA 1
ATOM 5516 C C . ASP E 1 89 ? 161.157 1.713 78.164 1.00 29.58 109 ASP E C 1
ATOM 5517 O O . ASP E 1 89 ? 160.824 0.661 77.622 1.00 28.82 109 ASP E O 1
ATOM 5522 N N . LEU E 1 90 ? 161.273 2.874 77.512 1.00 26.04 110 LEU E N 1
ATOM 5523 C CA . LEU E 1 90 ? 160.986 3.085 76.107 1.00 25.79 110 LEU E CA 1
ATOM 5524 C C . LEU E 1 90 ? 161.925 4.117 75.511 1.00 28.92 110 LEU E C 1
ATOM 5525 O O . LEU E 1 90 ? 162.225 5.123 76.158 1.00 29.51 110 LEU E O 1
ATOM 5530 N N . ILE E 1 91 ? 162.368 3.879 74.272 1.00 24.64 111 ILE E N 1
ATOM 5531 C CA . ILE E 1 91 ? 163.178 4.828 73.512 1.00 22.89 111 ILE E CA 1
ATOM 5532 C C . ILE E 1 91 ? 162.361 5.308 72.300 1.00 27.90 111 ILE E C 1
ATOM 5533 O O . ILE E 1 91 ? 162.048 4.503 71.407 1.00 28.78 111 ILE E O 1
ATOM 5538 N N . ILE E 1 92 ? 162.021 6.603 72.283 1.00 22.61 112 ILE E N 1
ATOM 5539 C CA . ILE E 1 92 ? 161.356 7.247 71.154 1.00 22.83 112 ILE E CA 1
ATOM 5540 C C . ILE E 1 92 ? 162.457 7.826 70.315 1.00 25.64 112 ILE E C 1
ATOM 5541 O O . ILE E 1 92 ? 163.150 8.734 70.783 1.00 25.24 112 ILE E O 1
ATOM 5554 N N . ASN E 1 94 ? 163.387 9.764 66.962 1.00 22.17 114 ASN E N 1
ATOM 5555 C CA . ASN E 1 94 ? 162.842 10.566 65.869 1.00 22.28 114 ASN E CA 1
ATOM 5556 C C . ASN E 1 94 ? 163.955 11.133 65.027 1.00 26.85 114 ASN E C 1
ATOM 5557 O O . ASN E 1 94 ? 164.874 11.771 65.534 1.00 26.26 114 ASN E O 1
ATOM 5562 N N . ILE E 1 95 ? 163.902 10.826 63.734 1.00 24.45 115 ILE E N 1
ATOM 5563 C CA . ILE E 1 95 ? 164.926 11.206 62.759 1.00 23.29 115 ILE E CA 1
ATOM 5564 C C . ILE E 1 95 ? 164.296 12.043 61.689 1.00 29.08 115 ILE E C 1
ATOM 5565 O O . ILE E 1 95 ? 163.435 11.563 60.945 1.00 30.39 115 ILE E O 1
ATOM 5570 N N . LEU E 1 96 ? 164.766 13.294 61.576 1.00 28.85 116 LEU E N 1
ATOM 5571 C CA . LEU E 1 96 ? 164.264 14.268 60.603 1.00 30.21 116 LEU E CA 1
ATOM 5572 C C . LEU E 1 96 ? 164.952 14.108 59.270 1.00 35.20 116 LEU E C 1
ATOM 5573 O O . LEU E 1 96 ? 166.134 13.783 59.230 1.00 34.83 116 LEU E O 1
ATOM 5578 N N . ALA E 1 97 ? 164.208 14.327 58.172 1.00 34.63 117 ALA E N 1
ATOM 5579 C CA . ALA E 1 97 ? 164.691 14.170 56.792 1.00 36.35 117 ALA E CA 1
ATOM 5580 C C . ALA E 1 97 ? 165.948 14.996 56.498 1.00 44.65 117 ALA E C 1
ATOM 5581 O O . ALA E 1 97 ? 166.802 14.539 55.736 1.00 45.90 117 ALA E O 1
ATOM 5583 N N . SER E 1 98 ? 166.056 16.199 57.072 1.00 42.36 118 SER E N 1
ATOM 5584 C CA . SER E 1 98 ? 167.183 17.116 56.836 1.00 43.08 118 SER E CA 1
ATOM 5585 C C . SER E 1 98 ? 168.469 16.710 57.593 1.00 45.66 118 SER E C 1
ATOM 5586 O O . SER E 1 98 ? 169.556 17.177 57.235 1.00 46.11 118 SER E O 1
ATOM 5589 N N . SER E 1 99 ? 168.353 15.853 58.625 1.00 40.21 119 SER E N 1
ATOM 5590 C CA . SER E 1 99 ? 169.495 15.469 59.455 1.00 39.37 119 SER E CA 1
ATOM 5591 C C . SER E 1 99 ? 170.400 14.404 58.835 1.00 42.38 119 SER E C 1
ATOM 5592 O O . SER E 1 99 ? 169.989 13.609 57.986 1.00 42.00 119 SER E O 1
ATOM 5595 N N . LYS E 1 100 ? 171.632 14.364 59.333 1.00 38.95 120 LYS E N 1
ATOM 5596 C CA . LYS E 1 100 ? 172.593 13.332 58.992 1.00 39.06 120 LYS E CA 1
ATOM 5597 C C . LYS E 1 100 ? 172.567 12.276 60.126 1.00 45.20 120 LYS E C 1
ATOM 5598 O O . LYS E 1 100 ? 172.793 11.097 59.851 1.00 45.60 120 LYS E O 1
ATOM 5604 N N . SER E 1 101 ? 172.227 12.706 61.374 1.00 42.50 121 SER E N 1
ATOM 5605 C CA . SER E 1 101 ? 172.035 11.894 62.604 1.00 42.44 121 SER E CA 1
ATOM 5606 C C . SER E 1 101 ? 173.024 10.657 62.721 1.00 44.72 121 SER E C 1
ATOM 5607 O O . SER E 1 101 ? 172.559 9.521 62.853 1.00 46.38 121 SER E O 1
ATOM 5610 N N . PRO E 1 102 ? 174.363 10.827 62.686 1.00 39.50 122 PRO E N 1
ATOM 5611 C CA . PRO E 1 102 ? 175.246 9.642 62.721 1.00 37.50 122 PRO E CA 1
ATOM 5612 C C . PRO E 1 102 ? 175.263 8.891 64.066 1.00 38.34 122 PRO E C 1
ATOM 5613 O O . PRO E 1 102 ? 175.446 7.662 64.067 1.00 39.98 122 PRO E O 1
ATOM 5617 N N . ILE E 1 103 ? 175.104 9.609 65.196 1.00 28.85 123 ILE E N 1
ATOM 5618 C CA . ILE E 1 103 ? 175.146 8.996 66.519 1.00 27.05 123 ILE E CA 1
ATOM 5619 C C . ILE E 1 103 ? 173.781 8.392 66.822 1.00 31.70 123 ILE E C 1
ATOM 5620 O O . ILE E 1 103 ? 173.710 7.386 67.540 1.00 31.90 123 ILE E O 1
ATOM 5625 N N . THR E 1 104 ? 172.712 8.929 66.213 1.00 26.30 124 THR E N 1
ATOM 5626 C CA . THR E 1 104 ? 171.382 8.350 66.333 1.00 25.08 124 THR E CA 1
ATOM 5627 C C . THR E 1 104 ? 171.410 6.913 65.776 1.00 29.30 124 THR E C 1
ATOM 5628 O O . THR E 1 104 ? 170.859 5.995 66.400 1.00 30.02 124 THR E O 1
ATOM 5632 N N . LEU E 1 105 ? 172.103 6.709 64.633 1.00 25.72 125 LEU E N 1
ATOM 5633 C CA . LEU E 1 105 ? 172.210 5.398 63.990 1.00 25.63 125 LEU E CA 1
ATOM 5634 C C . LEU E 1 105 ? 173.043 4.454 64.832 1.00 28.93 125 LEU E C 1
ATOM 5635 O O . LEU E 1 105 ? 172.704 3.271 64.877 1.00 30.04 125 LEU E O 1
ATOM 5640 N N . LEU E 1 106 ? 174.079 4.967 65.546 1.00 25.04 126 LEU E N 1
ATOM 5641 C CA . LEU E 1 106 ? 174.886 4.169 66.478 1.00 24.93 126 LEU E CA 1
ATOM 5642 C C . LEU E 1 106 ? 173.989 3.660 67.630 1.00 28.13 126 LEU E C 1
ATOM 5643 O O . LEU E 1 106 ? 173.986 2.468 67.943 1.00 28.51 126 LEU E O 1
ATOM 5648 N N . GLU E 1 107 ? 173.193 4.564 68.210 1.00 25.37 127 GLU E N 1
ATOM 5649 C CA . GLU E 1 107 ? 172.246 4.278 69.306 1.00 24.70 127 GLU E CA 1
ATOM 5650 C C . GLU E 1 107 ? 171.151 3.314 68.845 1.00 28.36 127 GLU E C 1
ATOM 5651 O O . GLU E 1 107 ? 170.712 2.474 69.625 1.00 27.78 127 GLU E O 1
ATOM 5665 N N . GLY E 1 109 ? 171.514 0.935 66.517 1.00 22.86 129 GLY E N 1
ATOM 5666 C CA . GLY E 1 109 ? 172.183 -0.356 66.482 1.00 22.66 129 GLY E CA 1
ATOM 5667 C C . GLY E 1 109 ? 172.291 -0.947 67.873 1.00 26.13 129 GLY E C 1
ATOM 5668 O O . GLY E 1 109 ? 172.005 -2.137 68.084 1.00 25.14 129 GLY E O 1
ATOM 5669 N N . LEU E 1 110 ? 172.703 -0.108 68.833 1.00 23.57 130 LEU E N 1
ATOM 5670 C CA . LEU E 1 110 ? 172.872 -0.506 70.236 1.00 25.05 130 LEU E CA 1
ATOM 5671 C C . LEU E 1 110 ? 171.588 -1.028 70.884 1.00 29.30 130 LEU E C 1
ATOM 5672 O O . LEU E 1 110 ? 171.668 -1.948 71.677 1.00 29.37 130 LEU E O 1
ATOM 5677 N N . PHE E 1 111 ? 170.415 -0.446 70.564 1.00 24.88 131 PHE E N 1
ATOM 5678 C CA . PHE E 1 111 ? 169.190 -0.835 71.232 1.00 24.29 131 PHE E CA 1
ATOM 5679 C C . PHE E 1 111 ? 168.199 -1.521 70.272 1.00 29.02 131 PHE E C 1
ATOM 5680 O O . PHE E 1 111 ? 167.077 -1.851 70.680 1.00 29.60 131 PHE E O 1
ATOM 5696 N N . ARG E 1 113 ? 167.928 -4.647 69.436 1.00 26.09 133 ARG E N 1
ATOM 5697 C CA . ARG E 1 113 ? 167.410 -5.929 69.936 1.00 25.51 133 ARG E CA 1
ATOM 5698 C C . ARG E 1 113 ? 166.832 -5.850 71.362 1.00 28.21 133 ARG E C 1
ATOM 5699 O O . ARG E 1 113 ? 166.436 -6.893 71.896 1.00 28.11 133 ARG E O 1
ATOM 5707 N N . SER E 1 114 ? 166.764 -4.644 71.957 1.00 23.70 134 SER E N 1
ATOM 5708 C CA . SER E 1 114 ? 166.265 -4.423 73.318 1.00 24.53 134 SER E CA 1
ATOM 5709 C C . SER E 1 114 ? 164.757 -4.658 73.457 1.00 31.94 134 SER E C 1
ATOM 5710 O O . SER E 1 114 ? 164.298 -4.964 74.565 1.00 33.45 134 SER E O 1
ATOM 5713 N N . GLY E 1 115 ? 164.002 -4.445 72.370 1.00 28.51 135 GLY E N 1
ATOM 5714 C CA . GLY E 1 115 ? 162.551 -4.556 72.372 1.00 27.34 135 GLY E CA 1
ATOM 5715 C C . GLY E 1 115 ? 161.854 -3.290 72.846 1.00 31.77 135 GLY E C 1
ATOM 5716 O O . GLY E 1 115 ? 160.621 -3.203 72.746 1.00 32.95 135 GLY E O 1
ATOM 5717 N N . LYS E 1 116 ? 162.628 -2.258 73.310 1.00 26.17 136 LYS E N 1
ATOM 5718 C CA . LYS E 1 116 ? 162.041 -1.005 73.834 1.00 24.72 136 LYS E CA 1
ATOM 5719 C C . LYS E 1 116 ? 162.253 0.192 72.863 1.00 29.06 136 LYS E C 1
ATOM 5720 O O . LYS E 1 116 ? 161.869 1.319 73.175 1.00 28.92 136 LYS E O 1
ATOM 5726 N N . LEU E 1 117 ? 162.797 -0.074 71.672 1.00 27.12 137 LEU E N 1
ATOM 5727 C CA . LEU E 1 117 ? 163.065 0.953 70.671 1.00 26.48 137 LEU E CA 1
ATOM 5728 C C . LEU E 1 117 ? 161.879 1.111 69.714 1.00 32.64 137 LEU E C 1
ATOM 5729 O O . LEU E 1 117 ? 161.324 0.122 69.228 1.00 33.84 137 LEU E O 1
ATOM 5734 N N . ARG E 1 118 ? 161.497 2.375 69.469 1.00 26.60 138 ARG E N 1
ATOM 5735 C CA . ARG E 1 118 ? 160.476 2.791 68.536 1.00 25.78 138 ARG E CA 1
ATOM 5736 C C . ARG E 1 118 ? 161.117 3.787 67.617 1.00 28.39 138 ARG E C 1
ATOM 5737 O O . ARG E 1 118 ? 161.626 4.801 68.109 1.00 28.07 138 ARG E O 1
ATOM 5745 N N . VAL E 1 119 ? 161.160 3.501 66.299 1.00 22.84 139 VAL E N 1
ATOM 5746 C CA . VAL E 1 119 ? 161.847 4.399 65.368 1.00 21.19 139 VAL E CA 1
ATOM 5747 C C . VAL E 1 119 ? 160.824 5.147 64.540 1.00 25.81 139 VAL E C 1
ATOM 5748 O O . VAL E 1 119 ? 159.892 4.556 64.005 1.00 25.73 139 VAL E O 1
ATOM 5752 N N . ILE E 1 120 ? 161.012 6.475 64.466 1.00 23.82 140 ILE E N 1
ATOM 5753 C CA . ILE E 1 120 ? 160.238 7.407 63.633 1.00 24.98 140 ILE E CA 1
ATOM 5754 C C . ILE E 1 120 ? 161.249 8.009 62.667 1.00 30.46 140 ILE E C 1
ATOM 5755 O O . ILE E 1 120 ? 162.160 8.723 63.093 1.00 30.60 140 ILE E O 1
ATOM 5760 N N . CYS E 1 121 ? 161.177 7.625 61.403 1.00 26.60 141 CYS E N 1
ATOM 5761 C CA . CYS E 1 121 ? 162.150 8.103 60.450 1.00 26.62 141 CYS E CA 1
ATOM 5762 C C . CYS E 1 121 ? 161.427 8.704 59.271 1.00 33.98 141 CYS E C 1
ATOM 5763 O O . CYS E 1 121 ? 160.700 8.018 58.544 1.00 33.72 141 CYS E O 1
ATOM 5766 N N . GLU E 1 122 ? 161.631 9.999 59.098 1.00 33.44 142 GLU E N 1
ATOM 5767 C CA . GLU E 1 122 ? 160.975 10.791 58.076 1.00 35.20 142 GLU E CA 1
ATOM 5768 C C . GLU E 1 122 ? 161.481 10.401 56.686 1.00 42.76 142 GLU E C 1
ATOM 5769 O O . GLU E 1 122 ? 162.693 10.366 56.466 1.00 42.78 142 GLU E O 1
ATOM 5775 N N . PRO E 1 123 ? 160.570 10.054 55.739 1.00 41.75 143 PRO E N 1
ATOM 5776 C CA . PRO E 1 123 ? 161.018 9.782 54.366 1.00 42.97 143 PRO E CA 1
ATOM 5777 C C . PRO E 1 123 ? 161.729 11.015 53.825 1.00 47.39 143 PRO E C 1
ATOM 5778 O O . PRO E 1 123 ? 161.299 12.169 54.064 1.00 48.80 143 PRO E O 1
ATOM 5782 N N . GLY E 1 124 ? 162.840 10.780 53.174 1.00 40.63 144 GLY E N 1
ATOM 5783 C CA . GLY E 1 124 ? 163.652 11.881 52.688 1.00 39.57 144 GLY E CA 1
ATOM 5784 C C . GLY E 1 124 ? 164.981 11.863 53.404 1.00 38.30 144 GLY E C 1
ATOM 5785 O O . GLY E 1 124 ? 165.935 12.483 52.940 1.00 38.41 144 GLY E O 1
ATOM 5786 N N . PHE E 1 125 ? 165.047 11.158 54.550 1.00 31.36 145 PHE E N 1
ATOM 5787 C CA . PHE E 1 125 ? 166.286 10.961 55.316 1.00 29.59 145 PHE E CA 1
ATOM 5788 C C . PHE E 1 125 ? 167.254 10.224 54.412 1.00 33.63 145 PHE E C 1
ATOM 5789 O O . PHE E 1 125 ? 166.844 9.243 53.793 1.00 33.25 145 PHE E O 1
ATOM 5797 N N . TYR E 1 126 ? 168.492 10.724 54.264 1.00 32.18 146 TYR E N 1
ATOM 5798 C CA . TYR E 1 126 ? 169.495 10.240 53.294 1.00 33.21 146 TYR E CA 1
ATOM 5799 C C . TYR E 1 126 ? 169.836 8.713 53.485 1.00 36.88 146 TYR E C 1
ATOM 5800 O O . TYR E 1 126 ? 170.305 8.099 52.523 1.00 39.35 146 TYR E O 1
ATOM 5809 N N . ARG E 1 127 ? 169.564 8.102 54.652 1.00 30.15 147 ARG E N 1
ATOM 5810 C CA . ARG E 1 127 ? 169.827 6.666 54.844 1.00 29.32 147 ARG E CA 1
ATOM 5811 C C . ARG E 1 127 ? 168.553 5.932 55.302 1.00 32.63 147 ARG E C 1
ATOM 5812 O O . ARG E 1 127 ? 168.614 4.938 56.027 1.00 33.39 147 ARG E O 1
ATOM 5820 N N . TYR E 1 128 ? 167.420 6.388 54.817 1.00 29.96 148 TYR E N 1
ATOM 5821 C CA . TYR E 1 128 ? 166.107 5.850 55.119 1.00 30.60 148 TYR E CA 1
ATOM 5822 C C . TYR E 1 128 ? 165.999 4.348 54.811 1.00 34.72 148 TYR E C 1
ATOM 5823 O O . TYR E 1 128 ? 165.442 3.615 55.620 1.00 33.81 148 TYR E O 1
ATOM 5832 N N . ASP E 1 129 ? 166.461 3.904 53.644 1.00 33.78 149 ASP E N 1
ATOM 5833 C CA . ASP E 1 129 ? 166.316 2.510 53.226 1.00 34.97 149 ASP E CA 1
ATOM 5834 C C . ASP E 1 129 ? 167.116 1.585 54.132 1.00 38.50 149 ASP E C 1
ATOM 5835 O O . ASP E 1 129 ? 166.629 0.498 54.431 1.00 39.84 149 ASP E O 1
ATOM 5840 N N . ASN E 1 130 ? 168.274 2.029 54.629 1.00 33.12 150 ASN E N 1
ATOM 5841 C CA . ASN E 1 130 ? 169.039 1.274 55.612 1.00 32.00 150 ASN E CA 1
ATOM 5842 C C . ASN E 1 130 ? 168.239 1.109 56.908 1.00 33.77 150 ASN E C 1
ATOM 5843 O O . ASN E 1 130 ? 168.163 0.009 57.454 1.00 34.44 150 ASN E O 1
ATOM 5848 N N . VAL E 1 131 ? 167.621 2.199 57.381 1.00 26.92 151 VAL E N 1
ATOM 5849 C CA . VAL E 1 131 ? 166.836 2.204 58.608 1.00 24.95 151 VAL E CA 1
ATOM 5850 C C . VAL E 1 131 ? 165.648 1.231 58.423 1.00 31.24 151 VAL E C 1
ATOM 5851 O O . VAL E 1 131 ? 165.458 0.340 59.256 1.00 32.14 151 VAL E O 1
ATOM 5855 N N . ARG E 1 132 ? 164.908 1.374 57.311 1.00 28.16 152 ARG E N 1
ATOM 5856 C CA . ARG E 1 132 ? 163.780 0.533 56.952 1.00 29.18 152 ARG E CA 1
ATOM 5857 C C . ARG E 1 132 ? 164.165 -0.942 56.913 1.00 35.59 152 ARG E C 1
ATOM 5858 O O . ARG E 1 132 ? 163.466 -1.762 57.520 1.00 36.79 152 ARG E O 1
ATOM 5866 N N . LEU E 1 133 ? 165.273 -1.278 56.226 1.00 30.44 153 LEU E N 1
ATOM 5867 C CA . LEU E 1 133 ? 165.690 -2.663 56.068 1.00 30.55 153 LEU E CA 1
ATOM 5868 C C . LEU E 1 133 ? 166.169 -3.297 57.374 1.00 34.41 153 LEU E C 1
ATOM 5869 O O . LEU E 1 133 ? 165.843 -4.464 57.624 1.00 35.76 153 LEU E O 1
ATOM 5874 N N . THR E 1 134 ? 166.913 -2.553 58.200 1.00 29.91 154 THR E N 1
ATOM 5875 C CA . THR E 1 134 ? 167.487 -3.056 59.458 1.00 29.19 154 THR E CA 1
ATOM 5876 C C . THR E 1 134 ? 166.368 -3.257 60.501 1.00 32.95 154 THR E C 1
ATOM 5877 O O . THR E 1 134 ? 166.315 -4.316 61.109 1.00 35.50 154 THR E O 1
ATOM 5881 N N . CYS E 1 135 ? 165.445 -2.301 60.648 1.00 28.60 155 CYS E N 1
ATOM 5882 C CA . CYS E 1 135 ? 164.303 -2.431 61.548 1.00 27.67 155 CYS E CA 1
ATOM 5883 C C . CYS E 1 135 ? 163.443 -3.617 61.148 1.00 33.12 155 CYS E C 1
ATOM 5884 O O . CYS E 1 135 ? 163.001 -4.352 62.027 1.00 33.57 155 CYS E O 1
ATOM 5887 N N . ALA E 1 136 ? 163.211 -3.816 59.838 1.00 30.39 156 ALA E N 1
ATOM 5888 C CA . ALA E 1 136 ? 162.410 -4.926 59.339 1.00 31.57 156 ALA E CA 1
ATOM 5889 C C . ALA E 1 136 ? 163.047 -6.254 59.726 1.00 36.83 156 ALA E C 1
ATOM 5890 O O . ALA E 1 136 ? 162.347 -7.134 60.234 1.00 36.84 156 ALA E O 1
ATOM 5892 N N . ARG E 1 137 ? 164.385 -6.369 59.551 1.00 32.27 157 ARG E N 1
ATOM 5893 C CA . ARG E 1 137 ? 165.118 -7.587 59.872 1.00 31.56 157 ARG E CA 1
ATOM 5894 C C . ARG E 1 137 ? 165.024 -7.933 61.356 1.00 34.41 157 ARG E C 1
ATOM 5895 O O . ARG E 1 137 ? 164.889 -9.109 61.688 1.00 34.12 157 ARG E O 1
ATOM 5903 N N . TYR E 1 138 ? 165.093 -6.927 62.248 1.00 30.61 158 TYR E N 1
ATOM 5904 C CA . TYR E 1 138 ? 165.135 -7.195 63.678 1.00 29.63 158 TYR E CA 1
ATOM 5905 C C . TYR E 1 138 ? 163.803 -6.903 64.375 1.00 32.61 158 TYR E C 1
ATOM 5906 O O . TYR E 1 138 ? 163.730 -6.990 65.594 1.00 35.49 158 TYR E O 1
ATOM 5915 N N . GLY E 1 139 ? 162.747 -6.700 63.618 1.00 26.73 159 GLY E N 1
ATOM 5916 C CA . GLY E 1 139 ? 161.408 -6.512 64.164 1.00 26.34 159 GLY E CA 1
ATOM 5917 C C . GLY E 1 139 ? 161.194 -5.278 65.021 1.00 32.12 159 GLY E C 1
ATOM 5918 O O . GLY E 1 139 ? 160.467 -5.322 66.020 1.00 33.67 159 GLY E O 1
ATOM 5919 N N . VAL E 1 140 ? 161.801 -4.160 64.627 1.00 26.69 160 VAL E N 1
ATOM 5920 C CA . VAL E 1 140 ? 161.652 -2.910 65.349 1.00 24.52 160 VAL E CA 1
ATOM 5921 C C . VAL E 1 140 ? 160.534 -2.100 64.688 1.00 28.13 160 VAL E C 1
ATOM 5922 O O . VAL E 1 140 ? 160.596 -1.871 63.489 1.00 27.09 160 VAL E O 1
ATOM 5926 N N . PRO E 1 141 ? 159.531 -1.625 65.457 1.00 27.92 161 PRO E N 1
ATOM 5927 C CA . PRO E 1 141 ? 158.471 -0.783 64.855 1.00 29.02 161 PRO E CA 1
ATOM 5928 C C . PRO E 1 141 ? 159.052 0.499 64.258 1.00 30.37 161 PRO E C 1
ATOM 5929 O O . PRO E 1 141 ? 159.889 1.155 64.879 1.00 27.60 161 PRO E O 1
ATOM 5933 N N . LEU E 1 142 ? 158.666 0.785 63.007 1.00 26.44 162 LEU E N 1
ATOM 5934 C CA . LEU E 1 142 ? 159.130 1.929 62.240 1.00 24.67 162 LEU E CA 1
ATOM 5935 C C . LEU E 1 142 ? 157.927 2.733 61.743 1.00 29.04 162 LEU E C 1
ATOM 5936 O O . LEU E 1 142 ? 157.024 2.190 61.100 1.00 28.48 162 LEU E O 1
ATOM 5941 N N . TYR E 1 143 ? 157.925 4.031 62.058 1.00 25.20 163 TYR E N 1
ATOM 5942 C CA . TYR E 1 143 ? 156.866 4.970 61.676 1.00 24.89 163 TYR E CA 1
ATOM 5943 C C . TYR E 1 143 ? 157.459 6.089 60.818 1.00 28.24 163 TYR E C 1
ATOM 5944 O O . TYR E 1 143 ? 158.671 6.281 60.820 1.00 26.25 163 TYR E O 1
ATOM 5953 N N . GLN E 1 144 ? 156.620 6.804 60.078 1.00 27.58 164 GLN E N 1
ATOM 5954 C CA . GLN E 1 144 ? 157.072 7.868 59.188 1.00 28.77 164 GLN E CA 1
ATOM 5955 C C . GLN E 1 144 ? 156.880 9.248 59.793 1.00 36.21 164 GLN E C 1
ATOM 5956 O O . GLN E 1 144 ? 157.477 10.220 59.316 1.00 37.54 164 GLN E O 1
ATOM 5962 N N . ASN E 1 145 ? 156.053 9.350 60.839 1.00 32.48 165 ASN E N 1
ATOM 5963 C CA . ASN E 1 145 ? 155.820 10.627 61.508 1.00 30.65 165 ASN E CA 1
ATOM 5964 C C . ASN E 1 145 ? 155.414 10.358 62.945 1.00 33.19 165 ASN E C 1
ATOM 5965 O O . ASN E 1 145 ? 154.965 9.248 63.276 1.00 33.02 165 ASN E O 1
ATOM 5978 N N . ASP E 1 147 ? 152.969 11.771 64.679 1.00 30.45 167 ASP E N 1
ATOM 5979 C CA . ASP E 1 147 ? 151.518 11.659 64.852 1.00 31.10 167 ASP E CA 1
ATOM 5980 C C . ASP E 1 147 ? 151.077 10.196 64.816 1.00 34.34 167 ASP E C 1
ATOM 5981 O O . ASP E 1 147 ? 150.436 9.754 65.763 1.00 36.55 167 ASP E O 1
ATOM 5986 N N . ASP E 1 148 ? 151.480 9.437 63.799 1.00 29.90 168 ASP E N 1
ATOM 5987 C CA . ASP E 1 148 ? 151.160 8.018 63.678 1.00 30.39 168 ASP E CA 1
ATOM 5988 C C . ASP E 1 148 ? 151.690 7.221 64.857 1.00 32.14 168 ASP E C 1
ATOM 5989 O O . ASP E 1 148 ? 150.964 6.382 65.375 1.00 33.76 168 ASP E O 1
ATOM 5994 N N . PHE E 1 149 ? 152.940 7.481 65.293 1.00 26.34 169 PHE E N 1
ATOM 5995 C CA . PHE E 1 149 ? 153.512 6.745 66.417 1.00 23.99 169 PHE E CA 1
ATOM 5996 C C . PHE E 1 149 ? 152.789 7.060 67.736 1.00 28.49 169 PHE E C 1
ATOM 5997 O O . PHE E 1 149 ? 152.445 6.134 68.466 1.00 26.87 169 PHE E O 1
ATOM 6005 N N . LEU E 1 150 ? 152.634 8.358 68.067 1.00 27.34 170 LEU E N 1
ATOM 6006 C CA . LEU E 1 150 ? 152.007 8.819 69.313 1.00 27.61 170 LEU E CA 1
ATOM 6007 C C . LEU E 1 150 ? 150.554 8.343 69.388 1.00 38.57 170 LEU E C 1
ATOM 6008 O O . LEU E 1 150 ? 150.044 8.166 70.503 1.00 39.22 170 LEU E O 1
ATOM 6013 N N . LYS E 1 151 ? 149.900 8.080 68.223 1.00 37.46 171 LYS E N 1
ATOM 6014 C CA . LYS E 1 151 ? 148.541 7.532 68.247 1.00 38.21 171 LYS E CA 1
ATOM 6015 C C . LYS E 1 151 ? 148.551 6.156 68.922 1.00 42.11 171 LYS E C 1
ATOM 6016 O O . LYS E 1 151 ? 147.717 5.917 69.791 1.00 42.42 171 LYS E O 1
ATOM 6022 N N . THR E 1 152 ? 149.569 5.315 68.629 1.00 37.91 172 THR E N 1
ATOM 6023 C CA . THR E 1 152 ? 149.706 3.943 69.160 1.00 38.05 172 THR E CA 1
ATOM 6024 C C . THR E 1 152 ? 149.953 3.928 70.677 1.00 43.94 172 THR E C 1
ATOM 6025 O O . THR E 1 152 ? 149.817 2.872 71.293 1.00 45.99 172 THR E O 1
ATOM 6037 N N . ALA F 1 2 ? 202.751 -24.201 54.094 1.00 73.06 22 ALA F N 1
ATOM 6038 C CA . ALA F 1 2 ? 203.507 -23.124 53.462 1.00 72.36 22 ALA F CA 1
ATOM 6039 C C . ALA F 1 2 ? 202.665 -21.844 53.401 1.00 72.17 22 ALA F C 1
ATOM 6040 O O . ALA F 1 2 ? 203.089 -20.794 53.891 1.00 70.82 22 ALA F O 1
ATOM 6042 N N . GLN F 1 3 ? 201.461 -21.937 52.825 1.00 65.35 23 GLN F N 1
ATOM 6043 C CA . GLN F 1 3 ? 200.599 -20.781 52.675 1.00 61.20 23 GLN F CA 1
ATOM 6044 C C . GLN F 1 3 ? 199.227 -21.033 53.253 1.00 61.57 23 GLN F C 1
ATOM 6045 O O . GLN F 1 3 ? 198.784 -22.180 53.379 1.00 62.32 23 GLN F O 1
ATOM 6047 N N . SER F 1 4 ? 198.554 -19.942 53.608 1.00 53.67 24 SER F N 1
ATOM 6048 C CA . SER F 1 4 ? 197.182 -19.938 54.061 1.00 50.42 24 SER F CA 1
ATOM 6049 C C . SER F 1 4 ? 196.232 -20.125 52.890 1.00 53.31 24 SER F C 1
ATOM 6050 O O . SER F 1 4 ? 196.606 -19.846 51.739 1.00 53.41 24 SER F O 1
ATOM 6053 N N . GLU F 1 5 ? 194.991 -20.540 53.182 1.00 48.23 25 GLU F N 1
ATOM 6054 C CA . GLU F 1 5 ? 193.917 -20.595 52.202 1.00 47.14 25 GLU F CA 1
ATOM 6055 C C . GLU F 1 5 ? 193.004 -19.410 52.463 1.00 47.80 25 GLU F C 1
ATOM 6056 O O . GLU F 1 5 ? 192.515 -19.241 53.581 1.00 45.15 25 GLU F O 1
ATOM 6062 N N . VAL F 1 6 ? 192.801 -18.572 51.439 1.00 44.09 26 VAL F N 1
ATOM 6063 C CA . VAL F 1 6 ? 191.958 -17.394 51.535 1.00 40.58 26 VAL F CA 1
ATOM 6064 C C . VAL F 1 6 ? 190.925 -17.413 50.407 1.00 44.76 26 VAL F C 1
ATOM 6065 O O . VAL F 1 6 ? 191.271 -17.445 49.226 1.00 46.45 26 VAL F O 1
ATOM 6069 N N . VAL F 1 7 ? 189.651 -17.359 50.790 1.00 39.27 27 VAL F N 1
ATOM 6070 C CA . VAL F 1 7 ? 188.509 -17.252 49.890 1.00 38.06 27 VAL F CA 1
ATOM 6071 C C . VAL F 1 7 ? 187.831 -15.914 50.203 1.00 42.52 27 VAL F C 1
ATOM 6072 O O . VAL F 1 7 ? 187.581 -15.616 51.384 1.00 43.48 27 VAL F O 1
ATOM 6076 N N . VAL F 1 8 ? 187.588 -15.084 49.169 1.00 37.29 28 VAL F N 1
ATOM 6077 C CA . VAL F 1 8 ? 186.947 -13.788 49.359 1.00 34.93 28 VAL F CA 1
ATOM 6078 C C . VAL F 1 8 ? 185.563 -13.838 48.699 1.00 41.19 28 VAL F C 1
ATOM 6079 O O . VAL F 1 8 ? 185.440 -14.177 47.515 1.00 42.04 28 VAL F O 1
ATOM 6083 N N . LEU F 1 9 ? 184.526 -13.508 49.481 1.00 37.44 29 LEU F N 1
ATOM 6084 C CA . LEU F 1 9 ? 183.157 -13.461 49.006 1.00 37.38 29 LEU F CA 1
ATOM 6085 C C . LEU F 1 9 ? 182.715 -12.001 48.953 1.00 39.53 29 LEU F C 1
ATOM 6086 O O . LEU F 1 9 ? 182.910 -11.251 49.903 1.00 40.06 29 LEU F O 1
ATOM 6091 N N . TYR F 1 10 ? 182.154 -11.598 47.814 1.00 35.52 30 TYR F N 1
ATOM 6092 C CA . TYR F 1 10 ? 181.640 -10.248 47.539 1.00 32.35 30 TYR F CA 1
ATOM 6093 C C . TYR F 1 10 ? 180.110 -10.266 47.403 1.00 34.58 30 TYR F C 1
ATOM 6094 O O . TYR F 1 10 ? 179.552 -11.342 47.127 1.00 32.53 30 TYR F O 1
ATOM 6103 N N . PRO F 1 11 ? 179.404 -9.099 47.516 1.00 30.81 31 PRO F N 1
ATOM 6104 C CA . PRO F 1 11 ? 177.936 -9.123 47.354 1.00 29.95 31 PRO F CA 1
ATOM 6105 C C . PRO F 1 11 ? 177.499 -9.598 45.954 1.00 38.30 31 PRO F C 1
ATOM 6106 O O . PRO F 1 11 ? 176.430 -10.188 45.832 1.00 37.29 31 PRO F O 1
ATOM 6110 N N . ASP F 1 12 ? 178.338 -9.387 44.913 1.00 39.74 32 ASP F N 1
ATOM 6111 C CA . ASP F 1 12 ? 178.044 -9.764 43.515 1.00 41.89 32 ASP F CA 1
ATOM 6112 C C . ASP F 1 12 ? 178.811 -11.062 43.071 1.00 49.14 32 ASP F C 1
ATOM 6113 O O . ASP F 1 12 ? 178.978 -11.291 41.876 1.00 50.13 32 ASP F O 1
ATOM 6118 N N . THR F 1 13 ? 179.222 -11.917 44.014 1.00 47.87 33 THR F N 1
ATOM 6119 C CA . THR F 1 13 ? 179.956 -13.159 43.722 1.00 50.86 33 THR F CA 1
ATOM 6120 C C . THR F 1 13 ? 179.312 -14.315 44.493 1.00 60.63 33 THR F C 1
ATOM 6121 O O . T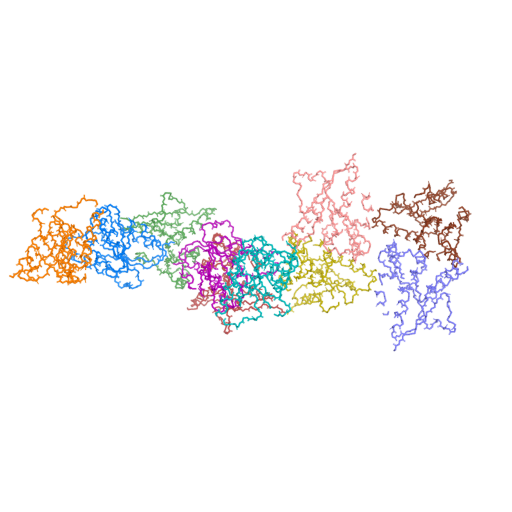HR F 1 13 ? 178.653 -14.094 45.517 1.00 59.87 33 THR F O 1
ATOM 6125 N N . GLU F 1 14 ? 179.502 -15.545 43.969 1.00 61.94 34 GLU F N 1
ATOM 6126 C CA . GLU F 1 14 ? 179.063 -16.838 44.504 1.00 63.58 34 GLU F CA 1
ATOM 6127 C C . GLU F 1 14 ? 180.242 -17.786 44.651 1.00 71.44 34 GLU F C 1
ATOM 6128 O O . GLU F 1 14 ? 181.086 -17.839 43.750 1.00 72.83 34 GLU F O 1
ATOM 6134 N N . ASN F 1 15 ? 180.313 -18.534 45.765 1.00 69.33 35 ASN F N 1
ATOM 6135 C CA . ASN F 1 15 ? 181.393 -19.501 45.989 1.00 71.40 35 ASN F CA 1
ATOM 6136 C C . ASN F 1 15 ? 180.761 -20.888 46.097 1.00 78.34 35 ASN F C 1
ATOM 6137 O O . ASN F 1 15 ? 180.629 -21.456 47.184 1.00 77.90 35 ASN F O 1
ATOM 6139 N N . LYS F 1 16 ? 180.312 -21.394 44.938 1.00 77.89 36 LYS F N 1
ATOM 6140 C CA . LYS F 1 16 ? 179.650 -22.692 44.779 1.00 80.10 36 LYS F CA 1
ATOM 6141 C C . LYS F 1 16 ? 180.480 -23.831 45.395 1.00 85.01 36 LYS F C 1
ATOM 6142 O O . LYS F 1 16 ? 181.719 -23.802 45.333 1.00 85.31 36 LYS F O 1
ATOM 6144 N N . ASP F 1 17 ? 179.771 -24.807 46.024 1.00 80.67 37 ASP F N 1
ATOM 6145 C CA . ASP F 1 17 ? 180.291 -26.020 46.673 1.00 81.04 37 ASP F CA 1
ATOM 6146 C C . ASP F 1 17 ? 181.340 -25.677 47.793 1.00 81.12 37 ASP F C 1
ATOM 6147 O O . ASP F 1 17 ? 182.422 -26.295 47.837 1.00 82.95 37 ASP F O 1
ATOM 6149 N N . LEU F 1 18 ? 180.993 -24.747 48.731 1.00 71.54 38 LEU F N 1
ATOM 6150 C CA . LEU F 1 18 ? 181.936 -24.386 49.798 1.00 68.92 38 LEU F CA 1
ATOM 6151 C C . LEU F 1 18 ? 181.306 -24.500 51.210 1.00 71.08 38 LEU F C 1
ATOM 6152 O O . LEU F 1 18 ? 180.330 -23.819 51.514 1.00 70.01 38 LEU F O 1
ATOM 6157 N N . ASP F 1 19 ? 181.926 -25.321 52.081 1.00 67.38 39 ASP F N 1
ATOM 6158 C CA . ASP F 1 19 ? 181.514 -25.497 53.475 1.00 66.34 39 ASP F CA 1
ATOM 6159 C C . ASP F 1 19 ? 182.085 -24.351 54.309 1.00 67.08 39 ASP F C 1
ATOM 6160 O O . ASP F 1 19 ? 183.279 -24.354 54.616 1.00 66.15 39 ASP F O 1
ATOM 6165 N N . GLU F 1 20 ? 181.231 -23.370 54.667 1.00 61.62 40 GLU F N 1
ATOM 6166 C CA . GLU F 1 20 ? 181.615 -22.174 55.437 1.00 59.26 40 GLU F CA 1
ATOM 6167 C C . GLU F 1 20 ? 182.069 -22.520 56.872 1.00 61.13 40 GLU F C 1
ATOM 6168 O O . GLU F 1 20 ? 182.784 -21.721 57.488 1.00 60.77 40 GLU F O 1
ATOM 6174 N N . ALA F 1 21 ? 181.697 -23.703 57.380 1.00 56.61 41 ALA F N 1
ATOM 6175 C CA . ALA F 1 21 ? 182.005 -24.141 58.744 1.00 55.85 41 ALA F CA 1
ATOM 6176 C C . ALA F 1 21 ? 183.498 -24.418 58.986 1.00 58.21 41 ALA F C 1
ATOM 6177 O O . ALA F 1 21 ? 183.923 -24.332 60.140 1.00 56.83 41 ALA F O 1
ATOM 6179 N N . VAL F 1 22 ? 184.283 -24.782 57.944 1.00 56.05 42 VAL F N 1
ATOM 6180 C CA . VAL F 1 22 ? 185.710 -25.137 58.132 1.00 56.90 42 VAL F CA 1
ATOM 6181 C C . VAL F 1 22 ? 186.626 -23.884 57.992 1.00 58.61 42 VAL F C 1
ATOM 6182 O O . VAL F 1 22 ? 187.847 -23.998 58.159 1.00 59.18 42 VAL F O 1
ATOM 6186 N N . TYR F 1 23 ? 186.031 -22.704 57.737 1.00 51.08 43 TYR F N 1
ATOM 6187 C CA . TYR F 1 23 ? 186.760 -21.442 57.583 1.00 47.56 43 TYR F CA 1
ATOM 6188 C C . TYR F 1 23 ? 186.533 -20.471 58.721 1.00 44.88 43 TYR F C 1
ATOM 6189 O O . TYR F 1 23 ? 185.446 -20.425 59.299 1.00 42.59 43 TYR F O 1
ATOM 6198 N N . GLN F 1 24 ? 187.552 -19.650 59.000 1.00 39.38 44 GLN F N 1
ATOM 6199 C CA . GLN F 1 24 ? 187.453 -18.520 59.916 1.00 36.48 44 GLN F CA 1
ATOM 6200 C C . GLN F 1 24 ? 186.807 -17.422 59.116 1.00 38.67 44 GLN F C 1
ATOM 6201 O O . GLN F 1 24 ? 187.410 -16.944 58.142 1.00 36.97 44 GLN F O 1
ATOM 6207 N N . LYS F 1 25 ? 185.532 -17.128 59.410 1.00 34.89 45 LYS F N 1
ATOM 6208 C CA . LYS F 1 25 ? 184.750 -16.155 58.663 1.00 34.37 45 LYS F CA 1
ATOM 6209 C C . LYS F 1 25 ? 184.972 -14.753 59.240 1.00 38.05 45 LYS F C 1
ATOM 6210 O O . LYS F 1 25 ? 184.723 -14.515 60.424 1.00 38.08 45 LYS F O 1
ATOM 6216 N N . ILE F 1 26 ? 185.521 -13.848 58.406 1.00 32.88 46 ILE F N 1
ATOM 6217 C CA . ILE F 1 26 ? 185.833 -12.483 58.814 1.00 30.01 46 ILE F CA 1
ATOM 6218 C C . ILE F 1 26 ? 185.113 -11.509 57.916 1.00 31.95 46 ILE F C 1
ATOM 6219 O O . ILE F 1 26 ? 185.297 -11.563 56.702 1.00 33.18 46 ILE F O 1
ATOM 6224 N N . PHE F 1 27 ? 184.337 -10.593 58.512 1.00 25.26 47 PHE F N 1
ATOM 6225 C CA . PHE F 1 27 ? 183.666 -9.547 57.772 1.00 24.23 47 PHE F CA 1
ATOM 6226 C C . PHE F 1 27 ? 184.513 -8.279 57.792 1.00 29.65 47 PHE F C 1
ATOM 6227 O O . PHE F 1 27 ? 184.909 -7.824 58.865 1.00 29.37 47 PHE F O 1
ATOM 6235 N N . LEU F 1 28 ? 184.764 -7.694 56.612 1.00 26.92 48 LEU F N 1
ATOM 6236 C CA . LEU F 1 28 ? 185.543 -6.462 56.496 1.00 26.83 48 LEU F CA 1
ATOM 6237 C C . LEU F 1 28 ? 184.602 -5.257 56.503 1.00 31.67 48 LEU F C 1
ATOM 6238 O O . LEU F 1 28 ? 184.190 -4.810 55.443 1.00 34.43 48 LEU F O 1
ATOM 6243 N N . ALA F 1 29 ? 184.255 -4.748 57.693 1.00 26.22 49 ALA F N 1
ATOM 6244 C CA . ALA F 1 29 ? 183.340 -3.610 57.861 1.00 26.05 49 ALA F CA 1
ATOM 6245 C C . ALA F 1 29 ? 184.086 -2.296 57.868 1.00 30.37 49 ALA F C 1
ATOM 6246 O O . ALA F 1 29 ? 185.273 -2.256 58.172 1.00 31.07 49 ALA F O 1
ATOM 6248 N N . GLY F 1 30 ? 183.392 -1.222 57.534 1.00 28.69 50 GLY F N 1
ATOM 6249 C CA . GLY F 1 30 ? 184.004 0.099 57.546 1.00 28.66 50 GLY F CA 1
ATOM 6250 C C . GLY F 1 30 ? 183.947 0.847 56.245 1.00 34.94 50 GLY F C 1
ATOM 6251 O O . GLY F 1 30 ? 183.181 0.501 55.344 1.00 35.77 50 GLY F O 1
ATOM 6252 N N . THR F 1 31 ? 184.773 1.880 56.154 1.00 33.45 51 THR F N 1
ATOM 6253 C CA . THR F 1 31 ? 184.820 2.840 55.049 1.00 34.32 51 THR F CA 1
ATOM 6254 C C . THR F 1 31 ? 184.952 2.168 53.662 1.00 39.94 51 THR F C 1
ATOM 6255 O O . THR F 1 31 ? 185.902 1.418 53.403 1.00 39.66 51 THR F O 1
ATOM 6259 N N . ILE F 1 32 ? 183.972 2.463 52.779 1.00 37.00 52 ILE F N 1
ATOM 6260 C CA . ILE F 1 32 ? 183.980 2.072 51.372 1.00 36.85 52 ILE F CA 1
ATOM 6261 C C . ILE F 1 32 ? 184.285 3.348 50.577 1.00 44.14 52 ILE F C 1
ATOM 6262 O O . ILE F 1 32 ? 183.447 4.259 50.495 1.00 41.81 52 ILE F O 1
ATOM 6267 N N . ASP F 1 33 ? 185.527 3.438 50.083 1.00 45.56 53 ASP F N 1
ATOM 6268 C CA . ASP F 1 33 ? 186.032 4.525 49.251 1.00 48.25 53 ASP F CA 1
ATOM 6269 C C . ASP F 1 33 ? 186.271 3.962 47.856 1.00 56.28 53 ASP F C 1
ATOM 6270 O O . ASP F 1 33 ? 187.109 3.060 47.696 1.00 56.58 53 ASP F O 1
ATOM 6283 N N . GLY F 1 35 ? 187.877 4.747 45.314 1.00 65.67 55 GLY F N 1
ATOM 6284 C CA . GLY F 1 35 ? 189.124 5.230 44.731 1.00 68.28 55 GLY F CA 1
ATOM 6285 C C . GLY F 1 35 ? 190.181 4.139 44.820 1.00 75.23 55 GLY F C 1
ATOM 6286 O O . GLY F 1 35 ? 190.187 3.352 45.783 1.00 73.05 55 GLY F O 1
ATOM 6287 N N . LYS F 1 36 ? 191.084 4.082 43.808 1.00 75.66 56 LYS F N 1
ATOM 6288 C CA . LYS F 1 36 ? 192.162 3.080 43.686 1.00 77.00 56 LYS F CA 1
ATOM 6289 C C . LYS F 1 36 ? 193.132 3.097 44.890 1.00 81.62 56 LYS F C 1
ATOM 6290 O O . LYS F 1 36 ? 193.603 2.035 45.320 1.00 81.75 56 LYS F O 1
ATOM 6292 N N . SER F 1 37 ? 193.411 4.290 45.435 1.00 77.90 57 SER F N 1
ATOM 6293 C CA . SER F 1 37 ? 194.336 4.460 46.547 1.00 77.34 57 SER F CA 1
ATOM 6294 C C . SER F 1 37 ? 193.825 3.794 47.861 1.00 78.06 57 SER F C 1
ATOM 6295 O O . SER F 1 37 ? 194.519 2.896 48.349 1.00 78.91 57 SER F O 1
ATOM 6297 N N . VAL F 1 38 ? 192.622 4.187 48.403 1.00 70.42 58 VAL F N 1
ATOM 6298 C CA . VAL F 1 38 ? 192.100 3.728 49.715 1.00 66.65 58 VAL F CA 1
ATOM 6299 C C . VAL F 1 38 ? 191.198 2.432 49.659 1.00 61.71 58 VAL F C 1
ATOM 6300 O O . VAL F 1 38 ? 190.099 2.395 50.248 1.00 59.15 58 VAL F O 1
ATOM 6302 N N . ASP F 1 39 ? 191.755 1.342 49.072 1.00 52.01 59 ASP F N 1
ATOM 6303 C CA . ASP F 1 39 ? 191.125 0.023 49.059 1.00 46.81 59 ASP F CA 1
ATOM 6304 C C . ASP F 1 39 ? 191.823 -0.827 50.158 1.00 44.51 59 ASP F C 1
ATOM 6305 O O . ASP F 1 39 ? 192.600 -1.754 49.874 1.00 43.28 59 ASP F O 1
ATOM 6310 N N . TRP F 1 40 ? 191.555 -0.467 51.425 1.00 36.15 60 TRP F N 1
ATOM 6311 C CA . TRP F 1 40 ? 192.140 -1.139 52.582 1.00 34.25 60 TRP F CA 1
ATOM 6312 C C . TRP F 1 40 ? 191.664 -2.599 52.627 1.00 35.77 60 TRP F C 1
ATOM 6313 O O . TRP F 1 40 ? 192.388 -3.451 53.117 1.00 36.78 60 TRP F O 1
ATOM 6324 N N . GLN F 1 41 ? 190.468 -2.880 52.087 1.00 30.52 61 GLN F N 1
ATOM 6325 C CA . GLN F 1 41 ? 189.883 -4.216 52.026 1.00 30.15 61 GLN F CA 1
ATOM 6326 C C . GLN F 1 41 ? 190.755 -5.180 51.199 1.00 35.28 61 GLN F C 1
ATOM 6327 O O . GLN F 1 41 ? 190.910 -6.329 51.611 1.00 34.89 61 GLN F O 1
ATOM 6333 N N . LYS F 1 42 ? 191.292 -4.736 50.033 1.00 34.00 62 LYS F N 1
ATOM 6334 C CA . LYS F 1 42 ? 192.152 -5.584 49.200 1.00 35.86 62 LYS F CA 1
ATOM 6335 C C . LYS F 1 42 ? 193.474 -5.842 49.922 1.00 41.50 62 LYS F C 1
ATOM 6336 O O . LYS F 1 42 ? 193.926 -6.986 49.947 1.00 43.26 62 LYS F O 1
ATOM 6342 N N . ALA F 1 43 ? 194.070 -4.792 50.531 1.00 37.72 63 ALA F N 1
ATOM 6343 C CA . ALA F 1 43 ? 195.313 -4.878 51.302 1.00 37.48 63 ALA F CA 1
ATOM 6344 C C . ALA F 1 43 ? 195.161 -5.828 52.494 1.00 41.45 63 ALA F C 1
ATOM 6345 O O . ALA F 1 43 ? 196.115 -6.526 52.823 1.00 42.69 63 ALA F O 1
ATOM 6347 N N . THR F 1 44 ? 193.958 -5.879 53.112 1.00 38.34 64 THR F N 1
ATOM 6348 C CA . THR F 1 44 ? 193.661 -6.748 54.262 1.00 37.26 64 THR F CA 1
ATOM 6349 C C . THR F 1 44 ? 193.579 -8.194 53.745 1.00 41.57 64 THR F C 1
ATOM 6350 O O . THR F 1 44 ? 194.199 -9.081 54.343 1.00 40.82 64 THR F O 1
ATOM 6354 N N . CYS F 1 45 ? 192.891 -8.406 52.603 1.00 39.10 65 CYS F N 1
ATOM 6355 C CA . CYS F 1 45 ? 192.791 -9.714 51.948 1.00 40.44 65 CYS F CA 1
ATOM 6356 C C . CYS F 1 45 ? 194.191 -10.227 51.604 1.00 45.29 65 CYS F C 1
ATOM 6357 O O . CYS F 1 45 ? 194.499 -11.372 51.928 1.00 47.22 65 CYS F O 1
ATOM 6360 N N . ASP F 1 46 ? 195.052 -9.364 51.030 1.00 41.92 66 ASP F N 1
ATOM 6361 C CA . ASP F 1 46 ? 196.442 -9.703 50.687 1.00 44.39 66 ASP F CA 1
ATOM 6362 C C . ASP F 1 46 ? 197.253 -10.068 51.929 1.00 47.99 66 ASP F C 1
ATOM 6363 O O . ASP F 1 46 ? 198.095 -10.965 51.849 1.00 48.65 66 ASP F O 1
ATOM 6368 N N . TRP F 1 47 ? 196.982 -9.393 53.077 1.00 43.07 67 TRP F N 1
ATOM 6369 C CA . TRP F 1 47 ? 197.656 -9.659 54.347 1.00 42.72 67 TRP F CA 1
ATOM 6370 C C . TRP F 1 47 ? 197.370 -11.103 54.793 1.00 46.62 67 TRP F C 1
ATOM 6371 O O . TRP F 1 47 ? 198.299 -11.818 55.160 1.00 48.70 67 TRP F O 1
ATOM 6382 N N . PHE F 1 48 ? 196.101 -11.532 54.712 1.00 41.08 68 PHE F N 1
ATOM 6383 C CA . PHE F 1 48 ? 195.669 -12.888 55.060 1.00 40.49 68 PHE F CA 1
ATOM 6384 C C . PHE F 1 48 ? 196.253 -13.915 54.092 1.00 46.17 68 PHE F C 1
ATOM 6385 O O . PHE F 1 48 ? 196.627 -15.006 54.528 1.00 46.91 68 PHE F O 1
ATOM 6393 N N . ARG F 1 49 ? 196.375 -13.553 52.796 1.00 41.88 69 ARG F N 1
ATOM 6394 C CA . ARG F 1 49 ? 196.961 -14.423 51.785 1.00 43.17 69 ARG F CA 1
ATOM 6395 C C . ARG F 1 49 ? 198.451 -14.687 52.054 1.00 47.43 69 ARG F C 1
ATOM 6396 O O . ARG F 1 49 ? 198.952 -15.749 51.658 1.00 48.80 69 ARG F O 1
ATOM 6404 N N . ALA F 1 50 ? 199.144 -13.729 52.722 1.00 42.70 70 ALA F N 1
ATOM 6405 C CA . ALA F 1 50 ? 200.586 -13.785 53.042 1.00 44.55 70 ALA F CA 1
ATOM 6406 C C . ALA F 1 50 ? 200.870 -14.582 54.342 1.00 48.38 70 ALA F C 1
ATOM 6407 O O . ALA F 1 50 ? 202.035 -14.841 54.643 1.00 48.33 70 ALA F O 1
ATOM 6409 N N . LEU F 1 51 ? 199.818 -14.987 55.088 1.00 43.49 71 LEU F N 1
ATOM 6410 C CA . LEU F 1 51 ? 199.968 -15.783 56.309 1.00 43.37 71 LEU F CA 1
ATOM 6411 C C . LEU F 1 51 ? 200.455 -17.212 55.976 1.00 52.47 71 LEU F C 1
ATOM 6412 O O . LEU F 1 51 ? 200.144 -17.737 54.899 1.00 53.01 71 LEU F O 1
ATOM 6417 N N . PRO F 1 52 ? 201.236 -17.854 56.870 1.00 51.87 72 PRO F N 1
ATOM 6418 C CA . PRO F 1 52 ? 201.765 -19.188 56.528 1.00 55.15 72 PRO F CA 1
ATOM 6419 C C . PRO F 1 52 ? 200.771 -20.337 56.756 1.00 61.18 72 PRO F C 1
ATOM 6420 O O . PRO F 1 52 ? 201.007 -21.435 56.228 1.00 64.61 72 PRO F O 1
ATOM 6424 N N . GLU F 1 53 ? 199.693 -20.107 57.533 1.00 54.62 73 GLU F N 1
ATOM 6425 C CA . GLU F 1 53 ? 198.689 -21.128 57.856 1.00 54.17 73 GLU F CA 1
ATOM 6426 C C . GLU F 1 53 ? 197.272 -20.524 58.022 1.00 55.50 73 GLU F C 1
ATOM 6427 O O . GLU F 1 53 ? 197.113 -19.300 58.183 1.00 52.97 73 GLU F O 1
ATOM 6429 N N . GLY F 1 54 ? 196.264 -21.399 57.990 1.00 51.39 74 GLY F N 1
ATOM 6430 C CA . GLY F 1 54 ? 194.869 -21.027 58.215 1.00 47.98 74 GLY F CA 1
ATOM 6431 C C . GLY F 1 54 ? 193.965 -21.054 57.009 1.00 49.74 74 GLY F C 1
ATOM 6432 O O . GLY F 1 54 ? 194.433 -20.957 55.875 1.00 49.31 74 GLY F O 1
ATOM 6433 N N . ARG F 1 55 ? 192.648 -21.192 57.265 1.00 44.98 75 ARG F N 1
ATOM 6434 C CA . ARG F 1 55 ? 191.596 -21.182 56.242 1.00 43.56 75 ARG F CA 1
ATOM 6435 C C . ARG F 1 55 ? 190.674 -20.012 56.551 1.00 44.36 75 ARG F C 1
ATOM 6436 O O . ARG F 1 55 ? 190.004 -19.983 57.597 1.00 41.08 75 ARG F O 1
ATOM 6444 N N . TYR F 1 56 ? 190.708 -19.005 55.674 1.00 40.82 76 TYR F N 1
ATOM 6445 C CA . TYR F 1 56 ? 189.957 -17.779 55.880 1.00 38.85 76 TYR F CA 1
ATOM 6446 C C . TYR F 1 56 ? 188.937 -17.538 54.793 1.00 42.50 76 TYR F C 1
ATOM 6447 O O . TYR F 1 56 ? 189.235 -17.626 53.600 1.00 43.96 76 TYR F O 1
ATOM 6456 N N . LEU F 1 57 ? 187.733 -17.219 55.223 1.00 36.49 77 LEU F N 1
ATOM 6457 C CA . LEU F 1 57 ? 186.646 -16.829 54.360 1.00 35.64 77 LEU F CA 1
ATOM 6458 C C . LEU F 1 57 ? 186.356 -15.371 54.682 1.00 41.32 77 LEU F C 1
ATOM 6459 O O . LEU F 1 57 ? 185.891 -15.054 55.779 1.00 40.59 77 LEU F O 1
ATOM 6464 N N . LEU F 1 58 ? 186.751 -14.478 53.779 1.00 39.42 78 LEU F N 1
ATOM 6465 C CA . LEU F 1 58 ? 186.598 -13.047 54.012 1.00 37.80 78 LEU F CA 1
ATOM 6466 C C . LEU F 1 58 ? 185.381 -12.515 53.280 1.00 38.67 78 LEU F C 1
ATOM 6467 O O . LEU F 1 58 ? 185.236 -12.702 52.067 1.00 36.68 78 LEU F O 1
ATOM 6472 N N . PHE F 1 59 ? 184.483 -11.868 54.043 1.00 34.29 79 PHE F N 1
ATOM 6473 C CA . PHE F 1 59 ? 183.297 -11.233 53.486 1.00 32.11 79 PHE F CA 1
ATOM 6474 C C . PHE F 1 59 ? 183.636 -9.788 53.214 1.00 32.00 79 PHE F C 1
ATOM 6475 O O . PHE F 1 59 ? 183.778 -9.007 54.149 1.00 29.40 79 PHE F O 1
ATOM 6483 N N . ASN F 1 60 ? 183.848 -9.456 51.932 1.00 28.97 80 ASN F N 1
ATOM 6484 C CA . ASN F 1 60 ? 184.213 -8.107 51.518 1.00 28.19 80 ASN F CA 1
ATOM 6485 C C . ASN F 1 60 ? 182.996 -7.418 50.884 1.00 33.62 80 ASN F C 1
ATOM 6486 O O . ASN F 1 60 ? 182.609 -7.775 49.765 1.00 36.39 80 ASN F O 1
ATOM 6491 N N . PRO F 1 61 ? 182.391 -6.417 51.578 1.00 27.57 81 PRO F N 1
ATOM 6492 C CA . PRO F 1 61 ? 181.189 -5.756 51.037 1.00 27.36 81 PRO F CA 1
ATOM 6493 C C . PRO F 1 61 ? 181.502 -4.749 49.923 1.00 32.10 81 PRO F C 1
ATOM 6494 O O . PRO F 1 61 ? 180.571 -4.245 49.269 1.00 29.63 81 PRO F O 1
ATOM 6498 N N . ARG F 1 62 ? 182.811 -4.479 49.695 1.00 29.36 82 ARG F N 1
ATOM 6499 C CA . ARG F 1 62 ? 183.266 -3.551 48.684 1.00 29.73 82 ARG F CA 1
ATOM 6500 C C . ARG F 1 62 ? 183.363 -4.240 47.303 1.00 37.26 82 ARG F C 1
ATOM 6501 O O . ARG F 1 62 ? 184.267 -5.055 47.049 1.00 37.13 82 ARG F O 1
ATOM 6509 N N . ARG F 1 63 ? 182.429 -3.890 46.417 1.00 34.03 83 ARG F N 1
ATOM 6510 C CA . ARG F 1 63 ? 182.426 -4.390 45.053 1.00 35.98 83 ARG F CA 1
ATOM 6511 C C . ARG F 1 63 ? 183.485 -3.662 44.230 1.00 43.26 83 ARG F C 1
ATOM 6512 O O . ARG F 1 63 ? 183.867 -2.536 44.584 1.00 40.80 83 ARG F O 1
ATOM 6520 N N . ASP F 1 64 ? 183.942 -4.281 43.117 1.00 45.01 84 ASP F N 1
ATOM 6521 C CA . ASP F 1 64 ? 184.945 -3.633 42.258 1.00 47.76 84 ASP F CA 1
ATOM 6522 C C . ASP F 1 64 ? 184.340 -2.370 41.597 1.00 54.90 84 ASP F C 1
ATOM 6523 O O . ASP F 1 64 ? 185.021 -1.341 41.504 1.00 56.00 84 ASP F O 1
ATOM 6528 N N . LYS F 1 65 ? 183.061 -2.443 41.192 1.00 51.09 85 LYS F N 1
ATOM 6529 C CA . LYS F 1 65 ? 182.320 -1.318 40.628 1.00 51.46 85 LYS F CA 1
ATOM 6530 C C . LYS F 1 65 ? 181.335 -0.800 41.669 1.00 54.75 85 LYS F C 1
ATOM 6531 O O . LYS F 1 65 ? 180.700 -1.600 42.364 1.00 55.46 85 LYS F O 1
ATOM 6533 N N . GLY F 1 66 ? 181.218 0.517 41.787 1.00 50.08 86 GLY F N 1
ATOM 6534 C CA . GLY F 1 66 ? 180.297 1.156 42.735 1.00 47.94 86 GLY F CA 1
ATOM 6535 C C . GLY F 1 66 ? 178.837 0.806 42.504 1.00 48.93 86 GLY F C 1
ATOM 6536 O O . GLY F 1 66 ? 178.510 0.199 41.482 1.00 50.23 86 GLY F O 1
ATOM 6537 N N . LEU F 1 67 ? 177.947 1.138 43.462 1.00 41.66 87 LEU F N 1
ATOM 6538 C CA . LEU F 1 67 ? 176.523 0.820 43.309 1.00 39.40 87 LEU F CA 1
ATOM 6539 C C . LEU F 1 67 ? 175.885 1.712 42.271 1.00 41.29 87 LEU F C 1
ATOM 6540 O O . LEU F 1 67 ? 176.204 2.904 42.211 1.00 41.75 87 LEU F O 1
ATOM 6545 N N . SER F 1 68 ? 175.005 1.122 41.431 1.00 36.12 88 SER F N 1
ATOM 6546 C CA . SER F 1 68 ? 174.277 1.813 40.354 1.00 35.21 88 SER F CA 1
ATOM 6547 C C . SER F 1 68 ? 173.316 2.863 40.883 1.00 37.71 88 SER F C 1
ATOM 6548 O O . SER F 1 68 ? 173.077 3.858 40.221 1.00 39.38 88 SER F O 1
ATOM 6551 N N . GLY F 1 69 ? 172.760 2.626 42.054 1.00 32.63 89 GLY F N 1
ATOM 6552 C CA . GLY F 1 69 ? 171.721 3.474 42.612 1.00 32.37 89 GLY F CA 1
ATOM 6553 C C . GLY F 1 69 ? 170.338 2.867 42.378 1.00 37.38 89 GLY F C 1
ATOM 6554 O O . GLY F 1 69 ? 169.328 3.448 42.780 1.00 36.68 89 GLY F O 1
ATOM 6555 N N . GLU F 1 70 ? 170.278 1.709 41.664 1.00 34.83 90 GLU F N 1
ATOM 6556 C CA . GLU F 1 70 ? 169.051 0.942 41.456 1.00 34.89 90 GLU F CA 1
ATOM 6557 C C . GLU F 1 70 ? 168.725 0.312 42.826 1.00 38.22 90 GLU F C 1
ATOM 6558 O O . GLU F 1 70 ? 169.620 -0.159 43.532 1.00 36.98 90 GLU F O 1
ATOM 6572 N N . SER F 1 72 ? 166.667 -2.349 43.982 1.00 30.58 92 SER F N 1
ATOM 6573 C CA . SER F 1 72 ? 166.674 -3.767 44.367 1.00 30.09 92 SER F CA 1
ATOM 6574 C C . SER F 1 72 ? 168.114 -4.229 44.574 1.00 33.93 92 SER F C 1
ATOM 6575 O O . SER F 1 72 ? 168.357 -5.159 45.347 1.00 34.22 92 SER F O 1
ATOM 6578 N N . ASP F 1 73 ? 169.069 -3.579 43.877 1.00 30.84 93 ASP F N 1
ATOM 6579 C CA . ASP F 1 73 ? 170.509 -3.822 44.039 1.00 30.11 93 ASP F CA 1
ATOM 6580 C C . ASP F 1 73 ? 170.978 -3.373 45.429 1.00 34.28 93 ASP F C 1
ATOM 6581 O O . ASP F 1 73 ? 171.752 -4.070 46.112 1.00 33.29 93 ASP F O 1
ATOM 6586 N N . PHE F 1 74 ? 170.506 -2.174 45.826 1.00 31.16 94 PHE F N 1
ATOM 6587 C CA . PHE F 1 74 ? 170.802 -1.553 47.097 1.00 28.89 94 PHE F CA 1
ATOM 6588 C C . PHE F 1 74 ? 170.287 -2.437 48.242 1.00 33.04 94 PHE F C 1
ATOM 6589 O O . PHE F 1 74 ? 171.021 -2.649 49.206 1.00 32.22 94 PHE F O 1
ATOM 6597 N N . GLU F 1 75 ? 169.043 -2.954 48.143 1.00 29.88 95 GLU F N 1
ATOM 6598 C CA . GLU F 1 75 ? 168.487 -3.856 49.155 1.00 28.70 95 GLU F CA 1
ATOM 6599 C C . GLU F 1 75 ? 169.330 -5.108 49.267 1.00 34.20 95 GLU F C 1
ATOM 6600 O O . GLU F 1 75 ? 169.582 -5.567 50.378 1.00 34.54 95 GLU F O 1
ATOM 6606 N N . HIS F 1 76 ? 169.787 -5.645 48.125 1.00 31.99 96 HIS F N 1
ATOM 6607 C CA . HIS F 1 76 ? 170.651 -6.812 48.096 1.00 32.17 96 HIS F CA 1
ATOM 6608 C C . HIS F 1 76 ? 171.953 -6.513 48.854 1.00 36.01 96 HIS F C 1
ATOM 6609 O O . HIS F 1 76 ? 172.407 -7.350 49.623 1.00 35.68 96 HIS F O 1
ATOM 6616 N N . GLN F 1 77 ? 172.520 -5.306 48.664 1.00 31.53 97 GLN F N 1
ATOM 6617 C CA . GLN F 1 77 ? 173.736 -4.888 49.331 1.00 30.02 97 GLN F CA 1
ATOM 6618 C C . GLN F 1 77 ? 173.543 -4.880 50.856 1.00 34.39 97 GLN F C 1
ATOM 6619 O O . GLN F 1 77 ? 174.352 -5.485 51.551 1.00 35.00 97 GLN F O 1
ATOM 6625 N N . VAL F 1 78 ? 172.475 -4.234 51.369 1.00 29.93 98 VAL F N 1
ATOM 6626 C CA . VAL F 1 78 ? 172.214 -4.084 52.812 1.00 27.81 98 VAL F CA 1
ATOM 6627 C C . VAL F 1 78 ? 171.938 -5.462 53.434 1.00 33.29 98 VAL F C 1
ATOM 6628 O O . VAL F 1 78 ? 172.516 -5.776 54.478 1.00 33.88 98 VAL F O 1
ATOM 6632 N N . ASN F 1 79 ? 171.125 -6.292 52.774 1.00 30.76 99 ASN F N 1
ATOM 6633 C CA . ASN F 1 79 ? 170.800 -7.629 53.260 1.00 30.42 99 ASN F CA 1
ATOM 6634 C C . ASN F 1 79 ? 172.032 -8.535 53.242 1.00 33.09 99 ASN F C 1
ATOM 6635 O O . ASN F 1 79 ? 172.195 -9.315 54.177 1.00 33.89 99 ASN F O 1
ATOM 6640 N N . TRP F 1 80 ? 172.910 -8.404 52.228 1.00 27.21 100 TRP F N 1
ATOM 6641 C CA . TRP F 1 80 ? 174.148 -9.168 52.151 1.00 26.02 100 TRP F CA 1
ATOM 6642 C C . TRP F 1 80 ? 175.054 -8.788 53.322 1.00 31.02 100 TRP F C 1
ATOM 6643 O O . TRP F 1 80 ? 175.620 -9.665 53.992 1.00 31.90 100 TRP F O 1
ATOM 6654 N N . GLU F 1 81 ? 175.158 -7.479 53.593 1.00 26.41 101 GLU F N 1
ATOM 6655 C CA . GLU F 1 81 ? 175.963 -6.934 54.683 1.00 25.33 101 GLU F CA 1
ATOM 6656 C C . GLU F 1 81 ? 175.474 -7.471 56.040 1.00 30.69 101 GLU F C 1
ATOM 6657 O O . GLU F 1 81 ? 176.273 -8.034 56.771 1.00 32.73 101 GLU F O 1
ATOM 6663 N N . LEU F 1 82 ? 174.185 -7.345 56.352 1.00 27.84 102 LEU F N 1
ATOM 6664 C CA . LEU F 1 82 ? 173.631 -7.777 57.639 1.00 27.90 102 LEU F CA 1
ATOM 6665 C C . LEU F 1 82 ? 173.735 -9.288 57.835 1.00 32.43 102 LEU F C 1
ATOM 6666 O O . LEU F 1 82 ? 174.126 -9.723 58.911 1.00 31.59 102 LEU F O 1
ATOM 6671 N N . GLU F 1 83 ? 173.464 -10.074 56.806 1.00 29.99 103 GLU F N 1
ATOM 6672 C CA . GLU F 1 83 ? 173.526 -11.524 56.869 1.00 30.31 103 GLU F CA 1
ATOM 6673 C C . GLU F 1 83 ? 174.956 -12.016 57.146 1.00 33.85 103 GLU F C 1
ATOM 6674 O O . GLU F 1 83 ? 175.140 -12.949 57.938 1.00 33.31 103 GLU F O 1
ATOM 6680 N N . HIS F 1 84 ? 175.956 -11.388 56.505 1.00 31.43 104 HIS F N 1
ATOM 6681 C CA . HIS F 1 84 ? 177.357 -11.818 56.609 1.00 30.70 104 HIS F CA 1
ATOM 6682 C C . HIS F 1 84 ? 178.011 -11.193 57.831 1.00 32.55 104 HIS F C 1
ATOM 6683 O O . HIS F 1 84 ? 178.953 -11.787 58.350 1.00 34.98 104 HIS F O 1
ATOM 6690 N N . LEU F 1 85 ? 177.456 -10.095 58.375 1.00 25.98 105 LEU F N 1
ATOM 6691 C CA . LEU F 1 85 ? 177.914 -9.549 59.666 1.00 24.07 105 LEU F CA 1
ATOM 6692 C C . LEU F 1 85 ? 177.512 -10.538 60.787 1.00 31.46 105 LEU F C 1
ATOM 6693 O O . LEU F 1 85 ? 178.300 -10.815 61.697 1.00 31.73 105 LEU F O 1
ATOM 6698 N N . GLU F 1 86 ? 176.305 -11.132 60.655 1.00 28.38 106 GLU F N 1
ATOM 6699 C CA . GLU F 1 86 ? 175.779 -12.148 61.560 1.00 27.50 106 GLU F CA 1
ATOM 6700 C C . GLU F 1 86 ? 176.557 -13.463 61.453 1.00 32.64 106 GLU F C 1
ATOM 6701 O O . GLU F 1 86 ? 176.868 -14.042 62.498 1.00 32.43 106 GLU F O 1
ATOM 6707 N N . LYS F 1 87 ? 176.849 -13.952 60.204 1.00 29.58 107 LYS F N 1
ATOM 6708 C CA . LYS F 1 87 ? 177.578 -15.205 59.945 1.00 29.64 107 LYS F CA 1
ATOM 6709 C C . LYS F 1 87 ? 179.068 -15.177 60.379 1.00 34.12 107 LYS F C 1
ATOM 6710 O O . LYS F 1 87 ? 179.637 -16.248 60.650 1.00 35.02 107 LYS F O 1
ATOM 6716 N N . ALA F 1 88 ? 179.704 -13.986 60.376 1.00 29.62 108 ALA F N 1
ATOM 6717 C CA . ALA F 1 88 ? 181.131 -13.809 60.672 1.00 29.85 108 ALA F CA 1
ATOM 6718 C C . ALA F 1 88 ? 181.507 -14.262 62.085 1.00 36.03 108 ALA F C 1
ATOM 6719 O O . ALA F 1 88 ? 180.732 -14.120 63.034 1.00 36.75 108 ALA F O 1
ATOM 6721 N N . ASP F 1 89 ? 182.699 -14.840 62.200 1.00 33.23 109 ASP F N 1
ATOM 6722 C CA . ASP F 1 89 ? 183.318 -15.214 63.472 1.00 33.79 109 ASP F CA 1
ATOM 6723 C C . ASP F 1 89 ? 183.988 -13.983 64.081 1.00 36.84 109 ASP F C 1
ATOM 6724 O O . ASP F 1 89 ? 184.117 -13.881 65.301 1.00 37.25 109 ASP F O 1
ATOM 6729 N N . LEU F 1 90 ? 184.417 -13.054 63.205 1.00 30.89 110 LEU F N 1
ATOM 6730 C CA . LEU F 1 90 ? 185.108 -11.828 63.554 1.00 29.72 110 LEU F CA 1
ATOM 6731 C C . LEU F 1 90 ? 184.724 -10.706 62.594 1.00 32.61 110 LEU F C 1
ATOM 6732 O O . LEU F 1 90 ? 184.591 -10.936 61.395 1.00 33.20 110 LEU F O 1
ATOM 6737 N N . ILE F 1 91 ? 184.554 -9.490 63.128 1.00 26.72 111 ILE F N 1
ATOM 6738 C CA . ILE F 1 91 ? 184.283 -8.302 62.337 1.00 25.82 111 ILE F CA 1
ATOM 6739 C C . ILE F 1 91 ? 185.463 -7.346 62.505 1.00 30.30 111 ILE F C 1
ATOM 6740 O O . ILE F 1 91 ? 185.707 -6.845 63.612 1.00 28.88 111 ILE F O 1
ATOM 6745 N N . ILE F 1 92 ? 186.197 -7.112 61.408 1.00 28.30 112 ILE F N 1
ATOM 6746 C CA . ILE F 1 92 ? 187.271 -6.124 61.361 1.00 28.65 112 ILE F CA 1
ATOM 6747 C C . ILE F 1 92 ? 186.623 -4.846 60.885 1.00 28.93 112 ILE F C 1
ATOM 6748 O O . ILE F 1 92 ? 186.154 -4.799 59.746 1.00 27.39 112 ILE F O 1
ATOM 6761 N N . ASN F 1 94 ? 187.148 -1.034 60.036 1.00 27.01 114 ASN F N 1
ATOM 6762 C CA . ASN F 1 94 ? 188.147 -0.004 59.798 1.00 27.11 114 ASN F CA 1
ATOM 6763 C C . ASN F 1 94 ? 187.489 1.283 59.334 1.00 31.66 114 ASN F C 1
ATOM 6764 O O . ASN F 1 94 ? 186.853 1.304 58.291 1.00 32.72 114 ASN F O 1
ATOM 6769 N N . ILE F 1 95 ? 187.654 2.361 60.119 1.00 28.69 115 ILE F N 1
ATOM 6770 C CA . ILE F 1 95 ? 187.072 3.688 59.880 1.00 27.47 115 ILE F CA 1
ATOM 6771 C C . ILE F 1 95 ? 188.181 4.703 59.598 1.00 33.64 115 ILE F C 1
ATOM 6772 O O . ILE F 1 95 ? 189.007 4.993 60.472 1.00 32.60 115 ILE F O 1
ATOM 6777 N N . LEU F 1 96 ? 188.189 5.245 58.375 1.00 31.67 116 LEU F N 1
ATOM 6778 C CA . LEU F 1 96 ? 189.174 6.236 57.954 1.00 32.14 116 LEU F CA 1
ATOM 6779 C C . LEU F 1 96 ? 188.730 7.631 58.391 1.00 36.11 116 LEU F C 1
ATOM 6780 O O . LEU F 1 96 ? 187.531 7.894 58.501 1.00 33.68 116 LEU F O 1
ATOM 6785 N N . ALA F 1 97 ? 189.698 8.500 58.690 1.00 35.70 117 ALA F N 1
ATOM 6786 C CA . ALA F 1 97 ? 189.479 9.871 59.185 1.00 36.32 117 ALA F CA 1
ATOM 6787 C C . ALA F 1 97 ? 188.615 10.716 58.237 1.00 42.17 117 ALA F C 1
ATOM 6788 O O . ALA F 1 97 ? 187.856 11.549 58.710 1.00 43.88 117 ALA F O 1
ATOM 6790 N N . SER F 1 98 ? 188.754 10.529 56.923 1.00 39.72 118 SER F N 1
ATOM 6791 C CA . SER F 1 98 ? 188.056 11.301 55.891 1.00 40.47 118 SER F CA 1
ATOM 6792 C C . SER F 1 98 ? 186.568 10.900 55.727 1.00 45.54 118 SER F C 1
ATOM 6793 O O . SER F 1 98 ? 185.779 11.687 55.203 1.00 46.12 118 SER F O 1
ATOM 6796 N N . SER F 1 99 ? 186.191 9.695 56.177 1.00 41.76 119 SER F N 1
ATOM 6797 C CA . SER F 1 99 ? 184.852 9.170 56.012 1.00 41.61 119 SER F CA 1
ATOM 6798 C C . SER F 1 99 ? 183.823 9.740 56.995 1.00 45.51 119 SER F C 1
ATOM 6799 O O . SER F 1 99 ? 184.147 10.175 58.104 1.00 43.48 119 SER F O 1
ATOM 6802 N N . LYS F 1 100 ? 182.561 9.664 56.574 1.00 43.27 120 LYS F N 1
ATOM 6803 C CA . LYS F 1 100 ? 181.435 10.015 57.405 1.00 44.51 120 LYS F CA 1
ATOM 6804 C C . LYS F 1 100 ? 180.875 8.712 57.991 1.00 53.83 120 LYS F C 1
ATOM 6805 O O . LYS F 1 100 ? 180.366 8.727 59.116 1.00 55.98 120 LYS F O 1
ATOM 6811 N N . SER F 1 101 ? 181.039 7.576 57.256 1.00 50.32 121 SER F N 1
ATOM 6812 C CA . SER F 1 101 ? 180.687 6.201 57.656 1.00 49.41 121 SER F CA 1
ATOM 6813 C C . SER F 1 101 ? 179.355 6.116 58.523 1.00 50.94 121 SER F C 1
ATOM 6814 O O . SER F 1 101 ? 179.407 5.566 59.629 1.00 52.01 121 SER F O 1
ATOM 6817 N N . PRO F 1 102 ? 178.176 6.636 58.100 1.00 44.68 122 PRO F N 1
ATOM 6818 C CA . PRO F 1 102 ? 176.990 6.569 58.993 1.00 42.69 122 PRO F CA 1
ATOM 6819 C C . PRO F 1 102 ? 176.433 5.159 59.215 1.00 42.62 122 PRO F C 1
ATOM 6820 O O . PRO F 1 102 ? 175.884 4.892 60.295 1.00 43.72 122 PRO F O 1
ATOM 6824 N N . ILE F 1 103 ? 176.560 4.265 58.208 1.00 34.52 123 ILE F N 1
ATOM 6825 C CA . ILE F 1 103 ? 176.050 2.906 58.293 1.00 32.59 123 ILE F CA 1
ATOM 6826 C C . ILE F 1 103 ? 177.067 2.054 59.035 1.00 35.60 123 ILE F C 1
ATOM 6827 O O . ILE F 1 103 ? 176.670 1.109 59.708 1.00 36.47 123 ILE F O 1
ATOM 6832 N N . THR F 1 104 ? 178.344 2.423 59.004 1.00 30.87 124 THR F N 1
ATOM 6833 C CA . THR F 1 104 ? 179.381 1.743 59.782 1.00 29.34 124 THR F CA 1
ATOM 6834 C C . THR F 1 104 ? 179.043 1.892 61.276 1.00 29.66 124 THR F C 1
ATOM 6835 O O . THR F 1 104 ? 179.131 0.923 62.019 1.00 28.72 124 THR F O 1
ATOM 6839 N N . LEU F 1 105 ? 178.593 3.083 61.692 1.00 27.51 125 LEU F N 1
ATOM 6840 C CA . LEU F 1 105 ? 178.226 3.365 63.087 1.00 27.41 125 LEU F CA 1
ATOM 6841 C C . LEU F 1 105 ? 176.959 2.591 63.494 1.00 29.92 125 LEU F C 1
ATOM 6842 O O . LEU F 1 105 ? 176.905 2.120 64.633 1.00 29.25 125 LEU F O 1
ATOM 6847 N N . LEU F 1 106 ? 176.011 2.385 62.557 1.00 26.08 126 LEU F N 1
ATOM 6848 C CA . LEU F 1 106 ? 174.820 1.548 62.783 1.00 26.29 126 LEU F CA 1
ATOM 6849 C C . LEU F 1 106 ? 175.256 0.089 63.048 1.00 28.91 126 LEU F C 1
ATOM 6850 O O . LEU F 1 106 ? 174.830 -0.513 64.041 1.00 28.10 126 LEU F O 1
ATOM 6855 N N . GLU F 1 107 ? 176.164 -0.436 62.193 1.00 24.72 127 GLU F N 1
ATOM 6856 C CA . GLU F 1 107 ? 176.720 -1.785 62.279 1.00 25.07 127 GLU F CA 1
ATOM 6857 C C . GLU F 1 107 ? 177.537 -1.937 63.543 1.00 30.06 127 GLU F C 1
ATOM 6858 O O . GLU F 1 107 ? 177.494 -2.995 64.166 1.00 31.82 127 GLU F O 1
ATOM 6872 N N . GLY F 1 109 ? 177.012 -0.338 66.453 1.00 26.00 129 GLY F N 1
ATOM 6873 C CA . GLY F 1 109 ? 176.025 -0.469 67.511 1.00 25.17 129 GLY F CA 1
ATOM 6874 C C . GLY F 1 109 ? 175.419 -1.860 67.554 1.00 27.55 129 GLY F C 1
ATOM 6875 O O . GLY F 1 109 ? 175.262 -2.445 68.634 1.00 26.31 129 GLY F O 1
ATOM 6876 N N . LEU F 1 110 ? 175.081 -2.405 66.368 1.00 24.26 130 LEU F N 1
ATOM 6877 C CA . LEU F 1 110 ? 174.491 -3.729 66.217 1.00 24.18 130 LEU F CA 1
ATOM 6878 C C . LEU F 1 110 ? 175.374 -4.845 66.746 1.00 28.90 130 LEU F C 1
ATOM 6879 O O . LEU F 1 110 ? 174.840 -5.810 67.299 1.00 29.03 130 LEU F O 1
ATOM 6884 N N . PHE F 1 111 ? 176.710 -4.736 66.586 1.00 24.33 131 PHE F N 1
ATOM 6885 C CA . PHE F 1 111 ? 177.582 -5.820 66.986 1.00 24.49 131 PHE F CA 1
ATOM 6886 C C . PHE F 1 111 ? 178.519 -5.414 68.137 1.00 30.21 131 PHE F C 1
ATOM 6887 O O . PHE F 1 111 ? 179.371 -6.203 68.538 1.00 29.28 131 PHE F O 1
ATOM 6903 N N . ARG F 1 113 ? 178.023 -5.508 71.376 1.00 25.78 133 ARG F N 1
ATOM 6904 C CA . ARG F 1 113 ? 178.034 -6.441 72.508 1.00 26.01 133 ARG F CA 1
ATOM 6905 C C . ARG F 1 113 ? 178.302 -7.897 72.103 1.00 31.16 133 ARG F C 1
ATOM 6906 O O . ARG F 1 113 ? 178.279 -8.762 72.982 1.00 33.06 133 ARG F O 1
ATOM 6914 N N . SER F 1 114 ? 178.514 -8.175 70.792 1.00 26.88 134 SER F N 1
ATOM 6915 C CA . SER F 1 114 ? 178.703 -9.526 70.250 1.00 27.14 134 SER F CA 1
ATOM 6916 C C . SER F 1 114 ? 179.996 -10.217 70.735 1.00 32.80 134 SER F C 1
ATOM 6917 O O . SER F 1 114 ? 180.054 -11.440 70.750 1.00 33.25 134 SER F O 1
ATOM 6920 N N . GLY F 1 115 ? 181.022 -9.432 71.056 1.00 29.76 135 GLY F N 1
ATOM 6921 C CA . GLY F 1 115 ? 182.334 -9.944 71.444 1.00 28.99 135 GLY F CA 1
ATOM 6922 C C . GLY F 1 115 ? 183.221 -10.273 70.250 1.00 33.87 135 GLY F C 1
ATOM 6923 O O . GLY F 1 115 ? 184.395 -10.591 70.431 1.00 34.11 135 GLY F O 1
ATOM 6924 N N . LYS F 1 116 ? 182.695 -10.157 69.001 1.00 30.41 136 LYS F N 1
ATOM 6925 C CA . LYS F 1 116 ? 183.457 -10.479 67.794 1.00 29.30 136 LYS F CA 1
ATOM 6926 C C . LYS F 1 116 ? 183.861 -9.207 66.993 1.00 31.23 136 LYS F C 1
ATOM 6927 O O . LYS F 1 116 ? 184.500 -9.322 65.950 1.00 29.36 136 LYS F O 1
ATOM 6933 N N . LEU F 1 117 ? 183.561 -8.016 67.521 1.00 27.88 137 LEU F N 1
ATOM 6934 C CA . LEU F 1 117 ? 183.880 -6.750 66.859 1.00 26.37 137 LEU F CA 1
ATOM 6935 C C . LEU F 1 117 ? 185.243 -6.220 67.319 1.00 30.65 137 LEU F C 1
ATOM 6936 O O . LEU F 1 117 ? 185.567 -6.206 68.518 1.00 32.68 137 LEU F O 1
ATOM 6941 N N . ARG F 1 118 ? 186.036 -5.785 66.350 1.00 25.39 138 ARG F N 1
ATOM 6942 C CA . ARG F 1 118 ? 187.342 -5.131 66.529 1.00 24.47 138 ARG F CA 1
ATOM 6943 C C . ARG F 1 118 ? 187.284 -3.819 65.801 1.00 27.18 138 ARG F C 1
ATOM 6944 O O . ARG F 1 118 ? 187.034 -3.832 64.591 1.00 28.21 138 ARG F O 1
ATOM 6952 N N . VAL F 1 119 ? 187.402 -2.688 66.509 1.00 23.16 139 VAL F N 1
ATOM 6953 C CA . VAL F 1 119 ? 187.249 -1.379 65.854 1.00 22.95 139 VAL F CA 1
ATOM 6954 C C . VAL F 1 119 ? 188.619 -0.734 65.673 1.00 28.12 139 VAL F C 1
ATOM 6955 O O . VAL F 1 119 ? 189.411 -0.656 66.608 1.00 28.50 139 VAL F O 1
ATOM 6959 N N . ILE F 1 120 ? 188.872 -0.266 64.447 1.00 24.76 140 ILE F N 1
ATOM 6960 C CA . ILE F 1 120 ? 190.062 0.477 64.039 1.00 25.67 140 ILE F CA 1
ATOM 6961 C C . ILE F 1 120 ? 189.540 1.828 63.606 1.00 33.08 140 ILE F C 1
ATOM 6962 O O . ILE F 1 120 ? 188.794 1.900 62.630 1.00 33.17 140 ILE F O 1
ATOM 6967 N N . CYS F 1 121 ? 189.794 2.871 64.394 1.00 31.30 141 CYS F N 1
ATOM 6968 C CA . CYS F 1 121 ? 189.253 4.185 64.081 1.00 30.66 141 CYS F CA 1
ATOM 6969 C C . CYS F 1 121 ? 190.371 5.179 64.079 1.00 36.65 141 CYS F C 1
ATOM 6970 O O . CYS F 1 121 ? 191.010 5.428 65.104 1.00 36.87 141 CYS F O 1
ATOM 6973 N N . GLU F 1 122 ? 190.618 5.725 62.899 1.00 35.67 142 GLU F N 1
ATOM 6974 C CA . GLU F 1 122 ? 191.683 6.676 62.658 1.00 37.85 142 GLU F CA 1
ATOM 6975 C C . GLU F 1 122 ? 191.394 8.015 63.372 1.00 41.92 142 GLU F C 1
ATOM 6976 O O . GLU F 1 122 ? 190.314 8.580 63.215 1.00 41.38 142 GLU F O 1
ATOM 6982 N N . PRO F 1 123 ? 192.342 8.510 64.195 1.00 40.19 143 PRO F N 1
ATOM 6983 C CA . PRO F 1 123 ? 192.152 9.834 64.817 1.00 40.73 143 PRO F CA 1
ATOM 6984 C C . PRO F 1 123 ? 191.947 10.886 63.723 1.00 44.26 143 PRO F C 1
ATOM 6985 O O . PRO F 1 123 ? 192.585 10.830 62.663 1.00 44.17 143 PRO F O 1
ATOM 6989 N N . GLY F 1 124 ? 191.002 11.779 63.947 1.00 38.67 144 GLY F N 1
ATOM 6990 C CA . GLY F 1 124 ? 190.640 12.751 62.926 1.00 38.12 144 GLY F CA 1
ATOM 6991 C C . GLY F 1 124 ? 189.261 12.462 62.381 1.00 38.87 144 GLY F C 1
ATOM 6992 O O . GLY F 1 124 ? 188.660 13.337 61.751 1.00 39.99 144 GLY F O 1
ATOM 6993 N N . PHE F 1 125 ? 188.743 11.224 62.615 1.00 31.73 145 PHE F N 1
ATOM 6994 C CA . PHE F 1 125 ? 187.378 10.845 62.256 1.00 29.66 145 PHE F CA 1
ATOM 6995 C C . PHE F 1 125 ? 186.427 11.800 62.997 1.00 34.99 145 PHE F C 1
ATOM 6996 O O . PHE F 1 125 ? 186.646 12.043 64.181 1.00 35.68 145 PHE F O 1
ATOM 7004 N N . TYR F 1 126 ? 185.428 12.391 62.295 1.00 32.09 146 TYR F N 1
ATOM 7005 C CA . TYR F 1 126 ? 184.567 13.457 62.821 1.00 31.93 146 TYR F CA 1
ATOM 7006 C C . TYR F 1 126 ? 183.731 13.010 64.075 1.00 35.54 146 TYR F C 1
ATOM 7007 O O . TYR F 1 126 ? 183.290 13.883 64.827 1.00 36.54 146 TYR F O 1
ATOM 7016 N N . ARG F 1 127 ? 183.577 11.707 64.342 1.00 30.86 147 ARG F N 1
ATOM 7017 C CA . ARG F 1 127 ? 182.855 11.249 65.538 1.00 28.96 147 ARG F CA 1
ATOM 7018 C C . ARG F 1 127 ? 183.730 10.298 66.354 1.00 32.59 147 ARG F C 1
ATOM 7019 O O . ARG F 1 127 ? 183.212 9.403 67.022 1.00 33.32 147 ARG F O 1
ATOM 7027 N N . TYR F 1 128 ? 185.042 10.539 66.358 1.00 29.54 148 TYR F N 1
ATOM 7028 C CA . TYR F 1 128 ? 186.034 9.711 67.038 1.00 29.10 148 TYR F CA 1
ATOM 7029 C C . TYR F 1 128 ? 185.748 9.563 68.532 1.00 32.96 148 TYR F C 1
ATOM 7030 O O . TYR F 1 128 ? 185.855 8.451 69.058 1.00 32.59 148 TYR F O 1
ATOM 7039 N N . ASP F 1 129 ? 185.467 10.670 69.233 1.00 29.86 149 ASP F N 1
ATOM 7040 C CA . ASP F 1 129 ? 185.270 10.602 70.693 1.00 30.35 149 ASP F CA 1
ATOM 7041 C C . ASP F 1 129 ? 184.029 9.792 71.058 1.00 34.28 149 ASP F C 1
ATOM 7042 O O . ASP F 1 129 ? 184.058 9.106 72.075 1.00 34.56 149 ASP F O 1
ATOM 7047 N N . ASN F 1 130 ? 182.987 9.808 70.217 1.00 30.83 150 ASN F N 1
ATOM 7048 C CA . ASN F 1 130 ? 181.804 8.975 70.403 1.00 29.44 150 ASN F CA 1
ATOM 7049 C C . ASN F 1 130 ? 182.172 7.507 70.282 1.00 33.88 150 ASN F C 1
ATOM 7050 O O . ASN F 1 130 ? 181.748 6.707 71.115 1.00 35.29 150 ASN F O 1
ATOM 7055 N N . VAL F 1 131 ? 182.984 7.155 69.271 1.00 28.56 151 VAL F N 1
ATOM 7056 C CA . VAL F 1 131 ? 183.446 5.786 69.042 1.00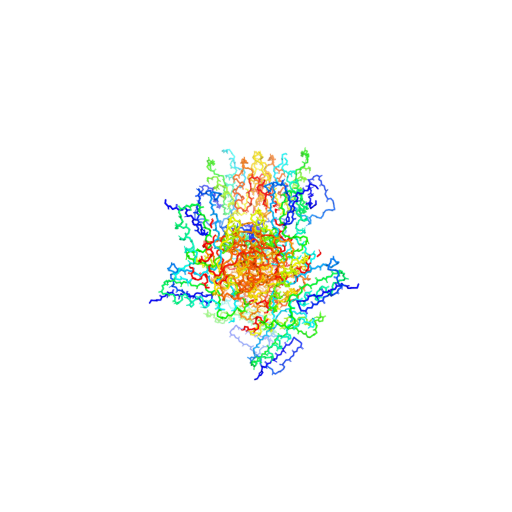 26.75 151 VAL F CA 1
ATOM 7057 C C . VAL F 1 131 ? 184.274 5.348 70.258 1.00 30.58 151 VAL F C 1
ATOM 7058 O O . VAL F 1 131 ? 183.991 4.303 70.833 1.00 31.75 151 VAL F O 1
ATOM 7062 N N . ARG F 1 132 ? 185.230 6.172 70.674 1.00 27.12 152 ARG F N 1
ATOM 7063 C CA . ARG F 1 132 ? 186.110 5.907 71.817 1.00 28.03 152 ARG F CA 1
ATOM 7064 C C . ARG F 1 132 ? 185.335 5.652 73.105 1.00 33.27 152 ARG F C 1
ATOM 7065 O O . ARG F 1 132 ? 185.604 4.653 73.762 1.00 34.26 152 ARG F O 1
ATOM 7073 N N . LEU F 1 133 ? 184.388 6.543 73.454 1.00 30.12 153 LEU F N 1
ATOM 7074 C CA . LEU F 1 133 ? 183.590 6.499 74.675 1.00 29.42 153 LEU F CA 1
ATOM 7075 C C . LEU F 1 133 ? 182.599 5.330 74.701 1.00 33.01 153 LEU F C 1
ATOM 7076 O O . LEU F 1 133 ? 182.402 4.745 75.776 1.00 32.76 153 LEU F O 1
ATOM 7081 N N . THR F 1 134 ? 182.000 4.977 73.543 1.00 29.43 154 THR F N 1
ATOM 7082 C CA . THR F 1 134 ? 181.033 3.876 73.440 1.00 29.08 154 THR F CA 1
ATOM 7083 C C . THR F 1 134 ? 181.782 2.525 73.529 1.00 32.90 154 THR F C 1
ATOM 7084 O O . THR F 1 134 ? 181.366 1.657 74.287 1.00 33.32 154 THR F O 1
ATOM 7088 N N . CYS F 1 135 ? 182.894 2.386 72.817 1.00 29.75 155 CYS F N 1
ATOM 7089 C CA . CYS F 1 135 ? 183.745 1.192 72.852 1.00 30.89 155 CYS F CA 1
ATOM 7090 C C . CYS F 1 135 ? 184.258 0.942 74.253 1.00 34.42 155 CYS F C 1
ATOM 7091 O O . CYS F 1 135 ? 184.302 -0.220 74.661 1.00 33.39 155 CYS F O 1
ATOM 7094 N N . ALA F 1 136 ? 184.656 2.021 74.973 1.00 30.49 156 ALA F N 1
ATOM 7095 C CA . ALA F 1 136 ? 185.156 1.934 76.343 1.00 31.12 156 ALA F CA 1
ATOM 7096 C C . ALA F 1 136 ? 184.068 1.411 77.274 1.00 36.23 156 ALA F C 1
ATOM 7097 O O . ALA F 1 136 ? 184.331 0.496 78.049 1.00 37.65 156 ALA F O 1
ATOM 7099 N N . ARG F 1 137 ? 182.835 1.945 77.157 1.00 31.68 157 ARG F N 1
ATOM 7100 C CA . ARG F 1 137 ? 181.705 1.517 77.974 1.00 30.76 157 ARG F CA 1
ATOM 7101 C C . ARG F 1 137 ? 181.356 0.030 77.767 1.00 33.34 157 ARG F C 1
ATOM 7102 O O . ARG F 1 137 ? 181.012 -0.658 78.737 1.00 32.57 157 ARG F O 1
ATOM 7110 N N . TYR F 1 138 ? 181.429 -0.463 76.522 1.00 28.63 158 TYR F N 1
ATOM 7111 C CA . TYR F 1 138 ? 180.997 -1.830 76.260 1.00 27.97 158 TYR F CA 1
ATOM 7112 C C . TYR F 1 138 ? 182.186 -2.798 76.056 1.00 32.39 158 TYR F C 1
ATOM 7113 O O . TYR F 1 138 ? 181.947 -3.981 75.786 1.00 34.27 158 TYR F O 1
ATOM 7122 N N . GLY F 1 139 ? 183.411 -2.332 76.309 1.00 26.97 159 GLY F N 1
ATOM 7123 C CA . GLY F 1 139 ? 184.630 -3.138 76.269 1.00 26.89 159 GLY F CA 1
ATOM 7124 C C . GLY F 1 139 ? 185.014 -3.693 74.917 1.00 30.88 159 GLY F C 1
ATOM 7125 O O . GLY F 1 139 ? 185.437 -4.856 74.809 1.00 32.25 159 GLY F O 1
ATOM 7126 N N . VAL F 1 140 ? 184.910 -2.857 73.876 1.00 25.25 160 VAL F N 1
ATOM 7127 C CA . VAL F 1 140 ? 185.242 -3.250 72.507 1.00 23.10 160 VAL F CA 1
ATOM 7128 C C . VAL F 1 140 ? 186.661 -2.839 72.252 1.00 25.21 160 VAL F C 1
ATOM 7129 O O . VAL F 1 140 ? 186.948 -1.660 72.432 1.00 25.13 160 VAL F O 1
ATOM 7133 N N . PRO F 1 141 ? 187.559 -3.754 71.808 1.00 22.62 161 PRO F N 1
ATOM 7134 C CA . PRO F 1 141 ? 188.939 -3.331 71.485 1.00 23.81 161 PRO F CA 1
ATOM 7135 C C . PRO F 1 141 ? 188.938 -2.248 70.404 1.00 29.89 161 PRO F C 1
ATOM 7136 O O . PRO F 1 141 ? 188.195 -2.356 69.429 1.00 29.98 161 PRO F O 1
ATOM 7140 N N . LEU F 1 142 ? 189.710 -1.173 70.634 1.00 28.16 162 LEU F N 1
ATOM 7141 C CA . LEU F 1 142 ? 189.806 -0.014 69.758 1.00 28.69 162 LEU F CA 1
ATOM 7142 C C . LEU F 1 142 ? 191.265 0.267 69.440 1.00 32.83 162 LEU F C 1
ATOM 7143 O O . LEU F 1 142 ? 192.080 0.430 70.343 1.00 32.71 162 LEU F O 1
ATOM 7148 N N . TYR F 1 143 ? 191.580 0.318 68.145 1.00 28.96 163 TYR F N 1
ATOM 7149 C CA . TYR F 1 143 ? 192.924 0.556 67.615 1.00 28.40 163 TYR F CA 1
ATOM 7150 C C . TYR F 1 143 ? 192.924 1.831 66.762 1.00 32.95 163 TYR F C 1
ATOM 7151 O O . TYR F 1 143 ? 191.863 2.273 66.319 1.00 30.85 163 TYR F O 1
ATOM 7160 N N . GLN F 1 144 ? 194.106 2.416 66.525 1.00 32.24 164 GLN F N 1
ATOM 7161 C CA . GLN F 1 144 ? 194.216 3.660 65.753 1.00 31.93 164 GLN F CA 1
ATOM 7162 C C . GLN F 1 144 ? 194.630 3.399 64.323 1.00 37.22 164 GLN F C 1
ATOM 7163 O O . GLN F 1 144 ? 194.481 4.292 63.484 1.00 37.88 164 GLN F O 1
ATOM 7169 N N . ASN F 1 145 ? 195.134 2.195 64.032 1.00 34.64 165 ASN F N 1
ATOM 7170 C CA . ASN F 1 145 ? 195.543 1.827 62.675 1.00 35.41 165 ASN F CA 1
ATOM 7171 C C . ASN F 1 145 ? 195.512 0.303 62.535 1.00 40.26 165 ASN F C 1
ATOM 7172 O O . ASN F 1 145 ? 195.545 -0.419 63.535 1.00 38.57 165 ASN F O 1
ATOM 7185 N N . ASP F 1 147 ? 197.812 -1.669 61.146 1.00 41.40 167 ASP F N 1
ATOM 7186 C CA . ASP F 1 147 ? 199.085 -2.314 61.482 1.00 43.70 167 ASP F CA 1
ATOM 7187 C C . ASP F 1 147 ? 199.091 -2.795 62.939 1.00 46.45 167 ASP F C 1
ATOM 7188 O O . ASP F 1 147 ? 199.372 -3.971 63.178 1.00 46.81 167 ASP F O 1
ATOM 7193 N N . ASP F 1 148 ? 198.722 -1.923 63.888 1.00 42.36 168 ASP F N 1
ATOM 7194 C CA . ASP F 1 148 ? 198.628 -2.266 65.308 1.00 42.11 168 ASP F CA 1
ATOM 7195 C C . ASP F 1 148 ? 197.637 -3.398 65.542 1.00 43.33 168 ASP F C 1
ATOM 7196 O O . ASP F 1 148 ? 197.956 -4.322 66.290 1.00 44.81 168 ASP F O 1
ATOM 7201 N N . PHE F 1 149 ? 196.463 -3.349 64.895 1.00 36.74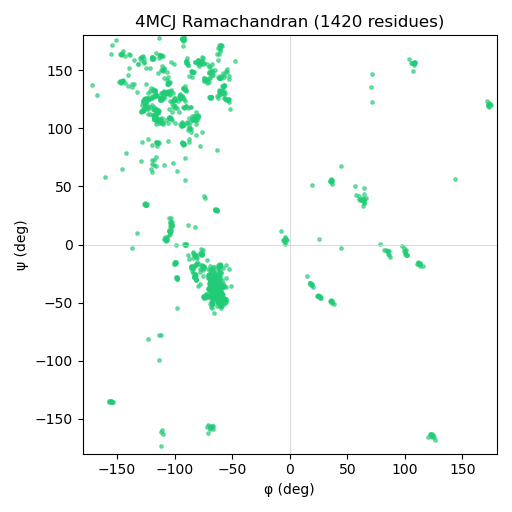 169 PHE F N 1
ATOM 7202 C CA . PHE F 1 149 ? 195.456 -4.382 65.079 1.00 35.16 169 PHE F CA 1
ATOM 7203 C C . PHE F 1 149 ? 195.924 -5.745 64.503 1.00 41.37 169 PHE F C 1
ATOM 7204 O O . PHE F 1 149 ? 195.811 -6.759 65.196 1.00 41.68 169 PHE F O 1
ATOM 7212 N N . LEU F 1 150 ? 196.380 -5.772 63.236 1.00 37.43 170 LEU F N 1
ATOM 7213 C CA . LEU F 1 150 ? 196.726 -7.027 62.571 1.00 37.39 170 LEU F CA 1
ATOM 7214 C C . LEU F 1 150 ? 197.876 -7.724 63.313 1.00 44.31 170 LEU F C 1
ATOM 7215 O O . LEU F 1 150 ? 197.841 -8.954 63.366 1.00 44.68 170 LEU F O 1
ATOM 7220 N N . LYS F 1 151 ? 198.802 -6.970 63.973 1.00 42.47 171 LYS F N 1
ATOM 7221 C CA . LYS F 1 151 ? 199.894 -7.580 64.755 1.00 44.34 171 LYS F CA 1
ATOM 7222 C C . LYS F 1 151 ? 199.357 -8.412 65.932 1.00 49.69 171 LYS F C 1
ATOM 7223 O O . LYS F 1 151 ? 200.012 -9.380 66.327 1.00 49.79 171 LYS F O 1
ATOM 7229 N N . THR F 1 152 ? 198.155 -8.052 66.480 1.00 46.32 172 THR F N 1
ATOM 7230 C CA . THR F 1 152 ? 197.534 -8.747 67.622 1.00 45.96 172 THR F CA 1
ATOM 7231 C C . THR F 1 152 ? 197.007 -10.127 67.222 1.00 54.22 172 THR F C 1
ATOM 7232 O O . THR F 1 152 ? 196.753 -10.954 68.104 1.00 54.84 172 THR F O 1
ATOM 7244 N N . GLY G 1 1 ? 180.979 50.645 68.608 1.00 76.66 0 GLY G N 1
ATOM 7245 C CA . GLY G 1 1 ? 181.068 51.191 69.958 1.00 77.44 0 GLY G CA 1
ATOM 7246 C C . GLY G 1 1 ? 182.492 51.396 70.449 1.00 81.90 0 GLY G C 1
ATOM 7247 O O . GLY G 1 1 ? 183.397 51.643 69.639 1.00 83.24 0 GLY G O 1
ATOM 7248 N N . ALA G 1 2 ? 182.711 51.277 71.784 1.00 75.67 22 ALA G N 1
ATOM 7249 C CA . ALA G 1 2 ? 184.035 51.432 72.400 1.00 73.16 22 ALA G CA 1
ATOM 7250 C C . ALA G 1 2 ? 184.934 50.238 72.078 1.00 71.93 22 ALA G C 1
ATOM 7251 O O . ALA G 1 2 ? 184.432 49.157 71.764 1.00 69.85 22 ALA G O 1
ATOM 7253 N N . GLN G 1 3 ? 186.262 50.450 72.116 1.00 66.14 23 GLN G N 1
ATOM 7254 C CA . GLN G 1 3 ? 187.267 49.408 71.857 1.00 62.17 23 GLN G CA 1
ATOM 7255 C C . GLN G 1 3 ? 187.910 48.875 73.114 1.00 60.16 23 GLN G C 1
ATOM 7256 O O . GLN G 1 3 ? 188.040 49.593 74.106 1.00 60.31 23 GLN G O 1
ATOM 7262 N N . SER G 1 4 ? 188.439 47.670 73.034 1.00 51.96 24 SER G N 1
ATOM 7263 C CA . SER G 1 4 ? 189.271 47.138 74.096 1.00 49.26 24 SER G CA 1
ATOM 7264 C C . SER G 1 4 ? 190.688 47.722 73.985 1.00 52.51 24 SER G C 1
ATOM 7265 O O . SER G 1 4 ? 191.075 48.162 72.890 1.00 51.47 24 SER G O 1
ATOM 7268 N N . GLU G 1 5 ? 191.461 47.714 75.089 1.00 48.44 25 GLU G N 1
ATOM 7269 C CA . GLU G 1 5 ? 192.871 48.095 75.061 1.00 47.97 25 GLU G CA 1
ATOM 7270 C C . GLU G 1 5 ? 193.701 46.803 75.038 1.00 49.86 25 GLU G C 1
ATOM 7271 O O . GLU G 1 5 ? 193.590 45.974 75.942 1.00 48.00 25 GLU G O 1
ATOM 7277 N N . VAL G 1 6 ? 194.495 46.614 73.985 1.00 45.99 26 VAL G N 1
ATOM 7278 C CA . VAL G 1 6 ? 195.329 45.426 73.835 1.00 42.48 26 VAL G CA 1
ATOM 7279 C C . VAL G 1 6 ? 196.796 45.862 73.624 1.00 46.66 26 VAL G C 1
ATOM 7280 O O . VAL G 1 6 ? 197.112 46.592 72.685 1.00 47.17 26 VAL G O 1
ATOM 7284 N N . VAL G 1 7 ? 197.670 45.397 74.528 1.00 41.20 27 VAL G N 1
ATOM 7285 C CA . VAL G 1 7 ? 199.113 45.580 74.514 1.00 38.76 27 VAL G CA 1
ATOM 7286 C C . VAL G 1 7 ? 199.710 44.194 74.351 1.00 40.39 27 VAL G C 1
ATOM 7287 O O . VAL G 1 7 ? 199.320 43.263 75.063 1.00 38.13 27 VAL G O 1
ATOM 7291 N N . VAL G 1 8 ? 200.603 44.032 73.367 1.00 37.34 28 VAL G N 1
ATOM 7292 C CA . VAL G 1 8 ? 201.256 42.748 73.126 1.00 34.55 28 VAL G CA 1
ATOM 7293 C C . VAL G 1 8 ? 202.750 42.901 73.454 1.00 39.85 28 VAL G C 1
ATOM 7294 O O . VAL G 1 8 ? 203.426 43.785 72.927 1.00 41.04 28 VAL G O 1
ATOM 7298 N N . LEU G 1 9 ? 203.251 42.048 74.344 1.00 36.14 29 LEU G N 1
ATOM 7299 C CA . LEU G 1 9 ? 204.654 42.022 74.726 1.00 35.99 29 LEU G CA 1
ATOM 7300 C C . LEU G 1 9 ? 205.294 40.774 74.119 1.00 39.10 29 LEU G C 1
ATOM 7301 O O . LEU G 1 9 ? 204.730 39.676 74.220 1.00 38.77 29 LEU G O 1
ATOM 7306 N N . TYR G 1 10 ? 206.438 40.957 73.451 1.00 35.72 30 TYR G N 1
ATOM 7307 C CA . TYR G 1 10 ? 207.234 39.916 72.794 1.00 33.87 30 TYR G CA 1
ATOM 7308 C C . TYR G 1 10 ? 208.560 39.726 73.513 1.00 36.51 30 TYR G C 1
ATOM 7309 O O . TYR G 1 10 ? 208.988 40.650 74.212 1.00 36.41 30 TYR G O 1
ATOM 7318 N N . PRO G 1 11 ? 209.285 38.596 73.317 1.00 31.48 31 PRO G N 1
ATOM 7319 C CA . PRO G 1 11 ? 210.587 38.444 74.010 1.00 31.07 31 PRO G CA 1
ATOM 7320 C C . PRO G 1 11 ? 211.611 39.524 73.608 1.00 39.40 31 PRO G C 1
ATOM 7321 O O . PRO G 1 11 ? 212.463 39.879 74.423 1.00 38.80 31 PRO G O 1
ATOM 7325 N N . ASP G 1 12 ? 211.503 40.076 72.380 1.00 39.31 32 ASP G N 1
ATOM 7326 C CA . ASP G 1 12 ? 212.419 41.099 71.836 1.00 41.01 32 ASP G CA 1
ATOM 7327 C C . ASP G 1 12 ? 211.800 42.535 71.852 1.00 48.83 32 ASP G C 1
ATOM 7328 O O . ASP G 1 12 ? 212.294 43.408 71.141 1.00 51.65 32 ASP G O 1
ATOM 7333 N N . THR G 1 13 ? 210.749 42.786 72.663 1.00 45.05 33 THR G N 1
ATOM 7334 C CA . THR G 1 13 ? 210.142 44.116 72.800 1.00 46.93 33 THR G CA 1
ATOM 7335 C C . THR G 1 13 ? 210.028 44.472 74.279 1.00 56.01 33 THR G C 1
ATOM 7336 O O . THR G 1 13 ? 210.070 43.593 75.145 1.00 52.83 33 THR G O 1
ATOM 7340 N N . GLU G 1 14 ? 209.914 45.770 74.577 1.00 59.85 34 GLU G N 1
ATOM 7341 C CA . GLU G 1 14 ? 209.747 46.194 75.964 1.00 62.16 34 GLU G CA 1
ATOM 7342 C C . GLU G 1 14 ? 208.798 47.371 75.998 1.00 70.53 34 GLU G C 1
ATOM 7343 O O . GLU G 1 14 ? 208.815 48.220 75.109 1.00 71.95 34 GLU G O 1
ATOM 7349 N N . ASN G 1 15 ? 207.919 47.365 76.994 1.00 69.12 35 ASN G N 1
ATOM 7350 C CA . ASN G 1 15 ? 206.930 48.414 77.212 1.00 71.62 35 ASN G CA 1
ATOM 7351 C C . ASN G 1 15 ? 207.215 49.003 78.586 1.00 76.84 35 ASN G C 1
ATOM 7352 O O . ASN G 1 15 ? 206.483 48.773 79.556 1.00 76.32 35 ASN G O 1
ATOM 7357 N N . LYS G 1 16 ? 208.350 49.712 78.672 1.00 74.92 36 LYS G N 1
ATOM 7358 C CA . LYS G 1 16 ? 208.797 50.386 79.885 1.00 76.43 36 LYS G CA 1
ATOM 7359 C C . LYS G 1 16 ? 207.701 51.314 80.402 1.00 82.42 36 LYS G C 1
ATOM 7360 O O . LYS G 1 16 ? 206.906 51.832 79.600 1.00 83.60 36 LYS G O 1
ATOM 7362 N N . ASP G 1 17 ? 207.641 51.494 81.739 1.00 78.11 37 ASP G N 1
ATOM 7363 C CA . ASP G 1 17 ? 206.698 52.368 82.453 1.00 78.90 37 ASP G CA 1
ATOM 7364 C C . ASP G 1 17 ? 205.211 51.931 82.180 1.00 78.62 37 ASP G C 1
ATOM 7365 O O . ASP G 1 17 ? 204.328 52.778 81.994 1.00 80.92 37 ASP G O 1
ATOM 7367 N N . LEU G 1 18 ? 204.951 50.606 82.182 1.00 68.81 38 LEU G N 1
ATOM 7368 C CA . LEU G 1 18 ? 203.599 50.059 82.045 1.00 65.98 38 LEU G CA 1
ATOM 7369 C C . LEU G 1 18 ? 203.262 49.311 83.332 1.00 68.33 38 LEU G C 1
ATOM 7370 O O . LEU G 1 18 ? 204.058 48.478 83.780 1.00 67.33 38 LEU G O 1
ATOM 7375 N N . ASP G 1 19 ? 202.100 49.621 83.934 1.00 65.56 39 ASP G N 1
ATOM 7376 C CA . ASP G 1 19 ? 201.630 48.964 85.158 1.00 64.71 39 ASP G CA 1
ATOM 7377 C C . ASP G 1 19 ? 200.887 47.683 84.778 1.00 64.38 39 ASP G C 1
ATOM 7378 O O . ASP G 1 19 ? 199.717 47.742 84.401 1.00 64.76 39 ASP G O 1
ATOM 7383 N N . GLU G 1 20 ? 201.572 46.531 84.877 1.00 57.00 40 GLU G N 1
ATOM 7384 C CA . GLU G 1 20 ? 201.038 45.208 84.519 1.00 53.99 40 GLU G CA 1
ATOM 7385 C C . GLU G 1 20 ? 199.826 44.798 85.386 1.00 57.84 40 GLU G C 1
ATOM 7386 O O . GLU G 1 20 ? 199.036 43.948 84.967 1.00 55.61 40 GLU G O 1
ATOM 7392 N N . ALA G 1 21 ? 199.673 45.413 86.563 1.00 57.10 41 ALA G N 1
ATOM 7393 C CA . ALA G 1 21 ? 198.600 45.125 87.516 1.00 57.69 41 ALA G CA 1
ATOM 7394 C C . ALA G 1 21 ? 197.204 45.553 87.016 1.00 62.22 41 ALA G C 1
ATOM 7395 O O . ALA G 1 21 ? 196.211 44.973 87.472 1.00 62.95 41 ALA G O 1
ATOM 7397 N N . VAL G 1 22 ? 197.110 46.568 86.125 1.00 57.37 42 VAL G N 1
ATOM 7398 C CA . VAL G 1 22 ? 195.803 47.070 85.676 1.00 56.40 42 VAL G CA 1
ATOM 7399 C C . VAL G 1 22 ? 195.324 46.295 84.413 1.00 56.79 42 VAL G C 1
ATOM 7400 O O . VAL G 1 22 ? 194.202 46.530 83.949 1.00 57.62 42 VAL G O 1
ATOM 7404 N N . TYR G 1 23 ? 196.125 45.332 83.925 1.00 49.37 43 TYR G N 1
ATOM 7405 C CA . TYR G 1 23 ? 195.789 44.524 82.746 1.00 46.94 43 TYR G CA 1
ATOM 7406 C C . TYR G 1 23 ? 195.486 43.063 83.069 1.00 46.62 43 TYR G C 1
ATOM 7407 O O . TYR G 1 23 ? 196.047 42.497 84.010 1.00 45.19 43 TYR G O 1
ATOM 7416 N N . GLN G 1 24 ? 194.620 42.446 82.249 1.00 40.51 44 GLN G N 1
ATOM 7417 C CA . GLN G 1 24 ? 194.396 41.000 82.255 1.00 37.66 44 GLN G CA 1
ATOM 7418 C C . GLN G 1 24 ? 195.555 40.415 81.465 1.00 38.10 44 GLN G C 1
ATOM 7419 O O . GLN G 1 24 ? 195.682 40.697 80.269 1.00 36.16 44 GLN G O 1
ATOM 7425 N N . LYS G 1 25 ? 196.467 39.732 82.144 1.00 34.43 45 LYS G N 1
ATOM 7426 C CA . LYS G 1 25 ? 197.679 39.202 81.535 1.00 34.11 45 LYS G CA 1
ATOM 7427 C C . LYS G 1 25 ? 197.431 37.783 81.009 1.00 37.19 45 LYS G C 1
ATOM 7428 O O . LYS G 1 25 ? 197.039 36.890 81.761 1.00 35.29 45 LYS G O 1
ATOM 7434 N N . ILE G 1 26 ? 197.591 37.606 79.692 1.00 34.73 46 ILE G N 1
ATOM 7435 C CA . ILE G 1 26 ? 197.347 36.318 79.036 1.00 33.62 46 ILE G CA 1
ATOM 7436 C C . ILE G 1 26 ? 198.591 35.884 78.292 1.00 35.81 46 ILE G C 1
ATOM 7437 O O . ILE G 1 26 ? 199.105 36.645 77.457 1.00 36.02 46 ILE G O 1
ATOM 7442 N N . PHE G 1 27 ? 199.063 34.654 78.580 1.00 27.82 47 PHE G N 1
ATOM 7443 C CA . PHE G 1 27 ? 200.202 34.087 77.887 1.00 24.39 47 PHE G CA 1
ATOM 7444 C C . PHE G 1 27 ? 199.715 33.208 76.745 1.00 28.74 47 PHE G C 1
ATOM 7445 O O . PHE G 1 27 ? 198.900 32.314 76.964 1.00 28.78 47 PHE G O 1
ATOM 7453 N N . LEU G 1 28 ? 200.231 33.445 75.532 1.00 26.61 48 LEU G N 1
ATOM 7454 C CA . LEU G 1 28 ? 199.881 32.649 74.360 1.00 26.51 48 LEU G CA 1
ATOM 7455 C C . LEU G 1 28 ? 200.898 31.485 74.189 1.00 29.79 48 LEU G C 1
ATOM 7456 O O . LEU G 1 28 ? 201.893 31.626 73.477 1.00 29.51 48 LEU G O 1
ATOM 7461 N N . ALA G 1 29 ? 200.638 30.342 74.849 1.00 24.41 49 ALA G N 1
ATOM 7462 C CA . ALA G 1 29 ? 201.504 29.158 74.801 1.00 22.82 49 ALA G CA 1
ATOM 7463 C C . ALA G 1 29 ? 201.133 28.242 73.663 1.00 27.05 49 ALA G C 1
ATOM 7464 O O . ALA G 1 29 ? 199.997 28.282 73.203 1.00 29.21 49 ALA G O 1
ATOM 7466 N N . GLY G 1 30 ? 202.068 27.418 73.216 1.00 24.14 50 GLY G N 1
ATOM 7467 C CA . GLY G 1 30 ? 201.777 26.446 72.162 1.00 25.40 50 GLY G CA 1
ATOM 7468 C C . GLY G 1 30 ? 202.650 26.542 70.932 1.00 34.76 50 GLY G C 1
ATOM 7469 O O . GLY G 1 30 ? 203.688 27.209 70.947 1.00 35.47 50 GLY G O 1
ATOM 7470 N N . THR G 1 31 ? 202.210 25.883 69.844 1.00 33.69 51 THR G N 1
ATOM 7471 C CA . THR G 1 31 ? 202.933 25.708 68.575 1.00 33.85 51 THR G CA 1
ATOM 7472 C C . THR G 1 31 ? 203.410 27.023 67.962 1.00 41.51 51 THR G C 1
ATOM 7473 O O . THR G 1 31 ? 202.621 27.945 67.719 1.00 40.61 51 THR G O 1
ATOM 7477 N N . ILE G 1 32 ? 204.727 27.089 67.711 1.00 41.25 52 ILE G N 1
ATOM 7478 C CA . ILE G 1 32 ? 205.362 28.206 67.026 1.00 41.90 52 ILE G CA 1
ATOM 7479 C C . ILE G 1 32 ? 205.847 27.636 65.689 1.00 53.35 52 ILE G C 1
ATOM 7480 O O . ILE G 1 32 ? 206.743 26.785 65.643 1.00 52.05 52 ILE G O 1
ATOM 7485 N N . ASP G 1 33 ? 205.148 28.038 64.621 1.00 57.49 53 ASP G N 1
ATOM 7486 C CA . ASP G 1 33 ? 205.415 27.681 63.228 1.00 61.10 53 ASP G CA 1
ATOM 7487 C C . ASP G 1 33 ? 205.903 28.933 62.491 1.00 70.83 53 ASP G C 1
ATOM 7488 O O . ASP G 1 33 ? 205.163 29.927 62.368 1.00 72.38 53 ASP G O 1
ATOM 7498 N N . GLY G 1 35 ? 208.084 28.464 59.540 1.00 77.76 55 GLY G N 1
ATOM 7499 C CA . GLY G 1 35 ? 208.156 27.998 58.157 1.00 78.40 55 GLY G CA 1
ATOM 7500 C C . GLY G 1 35 ? 206.815 28.048 57.449 1.00 80.91 55 GLY G C 1
ATOM 7501 O O . GLY G 1 35 ? 206.703 27.602 56.299 1.00 82.36 55 GLY G O 1
ATOM 7502 N N . LYS G 1 36 ? 205.788 28.607 58.144 1.00 73.79 56 LYS G N 1
ATOM 7503 C CA . LYS G 1 36 ? 204.415 28.804 57.690 1.00 73.14 56 LYS G CA 1
ATOM 7504 C C . LYS G 1 36 ? 203.887 30.165 58.172 1.00 74.61 56 LYS G C 1
ATOM 7505 O O . LYS G 1 36 ? 204.250 30.626 59.260 1.00 72.28 56 LYS G O 1
ATOM 7507 N N . SER G 1 37 ? 203.032 30.799 57.342 1.00 71.73 57 SER G N 1
ATOM 7508 C CA . SER G 1 37 ? 202.365 32.078 57.602 1.00 71.75 57 SER G CA 1
ATOM 7509 C C . SER G 1 37 ? 201.085 31.872 58.479 1.00 75.99 57 SER G C 1
ATOM 7510 O O . SER G 1 37 ? 200.242 32.781 58.572 1.00 76.05 57 SER G O 1
ATOM 7512 N N . VAL G 1 38 ? 200.964 30.659 59.118 1.00 70.65 58 VAL G N 1
ATOM 7513 C CA . VAL G 1 38 ? 199.884 30.204 60.007 1.00 68.41 58 VAL G CA 1
ATOM 7514 C C . VAL G 1 38 ? 200.255 30.561 61.489 1.00 66.28 58 VAL G C 1
ATOM 7515 O O . VAL G 1 38 ? 200.604 29.697 62.329 1.00 64.48 58 VAL G O 1
ATOM 7517 N N . ASP G 1 39 ? 200.124 31.879 61.768 1.00 57.39 59 ASP G N 1
ATOM 7518 C CA . ASP G 1 39 ? 200.344 32.570 63.036 1.00 52.83 59 ASP G CA 1
ATOM 7519 C C . ASP G 1 39 ? 199.010 32.674 63.807 1.00 49.98 59 ASP G C 1
ATOM 7520 O O . ASP G 1 39 ? 198.290 33.679 63.683 1.00 49.34 59 ASP G O 1
ATOM 7525 N N . TRP G 1 40 ? 198.685 31.635 64.617 1.00 40.46 60 TRP G N 1
ATOM 7526 C CA . TRP G 1 40 ? 197.447 31.640 65.406 1.00 37.62 60 TRP G CA 1
ATOM 7527 C C . TRP G 1 40 ? 197.522 32.720 66.504 1.00 42.30 60 TRP G C 1
ATOM 7528 O O . TRP G 1 40 ? 196.489 33.261 66.901 1.00 44.66 60 TRP G O 1
ATOM 7539 N N . GLN G 1 41 ? 198.739 33.025 66.970 1.00 36.09 61 GLN G N 1
ATOM 7540 C CA . GLN G 1 41 ? 199.022 34.019 67.996 1.00 35.20 61 GLN G CA 1
ATOM 7541 C C . GLN G 1 41 ? 198.577 35.399 67.540 1.00 41.05 61 GLN G C 1
ATOM 7542 O O . GLN G 1 41 ? 197.983 36.093 68.354 1.00 42.75 61 GLN G O 1
ATOM 7548 N N . LYS G 1 42 ? 198.860 35.812 66.269 1.00 37.62 62 LYS G N 1
ATOM 7549 C CA . LYS G 1 42 ? 198.442 37.124 65.756 1.00 38.88 62 LYS G CA 1
ATOM 7550 C C . LYS G 1 42 ? 196.916 37.175 65.658 1.00 45.66 62 LYS G C 1
ATOM 7551 O O . LYS G 1 42 ? 196.316 38.169 66.065 1.00 48.53 62 LYS G O 1
ATOM 7557 N N . ALA G 1 43 ? 196.291 36.093 65.156 1.00 41.20 63 ALA G N 1
ATOM 7558 C CA . ALA G 1 43 ? 194.836 35.980 65.026 1.00 41.37 63 ALA G CA 1
ATOM 7559 C C . ALA G 1 43 ? 194.146 36.072 66.402 1.00 44.63 63 ALA G C 1
ATOM 7560 O O . ALA G 1 43 ? 193.050 36.633 66.494 1.00 46.47 63 ALA G O 1
ATOM 7562 N N . THR G 1 44 ? 194.803 35.562 67.466 1.00 38.62 64 THR G N 1
ATOM 7563 C CA . THR G 1 44 ? 194.284 35.594 68.839 1.00 37.09 64 THR G CA 1
ATOM 7564 C C . THR G 1 44 ? 194.395 37.036 69.350 1.00 42.22 64 THR G C 1
ATOM 7565 O O . THR G 1 44 ? 193.420 37.547 69.899 1.00 43.40 64 THR G O 1
ATOM 7569 N N . CYS G 1 45 ? 195.539 37.714 69.090 1.00 38.58 65 CYS G N 1
ATOM 7570 C CA . CYS G 1 45 ? 195.747 39.120 69.449 1.00 39.59 65 CYS G CA 1
ATOM 7571 C C . CYS G 1 45 ? 194.680 39.979 68.783 1.00 43.76 65 CYS G C 1
ATOM 7572 O O . CYS G 1 45 ? 194.069 40.801 69.468 1.00 44.94 65 CYS G O 1
ATOM 7575 N N . ASP G 1 46 ? 194.404 39.739 67.474 1.00 40.23 66 ASP G N 1
ATOM 7576 C CA . ASP G 1 46 ? 193.371 40.455 66.701 1.00 41.85 66 ASP G CA 1
ATOM 7577 C C . ASP G 1 46 ? 191.985 40.229 67.283 1.00 45.24 66 ASP G C 1
ATOM 7578 O O . ASP G 1 46 ? 191.185 41.167 67.306 1.00 44.97 66 ASP G O 1
ATOM 7583 N N . TRP G 1 47 ? 191.714 39.001 67.790 1.00 42.98 67 TRP G N 1
ATOM 7584 C CA . TRP G 1 47 ? 190.432 38.652 68.411 1.00 42.96 67 TRP G CA 1
ATOM 7585 C C . TRP G 1 47 ? 190.185 39.525 69.649 1.00 45.45 67 TRP G C 1
ATOM 7586 O O . TRP G 1 47 ? 189.089 40.070 69.797 1.00 45.44 67 TRP G O 1
ATOM 7597 N N . PHE G 1 48 ? 191.218 39.692 70.501 1.00 41.24 68 PHE G N 1
ATOM 7598 C CA . PHE G 1 48 ? 191.152 40.539 71.695 1.00 41.38 68 PHE G CA 1
ATOM 7599 C C . PHE G 1 48 ? 190.997 42.013 71.311 1.00 46.45 68 PHE G C 1
ATOM 7600 O O . PHE G 1 48 ? 190.264 42.733 71.997 1.00 47.20 68 PHE G O 1
ATOM 7608 N N . ARG G 1 49 ? 191.652 42.452 70.201 1.00 41.14 69 ARG G N 1
ATOM 7609 C CA . ARG G 1 49 ? 191.557 43.825 69.703 1.00 42.84 69 ARG G CA 1
ATOM 7610 C C . ARG G 1 49 ? 190.123 44.168 69.246 1.00 50.15 69 ARG G C 1
ATOM 7611 O O . ARG G 1 49 ? 189.719 45.333 69.338 1.00 52.46 69 ARG G O 1
ATOM 7619 N N . ALA G 1 50 ? 189.358 43.150 68.794 1.00 45.62 70 ALA G N 1
ATOM 7620 C CA . ALA G 1 50 ? 187.988 43.277 68.298 1.00 46.60 70 ALA G CA 1
ATOM 7621 C C . ALA G 1 50 ? 186.932 43.311 69.441 1.00 51.80 70 ALA G C 1
ATOM 7622 O O . ALA G 1 50 ? 185.759 43.598 69.160 1.00 53.76 70 ALA G O 1
ATOM 7624 N N . LEU G 1 51 ? 187.339 43.029 70.709 1.00 45.68 71 LEU G N 1
ATOM 7625 C CA . LEU G 1 51 ? 186.435 43.029 71.868 1.00 44.14 71 LEU G CA 1
ATOM 7626 C C . LEU G 1 51 ? 185.988 44.463 72.218 1.00 52.46 71 LEU G C 1
ATOM 7627 O O . LEU G 1 51 ? 186.733 45.421 71.986 1.00 53.58 71 LEU G O 1
ATOM 7632 N N . PRO G 1 52 ? 184.761 44.642 72.746 1.00 51.85 72 PRO G N 1
ATOM 7633 C CA . PRO G 1 52 ? 184.283 46.015 73.011 1.00 54.55 72 PRO G CA 1
ATOM 7634 C C . PRO G 1 52 ? 184.802 46.621 74.329 1.00 60.63 72 PRO G C 1
ATOM 7635 O O . PRO G 1 52 ? 184.723 47.842 74.493 1.00 63.35 72 PRO G O 1
ATOM 7639 N N . GLU G 1 53 ? 185.313 45.792 75.267 1.00 55.36 73 GLU G N 1
ATOM 7640 C CA . GLU G 1 53 ? 185.793 46.268 76.568 1.00 54.83 73 GLU G CA 1
ATOM 7641 C C . GLU G 1 53 ? 187.000 45.459 77.059 1.00 57.33 73 GLU G C 1
ATOM 7642 O O . GLU G 1 53 ? 187.276 44.368 76.537 1.00 55.20 73 GLU G O 1
ATOM 7644 N N . GLY G 1 54 ? 187.691 46.003 78.067 1.00 53.89 74 GLY G N 1
ATOM 7645 C CA . GLY G 1 54 ? 188.814 45.345 78.723 1.00 51.52 74 GLY G CA 1
ATOM 7646 C C . GLY G 1 54 ? 190.196 45.865 78.405 1.00 55.55 74 GLY G C 1
ATOM 7647 O O . GLY G 1 54 ? 190.422 46.461 77.355 1.00 57.24 74 GLY G O 1
ATOM 7648 N N . ARG G 1 55 ? 191.132 45.622 79.327 1.00 50.43 75 ARG G N 1
ATOM 7649 C CA . ARG G 1 55 ? 192.548 45.969 79.206 1.00 48.77 75 ARG G CA 1
ATOM 7650 C C . ARG G 1 55 ? 193.331 44.668 79.231 1.00 47.42 75 ARG G C 1
ATOM 7651 O O . ARG G 1 55 ? 193.330 43.963 80.244 1.00 45.53 75 ARG G O 1
ATOM 7659 N N . TYR G 1 56 ? 193.923 44.310 78.087 1.00 42.30 76 TYR G N 1
ATOM 7660 C CA . TYR G 1 56 ? 194.642 43.050 77.932 1.00 39.99 76 TYR G CA 1
ATOM 7661 C C . TYR G 1 56 ? 196.097 43.268 77.639 1.00 43.57 76 TYR G C 1
ATOM 7662 O O . TYR G 1 56 ? 196.466 44.058 76.764 1.00 45.24 76 TYR G O 1
ATOM 7671 N N . LEU G 1 57 ? 196.925 42.546 78.378 1.00 36.58 77 LEU G N 1
ATOM 7672 C CA . LEU G 1 57 ? 198.351 42.475 78.164 1.00 34.18 77 LEU G CA 1
ATOM 7673 C C . LEU G 1 57 ? 198.651 41.052 77.719 1.00 35.64 77 LEU G C 1
ATOM 7674 O O . LEU G 1 57 ? 198.503 40.115 78.496 1.00 32.98 77 LEU G O 1
ATOM 7679 N N . LEU G 1 58 ? 198.982 40.885 76.437 1.00 33.28 78 LEU G N 1
ATOM 7680 C CA . LEU G 1 58 ? 199.212 39.563 75.876 1.00 31.72 78 LEU G CA 1
ATOM 7681 C C . LEU G 1 58 ? 200.707 39.297 75.726 1.00 37.91 78 LEU G C 1
ATOM 7682 O O . LEU G 1 58 ? 201.451 40.083 75.117 1.00 38.39 78 LEU G O 1
ATOM 7687 N N . PHE G 1 59 ? 201.153 38.195 76.359 1.00 33.07 79 PHE G N 1
ATOM 7688 C CA . PHE G 1 59 ? 202.538 37.766 76.284 1.00 30.59 79 PHE G CA 1
ATOM 7689 C C . PHE G 1 59 ? 202.649 36.804 75.134 1.00 34.37 79 PHE G C 1
ATOM 7690 O O . PHE G 1 59 ? 202.162 35.682 75.230 1.00 34.22 79 PHE G O 1
ATOM 7698 N N . ASN G 1 60 ? 203.194 37.279 74.007 1.00 31.72 80 ASN G N 1
ATOM 7699 C CA . ASN G 1 60 ? 203.341 36.476 72.804 1.00 30.72 80 ASN G CA 1
ATOM 7700 C C . ASN G 1 60 ? 204.806 36.053 72.662 1.00 34.73 80 ASN G C 1
ATOM 7701 O O . ASN G 1 60 ? 205.648 36.895 72.372 1.00 34.99 80 ASN G O 1
ATOM 7706 N N . PRO G 1 61 ? 205.121 34.750 72.870 1.00 31.15 81 PRO G N 1
ATOM 7707 C CA . PRO G 1 61 ? 206.525 34.299 72.785 1.00 29.87 81 PRO G CA 1
ATOM 7708 C C . PRO G 1 61 ? 207.018 34.142 71.333 1.00 36.40 81 PRO G C 1
ATOM 7709 O O . PRO G 1 61 ? 208.217 33.891 71.116 1.00 36.31 81 PRO G O 1
ATOM 7713 N N . ARG G 1 62 ? 206.102 34.274 70.339 1.00 34.27 82 ARG G N 1
ATOM 7714 C CA . ARG G 1 62 ? 206.432 34.157 68.918 1.00 34.32 82 ARG G CA 1
ATOM 7715 C C . ARG G 1 62 ? 207.001 35.472 68.378 1.00 39.97 82 ARG G C 1
ATOM 7716 O O . ARG G 1 62 ? 206.279 36.459 68.205 1.00 40.56 82 ARG G O 1
ATOM 7724 N N . ARG G 1 63 ? 208.300 35.466 68.094 1.00 37.00 83 ARG G N 1
ATOM 7725 C CA . ARG G 1 63 ? 208.965 36.640 67.510 1.00 38.10 83 ARG G CA 1
ATOM 7726 C C . ARG G 1 63 ? 208.678 36.706 66.015 1.00 44.02 83 ARG G C 1
ATOM 7727 O O . ARG G 1 63 ? 208.379 35.669 65.412 1.00 43.57 83 ARG G O 1
ATOM 7735 N N . ASP G 1 64 ? 208.794 37.897 65.404 1.00 43.40 84 ASP G N 1
ATOM 7736 C CA . ASP G 1 64 ? 208.561 38.038 63.964 1.00 45.97 84 ASP G CA 1
ATOM 7737 C C . ASP G 1 64 ? 209.642 37.264 63.178 1.00 50.19 84 ASP G C 1
ATOM 7738 O O . ASP G 1 64 ? 209.320 36.574 62.210 1.00 48.90 84 ASP G O 1
ATOM 7743 N N . LYS G 1 65 ? 210.897 37.326 63.638 1.00 48.05 85 LYS G N 1
ATOM 7744 C CA . LYS G 1 65 ? 212.006 36.577 63.051 1.00 48.65 85 LYS G CA 1
ATOM 7745 C C . LYS G 1 65 ? 212.371 35.418 63.984 1.00 53.01 85 LYS G C 1
ATOM 7746 O O . LYS G 1 65 ? 212.361 35.579 65.213 1.00 52.90 85 LYS G O 1
ATOM 7748 N N . GLY G 1 66 ? 212.672 34.258 63.407 1.00 48.38 86 GLY G N 1
ATOM 7749 C CA . GLY G 1 66 ? 213.068 33.083 64.183 1.00 46.28 86 GLY G CA 1
ATOM 7750 C C . GLY G 1 66 ? 214.330 33.288 65.015 1.00 46.24 86 GLY G C 1
ATOM 7751 O O . GLY G 1 66 ? 215.016 34.304 64.870 1.00 46.85 86 GLY G O 1
ATOM 7752 N N . LEU G 1 67 ? 214.637 32.346 65.913 1.00 38.39 87 LEU G N 1
ATOM 7753 C CA . LEU G 1 67 ? 215.826 32.470 66.768 1.00 35.68 87 LEU G CA 1
ATOM 7754 C C . LEU G 1 67 ? 217.090 32.226 65.958 1.00 38.03 87 LEU G C 1
ATOM 7755 O O . LEU G 1 67 ? 217.098 31.352 65.088 1.00 38.42 87 LEU G O 1
ATOM 7760 N N . SER G 1 68 ? 218.146 33.021 66.233 1.00 33.69 88 SER G N 1
ATOM 7761 C CA . SER G 1 68 ? 219.458 32.938 65.572 1.00 33.90 88 SER G CA 1
ATOM 7762 C C . SER G 1 68 ? 220.156 31.605 65.804 1.00 37.26 88 SER G C 1
ATOM 7763 O O . SER G 1 68 ? 220.920 31.159 64.950 1.00 38.85 88 SER G O 1
ATOM 7766 N N . GLY G 1 69 ? 219.907 30.998 66.954 1.00 32.58 89 GLY G N 1
ATOM 7767 C CA . GLY G 1 69 ? 220.578 29.766 67.350 1.00 31.26 89 GLY G CA 1
ATOM 7768 C C . GLY G 1 69 ? 221.698 30.042 68.343 1.00 31.88 89 GLY G C 1
ATOM 7769 O O . GLY G 1 69 ? 222.254 29.088 68.899 1.00 27.85 89 GLY G O 1
ATOM 7770 N N . GLU G 1 70 ? 222.044 31.362 68.561 1.00 29.30 90 GLU G N 1
ATOM 7771 C CA . GLU G 1 70 ? 223.045 31.827 69.542 1.00 29.12 90 GLU G CA 1
ATOM 7772 C C . GLU G 1 70 ? 222.451 31.490 70.913 1.00 32.16 90 GLU G C 1
ATOM 7773 O O . GLU G 1 70 ? 221.245 31.695 71.137 1.00 33.66 90 GLU G O 1
ATOM 7792 N N . SER G 1 72 ? 222.954 32.645 74.187 1.00 29.01 92 SER G N 1
ATOM 7793 C CA . SER G 1 72 ? 222.441 33.632 75.176 1.00 29.21 92 SER G CA 1
ATOM 7794 C C . SER G 1 72 ? 221.038 34.129 74.767 1.00 34.91 92 SER G C 1
ATOM 7795 O O . SER G 1 72 ? 220.195 34.387 75.636 1.00 35.58 92 SER G O 1
ATOM 7798 N N . ASP G 1 73 ? 220.790 34.213 73.445 1.00 31.97 93 ASP G N 1
ATOM 7799 C CA . ASP G 1 73 ? 219.508 34.589 72.874 1.00 32.67 93 ASP G CA 1
ATOM 7800 C C . ASP G 1 73 ? 218.459 33.508 73.198 1.00 36.36 93 ASP G C 1
ATOM 7801 O O . ASP G 1 73 ? 217.310 33.832 73.494 1.00 33.85 93 ASP G O 1
ATOM 7806 N N . PHE G 1 74 ? 218.875 32.229 73.142 1.00 34.00 94 PHE G N 1
ATOM 7807 C CA . PHE G 1 74 ? 218.002 31.100 73.437 1.00 32.30 94 PHE G CA 1
ATOM 7808 C C . PHE G 1 74 ? 217.623 31.100 74.930 1.00 36.59 94 PHE G C 1
ATOM 7809 O O . PHE G 1 74 ? 216.461 30.881 75.267 1.00 36.13 94 PHE G O 1
ATOM 7817 N N . GLU G 1 75 ? 218.604 31.344 75.815 1.00 33.18 95 GLU G N 1
ATOM 7818 C CA . GLU G 1 75 ? 218.363 31.408 77.257 1.00 32.50 95 GLU G CA 1
ATOM 7819 C C . GLU G 1 75 ? 217.413 32.535 77.577 1.00 34.86 95 GLU G C 1
ATOM 7820 O O . GLU G 1 75 ? 216.532 32.363 78.398 1.00 34.69 95 GLU G O 1
ATOM 7826 N N . HIS G 1 76 ? 217.557 33.673 76.896 1.00 32.85 96 HIS G N 1
ATOM 7827 C CA . HIS G 1 76 ? 216.654 34.796 77.064 1.00 33.13 96 HIS G CA 1
ATOM 7828 C C . HIS G 1 76 ? 215.222 34.371 76.702 1.00 36.53 96 HIS G C 1
ATOM 7829 O O . HIS G 1 76 ? 214.294 34.706 77.432 1.00 38.54 96 HIS G O 1
ATOM 7836 N N . GLN G 1 77 ? 215.060 33.593 75.622 1.00 31.14 97 GLN G N 1
ATOM 7837 C CA . GLN G 1 77 ? 213.760 33.113 75.170 1.00 30.35 97 GLN G CA 1
ATOM 7838 C C . GLN G 1 77 ? 213.110 32.235 76.238 1.00 33.55 97 GLN G C 1
ATOM 7839 O O . GLN G 1 77 ? 211.973 32.499 76.598 1.00 34.18 97 GLN G O 1
ATOM 7845 N N . VAL G 1 78 ? 213.835 31.233 76.771 1.00 27.72 98 VAL G N 1
ATOM 7846 C CA . VAL G 1 78 ? 213.307 30.279 77.751 1.00 25.89 98 VAL G CA 1
ATOM 7847 C C . VAL G 1 78 ? 212.960 31.011 79.060 1.00 32.18 98 VAL G C 1
ATOM 7848 O O . VAL G 1 78 ? 211.873 30.795 79.600 1.00 33.95 98 VAL G O 1
ATOM 7852 N N . ASN G 1 79 ? 213.840 31.897 79.528 1.00 28.53 99 ASN G N 1
ATOM 7853 C CA . ASN G 1 79 ? 213.615 32.640 80.767 1.00 28.56 99 ASN G CA 1
ATOM 7854 C C . ASN G 1 79 ? 212.441 33.606 80.618 1.00 33.85 99 ASN G C 1
ATOM 7855 O O . ASN G 1 79 ? 211.673 33.747 81.568 1.00 33.15 99 ASN G O 1
ATOM 7860 N N . TRP G 1 80 ? 212.282 34.234 79.420 1.00 30.67 100 TRP G N 1
ATOM 7861 C CA . TRP G 1 80 ? 211.169 35.135 79.129 1.00 29.40 100 TRP G CA 1
ATOM 7862 C C . TRP G 1 80 ? 209.854 34.346 79.190 1.00 33.38 100 TRP G C 1
ATOM 7863 O O . TRP G 1 80 ? 208.895 34.805 79.802 1.00 34.37 100 TRP G O 1
ATOM 7874 N N . GLU G 1 81 ? 209.836 33.155 78.580 1.00 28.98 101 GLU G N 1
ATOM 7875 C CA . GLU G 1 81 ? 208.687 32.256 78.549 1.00 28.19 101 GLU G CA 1
ATOM 7876 C C . GLU G 1 81 ? 208.274 31.845 79.974 1.00 32.70 101 GLU G C 1
ATOM 7877 O O . GLU G 1 81 ? 207.121 32.012 80.332 1.00 31.52 101 GLU G O 1
ATOM 7883 N N . LEU G 1 82 ? 209.211 31.352 80.790 1.00 31.40 102 LEU G N 1
ATOM 7884 C CA . LEU G 1 82 ? 208.904 30.858 82.138 1.00 31.36 102 LEU G CA 1
ATOM 7885 C C . LEU G 1 82 ? 208.442 31.988 83.054 1.00 36.81 102 LEU G C 1
ATOM 7886 O O . LEU G 1 82 ? 207.465 31.811 83.778 1.00 36.82 102 LEU G O 1
ATOM 7891 N N . GLU G 1 83 ? 209.075 33.158 82.966 1.00 33.39 103 GLU G N 1
ATOM 7892 C CA . GLU G 1 83 ? 208.723 34.316 83.779 1.00 33.48 103 GLU G CA 1
ATOM 7893 C C . GLU G 1 83 ? 207.308 34.819 83.457 1.00 37.69 103 GLU G C 1
ATOM 7894 O O . GLU G 1 83 ? 206.558 35.164 84.372 1.00 38.39 103 GLU G O 1
ATOM 7900 N N . HIS G 1 84 ? 206.947 34.856 82.164 1.00 32.60 104 HIS G N 1
ATOM 7901 C CA . HIS G 1 84 ? 205.669 35.408 81.730 1.00 31.22 104 HIS G CA 1
ATOM 7902 C C . HIS G 1 84 ? 204.571 34.345 81.812 1.00 32.83 104 HIS G C 1
ATOM 7903 O O . HIS G 1 84 ? 203.410 34.715 81.946 1.00 33.61 104 HIS G O 1
ATOM 7910 N N . LEU G 1 85 ? 204.925 33.051 81.867 1.00 27.76 105 LEU G N 1
ATOM 7911 C CA . LEU G 1 85 ? 203.958 31.991 82.149 1.00 25.97 105 LEU G CA 1
ATOM 7912 C C . LEU G 1 85 ? 203.527 32.115 83.622 1.00 29.89 105 LEU G C 1
ATOM 7913 O O . LEU G 1 85 ? 202.350 31.997 83.946 1.00 31.86 105 LEU G O 1
ATOM 7918 N N . GLU G 1 86 ? 204.478 32.445 84.495 1.00 26.68 106 GLU G N 1
ATOM 7919 C CA . GLU G 1 86 ? 204.235 32.686 85.926 1.00 27.44 106 GLU G CA 1
ATOM 7920 C C . GLU G 1 86 ? 203.405 33.977 86.155 1.00 34.75 106 GLU G C 1
ATOM 7921 O O . GLU G 1 86 ? 202.484 33.963 86.975 1.00 35.31 106 GLU G O 1
ATOM 7927 N N . LYS G 1 87 ? 203.733 35.082 85.433 1.00 30.70 107 LYS G N 1
ATOM 7928 C CA . LYS G 1 87 ? 203.062 36.377 85.570 1.00 30.90 107 LYS G CA 1
ATOM 7929 C C . LYS G 1 87 ? 201.605 36.395 85.046 1.00 35.53 107 LYS G C 1
ATOM 7930 O O . LYS G 1 87 ? 200.801 37.218 85.507 1.00 36.04 107 LYS G O 1
ATOM 7936 N N . ALA G 1 88 ? 201.281 35.534 84.073 1.00 29.93 108 ALA G N 1
ATOM 7937 C CA . ALA G 1 88 ? 199.984 35.490 83.414 1.00 28.20 108 ALA G CA 1
ATOM 7938 C C . ALA G 1 88 ? 198.828 35.144 84.369 1.00 35.38 108 ALA G C 1
ATOM 7939 O O . ALA G 1 88 ? 198.983 34.357 85.298 1.00 37.67 108 ALA G O 1
ATOM 7941 N N . ASP G 1 89 ? 197.669 35.762 84.127 1.00 31.16 109 ASP G N 1
ATOM 7942 C CA . ASP G 1 89 ? 196.410 35.497 84.802 1.00 30.53 109 ASP G CA 1
ATOM 7943 C C . ASP G 1 89 ? 195.724 34.288 84.147 1.00 32.71 109 ASP G C 1
ATOM 7944 O O . ASP G 1 89 ? 194.943 33.571 84.769 1.00 31.05 109 ASP G O 1
ATOM 7949 N N . LEU G 1 90 ? 196.029 34.083 82.869 1.00 28.22 110 LEU G N 1
ATOM 7950 C CA . LEU G 1 90 ? 195.495 33.016 82.042 1.00 26.30 110 LEU G CA 1
ATOM 7951 C C . LEU G 1 90 ? 196.530 32.568 81.021 1.00 31.07 110 LEU G C 1
ATOM 7952 O O . LEU G 1 90 ? 197.237 33.395 80.454 1.00 32.22 110 LEU G O 1
ATOM 7957 N N . ILE G 1 91 ? 196.604 31.263 80.779 1.00 27.68 111 ILE G N 1
ATOM 7958 C CA . ILE G 1 91 ? 197.472 30.674 79.760 1.00 26.39 111 ILE G CA 1
ATOM 7959 C C . ILE G 1 91 ? 196.581 30.013 78.706 1.00 31.74 111 ILE G C 1
ATOM 7960 O O . ILE G 1 91 ? 195.883 29.029 79.005 1.00 30.47 111 ILE G O 1
ATOM 7965 N N . ILE G 1 92 ? 196.595 30.575 77.481 1.00 28.99 112 ILE G N 1
ATOM 7966 C CA . ILE G 1 92 ? 195.904 30.000 76.328 1.00 28.44 112 ILE G CA 1
ATOM 7967 C C . ILE G 1 92 ? 196.931 29.110 75.637 1.00 33.24 112 ILE G C 1
ATOM 7968 O O . ILE G 1 92 ? 197.932 29.625 75.120 1.00 30.88 112 ILE G O 1
ATOM 7981 N N . ASN G 1 94 ? 197.631 26.561 72.733 1.00 26.52 114 ASN G N 1
ATOM 7982 C CA . ASN G 1 94 ? 197.117 26.013 71.487 1.00 26.87 114 ASN G CA 1
ATOM 7983 C C . ASN G 1 94 ? 198.153 25.090 70.818 1.00 30.98 114 ASN G C 1
ATOM 7984 O O . ASN G 1 94 ? 199.251 25.525 70.479 1.00 30.96 114 ASN G O 1
ATOM 7989 N N . ILE G 1 95 ? 197.768 23.816 70.601 1.00 27.81 115 ILE G N 1
ATOM 7990 C CA . ILE G 1 95 ? 198.613 22.762 70.038 1.00 27.07 115 ILE G CA 1
ATOM 7991 C C . ILE G 1 95 ? 198.043 22.297 68.723 1.00 33.90 115 ILE G C 1
ATOM 7992 O O . ILE G 1 95 ? 196.964 21.712 68.682 1.00 37.10 115 ILE G O 1
ATOM 7997 N N . LEU G 1 96 ? 198.791 22.503 67.651 1.00 31.48 116 LEU G N 1
ATOM 7998 C CA . LEU G 1 96 ? 198.357 22.109 66.303 1.00 32.15 116 LEU G CA 1
ATOM 7999 C C . LEU G 1 96 ? 198.714 20.640 66.034 1.00 36.31 116 LEU G C 1
ATOM 8000 O O . LEU G 1 96 ? 199.668 20.123 66.599 1.00 35.65 116 LEU G O 1
ATOM 8005 N N . ALA G 1 97 ? 197.906 19.957 65.223 1.00 35.92 117 ALA G N 1
ATOM 8006 C CA . ALA G 1 97 ? 198.062 18.534 64.900 1.00 37.83 117 ALA G CA 1
ATOM 8007 C C . ALA G 1 97 ? 199.425 18.207 64.266 1.00 46.01 117 ALA G C 1
ATOM 8008 O O . ALA G 1 97 ? 199.965 17.130 64.520 1.00 47.94 117 ALA G O 1
ATOM 8010 N N . SER G 1 98 ? 199.968 19.119 63.448 1.00 43.21 118 SER G N 1
ATOM 8011 C CA . SER G 1 98 ? 201.233 18.934 62.738 1.00 44.76 118 SER G CA 1
ATOM 8012 C C . SER G 1 98 ? 202.471 19.066 63.647 1.00 50.32 118 SER G C 1
ATOM 8013 O O . SER G 1 98 ? 203.560 18.623 63.259 1.00 51.12 118 SER G O 1
ATOM 8016 N N . SER G 1 99 ? 202.320 19.684 64.832 1.00 45.95 119 SER G N 1
ATOM 8017 C CA . SER G 1 99 ? 203.443 19.965 65.716 1.00 44.08 119 SER G CA 1
ATOM 8018 C C . SER G 1 99 ? 203.860 18.776 66.576 1.00 48.33 119 SER G C 1
ATOM 8019 O O . SER G 1 99 ? 203.067 17.877 66.866 1.00 47.30 119 SER G O 1
ATOM 8022 N N . LYS G 1 100 ? 205.114 18.825 67.021 1.00 44.95 120 LYS G N 1
ATOM 8023 C CA . LYS G 1 100 ? 205.660 17.875 67.958 1.00 45.85 120 LYS G CA 1
ATOM 8024 C C . LYS G 1 100 ? 205.579 18.506 69.353 1.00 54.33 120 LYS G C 1
ATOM 8025 O O . LYS G 1 100 ? 205.385 17.786 70.339 1.00 54.64 120 LYS G O 1
ATOM 8031 N N . SER G 1 101 ? 205.656 19.863 69.421 1.00 52.32 121 SER G N 1
ATOM 8032 C CA . SER G 1 101 ? 205.495 20.702 70.628 1.00 51.37 121 SER G CA 1
ATOM 8033 C C . SER G 1 101 ? 206.101 20.037 71.959 1.00 51.55 121 SER G C 1
ATOM 8034 O O . SER G 1 101 ? 205.363 19.906 72.946 1.00 51.68 121 SER G O 1
ATOM 8037 N N . PRO G 1 102 ? 207.398 19.624 72.036 1.00 42.99 122 PRO G N 1
ATOM 8038 C CA . PRO G 1 102 ? 207.869 18.959 73.269 1.00 40.49 122 PRO G CA 1
ATOM 8039 C C . PRO G 1 102 ? 207.966 19.889 74.491 1.00 41.04 122 PRO G C 1
ATOM 8040 O O . PRO G 1 102 ? 207.769 19.422 75.623 1.00 39.89 122 PRO G O 1
ATOM 8044 N N . ILE G 1 103 ? 208.278 21.186 74.273 1.00 35.13 123 ILE G N 1
ATOM 8045 C CA . ILE G 1 103 ? 208.413 22.171 75.350 1.00 32.43 123 ILE G CA 1
ATOM 8046 C C . ILE G 1 103 ? 207.018 22.672 75.730 1.00 34.55 123 ILE G C 1
ATOM 8047 O O . ILE G 1 103 ? 206.807 23.003 76.896 1.00 35.67 123 ILE G O 1
ATOM 8052 N N . THR G 1 104 ? 206.049 22.614 74.811 1.00 29.01 124 THR G N 1
ATOM 8053 C CA . THR G 1 104 ? 204.657 22.949 75.129 1.00 29.08 124 THR G CA 1
ATOM 8054 C C . THR G 1 104 ? 204.144 21.969 76.198 1.00 32.77 124 THR G C 1
ATOM 8055 O O . THR G 1 104 ? 203.496 22.400 77.158 1.00 31.13 124 THR G O 1
ATOM 8059 N N . LEU G 1 105 ? 204.509 20.665 76.067 1.00 29.86 125 LEU G N 1
ATOM 8060 C CA . LEU G 1 105 ? 204.104 19.616 77.008 1.00 29.09 125 LEU G CA 1
ATOM 8061 C C . LEU G 1 105 ? 204.790 19.805 78.355 1.00 32.22 125 LEU G C 1
ATOM 8062 O O . LEU G 1 105 ? 204.154 19.558 79.375 1.00 33.63 125 LEU G O 1
ATOM 8067 N N . LEU G 1 106 ? 206.038 20.310 78.369 1.00 26.25 126 LEU G N 1
ATOM 8068 C CA . LEU G 1 106 ? 206.758 20.631 79.612 1.00 25.08 126 LEU G CA 1
ATOM 8069 C C . LEU G 1 106 ? 206.015 21.773 80.342 1.00 29.56 126 LEU G C 1
ATOM 8070 O O . LEU G 1 106 ? 205.731 21.652 81.530 1.00 30.29 126 LEU G O 1
ATOM 8075 N N . GLU G 1 107 ? 205.643 22.833 79.606 1.00 25.88 127 GLU G N 1
ATOM 8076 C CA . GLU G 1 107 ? 204.910 23.995 80.113 1.00 26.14 127 GLU G CA 1
ATOM 8077 C C . GLU G 1 107 ? 203.522 23.608 80.584 1.00 31.01 127 GLU G C 1
ATOM 8078 O O . GLU G 1 107 ? 203.040 24.177 81.572 1.00 32.61 127 GLU G O 1
ATOM 8092 N N . GLY G 1 109 ? 202.664 20.602 81.843 1.00 23.88 129 GLY G N 1
ATOM 8093 C CA . GLY G 1 109 ? 202.928 19.940 83.119 1.00 23.31 129 GLY G CA 1
ATOM 8094 C C . GLY G 1 109 ? 203.157 20.944 84.231 1.00 28.84 129 GLY G C 1
ATOM 8095 O O . GLY G 1 109 ? 202.610 20.799 85.327 1.00 29.21 129 GLY G O 1
ATOM 8096 N N . LEU G 1 110 ? 203.963 21.986 83.947 1.00 25.25 130 LEU G N 1
ATOM 8097 C CA . LEU G 1 110 ? 204.323 23.041 84.886 1.00 25.24 130 LEU G CA 1
ATOM 8098 C C . LEU G 1 110 ? 203.135 23.823 85.376 1.00 30.54 130 LEU G C 1
ATOM 8099 O O . LEU G 1 110 ? 203.140 24.215 86.537 1.00 33.34 130 LEU G O 1
ATOM 8104 N N . PHE G 1 111 ? 202.127 24.057 84.534 1.00 27.42 131 PHE G N 1
ATOM 8105 C CA . PHE G 1 111 ? 200.998 24.887 84.949 1.00 27.59 131 PHE G CA 1
ATOM 8106 C C . PHE G 1 111 ? 199.693 24.095 84.985 1.00 32.04 131 PHE G C 1
ATOM 8107 O O . PHE G 1 111 ? 198.646 24.670 85.247 1.00 34.08 131 PHE G O 1
ATOM 8123 N N . ARG G 1 113 ? 198.355 22.335 87.382 1.00 29.66 133 ARG G N 1
ATOM 8124 C CA . ARG G 1 113 ? 197.569 22.501 88.617 1.00 29.59 133 ARG G CA 1
ATOM 8125 C C . ARG G 1 113 ? 197.338 23.968 88.997 1.00 33.57 133 ARG G C 1
ATOM 8126 O O . ARG G 1 113 ? 196.767 24.233 90.050 1.00 34.98 133 ARG G O 1
ATOM 8134 N N . SER G 1 114 ? 197.805 24.919 88.162 1.00 29.54 134 SER G N 1
ATOM 8135 C CA . SER G 1 114 ? 197.687 26.349 88.403 1.00 29.64 134 SER G CA 1
ATOM 8136 C C . SER G 1 114 ? 196.232 26.825 88.487 1.00 35.51 134 SER G C 1
ATOM 8137 O O . SER G 1 114 ? 195.965 27.765 89.239 1.00 37.66 134 SER G O 1
ATOM 8140 N N . GLY G 1 115 ? 195.333 26.213 87.702 1.00 31.39 135 GLY G N 1
ATOM 8141 C CA . GLY G 1 115 ? 193.944 26.649 87.555 1.00 32.14 135 GLY G CA 1
ATOM 8142 C C . GLY G 1 115 ? 193.783 27.721 86.467 1.00 36.48 135 GLY G C 1
ATOM 8143 O O . GLY G 1 115 ? 192.656 28.093 86.111 1.00 36.68 135 GLY G O 1
ATOM 8144 N N . LYS G 1 116 ? 194.912 28.204 85.882 1.00 31.25 136 LYS G N 1
ATOM 8145 C CA . LYS G 1 116 ? 194.859 29.276 84.887 1.00 30.58 136 LYS G CA 1
ATOM 8146 C C . LYS G 1 116 ? 195.177 28.760 83.461 1.00 33.45 136 LYS G C 1
ATOM 8147 O O . LYS G 1 116 ? 195.178 29.546 82.518 1.00 32.56 136 LYS G O 1
ATOM 8153 N N . LEU G 1 117 ? 195.372 27.440 83.305 1.00 30.39 137 LEU G N 1
ATOM 8154 C CA . LEU G 1 117 ? 195.676 26.819 82.020 1.00 28.79 137 LEU G CA 1
ATOM 8155 C C . LEU G 1 117 ? 194.404 26.384 81.298 1.00 33.41 137 LEU G C 1
ATOM 8156 O O . LEU G 1 117 ? 193.480 25.793 81.893 1.00 34.63 137 LEU G O 1
ATOM 8161 N N . ARG G 1 118 ? 194.385 26.677 79.997 1.00 28.03 138 ARG G N 1
ATOM 8162 C CA . ARG G 1 118 ? 193.329 26.293 79.065 1.00 27.70 138 ARG G CA 1
ATOM 8163 C C . ARG G 1 118 ? 194.004 25.616 77.901 1.00 30.88 138 ARG G C 1
ATOM 8164 O O . ARG G 1 118 ? 194.864 26.235 77.254 1.00 30.11 138 ARG G O 1
ATOM 8172 N N . VAL G 1 119 ? 193.676 24.353 77.638 1.00 27.26 139 VAL G N 1
ATOM 8173 C CA . VAL G 1 119 ? 194.373 23.642 76.569 1.00 26.55 139 VAL G CA 1
ATOM 8174 C C . VAL G 1 119 ? 193.451 23.467 75.364 1.00 32.99 139 VAL G C 1
ATOM 8175 O O . VAL G 1 119 ? 192.307 23.023 75.488 1.00 34.14 139 VAL G O 1
ATOM 8179 N N . ILE G 1 120 ? 193.976 23.847 74.189 1.00 30.25 140 ILE G N 1
ATOM 8180 C CA . ILE G 1 120 ? 193.337 23.674 72.885 1.00 30.91 140 ILE G CA 1
ATOM 8181 C C . ILE G 1 120 ? 194.243 22.712 72.128 1.00 33.28 140 ILE G C 1
ATOM 8182 O O . ILE G 1 120 ? 195.393 23.055 71.867 1.00 31.21 140 ILE G O 1
ATOM 8187 N N . CYS G 1 121 ? 193.799 21.471 71.926 1.00 29.96 141 CYS G N 1
ATOM 8188 C CA . CYS G 1 121 ? 194.642 20.463 71.295 1.00 29.27 141 CYS G CA 1
ATOM 8189 C C . CYS G 1 121 ? 193.903 19.851 70.158 1.00 34.68 141 CYS G C 1
ATOM 8190 O O . CYS G 1 121 ? 192.871 19.195 70.346 1.00 35.31 141 CYS G O 1
ATOM 8193 N N . GLU G 1 122 ? 194.430 20.089 68.970 1.00 32.22 142 GLU G N 1
ATOM 8194 C CA . GLU G 1 122 ? 193.849 19.626 67.729 1.00 34.76 142 GLU G CA 1
ATOM 8195 C C . GLU G 1 122 ? 193.942 18.090 67.608 1.00 39.04 142 GLU G C 1
ATOM 8196 O O . GLU G 1 122 ? 195.023 17.517 67.767 1.00 36.80 142 GLU G O 1
ATOM 8202 N N . PRO G 1 123 ? 192.804 17.412 67.348 1.00 37.45 143 PRO G N 1
ATOM 8203 C CA . PRO G 1 123 ? 192.860 15.951 67.096 1.00 38.49 143 PRO G CA 1
ATOM 8204 C C . PRO G 1 123 ? 193.792 15.665 65.922 1.00 43.20 143 PRO G C 1
ATOM 8205 O O . PRO G 1 123 ? 193.814 16.406 64.932 1.00 45.23 143 PRO G O 1
ATOM 8209 N N . GLY G 1 124 ? 194.617 14.656 66.077 1.00 36.85 144 GLY G N 1
ATOM 8210 C CA . GLY G 1 124 ? 195.620 14.334 65.081 1.00 35.98 144 GLY G CA 1
ATOM 8211 C C . GLY G 1 124 ? 197.000 14.617 65.630 1.00 38.79 144 GLY G C 1
ATOM 8212 O O . GLY G 1 124 ? 198.000 14.168 65.054 1.00 39.31 144 GLY G O 1
ATOM 8213 N N . PHE G 1 125 ? 197.069 15.377 66.760 1.00 33.30 145 PHE G N 1
ATOM 8214 C CA . PHE G 1 125 ? 198.323 15.645 67.463 1.00 31.44 145 PHE G CA 1
ATOM 8215 C C . PHE G 1 125 ? 198.868 14.290 67.922 1.00 37.87 145 PHE G C 1
ATOM 8216 O O . PHE G 1 125 ? 198.094 13.487 68.443 1.00 38.33 145 PHE G O 1
ATOM 8224 N N . TYR G 1 126 ? 200.163 14.003 67.665 1.00 34.08 146 TYR G N 1
ATOM 8225 C CA . TYR G 1 126 ? 200.762 12.677 67.881 1.00 33.35 146 TYR G CA 1
ATOM 8226 C C . TYR G 1 126 ? 200.704 12.209 69.383 1.00 36.04 146 TYR G C 1
ATOM 8227 O O . TYR G 1 126 ? 200.803 10.998 69.621 1.00 35.91 146 TYR G O 1
ATOM 8236 N N . ARG G 1 127 ? 200.480 13.114 70.358 1.00 30.61 147 ARG G N 1
ATOM 8237 C CA . ARG G 1 127 ? 200.355 12.694 71.763 1.00 30.01 147 ARG G CA 1
ATOM 8238 C C . ARG G 1 127 ? 199.030 13.197 72.357 1.00 35.25 147 ARG G C 1
ATOM 8239 O O . ARG G 1 127 ? 198.944 13.474 73.557 1.00 35.36 147 ARG G O 1
ATOM 8247 N N . TYR G 1 128 ? 197.986 13.243 71.528 1.00 33.04 148 TYR G N 1
ATOM 8248 C CA . TYR G 1 128 ? 196.657 13.720 71.888 1.00 32.88 148 TYR G CA 1
ATOM 8249 C C . TYR G 1 128 ? 196.068 12.969 73.095 1.00 38.31 148 TYR G C 1
ATOM 8250 O O . TYR G 1 128 ? 195.496 13.609 73.981 1.00 38.41 148 TYR G O 1
ATOM 8259 N N . ASP G 1 129 ? 196.141 11.628 73.106 1.00 35.59 149 ASP G N 1
ATOM 8260 C CA . ASP G 1 129 ? 195.520 10.848 74.176 1.00 35.65 149 ASP G CA 1
ATOM 8261 C C . ASP G 1 129 ? 196.213 11.096 75.508 1.00 38.48 149 ASP G C 1
ATOM 8262 O O . ASP G 1 129 ? 195.514 11.154 76.519 1.00 39.60 149 ASP G O 1
ATOM 8267 N N . ASN G 1 130 ? 197.527 11.339 75.511 1.00 32.82 150 ASN G N 1
ATOM 8268 C CA . ASN G 1 130 ? 198.240 11.735 76.722 1.00 31.45 150 ASN G CA 1
ATOM 8269 C C . ASN G 1 130 ? 197.718 13.067 77.246 1.00 34.52 150 ASN G C 1
ATOM 8270 O O . ASN G 1 130 ? 197.471 13.193 78.440 1.00 35.86 150 ASN G O 1
ATOM 8275 N N . VAL G 1 131 ? 197.540 14.050 76.354 1.00 29.42 151 VAL G N 1
ATOM 8276 C CA . VAL G 1 131 ? 197.043 15.379 76.701 1.00 27.24 151 VAL G CA 1
ATOM 8277 C C . VAL G 1 131 ? 195.627 15.234 77.295 1.00 33.24 151 VAL G C 1
ATOM 8278 O O . VAL G 1 131 ? 195.372 15.750 78.388 1.00 34.64 151 VAL G O 1
ATOM 8282 N N . ARG G 1 132 ? 194.742 14.497 76.608 1.00 29.42 152 ARG G N 1
ATOM 8283 C CA . ARG G 1 132 ? 193.358 14.273 77.024 1.00 29.28 152 ARG G CA 1
ATOM 8284 C C . ARG G 1 132 ? 193.282 13.602 78.405 1.00 34.68 152 ARG G C 1
ATOM 8285 O O . ARG G 1 132 ? 192.528 14.057 79.250 1.00 36.05 152 ARG G O 1
ATOM 8293 N N . LEU G 1 133 ? 194.051 12.524 78.628 1.00 31.86 153 LEU G N 1
ATOM 8294 C CA . LEU G 1 133 ? 194.047 11.753 79.879 1.00 30.83 153 LEU G CA 1
ATOM 8295 C C . LEU G 1 133 ? 194.626 12.546 81.056 1.00 35.48 153 LEU G C 1
ATOM 8296 O O . LEU G 1 133 ? 194.106 12.419 82.162 1.00 37.12 153 LEU G O 1
ATOM 8301 N N . THR G 1 134 ? 195.659 13.369 80.826 1.00 31.38 154 THR G N 1
ATOM 8302 C CA . THR G 1 134 ? 196.317 14.164 81.873 1.00 30.78 154 THR G CA 1
ATOM 8303 C C . THR G 1 134 ? 195.417 15.361 82.258 1.00 35.01 154 THR G C 1
ATOM 8304 O O . THR G 1 134 ? 195.207 15.589 83.446 1.00 36.23 154 THR G O 1
ATOM 8308 N N . CYS G 1 135 ? 194.830 16.064 81.283 1.00 31.67 155 CYS G N 1
ATOM 8309 C CA . CYS G 1 135 ? 193.881 17.163 81.543 1.00 30.95 155 CYS G CA 1
ATOM 8310 C C . CYS G 1 135 ? 192.655 16.648 82.310 1.00 34.34 155 CYS G C 1
ATOM 8311 O O . CYS G 1 135 ? 192.195 17.314 83.241 1.00 34.29 155 CYS G O 1
ATOM 8314 N N . ALA G 1 136 ? 192.158 15.449 81.953 1.00 28.95 156 ALA G N 1
ATOM 8315 C CA . ALA G 1 136 ? 191.025 14.840 82.638 1.00 29.25 156 ALA G CA 1
ATOM 8316 C C . ALA G 1 136 ? 191.353 14.588 84.093 1.00 36.15 156 ALA G C 1
ATOM 8317 O O . ALA G 1 136 ? 190.568 14.947 84.959 1.00 38.93 156 ALA G O 1
ATOM 8319 N N . ARG G 1 137 ? 192.527 14.001 84.370 1.00 32.10 157 ARG G N 1
ATOM 8320 C CA . ARG G 1 137 ? 192.956 13.689 85.726 1.00 32.06 157 ARG G CA 1
ATOM 8321 C C . ARG G 1 137 ? 193.085 14.945 86.599 1.00 35.30 157 ARG G C 1
ATOM 8322 O O . ARG G 1 137 ? 192.737 14.900 87.779 1.00 34.85 157 ARG G O 1
ATOM 8330 N N . TYR G 1 138 ? 193.606 16.048 86.036 1.00 31.43 158 TYR G N 1
ATOM 8331 C CA . TYR G 1 138 ? 193.852 17.219 86.852 1.00 31.02 158 TYR G CA 1
ATOM 8332 C C . TYR G 1 138 ? 192.792 18.331 86.639 1.00 34.86 158 TYR G C 1
ATOM 8333 O O . TYR G 1 138 ? 192.931 19.406 87.222 1.00 37.48 158 TYR G O 1
ATOM 8342 N N . GLY G 1 139 ? 191.725 18.032 85.908 1.00 28.53 159 GLY G N 1
ATOM 8343 C CA . GLY G 1 139 ? 190.606 18.946 85.699 1.00 28.15 159 GLY G CA 1
ATOM 8344 C C . GLY G 1 139 ? 190.910 20.194 84.913 1.00 32.02 159 GLY G C 1
ATOM 8345 O O . GLY G 1 139 ? 190.400 21.267 85.231 1.00 34.00 159 GLY G O 1
ATOM 8346 N N . VAL G 1 140 ? 191.719 20.065 83.868 1.00 27.27 160 VAL G N 1
ATOM 8347 C CA . VAL G 1 140 ? 192.078 21.193 83.015 1.00 25.71 160 VAL G CA 1
ATOM 8348 C C . VAL G 1 140 ? 191.141 21.226 81.794 1.00 30.09 160 VAL G C 1
ATOM 8349 O O . VAL G 1 140 ? 191.043 20.219 81.091 1.00 29.58 160 VAL G O 1
ATOM 8353 N N . PRO G 1 141 ? 190.453 22.372 81.532 1.00 27.83 161 PRO G N 1
ATOM 8354 C CA . PRO G 1 141 ? 189.587 22.467 80.335 1.00 27.75 161 PRO G CA 1
ATOM 8355 C C . PRO G 1 141 ? 190.362 22.178 79.044 1.00 30.31 161 PRO G C 1
ATOM 8356 O O . PRO G 1 141 ? 191.452 22.700 78.843 1.00 27.93 161 PRO G O 1
ATOM 8360 N N . LEU G 1 142 ? 189.808 21.291 78.205 1.00 27.19 162 LEU G N 1
ATOM 8361 C CA . LEU G 1 142 ? 190.402 20.855 76.944 1.00 25.91 162 LEU G CA 1
ATOM 8362 C C . LEU G 1 142 ? 189.410 21.067 75.777 1.00 30.75 162 LEU G C 1
ATOM 8363 O O . LEU G 1 142 ? 188.294 20.557 75.786 1.00 31.73 162 LEU G O 1
ATOM 8368 N N . TYR G 1 143 ? 189.845 21.803 74.773 1.00 27.90 163 TYR G N 1
ATOM 8369 C CA . TYR G 1 143 ? 189.065 22.138 73.579 1.00 28.25 163 TYR G CA 1
ATOM 8370 C C . TYR G 1 143 ? 189.759 21.579 72.337 1.00 33.51 163 TYR G C 1
ATOM 8371 O O . TYR G 1 143 ? 190.958 21.279 72.392 1.00 31.51 163 TYR G O 1
ATOM 8380 N N . GLN G 1 144 ? 189.022 21.440 71.229 1.00 33.37 164 GLN G N 1
ATOM 8381 C CA . GLN G 1 144 ? 189.574 20.880 69.991 1.00 34.81 164 GLN G CA 1
ATOM 8382 C C . GLN G 1 144 ? 189.953 21.960 69.000 1.00 38.75 164 GLN G C 1
ATOM 8383 O O . GLN G 1 144 ? 190.693 21.672 68.057 1.00 40.03 164 GLN G O 1
ATOM 8389 N N . ASN G 1 145 ? 189.461 23.186 69.201 1.00 34.06 165 ASN G N 1
ATOM 8390 C CA . ASN G 1 145 ? 189.779 24.313 68.330 1.00 33.65 165 ASN G CA 1
ATOM 8391 C C . ASN G 1 145 ? 189.612 25.625 69.099 1.00 36.96 165 ASN G C 1
ATOM 8392 O O . ASN G 1 145 ? 188.911 25.670 70.114 1.00 36.65 165 ASN G O 1
ATOM 8405 N N . ASP G 1 147 ? 188.136 28.438 68.073 1.00 38.31 167 ASP G N 1
ATOM 8406 C CA . ASP G 1 147 ? 186.796 29.008 67.961 1.00 41.82 167 ASP G CA 1
ATOM 8407 C C . ASP G 1 147 ? 185.921 28.587 69.150 1.00 45.22 167 ASP G C 1
ATOM 8408 O O . ASP G 1 147 ? 185.349 29.458 69.804 1.00 46.55 167 ASP G O 1
ATOM 8413 N N . ASP G 1 148 ? 185.881 27.275 69.476 1.00 39.33 168 ASP G N 1
ATOM 8414 C CA . ASP G 1 148 ? 185.113 26.767 70.614 1.00 38.44 168 ASP G CA 1
ATOM 8415 C C . ASP G 1 148 ? 185.605 27.373 71.919 1.00 39.03 168 ASP G C 1
ATOM 8416 O O . ASP G 1 148 ? 184.786 27.786 72.726 1.00 40.38 168 ASP G O 1
ATOM 8421 N N . PHE G 1 149 ? 186.921 27.476 72.112 1.00 33.79 169 PHE G N 1
ATOM 8422 C CA . PHE G 1 149 ? 187.462 28.031 73.348 1.00 32.19 169 PHE G CA 1
ATOM 8423 C C . PHE G 1 149 ? 187.143 29.539 73.492 1.00 36.34 169 PHE G C 1
ATOM 8424 O O . PHE G 1 149 ? 186.686 29.959 74.559 1.00 33.27 169 PHE G O 1
ATOM 8432 N N . LEU G 1 150 ? 187.432 30.348 72.453 1.00 35.39 170 LEU G N 1
ATOM 8433 C CA . LEU G 1 150 ? 187.254 31.798 72.534 1.00 35.69 170 LEU G CA 1
ATOM 8434 C C . LEU G 1 150 ? 185.770 32.157 72.730 1.00 41.01 170 LEU G C 1
ATOM 8435 O O . LEU G 1 150 ? 185.520 33.160 73.392 1.00 42.97 170 LEU G O 1
ATOM 8440 N N . LYS G 1 151 ? 184.802 31.322 72.263 1.00 36.14 171 LYS G N 1
ATOM 8441 C CA . LYS G 1 151 ? 183.373 31.578 72.517 1.00 38.69 171 LYS G CA 1
ATOM 8442 C C . LYS G 1 151 ? 183.038 31.495 74.032 1.00 47.18 171 LYS G C 1
ATOM 8443 O O . LYS G 1 151 ? 182.058 32.117 74.478 1.00 47.95 171 LYS G O 1
ATOM 8449 N N . THR G 1 152 ? 183.838 30.706 74.815 1.00 43.09 172 THR G N 1
ATOM 8450 C CA . THR G 1 152 ? 183.614 30.546 76.257 1.00 43.86 172 THR G CA 1
ATOM 8451 C C . THR G 1 152 ? 184.076 31.778 77.031 1.00 53.82 172 THR G C 1
ATOM 8452 O O . THR G 1 152 ? 183.682 31.944 78.200 1.00 55.52 172 THR G O 1
ATOM 8464 N N . ARG G 1 154 ? 183.946 34.700 78.614 1.00 61.59 174 ARG G N 1
ATOM 8465 C CA . ARG G 1 154 ? 182.925 35.446 79.365 1.00 69.28 174 ARG G CA 1
ATOM 8466 C C . ARG G 1 154 ? 181.504 35.162 78.785 1.00 89.80 174 ARG G C 1
ATOM 8467 O O . ARG G 1 154 ? 181.189 35.621 77.661 1.00 96.93 174 ARG G O 1
ATOM 8476 N N . ALA H 1 2 ? 224.473 -9.678 104.046 1.00 72.75 22 ALA H N 1
ATOM 8477 C CA . ALA H 1 2 ? 223.261 -8.851 104.042 1.00 70.67 22 ALA H CA 1
ATOM 8478 C C . ALA H 1 2 ? 222.999 -8.265 102.665 1.00 71.35 22 ALA H C 1
ATOM 8479 O O . ALA H 1 2 ? 223.927 -7.854 101.959 1.00 71.21 22 ALA H O 1
ATOM 8481 N N . GLN H 1 3 ? 221.718 -8.206 102.301 1.00 64.46 23 GLN H N 1
ATOM 8482 C CA . GLN H 1 3 ? 221.258 -7.678 101.024 1.00 60.09 23 GLN H CA 1
ATOM 8483 C C . GLN H 1 3 ? 220.054 -6.760 101.233 1.00 59.19 23 GLN H C 1
ATOM 8484 O O . GLN H 1 3 ? 219.350 -6.849 102.246 1.00 59.17 23 GLN H O 1
ATOM 8486 N N . SER H 1 4 ? 219.806 -5.889 100.259 1.00 51.18 24 SER H N 1
ATOM 8487 C CA . SER H 1 4 ? 218.644 -5.013 100.300 1.00 48.68 24 SER H CA 1
ATOM 8488 C C . SER H 1 4 ? 217.386 -5.807 99.944 1.00 51.30 24 SER H C 1
ATOM 8489 O O . SER H 1 4 ? 217.500 -6.899 99.371 1.00 50.70 24 SER H O 1
ATOM 8492 N N . GLU H 1 5 ? 216.192 -5.279 100.292 1.00 46.83 25 GLU H N 1
ATOM 8493 C CA . GLU H 1 5 ? 214.938 -5.893 99.863 1.00 46.75 25 GLU H CA 1
ATOM 8494 C C . GLU H 1 5 ? 214.408 -5.071 98.696 1.00 49.01 25 GLU H C 1
ATOM 8495 O O . GLU H 1 5 ? 214.192 -3.867 98.848 1.00 48.55 25 GLU H O 1
ATOM 8501 N N . VAL H 1 6 ? 214.277 -5.690 97.510 1.00 43.60 26 VAL H N 1
ATOM 8502 C CA . VAL H 1 6 ? 213.850 -4.947 96.334 1.00 40.27 26 VAL H CA 1
ATOM 8503 C C . VAL H 1 6 ? 212.598 -5.627 95.690 1.00 45.44 26 VAL H C 1
ATOM 8504 O O . VAL H 1 6 ? 212.619 -6.799 95.317 1.00 45.85 26 VAL H O 1
ATOM 8508 N N . VAL H 1 7 ? 211.516 -4.853 95.578 1.00 41.80 27 VAL H N 1
ATOM 8509 C CA . VAL H 1 7 ? 210.257 -5.250 94.940 1.00 40.76 27 VAL H CA 1
ATOM 8510 C C . VAL H 1 7 ? 210.042 -4.313 93.765 1.00 41.80 27 VAL H C 1
ATOM 8511 O O . VAL H 1 7 ? 210.165 -3.096 93.924 1.00 39.60 27 VAL H O 1
ATOM 8515 N N . VAL H 1 8 ? 209.820 -4.879 92.576 1.00 39.35 28 VAL H N 1
ATOM 8516 C CA . VAL H 1 8 ? 209.586 -4.083 91.363 1.00 37.32 28 VAL H CA 1
ATOM 8517 C C . VAL H 1 8 ? 208.136 -4.292 90.914 1.00 41.60 28 VAL H C 1
ATOM 8518 O O . VAL H 1 8 ? 207.700 -5.425 90.730 1.00 41.05 28 VAL H O 1
ATOM 8522 N N . LEU H 1 9 ? 207.397 -3.197 90.769 1.00 40.72 29 LEU H N 1
ATOM 8523 C CA . LEU H 1 9 ? 206.012 -3.212 90.318 1.00 42.14 29 LEU H CA 1
ATOM 8524 C C . LEU H 1 9 ? 205.947 -2.648 88.903 1.00 42.93 29 LEU H C 1
ATOM 8525 O O . LEU H 1 9 ? 206.531 -1.596 88.626 1.00 43.74 29 LEU H O 1
ATOM 8530 N N . TYR H 1 10 ? 205.262 -3.370 88.004 1.00 36.09 30 TYR H N 1
ATOM 8531 C CA . TYR H 1 10 ? 205.070 -3.018 86.587 1.00 32.73 30 TYR H CA 1
ATOM 8532 C C . TYR H 1 10 ? 203.605 -2.700 86.289 1.00 34.16 30 TYR H C 1
ATOM 8533 O O . TYR H 1 10 ? 202.746 -3.132 87.041 1.00 33.27 30 TYR H O 1
ATOM 8542 N N . PRO H 1 11 ? 203.263 -2.013 85.169 1.00 32.81 31 PRO H N 1
ATOM 8543 C CA . PRO H 1 11 ? 201.827 -1.747 84.881 1.00 33.45 31 PRO H CA 1
ATOM 8544 C C . PRO H 1 11 ? 200.991 -3.027 84.701 1.00 40.90 31 PRO H C 1
ATOM 8545 O O . PRO H 1 11 ? 199.797 -3.013 84.998 1.00 40.58 31 PRO H O 1
ATOM 8549 N N . ASP H 1 12 ? 201.623 -4.132 84.256 1.00 41.04 32 ASP H N 1
ATOM 8550 C CA . ASP H 1 12 ? 200.956 -5.417 83.994 1.00 43.50 32 ASP H CA 1
ATOM 8551 C C . ASP H 1 12 ? 201.224 -6.475 85.119 1.00 51.07 32 ASP H C 1
ATOM 8552 O O . ASP H 1 12 ? 200.961 -7.665 84.905 1.00 52.05 32 ASP H O 1
ATOM 8557 N N . THR H 1 13 ? 201.707 -6.041 86.306 1.00 48.34 33 THR H N 1
ATOM 8558 C CA . THR H 1 13 ? 201.881 -6.917 87.473 1.00 50.32 33 THR H CA 1
ATOM 8559 C C . THR H 1 13 ? 201.143 -6.363 88.691 1.00 58.56 33 THR H C 1
ATOM 8560 O O . THR H 1 13 ? 200.970 -5.150 88.814 1.00 56.64 33 THR H O 1
ATOM 8564 N N . GLU H 1 14 ? 200.730 -7.274 89.589 1.00 60.87 34 GLU H N 1
ATOM 8565 C CA A GLU H 1 14 ? 200.079 -6.940 90.854 0.50 62.22 34 GLU H CA 1
ATOM 8566 C CA B GLU H 1 14 ? 200.081 -6.953 90.861 0.50 62.10 34 GLU H CA 1
ATOM 8567 C C . GLU H 1 14 ? 200.883 -7.576 91.993 1.00 69.09 34 GLU H C 1
ATOM 8568 O O . GLU H 1 14 ? 201.280 -8.739 91.889 1.00 69.98 34 GLU H O 1
ATOM 8579 N N . ASN H 1 15 ? 201.161 -6.808 93.058 1.00 68.18 35 ASN H N 1
ATOM 8580 C CA . ASN H 1 15 ? 201.885 -7.333 94.222 1.00 70.89 35 ASN H CA 1
ATOM 8581 C C . ASN H 1 15 ? 200.956 -7.176 95.428 1.00 80.18 35 ASN H C 1
ATOM 8582 O O . ASN H 1 15 ? 201.244 -6.414 96.356 1.00 80.81 35 ASN H O 1
ATOM 8584 N N . LYS H 1 16 ? 199.795 -7.870 95.367 1.00 79.61 36 LYS H N 1
ATOM 8585 C CA . LYS H 1 16 ? 198.768 -7.845 96.405 1.00 81.63 36 LYS H CA 1
ATOM 8586 C C . LYS H 1 16 ? 199.355 -8.306 97.750 1.00 89.38 36 LYS H C 1
ATOM 8587 O O . LYS H 1 16 ? 200.285 -9.133 97.780 1.00 90.12 36 LYS H O 1
ATOM 8589 N N . ASP H 1 17 ? 198.826 -7.728 98.855 1.00 86.80 37 ASP H N 1
ATOM 8590 C CA . ASP H 1 17 ? 199.201 -7.989 100.254 1.00 87.98 37 ASP H CA 1
ATOM 8591 C C . ASP H 1 17 ? 200.686 -7.535 100.514 1.00 89.11 37 ASP H C 1
ATOM 8592 O O . ASP H 1 17 ? 201.486 -8.252 101.140 1.00 90.03 37 ASP H O 1
ATOM 8594 N N . LEU H 1 18 ? 201.013 -6.302 100.076 1.00 81.11 38 LEU H N 1
ATOM 8595 C CA . LEU H 1 18 ? 202.324 -5.706 100.296 1.00 78.36 38 LEU H CA 1
ATOM 8596 C C . LEU H 1 18 ? 202.147 -4.363 100.995 1.00 79.47 38 LEU H C 1
ATOM 8597 O O . LEU H 1 18 ? 201.412 -3.510 100.489 1.00 78.93 38 LEU H O 1
ATOM 8602 N N . ASP H 1 19 ? 202.818 -4.171 102.147 1.00 74.39 39 ASP H N 1
ATOM 8603 C CA . ASP H 1 19 ? 202.740 -2.912 102.887 1.00 73.42 39 ASP H CA 1
ATOM 8604 C C . ASP H 1 19 ? 203.691 -1.914 102.251 1.00 73.64 39 ASP H C 1
ATOM 8605 O O . ASP H 1 19 ? 204.884 -1.899 102.571 1.00 73.39 39 ASP H O 1
ATOM 8610 N N . GLU H 1 20 ? 203.152 -1.083 101.331 1.00 66.56 40 GLU H N 1
ATOM 8611 C CA . GLU H 1 20 ? 203.896 -0.052 100.605 1.00 62.96 40 GLU H CA 1
ATOM 8612 C C . GLU H 1 20 ? 204.616 0.931 101.551 1.00 63.91 40 GLU H C 1
ATOM 8613 O O . GLU H 1 20 ? 205.660 1.477 101.169 1.00 62.97 40 GLU H O 1
ATOM 8619 N N . ALA H 1 21 ? 204.059 1.149 102.772 1.00 58.09 41 ALA H N 1
ATOM 8620 C CA . ALA H 1 21 ? 204.533 2.119 103.761 1.00 56.67 41 ALA H CA 1
ATOM 8621 C C . ALA H 1 21 ? 205.950 1.841 104.285 1.00 58.61 41 ALA H C 1
ATOM 8622 O O . ALA H 1 21 ? 206.611 2.788 104.707 1.00 57.76 41 ALA H O 1
ATOM 8624 N N . VAL H 1 22 ? 206.412 0.582 104.293 1.00 54.96 42 VAL H N 1
ATOM 8625 C CA . VAL H 1 22 ? 207.740 0.263 104.849 1.00 55.12 42 VAL H CA 1
ATOM 8626 C C . VAL H 1 22 ? 208.843 0.400 103.766 1.00 56.22 42 VAL H C 1
ATOM 8627 O O . VAL H 1 22 ? 210.034 0.348 104.089 1.00 55.71 42 VAL H O 1
ATOM 8631 N N . TYR H 1 23 ? 208.450 0.586 102.499 1.00 50.21 43 TYR H N 1
ATOM 8632 C CA . TYR H 1 23 ? 209.418 0.707 101.423 1.00 46.77 43 TYR H CA 1
ATOM 8633 C C . TYR H 1 23 ? 209.643 2.131 101.024 1.00 49.13 43 TYR H C 1
ATOM 8634 O O . TYR H 1 23 ? 208.771 2.985 101.206 1.00 48.96 43 TYR H O 1
ATOM 8643 N N . GLN H 1 24 ? 210.831 2.373 100.455 1.00 44.21 44 GLN H N 1
ATOM 8644 C CA . GLN H 1 24 ? 211.186 3.618 99.829 1.00 42.01 44 GLN H CA 1
ATOM 8645 C C . GLN H 1 24 ? 210.708 3.487 98.390 1.00 40.56 44 GLN H C 1
ATOM 8646 O O . GLN H 1 24 ? 211.278 2.697 97.638 1.00 39.78 44 GLN H O 1
ATOM 8652 N N . LYS H 1 25 ? 209.570 4.132 98.056 1.00 35.65 45 LYS H N 1
ATOM 8653 C CA . LYS H 1 25 ? 208.866 4.062 96.752 1.00 32.84 45 LYS H CA 1
ATOM 8654 C C . LYS H 1 25 ? 209.508 4.987 95.736 1.00 34.99 45 LYS H C 1
ATOM 8655 O O . LYS H 1 25 ? 209.489 6.210 95.892 1.00 34.35 45 LYS H O 1
ATOM 8661 N N . ILE H 1 26 ? 210.087 4.399 94.693 1.00 31.75 46 ILE H N 1
ATOM 8662 C CA . ILE H 1 26 ? 210.819 5.143 93.670 1.00 31.13 46 ILE H CA 1
ATOM 8663 C C . ILE H 1 26 ? 210.229 4.871 92.303 1.00 34.94 46 ILE H C 1
ATOM 8664 O O . ILE H 1 26 ? 210.119 3.712 91.900 1.00 36.74 46 ILE H O 1
ATOM 8669 N N . PHE H 1 27 ? 209.875 5.934 91.584 1.00 29.35 47 PHE H N 1
ATOM 8670 C CA . PHE H 1 27 ? 209.353 5.803 90.231 1.00 28.40 47 PHE H CA 1
ATOM 8671 C C . PHE H 1 27 ? 210.488 5.978 89.230 1.00 31.09 47 PHE H C 1
ATOM 8672 O O . PHE H 1 27 ? 211.198 6.982 89.297 1.00 28.96 47 PHE H O 1
ATOM 8680 N N . LEU H 1 28 ? 210.639 5.016 88.297 1.00 28.69 48 LEU H N 1
ATOM 8681 C CA . LEU H 1 28 ? 211.666 5.066 87.254 1.00 28.39 48 LEU H CA 1
ATOM 8682 C C . LEU H 1 28 ? 211.103 5.745 85.997 1.00 31.00 48 LEU H C 1
ATOM 8683 O O . LEU H 1 28 ? 210.601 5.074 85.098 1.00 31.84 48 LEU H O 1
ATOM 8688 N N . ALA H 1 29 ? 211.184 7.085 85.942 1.00 25.64 49 ALA H N 1
ATOM 8689 C CA . ALA H 1 29 ? 210.673 7.876 84.813 1.00 25.17 49 ALA H CA 1
ATOM 8690 C C . ALA H 1 29 ? 211.727 8.065 83.756 1.00 29.99 49 ALA H C 1
ATOM 8691 O O . ALA H 1 29 ? 212.908 7.994 84.041 1.00 29.71 49 ALA H O 1
ATOM 8693 N N . GLY H 1 30 ? 211.306 8.342 82.540 1.00 28.88 50 GLY H N 1
ATOM 8694 C CA . GLY H 1 30 ? 212.256 8.586 81.467 1.00 28.70 50 GLY H CA 1
ATOM 8695 C C . GLY H 1 30 ? 212.104 7.697 80.268 1.00 34.57 50 GLY H C 1
ATOM 8696 O O . GLY H 1 30 ? 211.071 7.055 80.087 1.00 34.96 50 GLY H O 1
ATOM 8697 N N . THR H 1 31 ? 213.153 7.652 79.449 1.00 33.79 51 THR H N 1
ATOM 8698 C CA . THR H 1 31 ? 213.183 6.980 78.150 1.00 34.26 51 THR H CA 1
ATOM 8699 C C . THR H 1 31 ? 212.816 5.501 78.251 1.00 38.46 51 THR H C 1
ATOM 8700 O O . THR H 1 31 ? 213.410 4.763 79.030 1.00 37.07 51 THR H O 1
ATOM 8704 N N . ILE H 1 32 ? 211.822 5.091 77.450 1.00 37.86 52 ILE H N 1
ATOM 8705 C CA . ILE H 1 32 ? 211.404 3.702 77.306 1.00 38.90 52 ILE H CA 1
ATOM 8706 C C . ILE H 1 32 ? 211.797 3.285 75.878 1.00 49.30 52 ILE H C 1
ATOM 8707 O O . ILE H 1 32 ? 211.221 3.746 74.886 1.00 48.98 52 ILE H O 1
ATOM 8712 N N . ASP H 1 33 ? 212.869 2.496 75.809 1.00 51.74 53 ASP H N 1
ATOM 8713 C CA . ASP H 1 33 ? 213.471 1.932 74.604 1.00 54.88 53 ASP H CA 1
ATOM 8714 C C . ASP H 1 33 ? 213.227 0.421 74.623 1.00 63.54 53 ASP H C 1
ATOM 8715 O O . ASP H 1 33 ? 213.711 -0.270 75.541 1.00 63.19 53 ASP H O 1
ATOM 8728 N N . GLY H 1 35 ? 214.438 -2.231 73.299 1.00 66.63 55 GLY H N 1
ATOM 8729 C CA . GLY H 1 35 ? 215.596 -2.957 72.776 1.00 82.88 55 GLY H CA 1
ATOM 8730 C C . GLY H 1 35 ? 216.825 -2.849 73.661 1.00 115.76 55 GLY H C 1
ATOM 8731 O O . GLY H 1 35 ? 217.304 -3.845 74.215 1.00 86.27 55 GLY H O 1
ATOM 8732 N N . ASP H 1 39 ? 217.386 -0.047 78.139 1.00 38.61 59 ASP H N 1
ATOM 8733 C CA . ASP H 1 39 ? 216.800 -0.722 79.330 1.00 37.94 59 ASP H CA 1
ATOM 8734 C C . ASP H 1 39 ? 217.672 -0.475 80.591 1.00 36.71 59 ASP H C 1
ATOM 8735 O O . ASP H 1 39 ? 218.097 -1.386 81.321 1.00 34.43 59 ASP H O 1
ATOM 8740 N N . TRP H 1 40 ? 217.851 0.808 80.853 1.00 31.54 60 TRP H N 1
ATOM 8741 C CA . TRP H 1 40 ? 218.519 1.365 82.011 1.00 31.17 60 TRP H CA 1
ATOM 8742 C C . TRP H 1 40 ? 217.710 1.034 83.267 1.00 34.73 60 TRP H C 1
ATOM 8743 O O . TRP H 1 40 ? 218.272 0.945 84.354 1.00 35.94 60 TRP H O 1
ATOM 8754 N N . GLN H 1 41 ? 216.394 0.810 83.098 1.00 29.26 61 GLN H N 1
ATOM 8755 C CA . GLN H 1 41 ? 215.482 0.498 84.181 1.00 28.77 61 GLN H CA 1
ATOM 8756 C C . GLN H 1 41 ? 215.845 -0.827 84.835 1.00 32.45 61 GLN H C 1
ATOM 8757 O O . GLN H 1 41 ? 215.976 -0.844 86.051 1.00 30.20 61 GLN H O 1
ATOM 8763 N N . LYS H 1 42 ? 216.108 -1.902 84.053 1.00 33.02 62 LYS H N 1
ATOM 8764 C CA . LYS H 1 42 ? 216.512 -3.194 84.637 1.00 34.26 62 LYS H CA 1
ATOM 8765 C C . LYS H 1 42 ? 217.841 -3.049 85.371 1.00 40.60 62 LYS H C 1
ATOM 8766 O O . LYS H 1 42 ? 217.972 -3.559 86.485 1.00 43.71 62 LYS H O 1
ATOM 8772 N N . ALA H 1 43 ? 218.809 -2.324 84.765 1.00 35.67 63 ALA H N 1
ATOM 8773 C CA . ALA H 1 43 ? 220.125 -2.083 85.362 1.00 36.31 63 ALA H CA 1
ATOM 8774 C C . ALA H 1 43 ? 220.016 -1.303 86.665 1.00 40.81 63 ALA H C 1
ATOM 8775 O O . ALA H 1 43 ? 220.802 -1.566 87.579 1.00 42.02 63 ALA H O 1
ATOM 8777 N N . THR H 1 44 ? 219.068 -0.332 86.749 1.00 37.01 64 THR H N 1
ATOM 8778 C CA . THR H 1 44 ? 218.846 0.470 87.963 1.00 36.29 64 THR H CA 1
ATOM 8779 C C . THR H 1 44 ? 218.333 -0.444 89.071 1.00 40.92 64 THR H C 1
ATOM 8780 O O . THR H 1 44 ? 218.839 -0.361 90.197 1.00 41.73 64 THR H O 1
ATOM 8784 N N . CYS H 1 45 ? 217.353 -1.323 88.734 1.00 36.58 65 CYS H N 1
ATOM 8785 C CA . CYS H 1 45 ? 216.746 -2.314 89.620 1.00 37.57 65 CYS H CA 1
ATOM 8786 C C . CYS H 1 45 ? 217.838 -3.254 90.150 1.00 41.08 65 CYS H C 1
ATOM 8787 O O . CYS H 1 45 ? 217.925 -3.464 91.356 1.00 42.75 65 CYS H O 1
ATOM 8790 N N . ASP H 1 46 ? 218.712 -3.755 89.267 1.00 36.99 66 ASP H N 1
ATOM 8791 C CA . ASP H 1 46 ? 219.846 -4.614 89.643 1.00 38.00 66 ASP H CA 1
ATOM 8792 C C . ASP H 1 46 ? 220.820 -3.886 90.573 1.00 43.04 66 ASP H C 1
ATOM 8793 O O . ASP H 1 46 ? 221.356 -4.513 91.477 1.00 46.79 66 ASP H O 1
ATOM 8798 N N . TRP H 1 47 ? 221.049 -2.567 90.366 1.00 37.26 67 TRP H N 1
ATOM 8799 C CA . TRP H 1 47 ? 221.940 -1.749 91.214 1.00 36.19 67 TRP H CA 1
ATOM 8800 C C . TRP H 1 47 ? 221.408 -1.707 92.648 1.00 41.41 67 TRP H C 1
ATOM 8801 O O . TRP H 1 47 ? 222.185 -1.844 93.593 1.00 42.65 67 TRP H O 1
ATOM 8812 N N . PHE H 1 48 ? 220.078 -1.524 92.790 1.00 36.08 68 PHE H N 1
ATOM 8813 C CA . PHE H 1 48 ? 219.399 -1.488 94.062 1.00 35.27 68 PHE H CA 1
ATOM 8814 C C . PHE H 1 48 ? 219.440 -2.868 94.720 1.00 40.94 68 PHE H C 1
ATOM 8815 O O . PHE H 1 48 ? 219.678 -2.934 95.930 1.00 42.11 68 PHE H O 1
ATOM 8823 N N . ARG H 1 49 ? 219.312 -3.964 93.926 1.00 36.52 69 ARG H N 1
ATOM 8824 C CA . ARG H 1 49 ? 219.390 -5.346 94.431 1.00 37.71 69 ARG H CA 1
ATOM 8825 C C . ARG H 1 49 ? 220.775 -5.678 95.008 1.00 43.50 69 ARG H C 1
ATOM 8826 O O . ARG H 1 49 ? 220.873 -6.518 95.913 1.00 43.42 69 ARG H O 1
ATOM 8834 N N . ALA H 1 50 ? 221.837 -5.011 94.488 1.00 40.22 70 ALA H N 1
ATOM 8835 C CA . ALA H 1 50 ? 223.236 -5.220 94.880 1.00 40.82 70 ALA H CA 1
ATOM 8836 C C . ALA H 1 50 ? 223.623 -4.413 96.149 1.00 46.19 70 ALA H C 1
ATOM 8837 O O . ALA H 1 50 ? 224.713 -4.669 96.699 1.00 48.56 70 ALA H O 1
ATOM 8839 N N . LEU H 1 51 ? 222.764 -3.453 96.614 1.00 39.64 71 LEU H N 1
ATOM 8840 C CA . LEU H 1 51 ? 223.029 -2.649 97.828 1.00 39.24 71 LEU H CA 1
ATOM 8841 C C . LEU H 1 51 ? 222.972 -3.526 99.061 1.00 48.38 71 LEU H C 1
ATOM 8842 O O . LEU H 1 51 ? 222.198 -4.487 99.066 1.00 49.65 71 LEU H O 1
ATOM 8847 N N . PRO H 1 52 ? 223.788 -3.266 100.110 1.00 47.91 72 PRO H N 1
ATOM 8848 C CA . PRO H 1 52 ? 223.792 -4.202 101.260 1.00 49.91 72 PRO H CA 1
ATOM 8849 C C . PRO H 1 52 ? 222.630 -3.986 102.229 1.00 55.02 72 PRO H C 1
ATOM 8850 O O . PRO H 1 52 ? 222.374 -4.879 103.046 1.00 57.87 72 PRO H O 1
ATOM 8854 N N . GLU H 1 53 ? 221.953 -2.818 102.169 1.00 49.65 73 GLU H N 1
ATOM 8855 C CA . GLU H 1 53 ? 220.866 -2.476 103.100 1.00 50.45 73 GLU H CA 1
ATOM 8856 C C . GLU H 1 53 ? 219.685 -1.788 102.398 1.00 53.28 73 GLU H C 1
ATOM 8857 O O . GLU H 1 53 ? 219.852 -1.227 101.305 1.00 51.79 73 GLU H O 1
ATOM 8863 N N . GLY H 1 54 ? 218.538 -1.761 103.079 1.00 49.63 74 GLY H N 1
ATOM 8864 C CA . GLY H 1 54 ? 217.363 -1.017 102.633 1.00 47.26 74 GLY H CA 1
ATOM 8865 C C . GLY H 1 54 ? 216.242 -1.816 102.029 1.00 48.96 74 GLY H C 1
ATOM 8866 O O . GLY H 1 54 ? 216.450 -2.957 101.611 1.00 49.41 74 GLY H O 1
ATOM 8867 N N . ARG H 1 55 ? 215.033 -1.207 102.016 1.00 43.18 75 ARG H N 1
ATOM 8868 C CA . ARG H 1 55 ? 213.797 -1.761 101.445 1.00 41.94 75 ARG H CA 1
ATOM 8869 C C . ARG H 1 55 ? 213.277 -0.817 100.371 1.00 42.65 75 ARG H C 1
ATOM 8870 O O . ARG H 1 55 ? 212.883 0.324 100.666 1.00 41.27 75 ARG H O 1
ATOM 8878 N N . TYR H 1 56 ? 213.320 -1.270 99.110 1.00 37.52 76 TYR H N 1
ATOM 8879 C CA . TYR H 1 56 ? 212.908 -0.431 97.991 1.00 34.90 76 TYR H CA 1
ATOM 8880 C C . TYR H 1 56 ? 211.750 -1.055 97.195 1.00 39.58 76 TYR H C 1
ATOM 8881 O O . TYR H 1 56 ? 211.757 -2.263 96.917 1.00 39.80 76 TYR H O 1
ATOM 8890 N N . LEU H 1 57 ? 210.740 -0.219 96.877 1.00 35.40 77 LEU H N 1
ATOM 8891 C CA . LEU H 1 57 ? 209.599 -0.539 96.019 1.00 34.74 77 LEU H CA 1
ATOM 8892 C C . LEU H 1 57 ? 209.743 0.321 94.780 1.00 37.04 77 LEU H C 1
ATOM 8893 O O . LEU H 1 57 ? 209.580 1.550 94.838 1.00 36.01 77 LEU H O 1
ATOM 8898 N N . LEU H 1 58 ? 210.160 -0.305 93.685 1.00 32.73 78 LEU H N 1
ATOM 8899 C CA . LEU H 1 58 ? 210.424 0.426 92.454 1.00 30.94 78 LEU H CA 1
ATOM 8900 C C . LEU H 1 58 ? 209.253 0.301 91.490 1.00 34.19 78 LEU H C 1
ATOM 8901 O O . LEU H 1 58 ? 208.813 -0.814 91.182 1.00 34.24 78 LEU H O 1
ATOM 8906 N N . PHE H 1 59 ? 208.739 1.457 91.029 1.00 27.97 79 PHE H N 1
ATOM 8907 C CA . PHE H 1 59 ? 207.670 1.497 90.045 1.00 26.06 79 PHE H CA 1
ATOM 8908 C C . PHE H 1 59 ? 208.305 1.617 88.693 1.00 28.66 79 PHE H C 1
ATOM 8909 O O . PHE H 1 59 ? 208.832 2.674 88.347 1.00 26.63 79 PHE H O 1
ATOM 8917 N N . ASN H 1 60 ? 208.340 0.492 87.958 1.00 28.53 80 ASN H N 1
ATOM 8918 C CA . ASN H 1 60 ? 208.953 0.440 86.633 1.00 28.88 80 ASN H CA 1
ATOM 8919 C C . ASN H 1 60 ? 207.857 0.524 85.531 1.00 32.96 80 ASN H C 1
ATOM 8920 O O . ASN H 1 60 ? 207.190 -0.476 85.277 1.00 35.08 80 ASN H O 1
ATOM 8925 N N . PRO H 1 61 ? 207.686 1.685 84.835 1.00 27.21 81 PRO H N 1
ATOM 8926 C CA . PRO H 1 61 ? 206.591 1.801 83.845 1.00 26.02 81 PRO H CA 1
ATOM 8927 C C . PRO H 1 61 ? 206.878 1.046 82.534 1.00 32.38 81 PRO H C 1
ATOM 8928 O O . PRO H 1 61 ? 205.989 0.942 81.670 1.00 31.75 81 PRO H O 1
ATOM 8932 N N . ARG H 1 62 ? 208.093 0.481 82.407 1.00 30.67 82 ARG H N 1
ATOM 8933 C CA . ARG H 1 62 ? 208.545 -0.271 81.244 1.00 31.30 82 ARG H CA 1
ATOM 8934 C C . ARG H 1 62 ? 208.160 -1.755 81.348 1.00 38.11 82 ARG H C 1
ATOM 8935 O O . ARG H 1 62 ? 208.742 -2.512 82.131 1.00 38.62 82 ARG H O 1
ATOM 8943 N N . ARG H 1 63 ? 207.206 -2.168 80.523 1.00 36.72 83 ARG H N 1
ATOM 8944 C CA . ARG H 1 63 ? 206.784 -3.560 80.442 1.00 38.66 83 ARG H CA 1
ATOM 8945 C C . ARG H 1 63 ? 207.797 -4.384 79.637 1.00 46.15 83 ARG H C 1
ATOM 8946 O O . ARG H 1 63 ? 208.507 -3.819 78.809 1.00 43.52 83 ARG H O 1
ATOM 8954 N N . ASP H 1 64 ? 207.842 -5.712 79.833 1.00 48.16 84 ASP H N 1
ATOM 8955 C CA . ASP H 1 64 ? 208.761 -6.561 79.062 1.00 50.47 84 ASP H CA 1
ATOM 8956 C C . ASP H 1 64 ? 208.349 -6.581 77.596 1.00 55.14 84 ASP H C 1
ATOM 8957 O O . ASP H 1 64 ? 209.227 -6.505 76.739 1.00 56.57 84 ASP H O 1
ATOM 8962 N N . LYS H 1 65 ? 207.034 -6.609 77.308 1.00 50.96 85 LYS H N 1
ATOM 8963 C CA . LYS H 1 65 ? 206.484 -6.531 75.950 1.00 50.47 85 LYS H CA 1
ATOM 8964 C C . LYS H 1 65 ? 205.909 -5.136 75.710 1.00 53.34 85 LYS H C 1
ATOM 8965 O O . LYS H 1 65 ? 205.269 -4.580 76.607 1.00 54.35 85 LYS H O 1
ATOM 8971 N N . GLY H 1 66 ? 206.114 -4.582 74.521 1.00 48.35 86 GLY H N 1
ATOM 8972 C CA . GLY H 1 66 ? 205.580 -3.263 74.161 1.00 46.93 86 GLY H CA 1
ATOM 8973 C C . GLY H 1 66 ? 204.055 -3.189 74.175 1.00 51.39 86 GLY H C 1
ATOM 8974 O O . GLY H 1 66 ? 203.383 -4.223 74.285 1.00 53.99 86 GLY H O 1
ATOM 8975 N N . LEU H 1 67 ? 203.483 -1.978 74.081 1.00 43.49 87 LEU H N 1
ATOM 8976 C CA . LEU H 1 67 ? 202.020 -1.818 74.119 1.00 41.56 87 LEU H CA 1
ATOM 8977 C C . LEU H 1 67 ? 201.390 -2.304 72.829 1.00 46.04 87 LEU H C 1
ATOM 8978 O O . LEU H 1 67 ? 201.975 -2.113 71.755 1.00 47.52 87 LEU H O 1
ATOM 8983 N N . SER H 1 68 ? 200.205 -2.945 72.938 1.00 40.63 88 SER H N 1
ATOM 8984 C CA . SER H 1 68 ? 199.455 -3.494 71.793 1.00 40.73 88 SER H CA 1
ATOM 8985 C C . SER H 1 68 ? 198.955 -2.411 70.839 1.00 43.79 88 SER H C 1
ATOM 8986 O O . SER H 1 68 ? 198.784 -2.671 69.638 1.00 45.72 88 SER H O 1
ATOM 8989 N N . GLY H 1 69 ? 198.676 -1.241 71.385 1.00 36.99 89 GLY H N 1
ATOM 8990 C CA . GLY H 1 69 ? 198.087 -0.159 70.611 1.00 36.87 89 GLY H CA 1
ATOM 8991 C C . GLY H 1 69 ? 196.578 -0.073 70.826 1.00 39.97 89 GLY H C 1
ATOM 8992 O O . GLY H 1 69 ? 195.938 0.846 70.311 1.00 40.00 89 GLY H O 1
ATOM 8993 N N . GLU H 1 70 ? 195.995 -1.050 71.592 1.00 34.38 90 GLU H N 1
ATOM 8994 C CA . GLU H 1 70 ? 194.586 -1.053 71.985 1.00 33.37 90 GLU H CA 1
ATOM 8995 C C . GLU H 1 70 ? 194.415 0.097 72.990 1.00 35.33 90 GLU H C 1
ATOM 8996 O O . GLU H 1 70 ? 195.293 0.305 73.846 1.00 34.54 90 GLU H O 1
ATOM 9010 N N . SER H 1 72 ? 192.171 0.942 75.606 1.00 31.31 92 SER H N 1
ATOM 9011 C CA . SER H 1 72 ? 191.986 0.760 77.052 1.00 31.42 92 SER H CA 1
ATOM 9012 C C . SER H 1 72 ? 193.303 0.391 77.721 1.00 37.57 92 SER H C 1
ATOM 9013 O O . SER H 1 72 ? 193.545 0.844 78.840 1.00 37.58 92 SER H O 1
ATOM 9016 N N . ASP H 1 73 ? 194.154 -0.411 77.034 1.00 34.16 93 ASP H N 1
ATOM 9017 C CA . ASP H 1 73 ? 195.484 -0.787 77.492 1.00 33.39 93 ASP H CA 1
ATOM 9018 C C . ASP H 1 73 ? 196.373 0.452 77.606 1.00 36.69 93 ASP H C 1
ATOM 9019 O O . ASP H 1 73 ? 197.143 0.557 78.563 1.00 36.11 93 ASP H O 1
ATOM 9024 N N . PHE H 1 74 ? 196.269 1.379 76.622 1.00 32.92 94 PHE H N 1
ATOM 9025 C CA . PHE H 1 74 ? 197.036 2.616 76.616 1.00 31.30 94 PHE H CA 1
ATOM 9026 C C . PHE H 1 74 ? 196.616 3.517 77.804 1.00 34.67 94 PHE H C 1
ATOM 9027 O O . PHE H 1 74 ? 197.477 4.084 78.480 1.00 34.24 94 PHE H O 1
ATOM 9035 N N . GLU H 1 75 ? 195.300 3.665 78.025 1.00 30.26 95 GLU H N 1
ATOM 9036 C CA . GLU H 1 75 ? 194.769 4.458 79.131 1.00 29.15 95 GLU H CA 1
ATOM 9037 C C . GLU H 1 75 ? 195.222 3.873 80.454 1.00 33.14 95 GLU H C 1
ATOM 9038 O O . GLU H 1 75 ? 195.565 4.634 81.356 1.00 34.07 95 GLU H O 1
ATOM 9044 N N . HIS H 1 76 ? 195.277 2.531 80.562 1.00 29.07 96 HIS H N 1
ATOM 9045 C CA . HIS H 1 76 ? 195.750 1.873 81.761 1.00 30.30 96 HIS H CA 1
ATOM 9046 C C . HIS H 1 76 ? 197.212 2.258 82.017 1.00 34.30 96 HIS H C 1
ATOM 9047 O O . HIS H 1 76 ? 197.568 2.544 83.167 1.00 35.03 96 HIS H O 1
ATOM 9054 N N . GLN H 1 77 ? 198.033 2.308 80.953 1.00 28.60 97 GLN H N 1
ATOM 9055 C CA . GLN H 1 77 ? 199.431 2.674 81.036 1.00 26.99 97 GLN H CA 1
ATOM 9056 C C . GLN H 1 77 ? 199.585 4.101 81.570 1.00 32.54 97 GLN H C 1
ATOM 9057 O O . GLN H 1 77 ? 200.330 4.293 82.532 1.00 33.95 97 GLN H O 1
ATOM 9063 N N . VAL H 1 78 ? 198.863 5.075 81.001 1.00 27.35 98 VAL H N 1
ATOM 9064 C CA . VAL H 1 78 ? 198.994 6.494 81.382 1.00 26.68 98 VAL H CA 1
ATOM 9065 C C . VAL H 1 78 ? 198.498 6.694 82.827 1.00 32.67 98 VAL H C 1
ATOM 9066 O O . VAL H 1 78 ? 199.181 7.344 83.611 1.00 31.68 98 VAL H O 1
ATOM 9070 N N . ASN H 1 79 ? 197.367 6.084 83.188 1.00 30.74 99 ASN H N 1
ATOM 9071 C CA . ASN H 1 79 ? 196.808 6.198 84.535 1.00 30.60 99 ASN H CA 1
ATOM 9072 C C . ASN H 1 79 ? 197.712 5.503 85.561 1.00 33.77 99 ASN H C 1
ATOM 9073 O O . ASN H 1 79 ? 197.879 6.031 86.657 1.00 33.29 99 ASN H O 1
ATOM 9078 N N . TRP H 1 80 ? 198.333 4.366 85.200 1.00 30.08 100 TRP H N 1
ATOM 9079 C CA . TRP H 1 80 ? 199.276 3.674 86.076 1.00 28.54 100 TRP H CA 1
ATOM 9080 C C . TRP H 1 80 ? 200.500 4.574 86.329 1.00 34.10 100 TRP H C 1
ATOM 9081 O O . TRP H 1 80 ? 200.935 4.707 87.468 1.00 33.82 100 TRP H O 1
ATOM 9092 N N . GLU H 1 81 ? 201.027 5.202 85.261 1.00 30.48 101 GLU H N 1
ATOM 9093 C CA . GLU H 1 81 ? 202.165 6.115 85.329 1.00 29.07 101 GLU H CA 1
ATOM 9094 C C . GLU H 1 81 ? 201.856 7.311 86.243 1.00 33.24 101 GLU H C 1
ATOM 9095 O O . GLU H 1 81 ? 202.613 7.564 87.171 1.00 33.56 101 GLU H O 1
ATOM 9101 N N . LEU H 1 82 ? 200.732 8.018 86.017 1.00 28.96 102 LEU H N 1
ATOM 9102 C CA . LEU H 1 82 ? 200.385 9.206 86.797 1.00 27.47 102 LEU H CA 1
ATOM 9103 C C . LEU H 1 82 ? 200.100 8.858 88.249 1.00 34.85 102 LEU H C 1
ATOM 9104 O O . LEU H 1 82 ? 200.572 9.574 89.117 1.00 37.63 102 LEU H O 1
ATOM 9109 N N . GLU H 1 83 ? 199.408 7.752 88.525 1.00 31.02 103 GLU H N 1
ATOM 9110 C CA . GLU H 1 83 ? 199.099 7.318 89.887 1.00 31.89 103 GLU H CA 1
ATOM 9111 C C . GLU H 1 83 ? 200.376 6.979 90.690 1.00 35.25 103 GLU H C 1
ATOM 9112 O O . GLU H 1 83 ? 200.471 7.343 91.864 1.00 35.90 103 GLU H O 1
ATOM 9118 N N . HIS H 1 84 ? 201.335 6.290 90.062 1.00 29.73 104 HIS H N 1
ATOM 9119 C CA . HIS H 1 84 ? 202.556 5.840 90.710 1.00 28.80 104 HIS H CA 1
ATOM 9120 C C . HIS H 1 84 ? 203.600 6.964 90.732 1.00 32.69 104 HIS H C 1
ATOM 9121 O O . HIS H 1 84 ? 204.437 6.956 91.623 1.00 31.54 104 HIS H O 1
ATOM 9128 N N . LEU H 1 85 ? 203.471 7.989 89.868 1.00 29.76 105 LEU H N 1
ATOM 9129 C CA . LEU H 1 85 ? 204.323 9.183 89.950 1.00 28.10 105 LEU H CA 1
ATOM 9130 C C . LEU H 1 85 ? 203.905 9.973 91.194 1.00 33.09 105 LEU H C 1
ATOM 9131 O O . LEU H 1 85 ? 204.751 10.472 91.928 1.00 34.89 105 LEU H O 1
ATOM 9136 N N . GLU H 1 86 ? 202.597 10.019 91.461 1.00 28.04 106 GLU H N 1
ATOM 9137 C CA . GLU H 1 86 ? 202.019 10.654 92.640 1.00 28.06 106 GLU H CA 1
ATOM 9138 C C . GLU H 1 86 ? 202.374 9.893 93.928 1.00 33.65 106 GLU H C 1
ATOM 9139 O O . GLU H 1 86 ? 202.703 10.542 94.917 1.00 32.83 106 GLU H O 1
ATOM 9145 N N . LYS H 1 87 ? 202.294 8.526 93.924 1.00 32.58 107 LYS H N 1
ATOM 9146 C CA . LYS H 1 87 ? 202.573 7.666 95.095 1.00 34.39 107 LYS H CA 1
ATOM 9147 C C . LYS H 1 87 ? 204.062 7.635 95.499 1.00 38.84 107 LYS H C 1
ATOM 9148 O O . LYS H 1 87 ? 204.371 7.368 96.666 1.00 39.99 107 LYS H O 1
ATOM 9154 N N . ALA H 1 88 ? 204.965 7.820 94.530 1.00 33.55 108 ALA H N 1
ATOM 9155 C CA . ALA H 1 88 ? 206.412 7.727 94.738 1.00 33.21 108 ALA H CA 1
ATOM 9156 C C . ALA H 1 88 ? 206.934 8.737 95.768 1.00 38.18 108 ALA H C 1
ATOM 9157 O O . ALA H 1 88 ? 206.443 9.866 95.868 1.00 39.27 108 ALA H O 1
ATOM 9159 N N . ASP H 1 89 ? 207.926 8.296 96.533 1.00 33.55 109 ASP H N 1
ATOM 9160 C CA . ASP H 1 89 ? 208.663 9.105 97.488 1.00 33.82 109 ASP H CA 1
ATOM 9161 C C . ASP H 1 89 ? 209.724 9.890 96.750 1.00 35.49 109 ASP H C 1
ATOM 9162 O O . ASP H 1 89 ? 210.077 11.000 97.145 1.00 35.24 109 ASP H O 1
ATOM 9167 N N . LEU H 1 90 ? 210.219 9.296 95.655 1.00 30.28 110 LEU H N 1
ATOM 9168 C CA . LEU H 1 90 ? 211.261 9.825 94.785 1.00 27.98 110 LEU H CA 1
ATOM 9169 C C . LEU H 1 90 ? 211.002 9.444 93.341 1.00 31.67 110 LEU H C 1
ATOM 9170 O O . LEU H 1 90 ? 210.584 8.314 93.057 1.00 31.57 110 LEU H O 1
ATOM 9175 N N . ILE H 1 91 ? 211.273 10.382 92.426 1.00 27.10 111 ILE H N 1
ATOM 9176 C CA . ILE H 1 91 ? 211.184 10.146 90.995 1.00 25.32 111 ILE H CA 1
ATOM 9177 C C . ILE H 1 91 ? 212.595 10.243 90.405 1.00 29.05 111 ILE H C 1
ATOM 9178 O O . ILE H 1 91 ? 213.195 11.316 90.430 1.00 26.85 111 ILE H O 1
ATOM 9183 N N . ILE H 1 92 ? 213.104 9.108 89.886 1.00 26.55 112 ILE H N 1
ATOM 9184 C CA . ILE H 1 92 ? 214.370 9.044 89.168 1.00 26.54 112 ILE H CA 1
ATOM 9185 C C . ILE H 1 92 ? 214.016 9.215 87.704 1.00 31.78 112 ILE H C 1
ATOM 9186 O O . ILE H 1 92 ? 213.376 8.325 87.133 1.00 31.13 112 ILE H O 1
ATOM 9199 N N . ASN H 1 94 ? 215.392 9.519 84.031 1.00 27.79 114 ASN H N 1
ATOM 9200 C CA . ASN H 1 94 ? 216.568 9.339 83.185 1.00 28.64 114 ASN H CA 1
ATOM 9201 C C . ASN H 1 94 ? 216.212 9.544 81.723 1.00 32.13 114 ASN H C 1
ATOM 9202 O O . ASN H 1 94 ? 215.370 8.833 81.181 1.00 31.74 114 ASN H O 1
ATOM 9207 N N . ILE H 1 95 ? 216.870 10.522 81.084 1.00 29.56 115 ILE H N 1
ATOM 9208 C CA . ILE H 1 95 ? 216.630 10.922 79.694 1.00 29.33 115 ILE H CA 1
ATOM 9209 C C . ILE H 1 95 ? 217.872 10.670 78.877 1.00 36.00 115 ILE H C 1
ATOM 9210 O O . ILE H 1 95 ? 218.907 11.308 79.098 1.00 36.39 115 ILE H O 1
ATOM 9215 N N . LEU H 1 96 ? 217.764 9.753 77.910 1.00 33.86 116 LEU H N 1
ATOM 9216 C CA . LEU H 1 96 ? 218.877 9.393 77.029 1.00 32.98 116 LEU H CA 1
ATOM 9217 C C . LEU H 1 96 ? 218.977 10.387 75.860 1.00 35.63 116 LEU H C 1
ATOM 9218 O O . LEU H 1 96 ? 217.979 10.950 75.447 1.00 32.95 116 LEU H O 1
ATOM 9223 N N . ALA H 1 97 ? 220.195 10.632 75.378 1.00 34.80 117 ALA H N 1
ATOM 9224 C CA . ALA H 1 97 ? 220.497 11.583 74.304 1.00 35.22 117 ALA H CA 1
ATOM 9225 C C . ALA H 1 97 ? 219.730 11.275 72.992 1.00 42.73 117 ALA H C 1
ATOM 9226 O O . ALA H 1 97 ? 219.348 12.202 72.271 1.00 43.24 117 ALA H O 1
ATOM 9228 N N . SER H 1 98 ? 219.536 9.995 72.677 1.00 41.14 118 SER H N 1
ATOM 9229 C CA . SER H 1 98 ? 218.895 9.548 71.441 1.00 42.90 118 SER H CA 1
ATOM 9230 C C . SER H 1 98 ? 217.350 9.716 71.462 1.00 48.66 118 SER H C 1
ATOM 9231 O O . SER H 1 98 ? 216.719 9.715 70.408 1.00 49.62 118 SER H O 1
ATOM 9234 N N . SER H 1 99 ? 216.752 9.859 72.642 1.00 44.85 119 SER H N 1
ATOM 9235 C CA . SER H 1 99 ? 215.308 9.941 72.793 1.00 43.13 119 SER H CA 1
ATOM 9236 C C . SER H 1 99 ? 214.722 11.308 72.480 1.00 47.42 119 SER H C 1
ATOM 9237 O O . SER H 1 99 ? 215.380 12.343 72.593 1.00 47.54 119 SER H O 1
ATOM 9240 N N . LYS H 1 100 ? 213.437 11.292 72.148 1.00 45.31 120 LYS H N 1
ATOM 9241 C CA . LYS H 1 100 ? 212.656 12.501 71.950 1.00 46.20 120 LYS H CA 1
ATOM 9242 C C . LYS H 1 100 ? 211.890 12.772 73.254 1.00 51.23 120 LYS H C 1
ATOM 9243 O O . LYS H 1 100 ? 211.661 13.938 73.592 1.00 51.19 120 LYS H O 1
ATOM 9249 N N . SER H 1 101 ? 211.568 11.692 74.015 1.00 47.92 121 SER H N 1
ATOM 9250 C CA . SER H 1 101 ? 210.937 11.696 75.352 1.00 47.39 121 SER H CA 1
ATOM 9251 C C . SER H 1 101 ? 209.872 12.853 75.539 1.00 46.87 121 SER H C 1
ATOM 9252 O O . SER H 1 101 ? 210.021 13.632 76.492 1.00 47.48 121 SER H O 1
ATOM 9255 N N . PRO H 1 102 ? 208.816 13.013 74.686 1.00 38.23 122 PRO H N 1
ATOM 9256 C CA . PRO H 1 102 ? 207.890 14.149 74.893 1.00 36.32 122 PRO H CA 1
ATOM 9257 C C . PRO H 1 102 ? 207.022 14.021 76.151 1.00 37.11 122 PRO H C 1
ATOM 9258 O O . PRO H 1 102 ? 206.687 15.050 76.738 1.00 38.22 122 PRO H O 1
ATOM 9262 N N . ILE H 1 103 ? 206.671 12.785 76.574 1.00 29.25 123 ILE H N 1
ATOM 9263 C CA . ILE H 1 103 ? 205.826 12.553 77.752 1.00 26.51 123 ILE H CA 1
ATOM 9264 C C . ILE H 1 103 ? 206.689 12.613 78.986 1.00 31.21 123 ILE H C 1
ATOM 9265 O O . ILE H 1 103 ? 206.207 13.044 80.026 1.00 32.04 123 ILE H O 1
ATOM 9270 N N . THR H 1 104 ? 207.973 12.318 78.869 1.00 30.41 124 THR H N 1
ATOM 9271 C CA . THR H 1 104 ? 208.912 12.489 79.993 1.00 30.91 124 THR H CA 1
ATOM 9272 C C . THR H 1 104 ? 208.954 13.974 80.403 1.00 31.52 124 THR H C 1
ATOM 9273 O O . THR H 1 104 ? 208.926 14.278 81.596 1.00 29.99 124 THR H O 1
ATOM 9277 N N . LEU H 1 105 ? 208.945 14.886 79.403 1.00 27.57 125 LEU H N 1
ATOM 9278 C CA . LEU H 1 105 ? 208.996 16.330 79.635 1.00 27.39 125 LEU H CA 1
ATOM 9279 C C . LEU H 1 105 ? 207.699 16.815 80.241 1.00 31.99 125 LEU H C 1
ATOM 9280 O O . LEU H 1 105 ? 207.758 17.696 81.089 1.00 32.80 125 LEU H O 1
ATOM 9285 N N . LEU H 1 106 ? 206.546 16.205 79.865 1.00 26.91 126 LEU H N 1
ATOM 9286 C CA . LEU H 1 106 ? 205.244 16.497 80.465 1.00 26.37 126 LEU H CA 1
ATOM 9287 C C . LEU H 1 106 ? 205.274 16.124 81.957 1.00 29.72 126 LEU H C 1
ATOM 9288 O O . LEU H 1 106 ? 204.892 16.946 82.799 1.00 29.35 126 LEU H O 1
ATOM 9293 N N . GLU H 1 107 ? 205.789 14.906 82.277 1.00 25.79 127 GLU H N 1
ATOM 9294 C CA . GLU H 1 107 ? 205.922 14.382 83.641 1.00 25.53 127 GLU H CA 1
ATOM 9295 C C . GLU H 1 107 ? 206.892 15.225 84.445 1.00 29.86 127 GLU H C 1
ATOM 9296 O O . GLU H 1 107 ? 206.673 15.425 85.634 1.00 30.91 127 GLU H O 1
ATOM 9310 N N . GLY H 1 109 ? 207.464 18.520 84.029 1.00 29.69 129 GLY H N 1
ATOM 9311 C CA . GLY H 1 109 ? 206.699 19.719 84.351 1.00 30.59 129 GLY H CA 1
ATOM 9312 C C . GLY H 1 109 ? 205.722 19.473 85.495 1.00 35.04 129 GLY H C 1
ATOM 9313 O O . GLY H 1 109 ? 205.627 20.282 86.429 1.00 35.98 129 GLY H O 1
ATOM 9314 N N . LEU H 1 110 ? 205.013 18.317 85.451 1.00 29.80 130 LEU H N 1
ATOM 9315 C CA . LEU H 1 110 ? 204.047 17.907 86.475 1.00 28.40 130 LEU H CA 1
ATOM 9316 C C . LEU H 1 110 ? 204.648 17.765 87.863 1.00 33.44 130 LEU H C 1
ATOM 9317 O O . LEU H 1 110 ? 203.969 18.097 88.836 1.00 34.19 130 LEU H O 1
ATOM 9322 N N . PHE H 1 111 ? 205.901 17.279 87.971 1.00 28.92 131 PHE H N 1
ATOM 9323 C CA . PHE H 1 111 ? 206.480 17.033 89.281 1.00 29.60 131 PHE H CA 1
ATOM 9324 C C . PHE H 1 111 ? 207.678 17.942 89.559 1.00 34.24 131 PHE H C 1
ATOM 9325 O O . PHE H 1 111 ? 208.326 17.791 90.593 1.00 33.22 131 PHE H O 1
ATOM 9341 N N . ARG H 1 113 ? 207.827 20.942 90.823 1.00 32.15 133 ARG H N 1
ATOM 9342 C CA . ARG H 1 113 ? 207.785 21.637 92.118 1.00 33.50 133 ARG H CA 1
ATOM 9343 C C . ARG H 1 113 ? 207.508 20.705 93.313 1.00 37.36 133 ARG H C 1
ATOM 9344 O O . ARG H 1 113 ? 207.336 21.210 94.421 1.00 38.86 133 ARG H O 1
ATOM 9352 N N . SER H 1 114 ? 207.472 19.371 93.105 1.00 31.61 134 SER H N 1
ATOM 9353 C CA . SER H 1 114 ? 207.159 18.391 94.142 1.00 31.58 134 SER H CA 1
ATOM 9354 C C . SER H 1 114 ? 208.267 18.232 95.187 1.00 38.24 134 SER H C 1
ATOM 9355 O O . SER H 1 114 ? 208.008 17.787 96.299 1.00 39.98 134 SER H O 1
ATOM 9358 N N . GLY H 1 115 ? 209.496 18.514 94.806 1.00 35.49 135 GLY H N 1
ATOM 9359 C CA . GLY H 1 115 ? 210.624 18.316 95.705 1.00 34.97 135 GLY H CA 1
ATOM 9360 C C . GLY H 1 115 ? 211.205 16.914 95.656 1.00 38.65 135 GLY H C 1
ATOM 9361 O O . GLY H 1 115 ? 212.304 16.707 96.160 1.00 40.23 135 GLY H O 1
ATOM 9362 N N . LYS H 1 116 ? 210.518 15.953 94.999 1.00 33.75 136 LYS H N 1
ATOM 9363 C CA . LYS H 1 116 ? 210.931 14.554 94.935 1.00 31.95 136 LYS H CA 1
ATOM 9364 C C . LYS H 1 116 ? 211.489 14.140 93.552 1.00 32.32 136 LYS H C 1
ATOM 9365 O O . LYS H 1 116 ? 211.863 12.979 93.376 1.00 30.35 136 LYS H O 1
ATOM 9371 N N . LEU H 1 117 ? 211.617 15.086 92.613 1.00 28.88 137 LEU H N 1
ATOM 9372 C CA . LEU H 1 117 ? 212.131 14.818 91.278 1.00 27.55 137 LEU H CA 1
ATOM 9373 C C . LEU H 1 117 ? 213.649 15.008 91.222 1.00 32.20 137 LEU H C 1
ATOM 9374 O O . LEU H 1 117 ? 214.190 15.984 91.740 1.00 32.26 137 LEU H O 1
ATOM 9379 N N . ARG H 1 118 ? 214.321 14.032 90.597 1.00 28.46 138 ARG H N 1
ATOM 9380 C CA . ARG H 1 118 ? 215.758 13.993 90.329 1.00 28.19 138 ARG H CA 1
ATOM 9381 C C . ARG H 1 118 ? 215.915 13.758 88.854 1.00 32.57 138 ARG H C 1
ATOM 9382 O O . ARG H 1 118 ? 215.425 12.742 88.341 1.00 33.21 138 ARG H O 1
ATOM 9390 N N . VAL H 1 119 ? 216.513 14.715 88.139 1.00 28.42 139 VAL H N 1
ATOM 9391 C CA . VAL H 1 119 ? 216.603 14.586 86.682 1.00 26.28 139 VAL H CA 1
ATOM 9392 C C . VAL H 1 119 ? 218.030 14.219 86.297 1.00 27.05 139 VAL H C 1
ATOM 9393 O O . VAL H 1 119 ? 218.976 14.828 86.772 1.00 23.58 139 VAL H O 1
ATOM 9397 N N . ILE H 1 120 ? 218.145 13.195 85.431 1.00 25.16 140 ILE H N 1
ATOM 9398 C CA . ILE H 1 120 ? 219.373 12.714 84.816 1.00 26.29 140 ILE H CA 1
ATOM 9399 C C . ILE H 1 120 ? 219.175 12.925 83.331 1.00 33.29 140 ILE H C 1
ATOM 9400 O O . ILE H 1 120 ? 218.299 12.295 82.742 1.00 33.58 140 ILE H O 1
ATOM 9405 N N . CYS H 1 121 ? 219.878 13.896 82.749 1.00 31.17 141 CYS H N 1
ATOM 9406 C CA . CYS H 1 121 ? 219.676 14.198 81.341 1.00 31.11 141 CYS H CA 1
ATOM 9407 C C . CYS H 1 121 ? 221.006 14.182 80.640 1.00 36.00 141 CYS H C 1
ATOM 9408 O O . CYS H 1 121 ? 221.904 14.986 80.936 1.00 33.14 141 CYS H O 1
ATOM 9411 N N . GLU H 1 122 ? 221.134 13.216 79.720 1.00 35.49 142 GLU H N 1
ATOM 9412 C CA . GLU H 1 122 ? 222.352 12.980 78.971 1.00 37.44 142 GLU H CA 1
ATOM 9413 C C . GLU H 1 122 ? 222.619 14.144 78.000 1.00 43.15 142 GLU H C 1
ATOM 9414 O O . GLU H 1 122 ? 221.732 14.529 77.233 1.00 42.27 142 GLU H O 1
ATOM 9420 N N . PRO H 1 123 ? 223.822 14.747 78.051 1.00 41.16 143 PRO H N 1
ATOM 9421 C CA . PRO H 1 123 ? 224.161 15.787 77.054 1.00 41.95 143 PRO H CA 1
ATOM 9422 C C . PRO H 1 123 ? 224.039 15.210 75.647 1.00 44.49 143 PRO H C 1
ATOM 9423 O O . PRO H 1 123 ? 224.426 14.055 75.384 1.00 45.77 143 PRO H O 1
ATOM 9427 N N . GLY H 1 124 ? 223.447 15.981 74.775 1.00 37.83 144 GLY H N 1
ATOM 9428 C CA . GLY H 1 124 ? 223.179 15.489 73.439 1.00 38.08 144 GLY H CA 1
ATOM 9429 C C . GLY H 1 124 ? 221.688 15.349 73.220 1.00 40.62 144 GLY H C 1
ATOM 9430 O O . GLY H 1 124 ? 221.239 15.282 72.071 1.00 43.64 144 GLY H O 1
ATOM 9431 N N . PHE H 1 125 ? 220.906 15.307 74.319 1.00 32.27 145 PHE H N 1
ATOM 9432 C CA . PHE H 1 125 ? 219.452 15.294 74.258 1.00 30.11 145 PHE H CA 1
ATOM 9433 C C . PHE H 1 125 ? 219.007 16.566 73.528 1.00 35.78 145 PHE H C 1
ATOM 9434 O O . PHE H 1 125 ? 219.520 17.639 73.837 1.00 35.59 145 PHE H O 1
ATOM 9442 N N . TYR H 1 126 ? 218.118 16.444 72.525 1.00 34.74 146 TYR H N 1
ATOM 9443 C CA . TYR H 1 126 ? 217.741 17.547 71.617 1.00 35.56 146 TYR H CA 1
ATOM 9444 C C . TYR H 1 126 ? 217.098 18.764 72.369 1.00 41.29 146 TYR H C 1
ATOM 9445 O O . TYR H 1 126 ? 217.115 19.858 71.808 1.00 44.17 146 TYR H O 1
ATOM 9454 N N . ARG H 1 127 ? 216.609 18.604 73.611 1.00 35.01 147 ARG H N 1
ATOM 9455 C CA . ARG H 1 127 ? 216.058 19.739 74.356 1.00 34.37 147 ARG H CA 1
ATOM 9456 C C . ARG H 1 127 ? 216.754 19.875 75.718 1.00 37.00 147 ARG H C 1
ATOM 9457 O O . ARG H 1 127 ? 216.150 20.320 76.686 1.00 37.99 147 ARG H O 1
ATOM 9465 N N . TYR H 1 128 ? 218.044 19.561 75.763 1.00 32.40 148 TYR H N 1
ATOM 9466 C CA . TYR H 1 128 ? 218.875 19.609 76.950 1.00 31.39 148 TYR H CA 1
ATOM 9467 C C . TYR H 1 128 ? 218.865 20.995 77.625 1.00 36.08 148 TYR H C 1
ATOM 9468 O O . TYR H 1 128 ? 218.766 21.066 78.848 1.00 36.14 148 TYR H O 1
ATOM 9477 N N . ASP H 1 129 ? 219.047 22.078 76.859 1.00 33.81 149 ASP H N 1
ATOM 9478 C CA . ASP H 1 129 ? 219.140 23.423 77.429 1.00 34.25 149 ASP H CA 1
ATOM 9479 C C . ASP H 1 129 ? 217.822 23.850 78.058 1.00 35.23 149 ASP H C 1
ATOM 9480 O O . ASP H 1 129 ? 217.861 24.501 79.098 1.00 34.10 149 ASP H O 1
ATOM 9485 N N . ASN H 1 130 ? 216.675 23.433 77.496 1.00 30.99 150 ASN H N 1
ATOM 9486 C CA . ASN H 1 130 ? 215.368 23.661 78.117 1.00 29.94 150 ASN H CA 1
ATOM 9487 C C . ASN H 1 130 ? 215.268 22.946 79.465 1.00 35.30 150 ASN H C 1
ATOM 9488 O O . ASN H 1 130 ? 214.828 23.552 80.446 1.00 36.88 150 ASN H O 1
ATOM 9493 N N . VAL H 1 131 ? 215.703 21.675 79.523 1.00 30.06 151 VAL H N 1
ATOM 9494 C CA . VAL H 1 131 ? 215.719 20.887 80.763 1.00 28.83 151 VAL H CA 1
ATOM 9495 C C . VAL H 1 131 ? 216.626 21.589 81.800 1.00 32.70 151 VAL H C 1
ATOM 9496 O O . VAL H 1 131 ? 216.177 21.830 82.919 1.00 33.45 151 VAL H O 1
ATOM 9500 N N . ARG H 1 132 ? 217.852 21.974 81.403 1.00 28.76 152 ARG H N 1
ATOM 9501 C CA . ARG H 1 132 ? 218.840 22.624 82.274 1.00 28.44 152 ARG H CA 1
ATOM 9502 C C . ARG H 1 132 ? 218.309 23.956 82.846 1.00 32.97 152 ARG H C 1
ATOM 9503 O O . ARG H 1 132 ? 218.418 24.186 84.059 1.00 33.00 152 ARG H O 1
ATOM 9511 N N . LEU H 1 133 ? 217.743 24.811 81.988 1.00 29.11 153 LEU H N 1
ATOM 9512 C CA . LEU H 1 133 ? 217.233 26.128 82.364 1.00 29.83 153 LEU H CA 1
ATOM 9513 C C . LEU H 1 133 ? 215.986 26.054 83.247 1.00 33.70 153 LEU H C 1
ATOM 9514 O O . LEU H 1 133 ? 215.844 26.890 84.150 1.00 33.76 153 LEU H O 1
ATOM 9519 N N . THR H 1 134 ? 215.103 25.070 83.010 1.00 31.59 154 THR H N 1
ATOM 9520 C CA . THR H 1 134 ? 213.860 24.912 83.786 1.00 31.82 154 THR H CA 1
ATOM 9521 C C . THR H 1 134 ? 214.199 24.322 85.183 1.00 34.82 154 THR H C 1
ATOM 9522 O O . THR H 1 134 ? 213.724 24.848 86.189 1.00 34.27 154 THR H O 1
ATOM 9526 N N . CYS H 1 135 ? 215.045 23.292 85.248 1.00 31.12 155 CYS H N 1
ATOM 9527 C CA . CYS H 1 135 ? 215.493 22.715 86.525 1.00 30.72 155 CYS H CA 1
ATOM 9528 C C . CYS H 1 135 ? 216.218 23.776 87.380 1.00 36.44 155 CYS H C 1
ATOM 9529 O O . CYS H 1 135 ? 215.993 23.826 88.588 1.00 36.43 155 CYS H O 1
ATOM 9532 N N . ALA H 1 136 ? 217.040 24.637 86.748 1.00 33.33 156 ALA H N 1
ATOM 9533 C CA . ALA H 1 136 ? 217.750 25.701 87.442 1.00 33.79 156 ALA H CA 1
ATOM 9534 C C . ALA H 1 136 ? 216.765 26.676 88.069 1.00 38.25 156 ALA H C 1
ATOM 9535 O O . ALA H 1 136 ? 216.920 27.033 89.238 1.00 39.41 156 ALA H O 1
ATOM 9537 N N . ARG H 1 137 ? 215.736 27.079 87.309 1.00 34.00 157 ARG H N 1
ATOM 9538 C CA . ARG H 1 137 ? 214.733 28.017 87.782 1.00 34.46 157 ARG H CA 1
ATOM 9539 C C . ARG H 1 137 ? 213.941 27.460 88.973 1.00 37.96 157 ARG H C 1
ATOM 9540 O O . ARG H 1 137 ? 213.651 28.213 89.909 1.00 39.89 157 ARG H O 1
ATOM 9548 N N . TYR H 1 138 ? 213.592 26.173 88.946 1.00 31.72 158 TYR H N 1
ATOM 9549 C CA . TYR H 1 138 ? 212.741 25.622 89.991 1.00 31.49 158 TYR H CA 1
ATOM 9550 C C . TYR H 1 138 ? 213.533 24.779 91.029 1.00 36.80 158 TYR H C 1
ATOM 9551 O O . TYR H 1 138 ? 212.910 24.149 91.896 1.00 37.67 158 TYR H O 1
ATOM 9560 N N . GLY H 1 139 ? 214.866 24.858 90.989 1.00 31.22 159 GLY H N 1
ATOM 9561 C CA . GLY H 1 139 ? 215.733 24.198 91.954 1.00 31.06 159 GLY H CA 1
ATOM 9562 C C . GLY H 1 139 ? 215.688 22.690 91.973 1.00 35.82 159 GLY H C 1
ATOM 9563 O O . GLY H 1 139 ? 215.789 22.091 93.046 1.00 36.34 159 GLY H O 1
ATOM 9564 N N . VAL H 1 140 ? 215.568 22.063 90.782 1.00 31.83 160 VAL H N 1
ATOM 9565 C CA . VAL H 1 140 ? 215.516 20.600 90.654 1.00 29.01 160 VAL H CA 1
ATOM 9566 C C . VAL H 1 140 ? 216.933 20.080 90.374 1.00 32.26 160 VAL H C 1
ATOM 9567 O O . VAL H 1 140 ? 217.579 20.557 89.440 1.00 31.05 160 VAL H O 1
ATOM 9571 N N . PRO H 1 141 ? 217.432 19.116 91.179 1.00 29.09 161 PRO H N 1
ATOM 9572 C CA . PRO H 1 141 ? 218.772 18.563 90.925 1.00 28.52 161 PRO H CA 1
ATOM 9573 C C . PRO H 1 141 ? 218.845 17.916 89.542 1.00 31.24 161 PRO H C 1
ATOM 9574 O O . PRO H 1 141 ? 217.951 17.177 89.150 1.00 28.99 161 PRO H O 1
ATOM 9578 N N . LEU H 1 142 ? 219.896 18.274 88.779 1.00 29.00 162 LEU H N 1
ATOM 9579 C CA . LEU H 1 142 ? 220.136 17.814 87.414 1.00 26.45 162 LEU H CA 1
ATOM 9580 C C . LEU H 1 142 ? 221.541 17.187 87.315 1.00 27.86 162 LEU H C 1
ATOM 9581 O O . LEU H 1 142 ? 222.534 17.826 87.644 1.00 26.79 162 LEU H O 1
ATOM 9586 N N . TYR H 1 143 ? 221.593 15.937 86.847 1.00 23.32 163 TYR H N 1
ATOM 9587 C CA . TYR H 1 143 ? 222.808 15.159 86.682 1.00 23.73 163 TYR H CA 1
ATOM 9588 C C . TYR H 1 143 ? 222.985 14.792 85.206 1.00 28.62 163 TYR H C 1
ATOM 9589 O O . TYR H 1 143 ? 222.016 14.823 84.447 1.00 29.31 163 TYR H O 1
ATOM 9598 N N . GLN H 1 144 ? 224.201 14.447 84.795 1.00 27.05 164 GLN H N 1
ATOM 9599 C CA . GLN H 1 144 ? 224.489 14.099 83.394 1.00 27.57 164 GLN H CA 1
ATOM 9600 C C . GLN H 1 144 ? 224.530 12.599 83.165 1.00 30.76 164 GLN H C 1
ATOM 9601 O O . GLN H 1 144 ? 224.489 12.156 82.005 1.00 28.55 164 GLN H O 1
ATOM 9607 N N . ASN H 1 145 ? 224.629 11.819 84.258 1.00 29.00 165 ASN H N 1
ATOM 9608 C CA . ASN H 1 145 ? 224.654 10.362 84.178 1.00 29.82 165 ASN H CA 1
ATOM 9609 C C . ASN H 1 145 ? 224.138 9.776 85.493 1.00 36.06 165 ASN H C 1
ATOM 9610 O O . ASN H 1 145 ? 224.145 10.445 86.530 1.00 37.82 165 ASN H O 1
ATOM 9623 N N . ASP H 1 147 ? 225.413 7.255 87.229 1.00 35.22 167 ASP H N 1
ATOM 9624 C CA . ASP H 1 147 ? 226.471 6.981 88.211 1.00 35.24 167 ASP H CA 1
ATOM 9625 C C . ASP H 1 147 ? 226.617 8.149 89.200 1.00 40.07 167 ASP H C 1
ATOM 9626 O O . ASP H 1 147 ? 226.595 7.920 90.412 1.00 40.21 167 ASP H O 1
ATOM 9631 N N . ASP H 1 148 ? 226.690 9.396 88.702 1.00 35.94 168 ASP H N 1
ATOM 9632 C CA . ASP H 1 148 ? 226.808 10.572 89.560 1.00 35.56 168 ASP H CA 1
ATOM 9633 C C . ASP H 1 148 ? 225.594 10.693 90.481 1.00 38.71 168 ASP H C 1
ATOM 9634 O O . ASP H 1 148 ? 225.750 10.947 91.679 1.00 41.35 168 ASP H O 1
ATOM 9639 N N . PHE H 1 149 ? 224.385 10.476 89.926 1.00 30.56 169 PHE H N 1
ATOM 9640 C CA . PHE H 1 149 ? 223.167 10.588 90.704 1.00 28.53 169 PHE H CA 1
ATOM 9641 C C . PHE H 1 149 ? 223.051 9.461 91.764 1.00 32.61 169 PHE H C 1
ATOM 9642 O O . PHE H 1 149 ? 222.768 9.748 92.926 1.00 31.29 169 PHE H O 1
ATOM 9650 N N . LEU H 1 150 ? 223.160 8.189 91.343 1.00 29.50 170 LEU H N 1
ATOM 9651 C CA . LEU H 1 150 ? 222.987 7.050 92.238 1.00 29.58 170 LEU H CA 1
ATOM 9652 C C . LEU H 1 150 ? 224.014 7.073 93.407 1.00 37.22 170 LEU H C 1
ATOM 9653 O O . LEU H 1 150 ? 223.693 6.512 94.461 1.00 37.80 170 LEU H O 1
ATOM 9658 N N . LYS H 1 151 ? 225.200 7.731 93.251 1.00 35.51 171 LYS H N 1
ATOM 9659 C CA . LYS H 1 151 ? 226.186 7.872 94.354 1.00 38.03 171 LYS H CA 1
ATOM 9660 C C . LYS H 1 151 ? 225.597 8.754 95.479 1.00 46.11 171 LYS H C 1
ATOM 9661 O O . LYS H 1 151 ? 225.932 8.552 96.645 1.00 46.54 171 LYS H O 1
ATOM 9663 N N . THR H 1 152 ? 224.674 9.687 95.133 1.00 43.73 172 THR H N 1
ATOM 9664 C CA . THR H 1 152 ? 224.021 10.566 96.115 1.00 44.35 172 THR H CA 1
ATOM 9665 C C . THR H 1 152 ? 222.902 9.770 96.927 1.00 50.39 172 THR H C 1
ATOM 9666 O O . THR H 1 152 ? 222.368 10.313 97.902 1.00 50.28 172 THR H O 1
ATOM 9678 N N . ALA I 1 2 ? 228.263 37.059 39.809 1.00 63.62 22 ALA I N 1
ATOM 9679 C CA . ALA I 1 2 ? 229.039 35.840 39.593 1.00 63.61 22 ALA I CA 1
ATOM 9680 C C . ALA I 1 2 ? 229.390 35.216 40.953 1.00 66.61 22 ALA I C 1
ATOM 9681 O O . ALA I 1 2 ? 228.466 34.756 41.627 1.00 65.82 22 ALA I O 1
ATOM 9683 N N . GLN I 1 3 ? 230.676 35.222 41.386 1.00 62.40 23 GLN I N 1
ATOM 9684 C CA . GLN I 1 3 ? 231.055 34.603 42.657 1.00 59.04 23 GLN I CA 1
ATOM 9685 C C . GLN I 1 3 ? 232.173 35.385 43.418 1.00 60.21 23 GLN I C 1
ATOM 9686 O O . GLN I 1 3 ? 232.917 36.190 42.858 1.00 60.82 23 GLN I O 1
ATOM 9692 N N . SER I 1 4 ? 232.275 35.084 44.708 1.00 53.29 24 SER I N 1
ATOM 9693 C CA . SER I 1 4 ? 233.269 35.599 45.637 1.00 51.15 24 SER I CA 1
ATOM 9694 C C . SER I 1 4 ? 234.700 35.213 45.262 1.00 56.21 24 SER I C 1
ATOM 9695 O O . SER I 1 4 ? 234.913 34.217 44.564 1.00 56.90 24 SER I O 1
ATOM 9698 N N . GLU I 1 5 ? 235.678 35.979 45.767 1.00 52.17 25 GLU I N 1
ATOM 9699 C CA . GLU I 1 5 ? 237.094 35.654 45.687 1.00 51.95 25 GLU I CA 1
ATOM 9700 C C . GLU I 1 5 ? 237.522 35.059 47.028 1.00 52.53 25 GLU I C 1
ATOM 9701 O O . GLU I 1 5 ? 237.422 35.737 48.056 1.00 49.98 25 GLU I O 1
ATOM 9707 N N . VAL I 1 6 ? 237.960 33.788 47.029 1.00 49.23 26 VAL I N 1
ATOM 9708 C CA . VAL I 1 6 ? 238.383 33.085 48.244 1.00 45.49 26 VAL I CA 1
ATOM 9709 C C . VAL I 1 6 ? 239.837 32.584 48.080 1.00 50.99 26 VAL I C 1
ATOM 9710 O O . VAL I 1 6 ? 240.137 31.760 47.211 1.00 51.52 26 VAL I O 1
ATOM 9714 N N . VAL I 1 7 ? 240.721 33.090 48.944 1.00 47.51 27 VAL I N 1
ATOM 9715 C CA . VAL I 1 7 ? 242.126 32.695 49.032 1.00 47.33 27 VAL I CA 1
ATOM 9716 C C . VAL I 1 7 ? 242.301 31.965 50.365 1.00 50.50 27 VAL I C 1
ATOM 9717 O O . VAL I 1 7 ? 241.876 32.476 51.402 1.00 48.53 27 VAL I O 1
ATOM 9721 N N . VAL I 1 8 ? 242.849 30.746 50.329 1.00 48.35 28 VAL I N 1
ATOM 9722 C CA . VAL I 1 8 ? 243.076 29.963 51.544 1.00 46.47 28 VAL I CA 1
ATOM 9723 C C . VAL I 1 8 ? 244.591 29.869 51.788 1.00 50.97 28 VAL I C 1
ATOM 9724 O O . VAL I 1 8 ? 245.345 29.446 50.905 1.00 51.81 28 VAL I O 1
ATOM 9728 N N . LEU I 1 9 ? 245.027 30.300 52.984 1.00 46.43 29 LEU I N 1
ATOM 9729 C CA . LEU I 1 9 ? 246.419 30.246 53.400 1.00 45.02 29 LEU I CA 1
ATOM 9730 C C . LEU I 1 9 ? 246.566 29.144 54.455 1.00 46.82 29 LEU I C 1
ATOM 9731 O O . LEU I 1 9 ? 245.779 29.077 55.407 1.00 46.71 29 LEU I O 1
ATOM 9736 N N . TYR I 1 10 ? 247.553 28.267 54.264 1.00 41.80 30 TYR I N 1
ATOM 9737 C CA . TYR I 1 10 ? 247.898 27.155 55.164 1.00 38.89 30 TYR I CA 1
ATOM 9738 C C . TYR I 1 10 ? 249.266 27.388 55.829 1.00 40.98 30 TYR I C 1
ATOM 9739 O O . TYR I 1 10 ? 250.057 28.168 55.302 1.00 40.66 30 TYR I O 1
ATOM 9748 N N . PRO I 1 11 ? 249.622 26.689 56.931 1.00 38.05 31 PRO I N 1
ATOM 9749 C CA . PRO I 1 11 ? 250.952 26.914 57.539 1.00 36.85 31 PRO I CA 1
ATOM 9750 C C . PRO I 1 11 ? 252.118 26.557 56.594 1.00 42.89 31 PRO I C 1
ATOM 9751 O O . PRO I 1 11 ? 253.187 27.156 56.710 1.00 41.91 31 PRO I O 1
ATOM 9755 N N . ASP I 1 12 ? 251.904 25.619 55.648 1.00 42.76 32 ASP I N 1
ATOM 9756 C CA . ASP I 1 12 ? 252.916 25.152 54.678 1.00 45.46 32 ASP I CA 1
ATOM 9757 C C . ASP I 1 12 ? 252.719 25.773 53.247 1.00 55.99 32 ASP I C 1
ATOM 9758 O O . ASP I 1 12 ? 253.255 25.240 52.271 1.00 58.55 32 ASP I O 1
ATOM 9763 N N . THR I 1 13 ? 251.978 26.895 53.126 1.00 54.58 33 THR I N 1
ATOM 9764 C CA . THR I 1 13 ? 251.777 27.577 51.841 1.00 57.63 33 THR I CA 1
ATOM 9765 C C . THR I 1 13 ? 252.098 29.067 52.010 1.00 66.52 33 THR I C 1
ATOM 9766 O O . THR I 1 13 ? 252.109 29.576 53.122 1.00 63.62 33 THR I O 1
ATOM 9770 N N . GLU I 1 14 ? 252.351 29.763 50.895 1.00 71.17 34 GLU I N 1
ATOM 9771 C CA . GLU I 1 14 ? 252.675 31.201 50.858 1.00 73.26 34 GLU I CA 1
ATOM 9772 C C . GLU I 1 14 ? 251.883 31.882 49.732 1.00 81.39 34 GLU I C 1
ATOM 9773 O O . GLU I 1 14 ? 251.718 31.298 48.660 1.00 82.31 34 GLU I O 1
ATOM 9779 N N . ASN I 1 15 ? 251.344 33.086 50.002 1.00 80.54 35 ASN I N 1
ATOM 9780 C CA . ASN I 1 15 ? 250.549 33.830 49.021 1.00 83.91 35 ASN I CA 1
ATOM 9781 C C . ASN I 1 15 ? 251.253 35.155 48.720 1.00 93.08 35 ASN I C 1
ATOM 9782 O O . ASN I 1 15 ? 250.777 36.237 49.076 1.00 93.13 35 ASN I O 1
ATOM 9784 N N . LYS I 1 16 ? 252.414 35.044 48.064 1.00 93.35 36 LYS I N 1
ATOM 9785 C CA . LYS I 1 16 ? 253.262 36.164 47.659 1.00 96.38 36 LYS I CA 1
ATOM 9786 C C . LYS I 1 16 ? 252.473 37.213 46.867 1.00 103.57 36 LYS I C 1
ATOM 9787 O O . LYS I 1 16 ? 251.568 36.852 46.099 1.00 104.81 36 LYS I O 1
ATOM 9793 N N . ASP I 1 17 ? 252.837 38.504 47.053 1.00 99.96 37 ASP I N 1
ATOM 9794 C CA . ASP I 1 17 ? 252.288 39.690 46.376 1.00 100.79 37 ASP I CA 1
ATOM 9795 C C . ASP I 1 17 ? 250.749 39.813 46.591 1.00 99.16 37 ASP I C 1
ATOM 9796 O O . ASP I 1 17 ? 250.017 40.164 45.656 1.00 101.06 37 ASP I O 1
ATOM 9798 N N . LEU I 1 18 ? 250.277 39.563 47.836 1.00 88.31 38 LEU I N 1
ATOM 9799 C CA . LEU I 1 18 ? 248.862 39.699 48.195 1.00 84.51 38 LEU I CA 1
ATOM 9800 C C . LEU I 1 18 ? 248.717 40.751 49.301 1.00 83.52 38 LEU I C 1
ATOM 9801 O O . LEU I 1 18 ? 249.408 40.666 50.319 1.00 80.85 38 LEU I O 1
ATOM 9806 N N . ASP I 1 19 ? 247.829 41.746 49.091 1.00 79.66 39 ASP I N 1
ATOM 9807 C CA . ASP I 1 19 ? 247.547 42.789 50.086 1.00 77.74 39 ASP I CA 1
ATOM 9808 C C . ASP I 1 19 ? 246.436 42.276 51.010 1.00 76.68 39 ASP I C 1
ATOM 9809 O O . ASP I 1 19 ? 245.260 42.299 50.631 1.00 76.59 39 ASP I O 1
ATOM 9814 N N . GLU I 1 20 ? 246.829 41.783 52.209 1.00 68.22 40 GLU I N 1
ATOM 9815 C CA . GLU I 1 20 ? 245.938 41.209 53.221 1.00 64.35 40 GLU I CA 1
ATOM 9816 C C . GLU I 1 20 ? 244.866 42.225 53.711 1.00 66.58 40 GLU I C 1
ATOM 9817 O O . GLU I 1 20 ? 243.800 41.809 54.173 1.00 63.98 40 GLU I O 1
ATOM 9819 N N . ALA I 1 21 ? 245.138 43.537 53.586 1.00 64.56 41 ALA I N 1
ATOM 9820 C CA . ALA I 1 21 ? 244.244 44.612 54.028 1.00 63.88 41 ALA I CA 1
ATOM 9821 C C . ALA I 1 21 ? 242.956 44.711 53.186 1.00 66.70 41 ALA I C 1
ATOM 9822 O O . ALA I 1 21 ? 241.974 45.285 53.662 1.00 66.44 41 ALA I O 1
ATOM 9824 N N . VAL I 1 22 ? 242.960 44.173 51.941 1.00 62.77 42 VAL I N 1
ATOM 9825 C CA . VAL I 1 22 ? 241.816 44.250 51.010 1.00 63.14 42 VAL I CA 1
ATOM 9826 C C . VAL I 1 22 ? 240.829 43.063 51.225 1.00 62.58 42 VAL I C 1
ATOM 9827 O O . VAL I 1 22 ? 239.697 43.103 50.739 1.00 61.64 42 VAL I O 1
ATOM 9829 N N . TYR I 1 23 ? 241.246 42.044 51.993 1.00 58.17 43 TYR I N 1
ATOM 9830 C CA . TYR I 1 23 ? 240.462 40.832 52.293 1.00 55.13 43 TYR I CA 1
ATOM 9831 C C . TYR I 1 23 ? 239.897 40.786 53.698 1.00 54.99 43 TYR I C 1
ATOM 9832 O O . TYR I 1 23 ? 240.588 41.176 54.653 1.00 53.68 43 TYR I O 1
ATOM 9841 N N . GLN I 1 24 ? 238.672 40.223 53.843 1.00 49.93 44 GLN I N 1
ATOM 9842 C CA . GLN I 1 24 ? 238.152 39.936 55.190 1.00 47.21 44 GLN I CA 1
ATOM 9843 C C . GLN I 1 24 ? 238.830 38.630 55.612 1.00 48.35 44 GLN I C 1
ATOM 9844 O O . GLN I 1 24 ? 238.610 37.590 54.976 1.00 47.16 44 GLN I O 1
ATOM 9850 N N . LYS I 1 25 ? 239.754 38.734 56.593 1.00 42.82 45 LYS I N 1
ATOM 9851 C CA . LYS I 1 25 ? 240.616 37.674 57.096 1.00 40.17 45 LYS I CA 1
ATOM 9852 C C . LYS I 1 25 ? 239.894 36.882 58.175 1.00 40.75 45 LYS I C 1
ATOM 9853 O O . LYS I 1 25 ? 239.477 37.439 59.191 1.00 38.74 45 LYS I O 1
ATOM 9859 N N . ILE I 1 26 ? 239.702 35.583 57.915 1.00 35.79 46 ILE I N 1
ATOM 9860 C CA . ILE I 1 26 ? 238.981 34.695 58.820 1.00 33.67 46 ILE I CA 1
ATOM 9861 C C . ILE I 1 26 ? 239.882 33.524 59.193 1.00 35.71 46 ILE I C 1
ATOM 9862 O O . ILE I 1 26 ? 240.387 32.822 58.309 1.00 35.26 46 ILE I O 1
ATOM 9867 N N . PHE I 1 27 ? 240.060 33.306 60.501 1.00 28.62 47 PHE I N 1
ATOM 9868 C CA . PHE I 1 27 ? 240.838 32.187 60.996 1.00 26.56 47 PHE I CA 1
ATOM 9869 C C . PHE I 1 27 ? 239.905 31.044 61.319 1.00 32.42 47 PHE I C 1
ATOM 9870 O O . PHE I 1 27 ? 238.946 31.235 62.069 1.00 31.61 47 PHE I O 1
ATOM 9878 N N . LEU I 1 28 ? 240.199 29.849 60.779 1.00 29.97 48 LEU I N 1
ATOM 9879 C CA . LEU I 1 28 ? 239.399 28.650 61.043 1.00 29.38 48 LEU I CA 1
ATOM 9880 C C . LEU I 1 28 ? 239.992 27.884 62.239 1.00 34.49 48 LEU I C 1
ATOM 9881 O O . LEU I 1 28 ? 240.852 27.013 62.073 1.00 34.40 48 LEU I O 1
ATOM 9886 N N . ALA I 1 29 ? 239.564 28.248 63.462 1.00 30.21 49 ALA I N 1
ATOM 9887 C CA . ALA I 1 29 ? 240.058 27.608 64.697 1.00 27.52 49 ALA I CA 1
ATOM 9888 C C . ALA I 1 29 ? 239.201 26.421 65.076 1.00 33.23 49 ALA I C 1
ATOM 9889 O O . ALA I 1 29 ? 238.031 26.352 64.686 1.00 34.87 49 ALA I O 1
ATOM 9891 N N . GLY I 1 30 ? 239.761 25.497 65.850 1.00 28.86 50 GLY I N 1
ATOM 9892 C CA . GLY I 1 30 ? 238.985 24.340 66.281 1.00 27.73 50 GLY I CA 1
ATOM 9893 C C . GLY I 1 30 ? 239.575 22.999 65.934 1.00 33.15 50 GLY I C 1
ATOM 9894 O O . GLY I 1 30 ? 240.755 22.903 65.576 1.00 34.37 50 GLY I O 1
ATOM 9895 N N . THR I 1 31 ? 238.741 21.953 66.047 1.00 30.25 51 THR I N 1
ATOM 9896 C CA . THR I 1 31 ? 239.101 20.540 65.913 1.00 30.91 51 THR I CA 1
ATOM 9897 C C . THR I 1 31 ? 239.836 20.223 64.592 1.00 36.37 51 THR I C 1
ATOM 9898 O O . THR I 1 31 ? 239.349 20.519 63.493 1.00 35.93 51 THR I O 1
ATOM 9902 N N . ILE I 1 32 ? 241.029 19.622 64.742 1.00 34.76 52 ILE I N 1
ATOM 9903 C CA . ILE I 1 32 ? 241.849 19.118 63.648 1.00 36.52 52 ILE I CA 1
ATOM 9904 C C . ILE I 1 32 ? 241.841 17.583 63.793 1.00 46.24 52 ILE I C 1
ATOM 9905 O O . ILE I 1 32 ? 242.364 17.022 64.772 1.00 45.00 52 ILE I O 1
ATOM 9910 N N . ASP I 1 33 ? 241.105 16.943 62.862 1.00 46.77 53 ASP I N 1
ATOM 9911 C CA . ASP I 1 33 ? 240.923 15.507 62.718 1.00 86.08 53 ASP I CA 1
ATOM 9912 C C . ASP I 1 33 ? 241.567 15.052 61.409 1.00 113.83 53 ASP I C 1
ATOM 9913 O O . ASP I 1 33 ? 242.101 13.947 61.341 1.00 73.21 53 ASP I O 1
ATOM 9918 N N . VAL I 1 38 ? 234.906 14.188 54.974 1.00 69.89 58 VAL I N 1
ATOM 9919 C CA . VAL I 1 38 ? 235.597 15.453 54.725 1.00 68.70 58 VAL I CA 1
ATOM 9920 C C . VAL I 1 38 ? 235.744 16.219 56.040 1.00 70.57 58 VAL I C 1
ATOM 9921 O O . VAL I 1 38 ? 235.000 15.939 56.992 1.00 72.70 58 VAL I O 1
ATOM 9923 N N . ASP I 1 39 ? 236.730 17.159 56.106 1.00 60.72 59 ASP I N 1
ATOM 9924 C CA . ASP I 1 39 ? 237.017 18.009 57.272 1.00 54.61 59 ASP I CA 1
ATOM 9925 C C . ASP I 1 39 ? 236.159 19.273 57.203 1.00 50.39 59 ASP I C 1
ATOM 9926 O O . ASP I 1 39 ? 235.922 19.776 56.102 1.00 49.66 59 ASP I O 1
ATOM 9931 N N . TRP I 1 40 ? 235.702 19.790 58.370 1.00 41.21 60 TRP I N 1
ATOM 9932 C CA . TRP I 1 40 ? 234.777 20.930 58.436 1.00 38.17 60 TRP I CA 1
ATOM 9933 C C . TRP I 1 40 ? 235.397 22.193 57.861 1.00 38.68 60 TRP I C 1
ATOM 9934 O O . TRP I 1 40 ? 234.679 23.037 57.322 1.00 40.43 60 TRP I O 1
ATOM 9945 N N . GLN I 1 41 ? 236.722 22.296 57.958 1.00 33.51 61 GLN I N 1
ATOM 9946 C CA . GLN I 1 41 ? 237.514 23.418 57.487 1.00 32.79 61 GLN I CA 1
ATOM 9947 C C . GLN I 1 41 ? 237.368 23.580 55.990 1.00 39.26 61 GLN I C 1
ATOM 9948 O O . GLN I 1 41 ? 237.079 24.695 55.569 1.00 40.48 61 GLN I O 1
ATOM 9954 N N . LYS I 1 42 ? 237.504 22.485 55.201 1.00 37.08 62 LYS I N 1
ATOM 9955 C CA . LYS I 1 42 ? 237.343 22.512 53.750 1.00 40.59 62 LYS I CA 1
ATOM 9956 C C . LYS I 1 42 ? 235.898 22.879 53.373 1.00 47.06 62 LYS I C 1
ATOM 9957 O O . LYS I 1 42 ? 235.698 23.687 52.459 1.00 49.27 62 LYS I O 1
ATOM 9963 N N . ALA I 1 43 ? 234.901 22.298 54.082 1.00 42.64 63 ALA I N 1
ATOM 9964 C CA . ALA I 1 43 ? 233.477 22.556 53.855 1.00 43.13 63 ALA I CA 1
ATOM 9965 C C . ALA I 1 43 ? 233.144 24.027 54.094 1.00 50.09 63 ALA I C 1
ATOM 9966 O O . ALA I 1 43 ? 232.283 24.568 53.399 1.00 53.56 63 ALA I O 1
ATOM 9968 N N . THR I 1 44 ? 233.835 24.679 55.051 1.00 45.49 64 THR I N 1
ATOM 9969 C CA . THR I 1 44 ? 233.643 26.097 55.381 1.00 44.54 64 THR I CA 1
ATOM 9970 C C . THR I 1 44 ? 234.242 26.936 54.238 1.00 49.41 64 THR I C 1
ATOM 9971 O O . THR I 1 44 ? 233.580 27.860 53.766 1.00 50.46 64 THR I O 1
ATOM 9975 N N . CYS I 1 45 ? 235.446 26.566 53.757 1.00 46.71 65 CYS I N 1
ATOM 9976 C CA . CYS I 1 45 ? 236.101 27.216 52.624 1.00 49.66 65 CYS I CA 1
ATOM 9977 C C . CYS I 1 45 ? 235.177 27.139 51.381 1.00 52.45 65 CYS I C 1
ATOM 9978 O O . CYS I 1 45 ? 234.947 28.161 50.736 1.00 50.77 65 CYS I O 1
ATOM 9981 N N . ASP I 1 46 ? 234.589 25.949 51.109 1.00 48.83 66 ASP I N 1
ATOM 9982 C CA . ASP I 1 46 ? 233.656 25.721 49.998 1.00 49.57 66 ASP I CA 1
ATOM 9983 C C . ASP I 1 46 ? 232.406 26.593 50.135 1.00 53.09 66 ASP I C 1
ATOM 9984 O O . ASP I 1 46 ? 231.902 27.086 49.124 1.00 54.80 66 ASP I O 1
ATOM 9989 N N . TRP I 1 47 ? 231.927 26.802 51.375 1.00 47.32 67 TRP I N 1
ATOM 9990 C CA . TRP I 1 47 ? 230.759 27.640 51.665 1.00 46.49 67 TRP I CA 1
ATOM 9991 C C . TRP I 1 47 ? 231.026 29.093 51.222 1.00 51.59 67 TRP I C 1
ATOM 9992 O O . TRP I 1 47 ? 230.184 29.694 50.543 1.00 54.29 67 TRP I O 1
ATOM 10003 N N . PHE I 1 48 ? 232.215 29.629 51.569 1.00 45.91 68 PHE I N 1
ATOM 10004 C CA . PHE I 1 48 ? 232.641 30.975 51.184 1.00 45.55 68 PHE I CA 1
ATOM 10005 C C . PHE I 1 48 ? 232.829 31.076 49.669 1.00 50.34 68 PHE I C 1
ATOM 10006 O O . PHE I 1 48 ? 232.501 32.114 49.093 1.00 49.89 68 PHE I O 1
ATOM 10014 N N . ARG I 1 49 ? 233.323 29.996 49.022 1.00 48.15 69 ARG I N 1
ATOM 10015 C CA . ARG I 1 49 ? 233.526 29.949 47.564 1.00 50.20 69 ARG I CA 1
ATOM 10016 C C . ARG I 1 49 ? 232.205 30.030 46.807 1.00 56.26 69 ARG I C 1
ATOM 10017 O O . ARG I 1 49 ? 232.189 30.540 45.680 1.00 58.66 69 ARG I O 1
ATOM 10025 N N . ALA I 1 50 ? 231.101 29.541 47.424 1.00 51.72 70 ALA I N 1
ATOM 10026 C CA . ALA I 1 50 ? 229.749 29.518 46.841 1.00 52.26 70 ALA I CA 1
ATOM 10027 C C . ALA I 1 50 ? 229.015 30.883 46.982 1.00 57.86 70 ALA I C 1
ATOM 10028 O O . ALA I 1 50 ? 227.941 31.056 46.396 1.00 59.73 70 ALA I O 1
ATOM 10030 N N . LEU I 1 51 ? 229.580 31.840 47.762 1.00 53.10 71 LEU I N 1
ATOM 10031 C CA . LEU I 1 51 ? 228.986 33.168 47.980 1.00 52.09 71 LEU I CA 1
ATOM 10032 C C . LEU I 1 51 ? 229.045 34.003 46.691 1.00 55.77 71 LEU I C 1
ATOM 10033 O O . LEU I 1 51 ? 229.957 33.825 45.883 1.00 56.26 71 LEU I O 1
ATOM 10038 N N . PRO I 1 52 ? 228.054 34.888 46.457 1.00 52.42 72 PRO I N 1
ATOM 10039 C CA . PRO I 1 52 ? 228.041 35.646 45.185 1.00 54.27 72 PRO I CA 1
ATOM 10040 C C . PRO I 1 52 ? 229.013 36.827 45.132 1.00 59.31 72 PRO I C 1
ATOM 10041 O O . PRO I 1 52 ? 229.357 37.253 44.029 1.00 61.29 72 PRO I O 1
ATOM 10045 N N . GLU I 1 53 ? 229.450 37.354 46.299 1.00 55.47 73 GLU I N 1
ATOM 10046 C CA . GLU I 1 53 ? 230.317 38.541 46.413 1.00 56.08 73 GLU I CA 1
ATOM 10047 C C . GLU I 1 53 ? 231.296 38.433 47.583 1.00 56.85 73 GLU I C 1
ATOM 10048 O O . GLU I 1 53 ? 231.103 37.578 48.470 1.00 54.47 73 GLU I O 1
ATOM 10054 N N . GLY I 1 54 ? 232.300 39.330 47.601 1.00 53.00 74 GLY I N 1
ATOM 10055 C CA . GLY I 1 54 ? 233.267 39.469 48.694 1.00 50.79 74 GLY I CA 1
ATOM 10056 C C . GLY I 1 54 ? 234.670 38.951 48.471 1.00 55.27 74 GLY I C 1
ATOM 10057 O O . GLY I 1 54 ? 234.887 38.062 47.642 1.00 55.82 74 GLY I O 1
ATOM 10058 N N . ARG I 1 55 ? 235.641 39.500 49.226 1.00 51.47 75 ARG I N 1
ATOM 10059 C CA . ARG I 1 55 ? 237.049 39.089 49.121 1.00 51.30 75 ARG I CA 1
ATOM 10060 C C . ARG I 1 55 ? 237.485 38.469 50.467 1.00 53.10 75 ARG I C 1
ATOM 10061 O O . ARG I 1 55 ? 237.687 39.193 51.452 1.00 51.46 75 ARG I O 1
ATOM 10069 N N . TYR I 1 56 ? 237.581 37.117 50.509 1.00 48.90 76 TYR I N 1
ATOM 10070 C CA . TYR I 1 56 ? 237.883 36.393 51.743 1.00 46.79 76 TYR I CA 1
ATOM 10071 C C . TYR I 1 56 ? 239.272 35.717 51.712 1.00 49.67 76 TYR I C 1
ATOM 10072 O O . TYR I 1 56 ? 239.641 35.048 50.736 1.00 50.79 76 TYR I O 1
ATOM 10081 N N . LEU I 1 57 ? 240.044 35.951 52.795 1.00 42.34 77 LEU I N 1
ATOM 10082 C CA . LEU I 1 57 ? 241.337 35.337 53.041 1.00 40.81 77 LEU I CA 1
ATOM 10083 C C . LEU I 1 57 ? 241.148 34.437 54.244 1.00 42.05 77 LEU I C 1
ATOM 10084 O O . LEU I 1 57 ? 240.913 34.914 55.356 1.00 40.76 77 LEU I O 1
ATOM 10089 N N . LEU I 1 58 ? 241.133 33.132 54.005 1.00 37.67 78 LEU I N 1
ATOM 10090 C CA . LEU I 1 58 ? 240.881 32.180 55.070 1.00 35.54 78 LEU I CA 1
ATOM 10091 C C . LEU I 1 58 ? 242.181 31.556 55.548 1.00 38.63 78 LEU I C 1
ATOM 10092 O O . LEU I 1 58 ? 242.948 31.026 54.748 1.00 39.12 78 LEU I O 1
ATOM 10097 N N . PHE I 1 59 ? 242.454 31.671 56.850 1.00 34.92 79 PHE I N 1
ATOM 10098 C CA . PHE I 1 59 ? 243.642 31.073 57.476 1.00 33.63 79 PHE I CA 1
ATOM 10099 C C . PHE I 1 59 ? 243.256 29.713 57.994 1.00 39.21 79 PHE I C 1
ATOM 10100 O O . PHE I 1 59 ? 242.536 29.610 58.987 1.00 38.18 79 PHE I O 1
ATOM 10108 N N . ASN I 1 60 ? 243.647 28.669 57.263 1.00 38.21 80 ASN I N 1
ATOM 10109 C CA . ASN I 1 60 ? 243.326 27.295 57.626 1.00 37.10 80 ASN I CA 1
ATOM 10110 C C . ASN I 1 60 ? 244.572 26.622 58.245 1.00 41.40 80 ASN I C 1
ATOM 10111 O O . ASN I 1 60 ? 245.529 26.325 57.529 1.00 43.08 80 ASN I O 1
ATOM 10116 N N . PRO I 1 61 ? 244.576 26.380 59.578 1.00 34.71 81 PRO I N 1
ATOM 10117 C CA . PRO I 1 61 ? 245.761 25.777 60.221 1.00 32.11 81 PRO I CA 1
ATOM 10118 C C . PRO I 1 61 ? 245.879 24.279 59.955 1.00 34.81 81 PRO I C 1
ATOM 10119 O O . PRO I 1 61 ? 246.883 23.680 60.323 1.00 33.60 81 PRO I O 1
ATOM 10123 N N . ARG I 1 62 ? 244.847 23.674 59.327 1.00 33.12 82 ARG I N 1
ATOM 10124 C CA . ARG I 1 62 ? 244.819 22.247 59.039 1.00 33.64 82 ARG I CA 1
ATOM 10125 C C . ARG I 1 62 ? 245.567 21.961 57.743 1.00 42.94 82 ARG I C 1
ATOM 10126 O O . ARG I 1 62 ? 245.097 22.293 56.648 1.00 45.05 82 ARG I O 1
ATOM 10134 N N . ARG I 1 63 ? 246.748 21.348 57.875 1.00 42.04 83 ARG I N 1
ATOM 10135 C CA . ARG I 1 63 ? 247.552 20.955 56.714 1.00 44.29 83 ARG I CA 1
ATOM 10136 C C . ARG I 1 63 ? 246.965 19.691 56.088 1.00 50.12 83 ARG I C 1
ATOM 10137 O O . ARG I 1 63 ? 246.299 18.921 56.794 1.00 47.75 83 ARG I O 1
ATOM 10145 N N . ASP I 1 64 ? 247.223 19.460 54.783 1.00 50.08 84 ASP I N 1
ATOM 10146 C CA . ASP I 1 64 ? 246.712 18.269 54.108 1.00 51.84 84 ASP I CA 1
ATOM 10147 C C . ASP I 1 64 ? 247.392 17.028 54.688 1.00 56.02 84 ASP I C 1
ATOM 10148 O O . ASP I 1 64 ? 246.710 16.039 54.956 1.00 55.48 84 ASP I O 1
ATOM 10153 N N . LYS I 1 65 ? 248.711 17.109 54.955 1.00 53.39 85 LYS I N 1
ATOM 10154 C CA . LYS I 1 65 ? 249.473 16.036 55.589 1.00 54.05 85 LYS I CA 1
ATOM 10155 C C . LYS I 1 65 ? 249.775 16.437 57.038 1.00 59.46 85 LYS I C 1
ATOM 10156 O O . LYS I 1 65 ? 250.069 17.607 57.310 1.00 59.45 85 LYS I O 1
ATOM 10158 N N . GLY I 1 66 ? 249.666 15.487 57.964 1.00 56.00 86 GLY I N 1
ATOM 10159 C CA . GLY I 1 66 ? 249.917 15.749 59.381 1.00 53.86 86 GLY I CA 1
ATOM 10160 C C . GLY I 1 66 ? 251.328 16.235 59.692 1.00 54.79 86 GLY I C 1
ATOM 10161 O O . GLY I 1 66 ? 252.208 16.225 58.814 1.00 56.93 86 GLY I O 1
ATOM 10162 N N . LEU I 1 67 ? 251.554 16.671 60.945 1.00 44.57 87 LEU I N 1
ATOM 10163 C CA . LEU I 1 67 ? 252.880 17.143 61.351 1.00 41.51 87 LEU I CA 1
ATOM 10164 C C . LEU I 1 67 ? 253.856 15.984 61.477 1.00 41.51 87 LEU I C 1
ATOM 10165 O O . LEU I 1 67 ? 253.468 14.916 61.949 1.00 40.86 87 LEU I O 1
ATOM 10170 N N . SER I 1 68 ? 255.119 16.196 61.063 1.00 37.99 88 SER I N 1
ATOM 10171 C CA . SER I 1 68 ? 256.210 15.187 61.140 1.00 37.82 88 SER I CA 1
ATOM 10172 C C . SER I 1 68 ? 256.559 14.790 62.571 1.00 41.07 88 SER I C 1
ATOM 10173 O O . SER I 1 68 ? 257.000 13.670 62.813 1.00 43.33 88 SER I O 1
ATOM 10176 N N . GLY I 1 69 ? 256.393 15.715 63.497 1.00 35.83 89 GLY I N 1
ATOM 10177 C CA . GLY I 1 69 ? 256.765 15.490 64.886 1.00 33.94 89 GLY I CA 1
ATOM 10178 C C . GLY I 1 69 ? 258.086 16.157 65.211 1.00 37.47 89 GLY I C 1
ATOM 10179 O O . GLY I 1 69 ? 258.470 16.215 66.385 1.00 36.91 89 GLY I O 1
ATOM 10180 N N . GLU I 1 70 ? 258.786 16.669 64.163 1.00 33.13 90 GLU I N 1
ATOM 10181 C CA . GLU I 1 70 ? 260.037 17.390 64.285 1.00 31.88 90 GLU I CA 1
ATOM 10182 C C . GLU I 1 70 ? 259.695 18.731 64.945 1.00 32.64 90 GLU I C 1
ATOM 10183 O O . GLU I 1 70 ? 258.670 19.334 64.625 1.00 30.29 90 GLU I O 1
ATOM 10197 N N . SER I 1 72 ? 261.175 21.985 65.175 1.00 30.26 92 SER I N 1
ATOM 10198 C CA . SER I 1 72 ? 261.141 23.291 64.505 1.00 29.29 92 SER I CA 1
ATOM 10199 C C . SER I 1 72 ? 259.864 23.432 63.679 1.00 34.98 92 SER I C 1
ATOM 10200 O O . SER I 1 72 ? 259.313 24.536 63.613 1.00 35.57 92 SER I O 1
ATOM 10203 N N . ASP I 1 73 ? 259.382 22.312 63.085 1.00 31.51 93 ASP I N 1
ATOM 10204 C CA . ASP I 1 73 ? 258.149 22.285 62.318 1.00 32.62 93 ASP I CA 1
ATOM 10205 C C . ASP I 1 73 ? 256.949 22.550 63.235 1.00 36.01 93 ASP I C 1
ATOM 10206 O O . ASP I 1 73 ? 256.011 23.245 62.838 1.00 36.74 93 ASP I O 1
ATOM 10211 N N . PHE I 1 74 ? 256.984 22.001 64.457 1.00 31.32 94 PHE I N 1
ATOM 10212 C CA . PHE I 1 74 ? 255.939 22.169 65.460 1.00 28.43 94 PHE I CA 1
ATOM 10213 C C . PHE I 1 74 ? 255.881 23.630 65.905 1.00 32.45 94 PHE I C 1
ATOM 10214 O O . PHE I 1 74 ? 254.795 24.191 66.016 1.00 32.00 94 PHE I O 1
ATOM 10222 N N . GLU I 1 75 ? 257.051 24.238 66.187 1.00 29.29 95 GLU I N 1
ATOM 10223 C CA . GLU I 1 75 ? 257.132 25.644 66.592 1.00 28.50 95 GLU I CA 1
ATOM 10224 C C . GLU I 1 75 ? 256.603 26.545 65.478 1.00 33.93 95 GLU I C 1
ATOM 10225 O O . GLU I 1 75 ? 255.892 27.499 65.758 1.00 33.11 95 GLU I O 1
ATOM 10231 N N . HIS I 1 76 ? 256.905 26.217 64.209 1.00 32.23 96 HIS I N 1
ATOM 10232 C CA . HIS I 1 76 ? 256.381 26.957 63.079 1.00 33.67 96 HIS I CA 1
ATOM 10233 C C . HIS I 1 76 ? 254.850 26.894 63.078 1.00 38.50 96 HIS I C 1
ATOM 10234 O O . HIS I 1 76 ? 254.211 27.926 62.851 1.00 41.06 96 HIS I O 1
ATOM 10241 N N . GLN I 1 77 ? 254.268 25.709 63.364 1.00 31.27 97 GLN I N 1
ATOM 10242 C CA . GLN I 1 77 ? 252.822 25.525 63.414 1.00 30.12 97 GLN I CA 1
ATOM 10243 C C . GLN I 1 77 ? 252.183 26.430 64.469 1.00 34.13 97 GLN I C 1
ATOM 10244 O O . GLN I 1 77 ? 251.246 27.149 64.136 1.00 34.55 97 GLN I O 1
ATOM 10250 N N . VAL I 1 78 ? 252.704 26.418 65.717 1.00 28.53 98 VAL I N 1
ATOM 10251 C CA . VAL I 1 78 ? 252.134 27.165 66.835 1.00 26.33 98 VAL I CA 1
ATOM 10252 C C . VAL I 1 78 ? 252.266 28.675 66.569 1.00 32.36 98 VAL I C 1
ATOM 10253 O O . VAL I 1 78 ? 251.298 29.409 66.740 1.00 32.36 98 VAL I O 1
ATOM 10257 N N . ASN I 1 79 ? 253.429 29.121 66.105 1.00 30.77 99 ASN I N 1
ATOM 10258 C CA . ASN I 1 79 ? 253.668 30.527 65.810 1.00 30.99 99 ASN I CA 1
ATOM 10259 C C . ASN I 1 79 ? 252.797 30.987 64.636 1.00 36.18 99 ASN I C 1
ATOM 10260 O O . ASN I 1 79 ? 252.302 32.105 64.690 1.00 37.13 99 ASN I O 1
ATOM 10265 N N . TRP I 1 80 ? 252.581 30.125 63.606 1.00 32.64 100 TRP I N 1
ATOM 10266 C CA . TRP I 1 80 ? 251.716 30.448 62.469 1.00 33.30 100 TRP I CA 1
ATOM 10267 C C . TRP I 1 80 ? 250.274 30.647 62.961 1.00 36.00 100 TRP I C 1
ATOM 10268 O O . TRP I 1 80 ? 249.626 31.614 62.569 1.00 34.57 100 TRP I O 1
ATOM 10279 N N . GLU I 1 81 ? 249.803 29.741 63.846 1.00 30.51 101 GLU I N 1
ATOM 10280 C CA . GLU I 1 81 ? 248.475 29.785 64.449 1.00 28.42 101 GLU I CA 1
ATOM 10281 C C . GLU I 1 81 ? 248.276 31.074 65.244 1.00 34.13 101 GLU I C 1
ATOM 10282 O O . GLU I 1 81 ? 247.299 31.766 65.004 1.00 36.33 101 GLU I O 1
ATOM 10288 N N . LEU I 1 82 ? 249.188 31.406 66.182 1.00 30.73 102 LEU I N 1
ATOM 10289 C CA . LEU I 1 82 ? 249.057 32.590 67.043 1.00 29.83 102 LEU I CA 1
ATOM 10290 C C . LEU I 1 82 ? 249.121 33.877 66.227 1.00 34.89 102 LEU I C 1
ATOM 10291 O O . LEU I 1 82 ? 248.312 34.760 66.463 1.00 34.72 102 LEU I O 1
ATOM 10296 N N . GLU I 1 83 ? 250.015 33.958 65.241 1.00 32.10 103 GLU I N 1
ATOM 10297 C CA . GLU I 1 83 ? 250.171 35.134 64.385 1.00 33.14 103 GLU I CA 1
ATOM 10298 C C . GLU I 1 83 ? 248.921 35.406 63.559 1.00 36.00 103 GLU I C 1
ATOM 10299 O O . GLU I 1 83 ? 248.518 36.552 63.416 1.00 37.13 103 GLU I O 1
ATOM 10305 N N . HIS I 1 84 ? 248.328 34.367 62.999 1.00 32.92 104 HIS I N 1
ATOM 10306 C CA . HIS I 1 84 ? 247.186 34.484 62.109 1.00 33.44 104 HIS I CA 1
ATOM 10307 C C . HIS I 1 84 ? 245.878 34.581 62.911 1.00 36.38 104 HIS I C 1
ATOM 10308 O O . HIS I 1 84 ? 244.900 35.110 62.370 1.00 37.05 104 HIS I O 1
ATOM 10315 N N . LEU I 1 85 ? 245.875 34.163 64.197 1.00 29.97 105 LEU I N 1
ATOM 10316 C CA . LEU I 1 85 ? 244.728 34.384 65.088 1.00 28.17 105 LEU I CA 1
ATOM 10317 C C . LEU I 1 85 ? 244.670 35.880 65.416 1.00 32.89 105 LEU I C 1
ATOM 10318 O O . LEU I 1 85 ? 243.590 36.477 65.438 1.00 33.30 105 LEU I O 1
ATOM 10323 N N . GLU I 1 86 ? 245.852 36.492 65.585 1.00 29.21 106 GLU I N 1
ATOM 10324 C CA . GLU I 1 86 ? 246.011 37.929 65.832 1.00 30.88 106 GLU I CA 1
ATOM 10325 C C . GLU I 1 86 ? 245.642 38.761 64.591 1.00 36.69 106 GLU I C 1
ATOM 10326 O O . GLU I 1 86 ? 244.955 39.760 64.746 1.00 36.33 106 GLU I O 1
ATOM 10332 N N . LYS I 1 87 ? 246.108 38.356 63.377 1.00 33.92 107 LYS I N 1
ATOM 10333 C CA . LYS I 1 87 ? 245.837 39.050 62.101 1.00 35.50 107 LYS I CA 1
ATOM 10334 C C . LYS I 1 87 ? 244.351 38.999 61.645 1.00 39.39 107 LYS I C 1
ATOM 10335 O O . LYS I 1 87 ? 243.905 39.896 60.912 1.00 39.31 107 LYS I O 1
ATOM 10341 N N . ALA I 1 88 ? 243.618 37.930 62.019 1.00 34.48 108 ALA I N 1
ATOM 10342 C CA . ALA I 1 88 ? 242.235 37.690 61.585 1.00 33.93 108 ALA I CA 1
ATOM 10343 C C . ALA I 1 88 ? 241.272 38.803 62.014 1.00 37.82 108 ALA I C 1
ATOM 10344 O O . ALA I 1 88 ? 241.422 39.381 63.090 1.00 38.39 108 ALA I O 1
ATOM 10346 N N . ASP I 1 89 ? 240.307 39.105 61.141 1.00 33.12 109 ASP I N 1
ATOM 10347 C CA . ASP I 1 89 ? 239.208 40.038 61.396 1.00 34.91 109 ASP I CA 1
ATOM 10348 C C . ASP I 1 89 ? 238.101 39.331 62.172 1.00 37.09 109 ASP I C 1
ATOM 10349 O O . ASP I 1 89 ? 237.357 39.963 62.927 1.00 35.61 109 ASP I O 1
ATOM 10354 N N . LEU I 1 90 ? 238.028 37.998 61.982 1.00 32.78 110 LEU I N 1
ATOM 10355 C CA . LEU I 1 90 ? 237.068 37.098 62.579 1.00 31.41 110 LEU I CA 1
ATOM 10356 C C . LEU I 1 90 ? 237.673 35.738 62.798 1.00 35.33 110 LEU I C 1
ATOM 10357 O O . LEU I 1 90 ? 238.410 35.247 61.943 1.00 36.15 110 LEU I O 1
ATOM 10362 N N . ILE I 1 91 ? 237.355 35.119 63.942 1.00 30.46 111 ILE I N 1
ATOM 10363 C CA . ILE I 1 91 ? 237.769 33.769 64.278 1.00 27.88 111 ILE I CA 1
ATOM 10364 C C . ILE I 1 91 ? 236.524 32.890 64.347 1.00 30.53 111 ILE I C 1
ATOM 10365 O O . ILE I 1 91 ? 235.694 33.082 65.232 1.00 28.62 111 ILE I O 1
ATOM 10370 N N . ILE I 1 92 ? 236.406 31.933 63.410 1.00 27.93 112 ILE I N 1
ATOM 10371 C CA . ILE I 1 92 ? 235.365 30.919 63.408 1.00 28.37 112 ILE I CA 1
ATOM 10372 C C . ILE I 1 92 ? 235.946 29.739 64.169 1.00 32.36 112 ILE I C 1
ATOM 10373 O O . ILE I 1 92 ? 236.918 29.130 63.703 1.00 32.45 112 ILE I O 1
ATOM 10386 N N . ASN I 1 94 ? 235.281 26.134 65.644 1.00 27.66 114 ASN I N 1
ATOM 10387 C CA . ASN I 1 94 ? 234.364 25.005 65.595 1.00 27.62 114 ASN I CA 1
ATOM 10388 C C . ASN I 1 94 ? 234.924 23.824 66.380 1.00 30.01 114 ASN I C 1
ATOM 10389 O O . ASN I 1 94 ? 235.990 23.301 66.054 1.00 28.86 114 ASN I O 1
ATOM 10394 N N . ILE I 1 95 ? 234.164 23.383 67.399 1.00 27.39 115 ILE I N 1
ATOM 10395 C CA . ILE I 1 95 ? 234.551 22.311 68.324 1.00 26.80 115 ILE I CA 1
ATOM 10396 C C . ILE I 1 95 ? 233.591 21.143 68.183 1.00 33.79 115 ILE I C 1
ATOM 10397 O O . ILE I 1 95 ? 232.411 21.267 68.507 1.00 34.93 115 ILE I O 1
ATOM 10402 N N . LEU I 1 96 ? 234.112 19.993 67.742 1.00 31.97 116 LEU I N 1
ATOM 10403 C CA . LEU I 1 96 ? 233.295 18.789 67.535 1.00 33.15 116 LEU I CA 1
ATOM 10404 C C . LEU I 1 96 ? 233.155 18.014 68.842 1.00 36.90 116 LEU I C 1
ATOM 10405 O O . LEU I 1 96 ? 234.035 18.080 69.695 1.00 33.96 116 LEU I O 1
ATOM 10410 N N . ALA I 1 97 ? 232.020 17.328 69.016 1.00 37.67 117 ALA I N 1
ATOM 10411 C CA . ALA I 1 97 ? 231.678 16.582 70.239 1.00 39.77 117 ALA I CA 1
ATOM 10412 C C . ALA I 1 97 ? 232.723 15.502 70.589 1.00 47.63 117 ALA I C 1
ATOM 10413 O O . ALA I 1 97 ? 232.980 15.281 71.768 1.00 47.65 117 ALA I O 1
ATOM 10415 N N . SER I 1 98 ? 233.299 14.834 69.580 1.00 46.19 118 SER I N 1
ATOM 10416 C CA . SER I 1 98 ? 234.274 13.752 69.753 1.00 46.76 118 SER I CA 1
ATOM 10417 C C . SER I 1 98 ? 235.673 14.246 70.171 1.00 51.26 118 SER I C 1
ATOM 10418 O O . SER I 1 98 ? 236.476 13.447 70.652 1.00 51.99 118 SER I O 1
ATOM 10421 N N . SER I 1 99 ? 235.986 15.539 69.953 1.00 46.88 119 SER I N 1
ATOM 10422 C CA . SER I 1 99 ? 237.312 16.087 70.216 1.00 45.10 119 SER I CA 1
ATOM 10423 C C . SER I 1 99 ? 237.572 16.399 71.686 1.00 49.87 119 SER I C 1
ATOM 10424 O O . SER I 1 99 ? 236.644 16.644 72.473 1.00 48.45 119 SER I O 1
ATOM 10427 N N . LYS I 1 100 ? 238.874 16.445 72.022 1.00 47.43 120 LYS I N 1
ATOM 10428 C CA . LYS I 1 100 ? 239.336 16.853 73.330 1.00 47.76 120 LYS I CA 1
ATOM 10429 C C . LYS I 1 100 ? 239.755 18.322 73.239 1.00 53.72 120 LYS I C 1
ATOM 10430 O O . LYS I 1 100 ? 239.630 19.047 74.228 1.00 54.09 120 LYS I O 1
ATOM 10436 N N . SER I 1 101 ? 240.189 18.769 72.035 1.00 51.00 121 SER I N 1
ATOM 10437 C CA . SER I 1 101 ? 240.542 20.155 71.664 1.00 49.80 121 SER I CA 1
ATOM 10438 C C . SER I 1 101 ? 241.227 20.987 72.846 1.00 48.51 121 SER I C 1
ATOM 10439 O O . SER I 1 101 ? 240.723 22.072 73.163 1.00 48.22 121 SER I O 1
ATOM 10442 N N . PRO I 1 102 ? 242.339 20.542 73.499 1.00 40.83 122 PRO I N 1
ATOM 10443 C CA . PRO I 1 102 ? 242.901 21.347 74.616 1.00 38.14 122 PRO I CA 1
ATOM 10444 C C . PRO I 1 102 ? 243.526 22.686 74.186 1.00 37.61 122 PRO I C 1
ATOM 10445 O O . PRO I 1 102 ? 243.473 23.647 74.956 1.00 38.43 122 PRO I O 1
ATOM 10449 N N . ILE I 1 103 ? 244.095 22.758 72.981 1.00 30.20 123 ILE I N 1
ATOM 10450 C CA . ILE I 1 103 ? 244.732 23.982 72.477 1.00 28.88 123 ILE I CA 1
ATOM 10451 C C . ILE I 1 103 ? 243.652 24.919 71.905 1.00 32.28 123 ILE I C 1
ATOM 10452 O O . ILE I 1 103 ? 243.811 26.135 71.965 1.00 32.18 123 ILE I O 1
ATOM 10457 N N . THR I 1 104 ? 242.535 24.367 71.457 1.00 28.13 124 THR I N 1
ATOM 10458 C CA . THR I 1 104 ? 241.402 25.178 71.021 1.00 28.07 124 THR I CA 1
ATOM 10459 C C . THR I 1 104 ? 240.901 26.015 72.211 1.00 29.04 124 THR I C 1
ATOM 10460 O O . THR I 1 104 ? 240.630 27.199 72.044 1.00 29.07 124 THR I O 1
ATOM 10464 N N . LEU I 1 105 ? 240.847 25.412 73.410 1.00 25.86 125 LEU I N 1
ATOM 10465 C CA . LEU I 1 105 ? 240.399 26.084 74.630 1.00 27.44 125 LEU I CA 1
ATOM 10466 C C . LEU I 1 105 ? 241.414 27.153 75.064 1.00 32.19 125 LEU I C 1
ATOM 10467 O O . LEU I 1 105 ? 240.989 28.209 75.524 1.00 34.25 125 LEU I O 1
ATOM 10472 N N . LEU I 1 106 ? 242.730 26.920 74.856 1.00 26.49 126 LEU I N 1
ATOM 10473 C CA . LEU I 1 106 ? 243.775 27.916 75.117 1.00 25.12 126 LEU I CA 1
ATOM 10474 C C . LEU I 1 106 ? 243.552 29.148 74.207 1.00 29.83 126 LEU I C 1
ATOM 10475 O O . LEU I 1 106 ? 243.532 30.282 74.696 1.00 30.11 126 LEU I O 1
ATOM 10480 N N . GLU I 1 107 ? 243.328 28.906 72.897 1.00 26.17 127 GLU I N 1
ATOM 10481 C CA . GLU I 1 107 ? 243.080 29.934 71.885 1.00 26.51 127 GLU I CA 1
ATOM 10482 C C . GLU I 1 107 ? 241.776 30.670 72.162 1.00 30.76 127 GLU I C 1
ATOM 10483 O O . GLU I 1 107 ? 241.704 31.874 71.925 1.00 31.08 127 GLU I O 1
ATOM 10497 N N . GLY I 1 109 ? 240.390 31.185 75.210 1.00 23.41 129 GLY I N 1
ATOM 10498 C CA . GLY I 1 109 ? 240.717 32.085 76.300 1.00 24.20 129 GLY I CA 1
ATOM 10499 C C . GLY I 1 109 ? 241.502 33.304 75.825 1.00 29.81 129 GLY I C 1
ATOM 10500 O O . GLY I 1 109 ? 241.206 34.444 76.211 1.00 31.26 129 GLY I O 1
ATOM 10501 N N . LEU I 1 110 ? 242.500 33.063 74.962 1.00 23.75 130 LEU I N 1
ATOM 10502 C CA . LEU I 1 110 ? 243.365 34.084 74.399 1.00 24.41 130 LEU I CA 1
ATOM 10503 C C . LEU I 1 110 ? 242.621 35.145 73.570 1.00 28.78 130 LEU I C 1
ATOM 10504 O O . LEU I 1 110 ? 243.112 36.276 73.487 1.00 29.27 130 LEU I O 1
ATOM 10509 N N . PHE I 1 111 ? 241.478 34.793 72.933 1.00 24.41 131 PHE I N 1
ATOM 10510 C CA . PHE I 1 111 ? 240.771 35.755 72.070 1.00 25.47 131 PHE I CA 1
ATOM 10511 C C . PHE I 1 111 ? 239.345 36.020 72.584 1.00 31.87 131 PHE I C 1
ATOM 10512 O O . PHE I 1 111 ? 238.602 36.771 71.956 1.00 31.70 131 PHE I O 1
ATOM 10528 N N . ARG I 1 113 ? 238.115 38.058 74.770 1.00 30.00 133 ARG I N 1
ATOM 10529 C CA . ARG I 1 113 ? 237.724 39.465 74.927 1.00 30.81 133 ARG I CA 1
ATOM 10530 C C . ARG I 1 113 ? 238.003 40.325 73.688 1.00 36.51 133 ARG I C 1
ATOM 10531 O O . ARG I 1 113 ? 237.752 41.536 73.725 1.00 37.47 133 ARG I O 1
ATOM 10539 N N . SER I 1 114 ? 238.478 39.715 72.591 1.00 33.46 134 SER I N 1
ATOM 10540 C CA . SER I 1 114 ? 238.830 40.416 71.351 1.00 33.62 134 SER I CA 1
ATOM 10541 C C . SER I 1 114 ? 237.611 41.005 70.615 1.00 39.40 134 SER I C 1
ATOM 10542 O O . SER I 1 114 ? 237.772 41.964 69.862 1.00 42.52 134 SER I O 1
ATOM 10545 N N . GLY I 1 115 ? 236.445 40.390 70.780 1.00 34.33 135 GLY I N 1
ATOM 10546 C CA . GLY I 1 115 ? 235.218 40.779 70.089 1.00 33.83 135 GLY I CA 1
ATOM 10547 C C . GLY I 1 115 ? 235.094 40.144 68.715 1.00 36.84 135 GLY I C 1
ATOM 10548 O O . GLY I 1 115 ? 234.049 40.262 68.075 1.00 35.09 135 GLY I O 1
ATOM 10549 N N . LYS I 1 116 ? 236.152 39.411 68.256 1.00 34.02 136 LYS I N 1
ATOM 10550 C CA . LYS I 1 116 ? 236.140 38.826 66.906 1.00 34.21 136 LYS I CA 1
ATOM 10551 C C . LYS I 1 116 ? 235.968 37.286 66.922 1.00 34.75 136 LYS I C 1
ATOM 10552 O O . LYS I 1 116 ? 235.948 36.670 65.859 1.00 33.84 136 LYS I O 1
ATOM 10558 N N . LEU I 1 117 ? 235.760 36.698 68.106 1.00 29.49 137 LEU I N 1
ATOM 10559 C CA . LEU I 1 117 ? 235.578 35.263 68.276 1.00 27.24 137 LEU I CA 1
ATOM 10560 C C . LEU I 1 117 ? 234.092 34.871 68.188 1.00 32.00 137 LEU I C 1
ATOM 10561 O O . LEU I 1 117 ? 233.217 35.504 68.796 1.00 30.11 137 LEU I O 1
ATOM 10566 N N . ARG I 1 118 ? 233.832 33.814 67.400 1.00 29.72 138 ARG I N 1
ATOM 10567 C CA . ARG I 1 118 ? 232.542 33.160 67.217 1.00 29.65 138 ARG I CA 1
ATOM 10568 C C . ARG I 1 118 ? 232.752 31.709 67.551 1.00 34.49 138 ARG I C 1
ATOM 10569 O O . ARG I 1 118 ? 233.589 31.067 66.910 1.00 36.56 138 ARG I O 1
ATOM 10577 N N . VAL I 1 119 ? 232.067 31.191 68.584 1.00 28.10 139 VAL I N 1
ATOM 10578 C CA . VAL I 1 119 ? 232.293 29.811 69.002 1.00 25.06 139 VAL I CA 1
ATOM 10579 C C . VAL I 1 119 ? 231.110 28.954 68.573 1.00 29.08 139 VAL I C 1
ATOM 10580 O O . VAL I 1 119 ? 229.953 29.303 68.807 1.00 30.04 139 VAL I O 1
ATOM 10584 N N . ILE I 1 120 ? 231.433 27.824 67.947 1.00 24.70 140 ILE I N 1
ATOM 10585 C CA . ILE I 1 120 ? 230.508 26.783 67.522 1.00 25.49 140 ILE I CA 1
ATOM 10586 C C . ILE I 1 120 ? 230.932 25.555 68.303 1.00 33.49 140 ILE I C 1
ATOM 10587 O O . ILE I 1 120 ? 232.045 25.081 68.119 1.00 34.77 140 ILE I O 1
ATOM 10592 N N . CYS I 1 121 ? 230.127 25.125 69.266 1.00 31.40 141 CYS I N 1
ATOM 10593 C CA . CYS I 1 121 ? 230.503 24.010 70.121 1.00 30.90 141 CYS I CA 1
ATOM 10594 C C . CYS I 1 121 ? 229.374 23.017 70.130 1.00 35.57 141 CYS I C 1
ATOM 10595 O O . CYS I 1 121 ? 228.268 23.307 70.601 1.00 34.62 141 CYS I O 1
ATOM 10598 N N . GLU I 1 122 ? 229.657 21.847 69.580 1.00 33.97 142 GLU I N 1
ATOM 10599 C CA . GLU I 1 122 ? 228.693 20.766 69.427 1.00 35.27 142 GLU I CA 1
ATOM 10600 C C . GLU I 1 122 ? 228.306 20.183 70.795 1.00 39.21 142 GLU I C 1
ATOM 10601 O O . GLU I 1 122 ? 229.177 19.834 71.588 1.00 38.90 142 GLU I O 1
ATOM 10607 N N . PRO I 1 123 ? 226.998 20.106 71.108 1.00 38.15 143 PRO I N 1
ATOM 10608 C CA . PRO I 1 123 ? 226.591 19.452 72.368 1.00 38.83 143 PRO I CA 1
ATOM 10609 C C . PRO I 1 123 ? 227.096 18.011 72.383 1.00 42.02 143 PRO I C 1
ATOM 10610 O O . PRO I 1 123 ? 227.050 17.304 71.352 1.00 43.58 143 PRO I O 1
ATOM 10614 N N . GLY I 1 124 ? 227.632 17.614 73.513 1.00 34.14 144 GLY I N 1
ATOM 10615 C CA . GLY I 1 124 ? 228.245 16.307 73.630 1.00 33.73 144 GLY I CA 1
ATOM 10616 C C . GLY I 1 124 ? 229.732 16.459 73.843 1.00 37.72 144 GLY I C 1
ATOM 10617 O O . GLY I 1 124 ? 230.375 15.503 74.278 1.00 40.40 144 GLY I O 1
ATOM 10618 N N . PHE I 1 125 ? 230.296 17.671 73.554 1.00 30.33 145 PHE I N 1
ATOM 10619 C CA . PHE I 1 125 ? 231.701 17.994 73.818 1.00 28.55 145 PHE I CA 1
ATOM 10620 C C . PHE I 1 125 ? 231.943 17.849 75.315 1.00 35.89 145 PHE I C 1
ATOM 10621 O O . PHE I 1 125 ? 231.120 18.330 76.084 1.00 36.40 145 PHE I O 1
ATOM 10629 N N . TYR I 1 126 ? 233.024 17.134 75.733 1.00 34.40 146 TYR I N 1
ATOM 10630 C CA . TYR I 1 126 ? 233.271 16.745 77.132 1.00 34.75 146 TYR I CA 1
ATOM 10631 C C . TYR I 1 126 ? 233.419 17.969 78.091 1.00 38.44 146 TYR I C 1
ATOM 10632 O O . TYR I 1 126 ? 233.247 17.777 79.290 1.00 39.88 146 TYR I O 1
ATOM 10641 N N . ARG I 1 127 ? 233.671 19.196 77.589 1.00 32.98 147 ARG I N 1
ATOM 10642 C CA . ARG I 1 127 ? 233.758 20.387 78.446 1.00 30.92 147 ARG I CA 1
ATOM 10643 C C . ARG I 1 127 ? 232.815 21.486 77.943 1.00 33.12 147 ARG I C 1
ATOM 10644 O O . ARG I 1 127 ? 233.100 22.680 78.081 1.00 32.65 147 ARG I O 1
ATOM 10652 N N . TYR I 1 128 ? 231.661 21.077 77.416 1.00 30.48 148 TYR I N 1
ATOM 10653 C CA . TYR I 1 128 ? 230.648 21.960 76.844 1.00 29.71 148 TYR I CA 1
ATOM 10654 C C . TYR I 1 128 ? 230.169 23.028 77.843 1.00 33.56 148 TYR I C 1
ATOM 10655 O O . TYR I 1 128 ? 230.014 24.196 77.463 1.00 32.60 148 TYR I O 1
ATOM 10664 N N . ASP I 1 129 ? 229.862 22.623 79.082 1.00 31.50 149 ASP I N 1
ATOM 10665 C CA . ASP I 1 129 ? 229.301 23.541 80.079 1.00 32.30 149 ASP I CA 1
ATOM 10666 C C . ASP I 1 129 ? 230.318 24.608 80.469 1.00 36.06 149 ASP I C 1
ATOM 10667 O O . ASP I 1 129 ? 229.906 25.750 80.664 1.00 36.99 149 ASP I O 1
ATOM 10672 N N . ASN I 1 130 ? 231.619 24.279 80.485 1.00 30.12 150 ASN I N 1
ATOM 10673 C CA . ASN I 1 130 ? 232.671 25.268 80.705 1.00 28.56 150 ASN I CA 1
ATOM 10674 C C . ASN I 1 130 ? 232.686 26.294 79.576 1.00 33.31 150 ASN I C 1
ATOM 10675 O O . ASN I 1 130 ? 232.747 27.495 79.840 1.00 35.34 150 ASN I O 1
ATOM 10680 N N . VAL I 1 131 ? 232.607 25.825 78.323 1.00 28.66 151 VAL I N 1
ATOM 10681 C CA . VAL I 1 131 ? 232.592 26.694 77.145 1.00 27.81 151 VAL I CA 1
ATOM 10682 C C . VAL I 1 131 ? 231.355 27.616 77.214 1.00 34.03 151 VAL I C 1
ATOM 10683 O O . VAL I 1 131 ? 231.508 28.823 77.089 1.00 34.48 151 VAL I O 1
ATOM 10687 N N . ARG I 1 132 ? 230.174 27.051 77.485 1.00 32.21 152 ARG I N 1
ATOM 10688 C CA . ARG I 1 132 ? 228.907 27.781 77.574 1.00 32.98 152 ARG I CA 1
ATOM 10689 C C . ARG I 1 132 ? 228.949 28.862 78.669 1.00 36.80 152 ARG I C 1
ATOM 10690 O O . ARG I 1 132 ? 228.558 29.994 78.395 1.00 36.09 152 ARG I O 1
ATOM 10698 N N . LEU I 1 133 ? 229.405 28.511 79.883 1.00 34.31 153 LEU I N 1
ATOM 10699 C CA . LEU I 1 133 ? 229.468 29.419 81.039 1.00 34.98 153 LEU I CA 1
ATOM 10700 C C . LEU I 1 133 ? 230.490 30.539 80.849 1.00 37.01 153 LEU I C 1
ATOM 10701 O O . LEU I 1 133 ? 230.209 31.661 81.258 1.00 37.35 153 LEU I O 1
ATOM 10706 N N . THR I 1 134 ? 231.648 30.248 80.220 1.00 32.04 154 THR I N 1
ATOM 10707 C CA . THR I 1 134 ? 232.708 31.237 79.988 1.00 31.48 154 THR I CA 1
ATOM 10708 C C . THR I 1 134 ? 232.281 32.221 78.859 1.00 36.54 154 THR I C 1
ATOM 10709 O O . THR I 1 134 ? 232.401 33.433 79.036 1.00 37.13 154 THR I O 1
ATOM 10713 N N . CYS I 1 135 ? 231.743 31.716 77.739 1.00 32.67 155 CYS I N 1
ATOM 10714 C CA . CYS I 1 135 ? 231.250 32.564 76.657 1.00 33.15 155 CYS I CA 1
ATOM 10715 C C . CYS I 1 135 ? 230.130 33.474 77.163 1.00 37.93 155 CYS I C 1
ATOM 10716 O O . CYS I 1 135 ? 230.102 34.647 76.801 1.00 38.52 155 CYS I O 1
ATOM 10719 N N . ALA I 1 136 ? 229.229 32.945 78.008 1.00 34.13 156 ALA I N 1
ATOM 10720 C CA . ALA I 1 136 ? 228.130 33.725 78.589 1.00 34.92 156 ALA I CA 1
ATOM 10721 C C . ALA I 1 136 ? 228.680 34.893 79.407 1.00 40.90 156 ALA I C 1
ATOM 10722 O O . ALA I 1 136 ? 228.234 36.030 79.214 1.00 42.45 156 ALA I O 1
ATOM 10724 N N . ARG I 1 137 ? 229.693 34.618 80.264 1.00 34.41 157 ARG I N 1
ATOM 10725 C CA . ARG I 1 137 ? 230.297 35.625 81.119 1.00 34.41 157 ARG I CA 1
ATOM 10726 C C . ARG I 1 137 ? 230.954 36.749 80.304 1.00 37.46 157 ARG I C 1
ATOM 10727 O O . ARG I 1 137 ? 230.847 37.914 80.684 1.00 38.40 157 ARG I O 1
ATOM 10735 N N . TYR I 1 138 ? 231.620 36.408 79.193 1.00 32.23 158 TYR I N 1
ATOM 10736 C CA . TYR I 1 138 ? 232.362 37.409 78.446 1.00 30.89 158 TYR I CA 1
ATOM 10737 C C . TYR I 1 138 ? 231.643 37.848 77.161 1.00 34.68 158 TYR I C 1
ATOM 10738 O O . TYR I 1 138 ? 232.196 38.631 76.398 1.00 35.73 158 TYR I O 1
ATOM 10747 N N . GLY I 1 139 ? 230.390 37.463 77.003 1.00 32.18 159 GLY I N 1
ATOM 10748 C CA . GLY I 1 139 ? 229.566 37.893 75.879 1.00 33.37 159 GLY I CA 1
ATOM 10749 C C . GLY I 1 139 ? 230.016 37.441 74.501 1.00 36.29 159 GLY I C 1
ATOM 10750 O O . GLY I 1 139 ? 229.841 38.183 73.523 1.00 37.72 159 GLY I O 1
ATOM 10751 N N . VAL I 1 140 ? 230.566 36.213 74.410 1.00 27.33 160 VAL I N 1
ATOM 10752 C CA . VAL I 1 140 ? 231.000 35.631 73.147 1.00 24.83 160 VAL I CA 1
ATOM 10753 C C . VAL I 1 140 ? 229.839 34.819 72.534 1.00 30.56 160 VAL I C 1
ATOM 10754 O O . VAL I 1 140 ? 229.300 33.933 73.199 1.00 30.99 160 VAL I O 1
ATOM 10758 N N . PRO I 1 141 ? 229.424 35.127 71.276 1.00 28.60 161 PRO I N 1
ATOM 10759 C CA . PRO I 1 141 ? 228.359 34.331 70.634 1.00 28.25 161 PRO I CA 1
ATOM 10760 C C . PRO I 1 141 ? 228.735 32.847 70.565 1.00 29.21 161 PRO I C 1
ATOM 10761 O O . PRO I 1 141 ? 229.866 32.494 70.226 1.00 24.24 161 PRO I O 1
ATOM 10765 N N . LEU I 1 142 ? 227.784 31.989 70.973 1.00 27.71 162 LEU I N 1
ATOM 10766 C CA . LEU I 1 142 ? 227.940 30.540 71.027 1.00 25.69 162 LEU I CA 1
ATOM 10767 C C . LEU I 1 142 ? 226.799 29.862 70.257 1.00 29.32 162 LEU I C 1
ATOM 10768 O O . LEU I 1 142 ? 225.636 30.099 70.540 1.00 31.43 162 LEU I O 1
ATOM 10773 N N . TYR I 1 143 ? 227.152 29.023 69.293 1.00 24.87 163 TYR I N 1
ATOM 10774 C CA . TYR I 1 143 ? 226.253 28.274 68.422 1.00 24.86 163 TYR I CA 1
ATOM 10775 C C . TYR I 1 143 ? 226.476 26.792 68.602 1.00 32.74 163 TYR I C 1
ATOM 10776 O O . TYR I 1 143 ? 227.532 26.384 69.101 1.00 31.97 163 TYR I O 1
ATOM 10785 N N . GLN I 1 144 ? 225.498 25.979 68.202 1.00 33.01 164 GLN I N 1
ATOM 10786 C CA . GLN I 1 144 ? 225.579 24.533 68.382 1.00 34.47 164 GLN I CA 1
ATOM 10787 C C . GLN I 1 144 ? 226.002 23.815 67.107 1.00 39.80 164 GLN I C 1
ATOM 10788 O O . GLN I 1 144 ? 226.419 22.661 67.167 1.00 40.01 164 GLN I O 1
ATOM 10794 N N . ASN I 1 145 ? 225.906 24.483 65.968 1.00 37.21 165 ASN I N 1
ATOM 10795 C CA . ASN I 1 145 ? 226.314 23.916 64.685 1.00 37.00 165 ASN I CA 1
ATOM 10796 C C . ASN I 1 145 ? 226.665 25.050 63.727 1.00 40.71 165 ASN I C 1
ATOM 10797 O O . ASN I 1 145 ? 226.241 26.198 63.925 1.00 40.33 165 ASN I O 1
ATOM 10810 N N . ASP I 1 147 ? 225.747 25.380 60.560 1.00 41.72 167 ASP I N 1
ATOM 10811 C CA . ASP I 1 147 ? 224.614 25.860 59.757 1.00 44.07 167 ASP I CA 1
ATOM 10812 C C . ASP I 1 147 ? 223.946 27.073 60.411 1.00 46.16 167 ASP I C 1
ATOM 10813 O O . ASP I 1 147 ? 223.735 28.083 59.739 1.00 47.59 167 ASP I O 1
ATOM 10818 N N . ASP I 1 148 ? 223.663 27.001 61.717 1.00 40.61 168 ASP I N 1
ATOM 10819 C CA . ASP I 1 148 ? 223.060 28.116 62.458 1.00 39.38 168 ASP I CA 1
ATOM 10820 C C . ASP I 1 148 ? 223.973 29.344 62.440 1.00 38.44 168 ASP I C 1
ATOM 10821 O O . ASP I 1 148 ? 223.481 30.444 62.227 1.00 38.97 168 ASP I O 1
ATOM 10826 N N . PHE I 1 149 ? 225.291 29.152 62.630 1.00 31.43 169 PHE I N 1
ATOM 10827 C CA . PHE I 1 149 ? 226.228 30.256 62.645 1.00 29.81 169 PHE I CA 1
ATOM 10828 C C . PHE I 1 149 ? 226.360 30.901 61.263 1.00 34.38 169 PHE I C 1
ATOM 10829 O O . PHE I 1 149 ? 226.294 32.127 61.166 1.00 32.77 169 PHE I O 1
ATOM 10837 N N . LEU I 1 150 ? 226.598 30.096 60.214 1.00 33.63 170 LEU I N 1
ATOM 10838 C CA . LEU I 1 150 ? 226.865 30.616 58.870 1.00 34.95 170 LEU I CA 1
ATOM 10839 C C . LEU I 1 150 ? 225.637 31.343 58.333 1.00 43.30 170 LEU I C 1
ATOM 10840 O O . LEU I 1 150 ? 225.811 32.324 57.597 1.00 45.79 170 LEU I O 1
ATOM 10845 N N . LYS I 1 151 ? 224.412 30.938 58.775 1.00 39.70 171 LYS I N 1
ATOM 10846 C CA . LYS I 1 151 ? 223.176 31.616 58.367 1.00 40.87 171 LYS I CA 1
ATOM 10847 C C . LYS I 1 151 ? 223.051 33.007 59.033 1.00 44.41 171 LYS I C 1
ATOM 10848 O O . LYS I 1 151 ? 222.218 33.792 58.589 1.00 45.28 171 LYS I O 1
ATOM 10850 N N . THR I 1 152 ? 223.879 33.325 60.066 1.00 40.71 172 THR I N 1
ATOM 10851 C CA . THR I 1 152 ? 223.847 34.628 60.745 1.00 40.93 172 THR I CA 1
ATOM 10852 C C . THR I 1 152 ? 224.758 35.637 60.040 1.00 47.90 172 THR I C 1
ATOM 10853 O O . THR I 1 152 ? 224.585 36.839 60.239 1.00 48.29 172 THR I O 1
ATOM 10865 N N . ARG I 1 154 ? 226.330 38.287 57.844 1.00 58.00 174 ARG I N 1
ATOM 10866 C CA . ARG I 1 154 ? 225.786 39.535 57.288 1.00 66.03 174 ARG I CA 1
ATOM 10867 C C . ARG I 1 154 ? 224.241 39.508 57.411 1.00 94.99 174 ARG I C 1
ATOM 10868 O O . ARG I 1 154 ? 223.732 40.095 58.395 1.00 97.74 174 ARG I O 1
ATOM 10877 N N . ALA J 1 2 ? 254.365 37.091 114.909 1.00 71.50 22 ALA J N 1
ATOM 10878 C CA . ALA J 1 2 ? 255.524 36.325 114.442 1.00 69.68 22 ALA J CA 1
ATOM 10879 C C . ALA J 1 2 ? 255.305 35.739 113.038 1.00 70.10 22 ALA J C 1
ATOM 10880 O O . ALA J 1 2 ? 256.234 35.205 112.431 1.00 68.37 22 ALA J O 1
ATOM 10882 N N . GLN J 1 3 ? 254.066 35.813 112.538 1.00 65.65 23 GLN J N 1
ATOM 10883 C CA . GLN J 1 3 ? 253.668 35.199 111.271 1.00 62.28 23 GLN J CA 1
ATOM 10884 C C . GLN J 1 3 ? 252.732 36.052 110.421 1.00 60.72 23 GLN J C 1
ATOM 10885 O O . GLN J 1 3 ? 252.057 36.967 110.894 1.00 61.24 23 GLN J O 1
ATOM 10891 N N . SER J 1 4 ? 252.647 35.665 109.163 1.00 52.43 24 SER J N 1
ATOM 10892 C CA . SER J 1 4 ? 251.704 36.197 108.211 1.00 49.52 24 SER J CA 1
ATOM 10893 C C . SER J 1 4 ? 250.289 35.807 108.583 1.00 53.32 24 SER J C 1
ATOM 10894 O O . SER J 1 4 ? 250.076 34.786 109.250 1.00 52.19 24 SER J O 1
ATOM 10897 N N . GLU J 1 5 ? 249.320 36.604 108.137 1.00 50.78 25 GLU J N 1
ATOM 10898 C CA . GLU J 1 5 ? 247.905 36.294 108.246 1.00 49.76 25 GLU J CA 1
ATOM 10899 C C . GLU J 1 5 ? 247.495 35.677 106.923 1.00 52.66 25 GLU J C 1
ATOM 10900 O O . GLU J 1 5 ? 247.602 36.351 105.885 1.00 51.23 25 GLU J O 1
ATOM 10906 N N . VAL J 1 6 ? 247.115 34.381 106.933 1.00 48.82 26 VAL J N 1
ATOM 10907 C CA . VAL J 1 6 ? 246.700 33.671 105.720 1.00 45.41 26 VAL J CA 1
ATOM 10908 C C . VAL J 1 6 ? 245.243 33.200 105.864 1.00 51.00 26 VAL J C 1
ATOM 10909 O O . VAL J 1 6 ? 244.931 32.360 106.712 1.00 52.62 26 VAL J O 1
ATOM 10913 N N . VAL J 1 7 ? 244.372 33.725 104.995 1.00 46.71 27 VAL J N 1
ATOM 10914 C CA . VAL J 1 7 ? 242.963 33.347 104.896 1.00 46.18 27 VAL J CA 1
ATOM 10915 C C . VAL J 1 7 ? 242.782 32.568 103.576 1.00 46.94 27 VAL J C 1
ATOM 10916 O O . VAL J 1 7 ? 243.292 33.015 102.540 1.00 44.63 27 VAL J O 1
ATOM 10920 N N . VAL J 1 8 ? 242.106 31.394 103.624 1.00 41.73 28 VAL J N 1
ATOM 10921 C CA . VAL J 1 8 ? 241.859 30.553 102.459 1.00 38.61 28 VAL J CA 1
ATOM 10922 C C . VAL J 1 8 ? 240.341 30.443 102.223 1.00 45.94 28 VAL J C 1
ATOM 10923 O O . VAL J 1 8 ? 239.605 29.916 103.053 1.00 47.19 28 VAL J O 1
ATOM 10927 N N . LEU J 1 9 ? 239.899 30.921 101.060 1.00 43.61 29 LEU J N 1
ATOM 10928 C CA . LEU J 1 9 ? 238.529 30.867 100.592 1.00 43.41 29 LEU J CA 1
ATOM 10929 C C . LEU J 1 9 ? 238.416 29.749 99.541 1.00 43.90 29 LEU J C 1
ATOM 10930 O O . LEU J 1 9 ? 239.276 29.630 98.658 1.00 41.55 29 LEU J O 1
ATOM 10935 N N . TYR J 1 10 ? 237.382 28.900 99.686 1.00 40.41 30 TYR J N 1
ATOM 10936 C CA . TYR J 1 10 ? 237.047 27.770 98.795 1.00 37.93 30 TYR J CA 1
ATOM 10937 C C . TYR J 1 10 ? 235.696 28.003 98.131 1.00 40.58 30 TYR J C 1
ATOM 10938 O O . TYR J 1 10 ? 234.924 28.827 98.627 1.00 39.24 30 TYR J O 1
ATOM 10947 N N . PRO J 1 11 ? 235.320 27.278 97.053 1.00 39.24 31 PRO J N 1
ATOM 10948 C CA . PRO J 1 11 ? 233.991 27.530 96.450 1.00 39.03 31 PRO J CA 1
ATOM 10949 C C . PRO J 1 11 ? 232.821 27.169 97.416 1.00 44.88 31 PRO J C 1
ATOM 10950 O O . PRO J 1 11 ? 231.759 27.787 97.323 1.00 42.58 31 PRO J O 1
ATOM 10954 N N . ASP J 1 12 ? 233.044 26.262 98.395 1.00 46.98 32 ASP J N 1
ATOM 10955 C CA . ASP J 1 12 ? 232.028 25.823 99.387 1.00 50.42 32 ASP J CA 1
ATOM 10956 C C . ASP J 1 12 ? 232.269 26.454 100.790 1.00 59.11 32 ASP J C 1
ATOM 10957 O O . ASP J 1 12 ? 231.805 25.928 101.807 1.00 59.81 32 ASP J O 1
ATOM 10962 N N . THR J 1 13 ? 232.977 27.585 100.818 1.00 57.90 33 THR J N 1
ATOM 10963 C CA . THR J 1 13 ? 233.364 28.336 102.009 1.00 60.47 33 THR J CA 1
ATOM 10964 C C . THR J 1 13 ? 232.892 29.784 101.812 1.00 69.05 33 THR J C 1
ATOM 10965 O O . THR J 1 13 ? 232.627 30.213 100.693 1.00 67.85 33 THR J O 1
ATOM 10969 N N . GLU J 1 14 ? 232.766 30.510 102.917 1.00 71.40 34 GLU J N 1
ATOM 10970 C CA . GLU J 1 14 ? 232.345 31.903 102.995 1.00 73.73 34 GLU J CA 1
ATOM 10971 C C . GLU J 1 14 ? 233.074 32.584 104.150 1.00 82.93 34 GLU J C 1
ATOM 10972 O O . GLU J 1 14 ? 233.225 31.969 105.215 1.00 84.11 34 GLU J O 1
ATOM 10978 N N . ASN J 1 15 ? 233.521 33.842 103.959 1.00 81.01 35 ASN J N 1
ATOM 10979 C CA . ASN J 1 15 ? 234.121 34.571 105.070 1.00 83.39 35 ASN J CA 1
ATOM 10980 C C . ASN J 1 15 ? 233.695 36.048 104.997 1.00 87.61 35 ASN J C 1
ATOM 10981 O O . ASN J 1 15 ? 234.452 36.937 104.581 1.00 86.38 35 ASN J O 1
ATOM 10986 N N . LYS J 1 16 ? 232.463 36.289 105.454 1.00 85.61 36 LYS J N 1
ATOM 10987 C CA . LYS J 1 16 ? 231.880 37.618 105.595 1.00 87.42 36 LYS J CA 1
ATOM 10988 C C . LYS J 1 16 ? 232.708 38.424 106.623 1.00 92.69 36 LYS J C 1
ATOM 10989 O O . LYS J 1 16 ? 233.516 37.841 107.367 1.00 92.01 36 LYS J O 1
ATOM 10995 N N . ASP J 1 17 ? 232.531 39.764 106.630 1.00 90.00 37 ASP J N 1
ATOM 10996 C CA . ASP J 1 17 ? 233.222 40.733 107.501 1.00 91.35 37 ASP J CA 1
ATOM 10997 C C . ASP J 1 17 ? 234.751 40.737 107.215 1.00 91.09 37 ASP J C 1
ATOM 10998 O O . ASP J 1 17 ? 235.547 40.980 108.125 1.00 92.70 37 ASP J O 1
ATOM 11003 N N . LEU J 1 18 ? 235.146 40.503 105.944 1.00 81.70 38 LEU J N 1
ATOM 11004 C CA . LEU J 1 18 ? 236.535 40.536 105.496 1.00 78.51 38 LEU J CA 1
ATOM 11005 C C . LEU J 1 18 ? 236.649 41.516 104.337 1.00 78.28 38 LEU J C 1
ATOM 11006 O O . LEU J 1 18 ? 235.946 41.370 103.333 1.00 76.80 38 LEU J O 1
ATOM 11011 N N . ASP J 1 19 ? 237.533 42.510 104.478 1.00 73.36 39 ASP J N 1
ATOM 11012 C CA . ASP J 1 19 ? 237.793 43.490 103.425 1.00 71.25 39 ASP J CA 1
ATOM 11013 C C . ASP J 1 19 ? 238.865 42.924 102.495 1.00 70.91 39 ASP J C 1
ATOM 11014 O O . ASP J 1 19 ? 240.049 42.962 102.829 1.00 70.10 39 ASP J O 1
ATOM 11019 N N . GLU J 1 20 ? 238.446 42.374 101.339 1.00 64.90 40 GLU J N 1
ATOM 11020 C CA . GLU J 1 20 ? 239.349 41.764 100.351 1.00 61.82 40 GLU J CA 1
ATOM 11021 C C . GLU J 1 20 ? 240.361 42.769 99.778 1.00 65.43 40 GLU J C 1
ATOM 11022 O O . GLU J 1 20 ? 241.425 42.348 99.317 1.00 64.13 40 GLU J O 1
ATOM 11028 N N . ALA J 1 21 ? 240.044 44.081 99.823 1.00 63.35 41 ALA J N 1
ATOM 11029 C CA . ALA J 1 21 ? 240.890 45.160 99.302 1.00 63.55 41 ALA J CA 1
ATOM 11030 C C . ALA J 1 21 ? 242.208 45.319 100.074 1.00 68.11 41 ALA J C 1
ATOM 11031 O O . ALA J 1 21 ? 243.169 45.850 99.503 1.00 67.96 41 ALA J O 1
ATOM 11033 N N . VAL J 1 22 ? 242.266 44.860 101.347 1.00 64.50 42 VAL J N 1
ATOM 11034 C CA . VAL J 1 22 ? 243.479 45.047 102.159 1.00 64.99 42 VAL J CA 1
ATOM 11035 C C . VAL J 1 22 ? 244.312 43.725 102.245 1.00 63.23 42 VAL J C 1
ATOM 11036 O O . VAL J 1 22 ? 245.222 43.642 103.071 1.00 64.09 42 VAL J O 1
ATOM 11040 N N . TYR J 1 23 ? 244.059 42.755 101.346 1.00 54.89 43 TYR J N 1
ATOM 11041 C CA . TYR J 1 23 ? 244.798 41.479 101.260 1.00 51.79 43 TYR J CA 1
ATOM 11042 C C . TYR J 1 23 ? 245.461 41.263 99.909 1.00 52.82 43 TYR J C 1
ATOM 11043 O O . TYR J 1 23 ? 244.965 41.733 98.884 1.00 51.41 43 TYR J O 1
ATOM 11052 N N . GLN J 1 24 ? 246.564 40.509 99.899 1.00 48.28 44 GLN J N 1
ATOM 11053 C CA . GLN J 1 24 ? 247.178 40.115 98.645 1.00 45.67 44 GLN J CA 1
ATOM 11054 C C . GLN J 1 24 ? 246.426 38.875 98.203 1.00 42.46 44 GLN J C 1
ATOM 11055 O O . GLN J 1 24 ? 246.491 37.837 98.875 1.00 39.30 44 GLN J O 1
ATOM 11061 N N . LYS J 1 25 ? 245.594 39.036 97.172 1.00 37.45 45 LYS J N 1
ATOM 11062 C CA . LYS J 1 25 ? 244.701 37.990 96.685 1.00 34.98 45 LYS J CA 1
ATOM 11063 C C . LYS J 1 25 ? 245.414 37.137 95.645 1.00 35.29 45 LYS J C 1
ATOM 11064 O O . LYS J 1 25 ? 245.873 37.652 94.627 1.00 34.61 45 LYS J O 1
ATOM 11070 N N . ILE J 1 26 ? 245.582 35.842 95.958 1.00 30.88 46 ILE J N 1
ATOM 11071 C CA . ILE J 1 26 ? 246.271 34.907 95.076 1.00 31.97 46 ILE J CA 1
ATOM 11072 C C . ILE J 1 26 ? 245.351 33.753 94.728 1.00 37.88 46 ILE J C 1
ATOM 11073 O O . ILE J 1 26 ? 244.822 33.094 95.625 1.00 40.05 46 ILE J O 1
ATOM 11078 N N . PHE J 1 27 ? 245.165 33.514 93.432 1.00 31.71 47 PHE J N 1
ATOM 11079 C CA . PHE J 1 27 ? 244.361 32.410 92.952 1.00 30.30 47 PHE J CA 1
ATOM 11080 C C . PHE J 1 27 ? 245.265 31.218 92.646 1.00 35.29 47 PHE J C 1
ATOM 11081 O O . PHE J 1 27 ? 246.229 31.345 91.886 1.00 34.07 47 PHE J O 1
ATOM 11089 N N . LEU J 1 28 ? 244.933 30.053 93.211 1.00 33.25 48 LEU J N 1
ATOM 11090 C CA . LEU J 1 28 ? 245.694 28.814 92.994 1.00 30.78 48 LEU J CA 1
ATOM 11091 C C . LEU J 1 28 ? 245.083 28.033 91.812 1.00 33.44 48 LEU J C 1
ATOM 11092 O O . LEU J 1 28 ? 244.201 27.180 92.000 1.00 34.08 48 LEU J O 1
ATOM 11097 N N . ALA J 1 29 ? 245.524 28.359 90.595 1.00 27.78 49 ALA J N 1
ATOM 11098 C CA . ALA J 1 29 ? 245.023 27.719 89.370 1.00 27.36 49 ALA J CA 1
ATOM 11099 C C . ALA J 1 29 ? 245.829 26.481 89.019 1.00 33.27 49 ALA J C 1
ATOM 11100 O O . ALA J 1 29 ? 246.986 26.366 89.426 1.00 33.74 49 ALA J O 1
ATOM 11102 N N . GLY J 1 30 ? 245.235 25.569 88.253 1.00 29.39 50 GLY J N 1
ATOM 11103 C CA . GLY J 1 30 ? 245.969 24.384 87.832 1.00 29.25 50 GLY J CA 1
ATOM 11104 C C . GLY J 1 30 ? 245.353 23.070 88.204 1.00 35.09 50 GLY J C 1
ATOM 11105 O O . GLY J 1 30 ? 244.176 23.011 88.557 1.00 36.07 50 GLY J O 1
ATOM 11106 N N . THR J 1 31 ? 246.172 22.014 88.148 1.00 34.19 51 THR J N 1
ATOM 11107 C CA . THR J 1 31 ? 245.765 20.619 88.321 1.00 35.75 51 THR J CA 1
ATOM 11108 C C . THR J 1 31 ? 245.052 20.376 89.654 1.00 42.59 51 THR J C 1
ATOM 11109 O O . THR J 1 31 ? 245.582 20.677 90.725 1.00 42.14 51 THR J O 1
ATOM 11113 N N . ILE J 1 32 ? 243.837 19.802 89.545 1.00 41.24 52 ILE J N 1
ATOM 11114 C CA . ILE J 1 32 ? 243.023 19.348 90.656 1.00 42.19 52 ILE J CA 1
ATOM 11115 C C . ILE J 1 32 ? 243.019 17.815 90.578 1.00 53.40 52 ILE J C 1
ATOM 11116 O O . ILE J 1 32 ? 242.441 17.209 89.673 1.00 52.30 52 ILE J O 1
ATOM 11121 N N . ASP J 1 33 ? 243.794 17.220 91.484 1.00 58.58 53 ASP J N 1
ATOM 11122 C CA . ASP J 1 33 ? 243.984 15.789 91.660 1.00 63.16 53 ASP J CA 1
ATOM 11123 C C . ASP J 1 33 ? 243.385 15.401 92.996 1.00 76.14 53 ASP J C 1
ATOM 11124 O O . ASP J 1 33 ? 243.863 15.847 94.052 1.00 75.91 53 ASP J O 1
ATOM 11137 N N . GLY J 1 35 ? 243.297 12.466 94.068 1.00 86.90 55 GLY J N 1
ATOM 11138 C CA . GLY J 1 35 ? 244.028 11.245 94.383 1.00 88.40 55 GLY J CA 1
ATOM 11139 C C . GLY J 1 35 ? 245.515 11.495 94.544 1.00 92.71 55 GLY J C 1
ATOM 11140 O O . GLY J 1 35 ? 246.336 10.816 93.918 1.00 92.65 55 GLY J O 1
ATOM 11141 N N . LYS J 1 36 ? 245.870 12.491 95.380 1.00 89.19 56 LYS J N 1
ATOM 11142 C CA . LYS J 1 36 ? 247.260 12.868 95.678 1.00 88.89 56 LYS J CA 1
ATOM 11143 C C . LYS J 1 36 ? 247.586 12.582 97.154 1.00 91.25 56 LYS J C 1
ATOM 11144 O O . LYS J 1 36 ? 246.694 12.717 98.002 1.00 90.83 56 LYS J O 1
ATOM 11146 N N . SER J 1 37 ? 248.872 12.214 97.453 1.00 86.43 57 SER J N 1
ATOM 11147 C CA . SER J 1 37 ? 249.408 11.945 98.808 1.00 86.72 57 SER J CA 1
ATOM 11148 C C . SER J 1 37 ? 249.266 13.178 99.719 1.00 87.58 57 SER J C 1
ATOM 11149 O O . SER J 1 37 ? 249.158 13.041 100.944 1.00 88.19 57 SER J O 1
ATOM 11151 N N . VAL J 1 38 ? 249.318 14.376 99.080 1.00 80.12 58 VAL J N 1
ATOM 11152 C CA . VAL J 1 38 ? 249.105 15.768 99.517 1.00 77.96 58 VAL J CA 1
ATOM 11153 C C . VAL J 1 38 ? 249.008 16.595 98.211 1.00 75.75 58 VAL J C 1
ATOM 11154 O O . VAL J 1 38 ? 249.842 16.437 97.308 1.00 76.28 58 VAL J O 1
ATOM 11158 N N . ASP J 1 39 ? 247.937 17.403 98.097 1.00 65.64 59 ASP J N 1
ATOM 11159 C CA . ASP J 1 39 ? 247.663 18.333 96.999 1.00 59.85 59 ASP J CA 1
ATOM 11160 C C . ASP J 1 39 ? 248.649 19.512 97.058 1.00 53.46 59 ASP J C 1
ATOM 11161 O O . ASP J 1 39 ? 248.950 19.997 98.158 1.00 53.32 59 ASP J O 1
ATOM 11166 N N . TRP J 1 40 ? 249.143 19.975 95.890 1.00 41.59 60 TRP J N 1
ATOM 11167 C CA . TRP J 1 40 ? 250.110 21.071 95.801 1.00 37.68 60 TRP J CA 1
ATOM 11168 C C . TRP J 1 40 ? 249.525 22.367 96.365 1.00 40.25 60 TRP J C 1
ATOM 11169 O O . TRP J 1 40 ? 250.277 23.196 96.886 1.00 42.43 60 TRP J O 1
ATOM 11180 N N . GLN J 1 41 ? 248.196 22.529 96.264 1.00 34.12 61 GLN J N 1
ATOM 11181 C CA . GLN J 1 41 ? 247.426 23.691 96.705 1.00 32.88 61 GLN J CA 1
ATOM 11182 C C . GLN J 1 41 ? 247.562 23.903 98.218 1.00 38.74 61 GLN J C 1
ATOM 11183 O O . GLN J 1 41 ? 247.849 25.028 98.632 1.00 37.72 61 GLN J O 1
ATOM 11189 N N . LYS J 1 42 ? 247.390 22.830 99.028 1.00 38.47 62 LYS J N 1
ATOM 11190 C CA . LYS J 1 42 ? 247.548 22.871 100.482 1.00 41.73 62 LYS J CA 1
ATOM 11191 C C . LYS J 1 42 ? 248.997 23.224 100.852 1.00 45.89 62 LYS J C 1
ATOM 11192 O O . LYS J 1 42 ? 249.214 24.056 101.744 1.00 47.89 62 LYS J O 1
ATOM 11194 N N . ALA J 1 43 ? 249.973 22.614 100.153 1.00 40.22 63 ALA J N 1
ATOM 11195 C CA . ALA J 1 43 ? 251.403 22.853 100.379 1.00 40.72 63 ALA J CA 1
ATOM 11196 C C . ALA J 1 43 ? 251.774 24.316 100.107 1.00 47.08 63 ALA J C 1
ATOM 11197 O O . ALA J 1 43 ? 252.660 24.867 100.779 1.00 48.55 63 ALA J O 1
ATOM 11199 N N . THR J 1 44 ? 251.090 24.947 99.124 1.00 42.88 64 THR J N 1
ATOM 11200 C CA . THR J 1 44 ? 251.321 26.349 98.760 1.00 42.13 64 THR J CA 1
ATOM 11201 C C . THR J 1 44 ? 250.752 27.237 99.890 1.00 45.89 64 THR J C 1
ATOM 11202 O O . THR J 1 44 ? 251.448 28.160 100.339 1.00 44.20 64 THR J O 1
ATOM 11206 N N . CYS J 1 45 ? 249.530 26.908 100.380 1.00 43.44 65 CYS J N 1
ATOM 11207 C CA . CYS J 1 45 ? 248.873 27.604 101.486 1.00 45.35 65 CYS J CA 1
ATOM 11208 C C . CYS J 1 45 ? 249.784 27.546 102.723 1.00 49.62 65 CYS J C 1
ATOM 11209 O O . CYS J 1 45 ? 250.042 28.585 103.336 1.00 49.85 65 CYS J O 1
ATOM 11212 N N . ASP J 1 46 ? 250.344 26.358 103.026 1.00 45.47 66 ASP J N 1
ATOM 11213 C CA . ASP J 1 46 ? 251.261 26.159 104.151 1.00 46.66 66 ASP J CA 1
ATOM 11214 C C . ASP J 1 46 ? 252.531 27.011 104.013 1.00 47.58 66 ASP J C 1
ATOM 11215 O O . ASP J 1 46 ? 253.012 27.537 105.028 1.00 49.31 66 ASP J O 1
ATOM 11220 N N . TRP J 1 47 ? 253.034 27.186 102.773 1.00 40.36 67 TRP J N 1
ATOM 11221 C CA . TRP J 1 47 ? 254.241 27.971 102.452 1.00 39.57 67 TRP J CA 1
ATOM 11222 C C . TRP J 1 47 ? 254.020 29.446 102.824 1.00 44.09 67 TRP J C 1
ATOM 11223 O O . TRP J 1 47 ? 254.894 30.074 103.462 1.00 43.46 67 TRP J O 1
ATOM 11234 N N . PHE J 1 48 ? 252.819 29.974 102.466 1.00 41.10 68 PHE J N 1
ATOM 11235 C CA . PHE J 1 48 ? 252.417 31.338 102.782 1.00 41.14 68 PHE J CA 1
ATOM 11236 C C . PHE J 1 48 ? 252.181 31.522 104.266 1.00 48.65 68 PHE J C 1
ATOM 11237 O O . PHE J 1 48 ? 252.436 32.627 104.772 1.00 50.46 68 PHE J O 1
ATOM 11245 N N . ARG J 1 49 ? 251.699 30.450 104.966 1.00 44.72 69 ARG J N 1
ATOM 11246 C CA . ARG J 1 49 ? 251.473 30.475 106.421 1.00 46.71 69 ARG J CA 1
ATOM 11247 C C . ARG J 1 49 ? 252.792 30.577 107.182 1.00 51.25 69 ARG J C 1
ATOM 11248 O O . ARG J 1 49 ? 252.801 31.121 108.291 1.00 52.47 69 ARG J O 1
ATOM 11256 N N . ALA J 1 50 ? 253.902 30.077 106.577 1.00 47.25 70 ALA J N 1
ATOM 11257 C CA . ALA J 1 50 ? 255.253 30.057 107.172 1.00 47.74 70 ALA J CA 1
ATOM 11258 C C . ALA J 1 50 ? 255.988 31.433 107.043 1.00 53.70 70 ALA J C 1
ATOM 11259 O O . ALA J 1 50 ? 257.016 31.641 107.698 1.00 55.61 70 ALA J O 1
ATOM 11261 N N . LEU J 1 51 ? 255.449 32.370 106.226 1.00 48.45 71 LEU J N 1
ATOM 11262 C CA . LEU J 1 51 ? 256.018 33.706 106.016 1.00 47.33 71 LEU J CA 1
ATOM 11263 C C . LEU J 1 51 ? 255.977 34.556 107.309 1.00 53.18 71 LEU J C 1
ATOM 11264 O O . LEU J 1 51 ? 255.078 34.396 108.133 1.00 54.28 71 LEU J O 1
ATOM 11269 N N . PRO J 1 52 ? 256.942 35.480 107.490 1.00 50.16 72 PRO J N 1
ATOM 11270 C CA . PRO J 1 52 ? 256.974 36.271 108.726 1.00 52.61 72 PRO J CA 1
ATOM 11271 C C . PRO J 1 52 ? 255.918 37.373 108.808 1.00 57.57 72 PRO J C 1
ATOM 11272 O O . PRO J 1 52 ? 255.600 37.782 109.932 1.00 59.56 72 PRO J O 1
ATOM 11276 N N . GLU J 1 53 ? 255.452 37.912 107.656 1.00 52.67 73 GLU J N 1
ATOM 11277 C CA . GLU J 1 53 ? 254.442 38.994 107.593 1.00 53.56 73 GLU J CA 1
ATOM 11278 C C . GLU J 1 53 ? 253.604 38.904 106.300 1.00 55.36 73 GLU J C 1
ATOM 11279 O O . GLU J 1 53 ? 253.871 38.068 105.423 1.00 51.93 73 GLU J O 1
ATOM 11281 N N . GLY J 1 54 ? 252.610 39.790 106.201 1.00 53.17 74 GLY J N 1
ATOM 11282 C CA . GLY J 1 54 ? 251.736 39.908 105.038 1.00 50.78 74 GLY J CA 1
ATOM 11283 C C . GLY J 1 54 ? 250.338 39.390 105.254 1.00 53.26 74 GLY J C 1
ATOM 11284 O O . GLY J 1 54 ? 250.132 38.463 106.043 1.00 52.51 74 GLY J O 1
ATOM 11285 N N . ARG J 1 55 ? 249.367 39.990 104.551 1.00 49.53 75 ARG J N 1
ATOM 11286 C CA . ARG J 1 55 ? 247.970 39.568 104.637 1.00 48.56 75 ARG J CA 1
ATOM 11287 C C . ARG J 1 55 ? 247.612 38.937 103.319 1.00 50.49 75 ARG J C 1
ATOM 11288 O O . ARG J 1 55 ? 247.603 39.618 102.294 1.00 49.99 75 ARG J O 1
ATOM 11296 N N . TYR J 1 56 ? 247.430 37.607 103.315 1.00 46.07 76 TYR J N 1
ATOM 11297 C CA . TYR J 1 56 ? 247.154 36.885 102.076 1.00 43.47 76 TYR J CA 1
ATOM 11298 C C . TYR J 1 56 ? 245.829 36.196 102.115 1.00 46.93 76 TYR J C 1
ATOM 11299 O O . TYR J 1 56 ? 245.471 35.494 103.064 1.00 47.29 76 TYR J O 1
ATOM 11308 N N . LEU J 1 57 ? 245.121 36.373 101.027 1.00 41.66 77 LEU J N 1
ATOM 11309 C CA . LEU J 1 57 ? 243.833 35.778 100.795 1.00 39.15 77 LEU J CA 1
ATOM 11310 C C . LEU J 1 57 ? 244.011 34.855 99.626 1.00 39.94 77 LEU J C 1
ATOM 11311 O O . LEU J 1 57 ? 244.264 35.319 98.514 1.00 38.55 77 LEU J O 1
ATOM 11316 N N . LEU J 1 58 ? 244.010 33.539 99.893 1.00 35.38 78 LEU J N 1
ATOM 11317 C CA . LEU J 1 58 ? 244.258 32.564 98.846 1.00 33.64 78 LEU J CA 1
ATOM 11318 C C . LEU J 1 58 ? 242.965 31.925 98.394 1.00 39.81 78 LEU J C 1
ATOM 11319 O O . LEU J 1 58 ? 242.244 31.339 99.206 1.00 41.76 78 LEU J O 1
ATOM 11324 N N . PHE J 1 59 ? 242.662 32.065 97.090 1.00 34.95 79 PHE J N 1
ATOM 11325 C CA . PHE J 1 59 ? 241.473 31.485 96.471 1.00 33.52 79 PHE J CA 1
ATOM 11326 C C . PHE J 1 59 ? 241.816 30.105 95.984 1.00 36.16 79 PHE J C 1
ATOM 11327 O O . PHE J 1 59 ? 242.541 29.968 94.995 1.00 34.62 79 PHE J O 1
ATOM 11335 N N . ASN J 1 60 ? 241.357 29.079 96.722 1.00 34.06 80 ASN J N 1
ATOM 11336 C CA . ASN J 1 60 ? 241.650 27.692 96.372 1.00 33.24 80 ASN J CA 1
ATOM 11337 C C . ASN J 1 60 ? 240.389 27.029 95.760 1.00 36.82 80 ASN J C 1
ATOM 11338 O O . ASN J 1 60 ? 239.439 26.778 96.486 1.00 35.60 80 ASN J O 1
ATOM 11343 N N . PRO J 1 61 ? 240.359 26.739 94.425 1.00 32.51 81 PRO J N 1
ATOM 11344 C CA . PRO J 1 61 ? 239.149 26.121 93.833 1.00 30.73 81 PRO J CA 1
ATOM 11345 C C . PRO J 1 61 ? 239.027 24.624 94.158 1.00 35.00 81 PRO J C 1
ATOM 11346 O O . PRO J 1 61 ? 237.996 24.011 93.841 1.00 32.74 81 PRO J O 1
ATOM 11350 N N . ARG J 1 62 ? 240.079 24.036 94.771 1.00 33.35 82 ARG J N 1
ATOM 11351 C CA . ARG J 1 62 ? 240.103 22.620 95.125 1.00 34.22 82 ARG J CA 1
ATOM 11352 C C . ARG J 1 62 ? 239.360 22.399 96.430 1.00 41.87 82 ARG J C 1
ATOM 11353 O O . ARG J 1 62 ? 239.844 22.756 97.512 1.00 43.56 82 ARG J O 1
ATOM 11361 N N . ARG J 1 63 ? 238.166 21.813 96.321 1.00 38.98 83 ARG J N 1
ATOM 11362 C CA . ARG J 1 63 ? 237.347 21.469 97.477 1.00 39.47 83 ARG J CA 1
ATOM 11363 C C . ARG J 1 63 ? 237.902 20.210 98.129 1.00 48.10 83 ARG J C 1
ATOM 11364 O O . ARG J 1 63 ? 238.566 19.420 97.451 1.00 47.08 83 ARG J O 1
ATOM 11372 N N . ASP J 1 64 ? 237.623 19.994 99.426 1.00 49.69 84 ASP J N 1
ATOM 11373 C CA . ASP J 1 64 ? 238.117 18.784 100.101 1.00 51.59 84 ASP J CA 1
ATOM 11374 C C . ASP J 1 64 ? 237.406 17.546 99.522 1.00 55.32 84 ASP J C 1
ATOM 11375 O O . ASP J 1 64 ? 238.054 16.520 99.302 1.00 54.61 84 ASP J O 1
ATOM 11380 N N . LYS J 1 65 ? 236.098 17.671 99.218 1.00 51.91 85 LYS J N 1
ATOM 11381 C CA . LYS J 1 65 ? 235.323 16.609 98.580 1.00 52.21 85 LYS J CA 1
ATOM 11382 C C . LYS J 1 65 ? 235.088 16.976 97.101 1.00 57.02 85 LYS J C 1
ATOM 11383 O O . LYS J 1 65 ? 234.836 18.145 96.787 1.00 57.22 85 LYS J O 1
ATOM 11385 N N . GLY J 1 66 ? 235.206 16.002 96.200 1.00 53.11 86 GLY J N 1
ATOM 11386 C CA . GLY J 1 66 ? 234.977 16.237 94.770 1.00 51.57 86 GLY J CA 1
ATOM 11387 C C . GLY J 1 66 ? 233.573 16.747 94.442 1.00 53.45 86 GLY J C 1
ATOM 11388 O O . GLY J 1 66 ? 232.698 16.804 95.318 1.00 54.67 86 GLY J O 1
ATOM 11389 N N . LEU J 1 67 ? 233.339 17.143 93.181 1.00 44.89 87 LEU J N 1
ATOM 11390 C CA . LEU J 1 67 ? 232.020 17.648 92.791 1.00 41.97 87 LEU J CA 1
ATOM 11391 C C . LEU J 1 67 ? 231.027 16.510 92.676 1.00 45.00 87 LEU J C 1
ATOM 11392 O O . LEU J 1 67 ? 231.390 15.433 92.190 1.00 44.23 87 LEU J O 1
ATOM 11397 N N . SER J 1 68 ? 229.767 16.753 93.138 1.00 40.17 88 SER J N 1
ATOM 11398 C CA . SER J 1 68 ? 228.666 15.787 93.092 1.00 39.30 88 SER J CA 1
ATOM 11399 C C . SER J 1 68 ? 228.270 15.396 91.658 1.00 41.64 88 SER J C 1
ATOM 11400 O O . SER J 1 68 ? 227.757 14.288 91.435 1.00 41.79 88 SER J O 1
ATOM 11403 N N . GLY J 1 69 ? 228.464 16.324 90.720 1.00 36.01 89 GLY J N 1
ATOM 11404 C CA . GLY J 1 69 ? 228.041 16.152 89.336 1.00 34.17 89 GLY J CA 1
ATOM 11405 C C . GLY J 1 69 ? 226.703 16.827 89.064 1.00 36.51 89 GLY J C 1
ATOM 11406 O O . GLY J 1 69 ? 226.225 16.801 87.921 1.00 35.99 89 GLY J O 1
ATOM 11407 N N . GLU J 1 70 ? 226.083 17.449 90.109 1.00 32.39 90 GLU J N 1
ATOM 11408 C CA . GLU J 1 70 ? 224.837 18.218 89.972 1.00 32.47 90 GLU J CA 1
ATOM 11409 C C . GLU J 1 70 ? 225.174 19.525 89.243 1.00 37.65 90 GLU J C 1
ATOM 11410 O O . GLU J 1 70 ? 226.170 20.177 89.582 1.00 36.95 90 GLU J O 1
ATOM 11424 N N . SER J 1 72 ? 223.800 22.709 88.977 1.00 30.56 92 SER J N 1
ATOM 11425 C CA . SER J 1 72 ? 223.869 24.037 89.627 1.00 30.00 92 SER J CA 1
ATOM 11426 C C . SER J 1 72 ? 225.139 24.158 90.471 1.00 35.74 92 SER J C 1
ATOM 11427 O O . SER J 1 72 ? 225.733 25.240 90.505 1.00 37.01 92 SER J O 1
ATOM 11430 N N . ASP J 1 73 ? 225.590 23.040 91.077 1.00 31.59 93 ASP J N 1
ATOM 11431 C CA . ASP J 1 73 ? 226.830 22.959 91.830 1.00 32.19 93 ASP J CA 1
ATOM 11432 C C . ASP J 1 73 ? 228.035 23.191 90.911 1.00 37.78 93 ASP J C 1
ATOM 11433 O O . ASP J 1 73 ? 229.007 23.859 91.303 1.00 37.77 93 ASP J O 1
ATOM 11438 N N . PHE J 1 74 ? 227.981 22.614 89.695 1.00 34.10 94 PHE J N 1
ATOM 11439 C CA . PHE J 1 74 ? 229.033 22.742 88.699 1.00 31.75 94 PHE J CA 1
ATOM 11440 C C . PHE J 1 74 ? 229.124 24.201 88.209 1.00 35.09 94 PHE J C 1
ATOM 11441 O O . PHE J 1 74 ? 230.224 24.739 88.085 1.00 34.81 94 PHE J O 1
ATOM 11449 N N . GLU J 1 75 ? 227.975 24.827 87.920 1.00 31.60 95 GLU J N 1
ATOM 11450 C CA . GLU J 1 75 ? 227.930 26.222 87.493 1.00 31.23 95 GLU J CA 1
ATOM 11451 C C . GLU J 1 75 ? 228.503 27.121 88.567 1.00 35.90 95 GLU J C 1
ATOM 11452 O O . GLU J 1 75 ? 229.237 28.041 88.240 1.00 34.33 95 GLU J O 1
ATOM 11458 N N . HIS J 1 76 ? 228.193 26.831 89.850 1.00 34.70 96 HIS J N 1
ATOM 11459 C CA . HIS J 1 76 ? 228.724 27.585 90.965 1.00 35.25 96 HIS J CA 1
ATOM 11460 C C . HIS J 1 76 ? 230.260 27.485 90.971 1.00 38.85 96 HIS J C 1
ATOM 11461 O O . HIS J 1 76 ? 230.931 28.494 91.166 1.00 39.27 96 HIS J O 1
ATOM 11468 N N . GLN J 1 77 ? 230.804 26.287 90.711 1.00 34.02 97 GLN J N 1
ATOM 11469 C CA . GLN J 1 77 ? 232.239 26.058 90.655 1.00 32.42 97 GLN J CA 1
ATOM 11470 C C . GLN J 1 77 ? 232.896 26.919 89.556 1.00 36.87 97 GLN J C 1
ATOM 11471 O O . GLN J 1 77 ? 233.839 27.632 89.854 1.00 38.97 97 GLN J O 1
ATOM 11477 N N . VAL J 1 78 ? 232.399 26.872 88.317 1.00 32.53 98 VAL J N 1
ATOM 11478 C CA . VAL J 1 78 ? 232.970 27.591 87.172 1.00 30.22 98 VAL J CA 1
ATOM 11479 C C . VAL J 1 78 ? 232.875 29.097 87.409 1.00 36.17 98 VAL J C 1
ATOM 11480 O O . VAL J 1 78 ? 233.889 29.791 87.241 1.00 37.43 98 VAL J O 1
ATOM 11484 N N . ASN J 1 79 ? 231.704 29.592 87.850 1.00 32.14 99 ASN J N 1
ATOM 11485 C CA . ASN J 1 79 ? 231.499 31.019 88.122 1.00 31.63 99 ASN J CA 1
ATOM 11486 C C . ASN J 1 79 ? 232.384 31.488 89.272 1.00 33.74 99 ASN J C 1
ATOM 11487 O O . ASN J 1 79 ? 232.927 32.582 89.182 1.00 33.14 99 ASN J O 1
ATOM 11492 N N . TRP J 1 80 ? 232.586 30.650 90.300 1.00 30.10 100 TRP J N 1
ATOM 11493 C CA . TRP J 1 80 ? 233.461 31.002 91.412 1.00 30.88 100 TRP J CA 1
ATOM 11494 C C . TRP J 1 80 ? 234.898 31.126 90.923 1.00 37.67 100 TRP J C 1
ATOM 11495 O O . TRP J 1 80 ? 235.581 32.089 91.268 1.00 39.06 100 TRP J O 1
ATOM 11506 N N . GLU J 1 81 ? 235.348 30.157 90.101 1.00 34.18 101 GLU J N 1
ATOM 11507 C CA . GLU J 1 81 ? 236.681 30.152 89.520 1.00 32.56 101 GLU J CA 1
ATOM 11508 C C . GLU J 1 81 ? 236.924 31.426 88.695 1.00 38.10 101 GLU J C 1
ATOM 11509 O O . GLU J 1 81 ? 237.914 32.112 88.939 1.00 40.40 101 GLU J O 1
ATOM 11515 N N . LEU J 1 82 ? 236.018 31.761 87.753 1.00 32.81 102 LEU J N 1
ATOM 11516 C CA . LEU J 1 82 ? 236.181 32.924 86.873 1.00 31.84 102 LEU J CA 1
ATOM 11517 C C . LEU J 1 82 ? 236.144 34.235 87.648 1.00 36.55 102 LEU J C 1
ATOM 11518 O O . LEU J 1 82 ? 236.966 35.108 87.386 1.00 35.89 102 LEU J O 1
ATOM 11523 N N . GLU J 1 83 ? 235.238 34.360 88.615 1.00 34.13 103 GLU J N 1
ATOM 11524 C CA . GLU J 1 83 ? 235.109 35.568 89.418 1.00 35.66 103 GLU J CA 1
ATOM 11525 C C . GLU J 1 83 ? 236.375 35.834 90.264 1.00 39.51 103 GLU J C 1
ATOM 11526 O O . GLU J 1 83 ? 236.808 36.992 90.383 1.00 40.48 103 GLU J O 1
ATOM 11532 N N . HIS J 1 84 ? 236.943 34.768 90.855 1.00 33.25 104 HIS J N 1
ATOM 11533 C CA . HIS J 1 84 ? 238.091 34.900 91.744 1.00 33.44 104 HIS J CA 1
ATOM 11534 C C . HIS J 1 84 ? 239.402 34.932 90.931 1.00 35.64 104 HIS J C 1
ATOM 11535 O O . HIS J 1 84 ? 240.377 35.473 91.425 1.00 35.14 104 HIS J O 1
ATOM 11542 N N . LEU J 1 85 ? 239.398 34.466 89.665 1.00 30.72 105 LEU J N 1
ATOM 11543 C CA . LEU J 1 85 ? 240.539 34.638 88.777 1.00 29.53 105 LEU J CA 1
ATOM 11544 C C . LEU J 1 85 ? 240.647 36.126 88.409 1.00 32.96 105 LEU J C 1
ATOM 11545 O O . LEU J 1 85 ? 241.742 36.700 88.368 1.00 32.61 105 LEU J O 1
ATOM 11550 N N . GLU J 1 86 ? 239.489 36.766 88.223 1.00 29.47 106 GLU J N 1
ATOM 11551 C CA . GLU J 1 86 ? 239.401 38.199 87.934 1.00 30.23 106 GLU J CA 1
ATOM 11552 C C . GLU J 1 86 ? 239.795 39.048 89.152 1.00 36.33 106 GLU J C 1
ATOM 11553 O O . GLU J 1 86 ? 240.509 40.035 88.979 1.00 35.70 106 GLU J O 1
ATOM 11559 N N . LYS J 1 87 ? 239.322 38.672 90.377 1.00 33.68 107 LYS J N 1
ATOM 11560 C CA . LYS J 1 87 ? 239.594 39.409 91.627 1.00 34.27 107 LYS J CA 1
ATOM 11561 C C . LYS J 1 87 ? 241.059 39.292 92.096 1.00 38.01 107 LYS J C 1
ATOM 11562 O O . LYS J 1 87 ? 241.526 40.188 92.799 1.00 40.39 107 LYS J O 1
ATOM 11564 N N . ALA J 1 88 ? 241.766 38.196 91.747 1.00 31.05 108 ALA J N 1
ATOM 11565 C CA . ALA J 1 88 ? 243.141 37.929 92.187 1.00 30.22 108 ALA J CA 1
ATOM 11566 C C . ALA J 1 88 ? 244.153 38.998 91.727 1.00 34.67 108 ALA J C 1
ATOM 11567 O O . ALA J 1 88 ? 244.046 39.561 90.642 1.00 32.92 108 ALA J O 1
ATOM 11569 N N . ASP J 1 89 ? 245.117 39.287 92.597 1.00 33.83 109 ASP J N 1
ATOM 11570 C CA . ASP J 1 89 ? 246.251 40.177 92.337 1.00 34.25 109 ASP J CA 1
ATOM 11571 C C . ASP J 1 89 ? 247.334 39.394 91.607 1.00 36.73 109 ASP J C 1
ATOM 11572 O O . ASP J 1 89 ? 248.112 39.966 90.836 1.00 36.04 109 ASP J O 1
ATOM 11577 N N . LEU J 1 90 ? 247.361 38.071 91.859 1.00 31.37 110 LEU J N 1
ATOM 11578 C CA . LEU J 1 90 ? 248.299 37.126 91.286 1.00 30.21 110 LEU J CA 1
ATOM 11579 C C . LEU J 1 90 ? 247.643 35.776 91.069 1.00 33.93 110 LEU J C 1
ATOM 11580 O O . LEU J 1 90 ? 246.880 35.328 91.910 1.00 33.87 110 LEU J O 1
ATOM 11585 N N . ILE J 1 91 ? 247.958 35.127 89.946 1.00 30.55 111 ILE J N 1
ATOM 11586 C CA . ILE J 1 91 ? 247.506 33.781 89.632 1.00 29.24 111 ILE J CA 1
ATOM 11587 C C . ILE J 1 91 ? 248.732 32.855 89.595 1.00 33.89 111 ILE J C 1
ATOM 11588 O O . ILE J 1 91 ? 249.607 33.009 88.723 1.00 33.09 111 ILE J O 1
ATOM 11593 N N . ILE J 1 92 ? 248.784 31.902 90.547 1.00 30.29 112 ILE J N 1
ATOM 11594 C CA . ILE J 1 92 ? 249.809 30.862 90.584 1.00 30.32 112 ILE J CA 1
ATOM 11595 C C . ILE J 1 92 ? 249.205 29.684 89.848 1.00 36.19 112 ILE J C 1
ATOM 11596 O O . ILE J 1 92 ? 248.235 29.100 90.334 1.00 37.13 112 ILE J O 1
ATOM 11609 N N . ASN J 1 94 ? 249.755 26.012 88.536 1.00 26.49 114 ASN J N 1
ATOM 11610 C CA . ASN J 1 94 ? 250.612 24.842 88.610 1.00 26.82 114 ASN J CA 1
ATOM 11611 C C . ASN J 1 94 ? 250.006 23.649 87.806 1.00 30.43 114 ASN J C 1
ATOM 11612 O O . ASN J 1 94 ? 248.906 23.164 88.100 1.00 29.19 114 ASN J O 1
ATOM 11617 N N . ILE J 1 95 ? 250.766 23.175 86.789 1.00 28.24 115 ILE J N 1
ATOM 11618 C CA . ILE J 1 95 ? 250.340 22.103 85.875 1.00 28.13 115 ILE J CA 1
ATOM 11619 C C . ILE J 1 95 ? 251.247 20.898 86.032 1.00 32.15 115 ILE J C 1
ATOM 11620 O O . ILE J 1 95 ? 252.431 20.978 85.734 1.00 33.80 115 ILE J O 1
ATOM 11625 N N . LEU J 1 96 ? 250.683 19.779 86.488 1.00 28.17 116 LEU J N 1
ATOM 11626 C CA . LEU J 1 96 ? 251.438 18.546 86.709 1.00 28.50 116 LEU J CA 1
ATOM 11627 C C . LEU J 1 96 ? 251.536 17.744 85.411 1.00 33.27 116 LEU J C 1
ATOM 11628 O O . LEU J 1 96 ? 250.661 17.842 84.565 1.00 32.25 116 LEU J O 1
ATOM 11633 N N . ALA J 1 97 ? 252.632 17.004 85.236 1.00 33.04 117 ALA J N 1
ATOM 11634 C CA . ALA J 1 97 ? 252.928 16.233 84.026 1.00 34.92 117 ALA J CA 1
ATOM 11635 C C . ALA J 1 97 ? 251.840 15.180 83.696 1.00 43.70 117 ALA J C 1
ATOM 11636 O O . ALA J 1 97 ? 251.562 14.929 82.521 1.00 44.05 117 ALA J O 1
ATOM 11638 N N . SER J 1 98 ? 251.241 14.571 84.715 1.00 42.91 118 SER J N 1
ATOM 11639 C CA . SER J 1 98 ? 250.222 13.532 84.560 1.00 43.86 118 SER J CA 1
ATOM 11640 C C . SER J 1 98 ? 248.851 14.089 84.129 1.00 46.88 118 SER J C 1
ATOM 11641 O O . SER J 1 98 ? 248.010 13.323 83.672 1.00 48.02 118 SER J O 1
ATOM 11644 N N . SER J 1 99 ? 248.605 15.393 84.316 1.00 41.21 119 SER J N 1
ATOM 11645 C CA . SER J 1 99 ? 247.299 15.987 84.058 1.00 40.17 119 SER J CA 1
ATOM 11646 C C . SER J 1 99 ? 247.039 16.294 82.588 1.00 45.12 119 SER J C 1
ATOM 11647 O O . SER J 1 99 ? 247.960 16.503 81.798 1.00 43.52 119 SER J O 1
ATOM 11650 N N . LYS J 1 100 ? 245.752 16.378 82.253 1.00 43.66 120 LYS J N 1
ATOM 11651 C CA . LYS J 1 100 ? 245.305 16.787 80.943 1.00 44.50 120 LYS J CA 1
ATOM 11652 C C . LYS J 1 100 ? 244.942 18.268 81.026 1.00 53.63 120 LYS J C 1
ATOM 11653 O O . LYS J 1 100 ? 245.127 18.995 80.042 1.00 55.09 120 LYS J O 1
ATOM 11659 N N . SER J 1 101 ? 244.500 18.736 82.220 1.00 52.20 121 SER J N 1
ATOM 11660 C CA . SER J 1 101 ? 244.208 20.141 82.562 1.00 51.50 121 SER J CA 1
ATOM 11661 C C . SER J 1 101 ? 243.570 20.976 81.354 1.00 52.77 121 SER J C 1
ATOM 11662 O O . SER J 1 101 ? 244.131 22.023 81.007 1.00 54.39 121 SER J O 1
ATOM 11665 N N . PRO J 1 102 ? 242.450 20.571 80.691 1.00 44.27 122 PRO J N 1
ATOM 11666 C CA . PRO J 1 102 ? 241.956 21.375 79.543 1.00 41.14 122 PRO J CA 1
ATOM 11667 C C . PRO J 1 102 ? 241.378 22.749 79.930 1.00 40.28 122 PRO J C 1
ATOM 11668 O O . PRO J 1 102 ? 241.461 23.683 79.131 1.00 39.63 122 PRO J O 1
ATOM 11672 N N . ILE J 1 103 ? 240.796 22.871 81.132 1.00 33.09 123 ILE J N 1
ATOM 11673 C CA . ILE J 1 103 ? 240.204 24.120 81.615 1.00 31.17 123 ILE J CA 1
ATOM 11674 C C . ILE J 1 103 ? 241.315 25.010 82.175 1.00 34.66 123 ILE J C 1
ATOM 11675 O O . ILE J 1 103 ? 241.206 26.228 82.093 1.00 34.75 123 ILE J O 1
ATOM 11680 N N . THR J 1 104 ? 242.411 24.422 82.655 1.00 31.30 124 THR J N 1
ATOM 11681 C CA . THR J 1 104 ? 243.587 25.187 83.080 1.00 30.46 124 THR J CA 1
ATOM 11682 C C . THR J 1 104 ? 244.128 25.977 81.877 1.00 32.12 124 THR J C 1
ATOM 11683 O O . THR J 1 104 ? 244.445 27.159 82.019 1.00 33.07 124 THR J O 1
ATOM 11687 N N . LEU J 1 105 ? 244.152 25.344 80.679 1.00 26.88 125 LEU J N 1
ATOM 11688 C CA . LEU J 1 105 ? 244.650 25.983 79.460 1.00 26.49 125 LEU J CA 1
ATOM 11689 C C . LEU J 1 105 ? 243.710 27.086 79.006 1.00 30.15 125 LEU J C 1
ATOM 11690 O O . LEU J 1 105 ? 244.209 28.107 78.524 1.00 31.38 125 LEU J O 1
ATOM 11695 N N . LEU J 1 106 ? 242.369 26.915 79.187 1.00 24.18 126 LEU J N 1
ATOM 11696 C CA . LEU J 1 106 ? 241.382 27.953 78.907 1.00 23.10 126 LEU J CA 1
ATOM 11697 C C . LEU J 1 106 ? 241.658 29.182 79.805 1.00 26.82 126 LEU J C 1
ATOM 11698 O O . LEU J 1 106 ? 241.750 30.295 79.300 1.00 26.58 126 LEU J O 1
ATOM 11703 N N . GLU J 1 107 ? 241.840 28.956 81.124 1.00 22.25 127 GLU J N 1
ATOM 11704 C CA . GLU J 1 107 ? 242.128 29.977 82.111 1.00 22.54 127 GLU J CA 1
ATOM 11705 C C . GLU J 1 107 ? 243.467 30.656 81.825 1.00 30.74 127 GLU J C 1
ATOM 11706 O O . GLU J 1 107 ? 243.591 31.869 82.033 1.00 33.08 127 GLU J O 1
ATOM 11720 N N . GLY J 1 109 ? 244.867 31.069 78.796 1.00 29.44 129 GLY J N 1
ATOM 11721 C CA . GLY J 1 109 ? 244.552 31.939 77.669 1.00 30.47 129 GLY J CA 1
ATOM 11722 C C . GLY J 1 109 ? 243.840 33.204 78.105 1.00 34.22 129 GLY J C 1
ATOM 11723 O O . GLY J 1 109 ? 244.209 34.299 77.680 1.00 34.69 129 GLY J O 1
ATOM 11724 N N . LEU J 1 110 ? 242.840 33.058 78.984 1.00 29.21 130 LEU J N 1
ATOM 11725 C CA . LEU J 1 110 ? 242.061 34.166 79.534 1.00 29.86 130 LEU J CA 1
ATOM 11726 C C . LEU J 1 110 ? 242.902 35.195 80.286 1.00 33.53 130 LEU J C 1
ATOM 11727 O O . LEU J 1 110 ? 242.575 36.384 80.217 1.00 34.33 130 LEU J O 1
ATOM 11732 N N . PHE J 1 111 ? 243.958 34.762 81.007 1.00 27.91 131 PHE J N 1
ATOM 11733 C CA . PHE J 1 111 ? 244.722 35.701 81.823 1.00 28.37 131 PHE J CA 1
ATOM 11734 C C . PHE J 1 111 ? 246.162 35.848 81.329 1.00 34.08 131 PHE J C 1
ATOM 11735 O O . PHE J 1 111 ? 24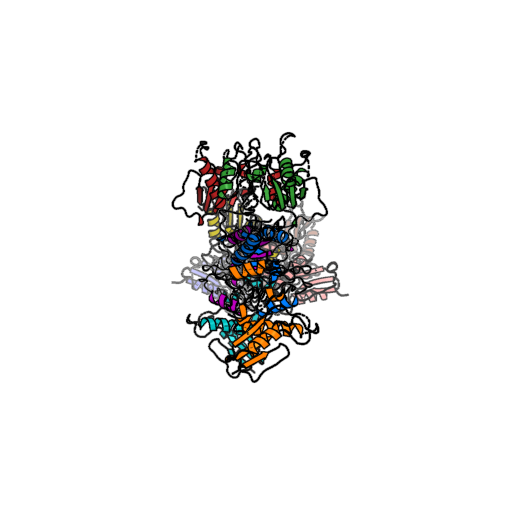6.954 36.556 81.956 1.00 34.17 131 PHE J O 1
ATOM 11751 N N . ARG J 1 113 ? 247.457 37.826 79.079 1.00 28.58 133 ARG J N 1
ATOM 11752 C CA . ARG J 1 113 ? 247.920 39.211 78.903 1.00 28.23 133 ARG J CA 1
ATOM 11753 C C . ARG J 1 113 ? 247.684 40.100 80.126 1.00 33.22 133 ARG J C 1
ATOM 11754 O O . ARG J 1 113 ? 247.939 41.300 80.047 1.00 35.21 133 ARG J O 1
ATOM 11762 N N . SER J 1 114 ? 247.203 39.540 81.238 1.00 29.82 134 SER J N 1
ATOM 11763 C CA . SER J 1 114 ? 246.860 40.296 82.449 1.00 30.20 134 SER J CA 1
ATOM 11764 C C . SER J 1 114 ? 248.089 40.837 83.191 1.00 36.12 134 SER J C 1
ATOM 11765 O O . SER J 1 114 ? 247.981 41.820 83.933 1.00 38.13 134 SER J O 1
ATOM 11768 N N . GLY J 1 115 ? 249.220 40.169 83.034 1.00 32.30 135 GLY J N 1
ATOM 11769 C CA . GLY J 1 115 ? 250.445 40.540 83.734 1.00 32.11 135 GLY J CA 1
ATOM 11770 C C . GLY J 1 115 ? 250.531 39.954 85.133 1.00 34.66 135 GLY J C 1
ATOM 11771 O O . GLY J 1 115 ? 251.585 40.036 85.750 1.00 34.04 135 GLY J O 1
ATOM 11772 N N . LYS J 1 116 ? 249.456 39.280 85.617 1.00 31.61 136 LYS J N 1
ATOM 11773 C CA . LYS J 1 116 ? 249.417 38.706 86.965 1.00 31.47 136 LYS J CA 1
ATOM 11774 C C . LYS J 1 116 ? 249.510 37.163 86.954 1.00 34.80 136 LYS J C 1
ATOM 11775 O O . LYS J 1 116 ? 249.487 36.556 88.017 1.00 34.78 136 LYS J O 1
ATOM 11781 N N . LEU J 1 117 ? 249.691 36.545 85.783 1.00 31.41 137 LEU J N 1
ATOM 11782 C CA . LEU J 1 117 ? 249.815 35.098 85.642 1.00 29.29 137 LEU J CA 1
ATOM 11783 C C . LEU J 1 117 ? 251.300 34.633 85.744 1.00 32.61 137 LEU J C 1
ATOM 11784 O O . LEU J 1 117 ? 252.206 35.206 85.124 1.00 29.08 137 LEU J O 1
ATOM 11789 N N . ARG J 1 118 ? 251.515 33.597 86.568 1.00 30.41 138 ARG J N 1
ATOM 11790 C CA . ARG J 1 118 ? 252.782 32.893 86.765 1.00 29.43 138 ARG J CA 1
ATOM 11791 C C . ARG J 1 118 ? 252.523 31.422 86.464 1.00 30.97 138 ARG J C 1
ATOM 11792 O O . ARG J 1 118 ? 251.667 30.828 87.118 1.00 30.82 138 ARG J O 1
ATOM 11800 N N . VAL J 1 119 ? 253.167 30.859 85.433 1.00 25.60 139 VAL J N 1
ATOM 11801 C CA . VAL J 1 119 ? 252.893 29.477 85.036 1.00 24.74 139 VAL J CA 1
ATOM 11802 C C . VAL J 1 119 ? 254.030 28.576 85.492 1.00 28.42 139 VAL J C 1
ATOM 11803 O O . VAL J 1 119 ? 255.190 28.868 85.253 1.00 29.95 139 VAL J O 1
ATOM 11807 N N . ILE J 1 120 ? 253.670 27.487 86.161 1.00 25.20 140 ILE J N 1
ATOM 11808 C CA . ILE J 1 120 ? 254.547 26.409 86.605 1.00 26.15 140 ILE J CA 1
ATOM 11809 C C . ILE J 1 120 ? 254.082 25.173 85.839 1.00 30.39 140 ILE J C 1
ATOM 11810 O O . ILE J 1 120 ? 252.951 24.730 86.046 1.00 29.92 140 ILE J O 1
ATOM 11815 N N . CYS J 1 121 ? 254.871 24.710 84.868 1.00 28.15 141 CYS J N 1
ATOM 11816 C CA . CYS J 1 121 ? 254.456 23.591 84.039 1.00 29.24 141 CYS J CA 1
ATOM 11817 C C . CYS J 1 121 ? 255.543 22.558 84.043 1.00 34.23 141 CYS J C 1
ATOM 11818 O O . CYS J 1 121 ? 256.661 22.789 83.570 1.00 32.58 141 CYS J O 1
ATOM 11821 N N . GLU J 1 122 ? 255.199 21.404 84.610 1.00 31.38 142 GLU J N 1
ATOM 11822 C CA . GLU J 1 122 ? 256.098 20.286 84.759 1.00 31.33 142 GLU J CA 1
ATOM 11823 C C . GLU J 1 122 ? 256.452 19.667 83.389 1.00 36.62 142 GLU J C 1
ATOM 11824 O O . GLU J 1 122 ? 255.567 19.335 82.605 1.00 36.78 142 GLU J O 1
ATOM 11830 N N . PRO J 1 123 ? 257.758 19.515 83.080 1.00 34.46 143 PRO J N 1
ATOM 11831 C CA . PRO J 1 123 ? 258.136 18.819 81.831 1.00 34.33 143 PRO J CA 1
ATOM 11832 C C . PRO J 1 123 ? 257.547 17.412 81.837 1.00 38.11 143 PRO J C 1
ATOM 11833 O O . PRO J 1 123 ? 257.536 16.741 82.868 1.00 39.83 143 PRO J O 1
ATOM 11837 N N . GLY J 1 124 ? 256.993 17.012 80.718 1.00 33.26 144 GLY J N 1
ATOM 11838 C CA . GLY J 1 124 ? 256.305 15.738 80.617 1.00 32.81 144 GLY J CA 1
ATOM 11839 C C . GLY J 1 124 ? 254.826 15.964 80.398 1.00 34.06 144 GLY J C 1
ATOM 11840 O O . GLY J 1 124 ? 254.121 15.048 79.981 1.00 36.03 144 GLY J O 1
ATOM 11841 N N . PHE J 1 125 ? 254.338 17.183 80.675 1.00 28.39 145 PHE J N 1
ATOM 11842 C CA . PHE J 1 125 ? 252.942 17.576 80.410 1.00 26.92 145 PHE J CA 1
ATOM 11843 C C . PHE J 1 125 ? 252.693 17.431 78.902 1.00 31.96 145 PHE J C 1
ATOM 11844 O O . PHE J 1 125 ? 253.537 17.852 78.114 1.00 31.20 145 PHE J O 1
ATOM 11852 N N . TYR J 1 126 ? 251.597 16.759 78.499 1.00 30.22 146 TYR J N 1
ATOM 11853 C CA . TYR J 1 126 ? 251.318 16.388 77.099 1.00 29.44 146 TYR J CA 1
ATOM 11854 C C . TYR J 1 126 ? 251.205 17.627 76.135 1.00 36.38 146 TYR J C 1
ATOM 11855 O O . TYR J 1 126 ? 251.349 17.447 74.927 1.00 39.46 146 TYR J O 1
ATOM 11864 N N . ARG J 1 127 ? 251.010 18.852 76.641 1.00 30.22 147 ARG J N 1
ATOM 11865 C CA . ARG J 1 127 ? 250.977 20.032 75.769 1.00 27.50 147 ARG J CA 1
ATOM 11866 C C . ARG J 1 127 ? 252.013 21.063 76.247 1.00 28.62 147 ARG J C 1
ATOM 11867 O O . ARG J 1 127 ? 251.807 22.264 76.099 1.00 28.59 147 ARG J O 1
ATOM 11875 N N . TYR J 1 128 ? 253.141 20.588 76.768 1.00 24.98 148 TYR J N 1
ATOM 11876 C CA . TYR J 1 128 ? 254.209 21.424 77.313 1.00 25.90 148 TYR J CA 1
ATOM 11877 C C . TYR J 1 128 ? 254.740 22.447 76.299 1.00 32.40 148 TYR J C 1
ATOM 11878 O O . TYR J 1 128 ? 254.935 23.608 76.665 1.00 33.70 148 TYR J O 1
ATOM 11887 N N . ASP J 1 129 ? 255.019 22.022 75.065 1.00 30.06 149 ASP J N 1
ATOM 11888 C CA . ASP J 1 129 ? 255.610 22.916 74.062 1.00 31.27 149 ASP J CA 1
ATOM 11889 C C . ASP J 1 129 ? 254.633 24.016 73.659 1.00 31.90 149 ASP J C 1
ATOM 11890 O O . ASP J 1 129 ? 255.090 25.128 73.416 1.00 32.33 149 ASP J O 1
ATOM 11895 N N . ASN J 1 130 ? 253.316 23.747 73.676 1.00 24.72 150 ASN J N 1
ATOM 11896 C CA . ASN J 1 130 ? 252.313 24.774 73.437 1.00 23.76 150 ASN J CA 1
ATOM 11897 C C . ASN J 1 130 ? 252.339 25.823 74.544 1.00 29.93 150 ASN J C 1
ATOM 11898 O O . ASN J 1 130 ? 252.325 27.022 74.248 1.00 29.66 150 ASN J O 1
ATOM 11903 N N . VAL J 1 131 ? 252.412 25.368 75.810 1.00 25.87 151 VAL J N 1
ATOM 11904 C CA . VAL J 1 131 ? 252.495 26.241 76.972 1.00 25.25 151 VAL J CA 1
ATOM 11905 C C . VAL J 1 131 ? 253.767 27.105 76.859 1.00 31.18 151 VAL J C 1
ATOM 11906 O O . VAL J 1 131 ? 253.666 28.330 76.959 1.00 31.80 151 VAL J O 1
ATOM 11910 N N . ARG J 1 132 ? 254.926 26.480 76.595 1.00 28.18 152 ARG J N 1
ATOM 11911 C CA . ARG J 1 132 ? 256.225 27.153 76.487 1.00 28.78 152 ARG J CA 1
ATOM 11912 C C . ARG J 1 132 ? 256.227 28.220 75.362 1.00 34.64 152 ARG J C 1
ATOM 11913 O O . ARG J 1 132 ? 256.664 29.340 75.599 1.00 33.69 152 ARG J O 1
ATOM 11921 N N . LEU J 1 133 ? 255.741 27.870 74.169 1.00 33.07 153 LEU J N 1
ATOM 11922 C CA . LEU J 1 133 ? 255.712 28.763 73.002 1.00 33.33 153 LEU J CA 1
ATOM 11923 C C . LEU J 1 133 ? 254.713 29.922 73.163 1.00 34.94 153 LEU J C 1
ATOM 11924 O O . LEU J 1 133 ? 255.026 31.031 72.734 1.00 34.90 153 LEU J O 1
ATOM 11929 N N . THR J 1 134 ? 253.552 29.686 73.791 1.00 30.61 154 THR J N 1
ATOM 11930 C CA . THR J 1 134 ? 252.536 30.730 74.012 1.00 30.28 154 THR J CA 1
ATOM 11931 C C . THR J 1 134 ? 253.013 31.713 75.125 1.00 34.76 154 THR J C 1
ATOM 11932 O O . THR J 1 134 ? 252.933 32.923 74.923 1.00 36.28 154 THR J O 1
ATOM 11936 N N . CYS J 1 135 ? 253.556 31.209 76.239 1.00 30.93 155 CYS J N 1
ATOM 11937 C CA . CYS J 1 135 ? 254.108 32.046 77.314 1.00 30.68 155 CYS J CA 1
ATOM 11938 C C . CYS J 1 135 ? 255.258 32.897 76.775 1.00 34.26 155 CYS J C 1
ATOM 11939 O O . CYS J 1 135 ? 255.344 34.078 77.102 1.00 33.73 155 CYS J O 1
ATOM 11942 N N . ALA J 1 136 ? 256.119 32.312 75.923 1.00 30.67 156 ALA J N 1
ATOM 11943 C CA . ALA J 1 136 ? 257.245 33.033 75.301 1.00 29.99 156 ALA J CA 1
ATOM 11944 C C . ALA J 1 136 ? 256.740 34.201 74.462 1.00 34.99 156 ALA J C 1
ATOM 11945 O O . ALA J 1 136 ? 257.242 35.312 74.616 1.00 34.93 156 ALA J O 1
ATOM 11947 N N . ARG J 1 137 ? 255.694 33.959 73.631 1.00 31.93 157 ARG J N 1
ATOM 11948 C CA . ARG J 1 137 ? 255.124 34.977 72.755 1.00 31.31 157 ARG J CA 1
ATOM 11949 C C . ARG J 1 137 ? 254.533 36.139 73.552 1.00 32.81 157 ARG J C 1
ATOM 11950 O O . ARG J 1 137 ? 254.678 37.295 73.135 1.00 30.20 157 ARG J O 1
ATOM 11958 N N . TYR J 1 138 ? 253.869 35.845 74.677 1.00 29.54 158 TYR J N 1
ATOM 11959 C CA . TYR J 1 138 ? 253.168 36.905 75.408 1.00 28.90 158 TYR J CA 1
ATOM 11960 C C . TYR J 1 138 ? 253.904 37.326 76.689 1.00 32.24 158 TYR J C 1
ATOM 11961 O O . TYR J 1 138 ? 253.359 38.120 77.459 1.00 32.49 158 TYR J O 1
ATOM 11970 N N . GLY J 1 139 ? 255.149 36.884 76.847 1.00 28.63 159 GLY J N 1
ATOM 11971 C CA . GLY J 1 139 ? 256.012 37.278 77.969 1.00 28.74 159 GLY J CA 1
ATOM 11972 C C . GLY J 1 139 ? 255.539 36.869 79.350 1.00 32.19 159 GLY J C 1
ATOM 11973 O O . GLY J 1 139 ? 255.694 37.621 80.315 1.00 33.34 159 GLY J O 1
ATOM 11974 N N . VAL J 1 140 ? 254.997 35.655 79.462 1.00 26.87 160 VAL J N 1
ATOM 11975 C CA . VAL J 1 140 ? 254.499 35.143 80.741 1.00 26.27 160 VAL J CA 1
ATOM 11976 C C . VAL J 1 140 ? 255.615 34.303 81.401 1.00 30.31 160 VAL J C 1
ATOM 11977 O O . VAL J 1 140 ? 256.126 33.383 80.758 1.00 30.79 160 VAL J O 1
ATOM 11981 N N . PRO J 1 141 ? 255.990 34.607 82.673 1.00 25.61 161 PRO J N 1
ATOM 11982 C CA . PRO J 1 141 ? 257.005 33.790 83.363 1.00 25.25 161 PRO J CA 1
ATOM 11983 C C . PRO J 1 141 ? 256.575 32.327 83.455 1.00 30.10 161 PRO J C 1
ATOM 11984 O O . PRO J 1 141 ? 255.437 32.036 83.812 1.00 30.84 161 PRO J O 1
ATOM 11988 N N . LEU J 1 142 ? 257.477 31.419 83.079 1.00 26.00 162 LEU J N 1
ATOM 11989 C CA . LEU J 1 142 ? 257.274 29.980 83.045 1.00 23.53 162 LEU J CA 1
ATOM 11990 C C . LEU J 1 142 ? 258.371 29.281 83.852 1.00 27.60 162 LEU J C 1
ATOM 11991 O O . LEU J 1 142 ? 259.558 29.476 83.589 1.00 28.54 162 LEU J O 1
ATOM 11996 N N . TYR J 1 143 ? 257.961 28.465 84.819 1.00 24.19 163 TYR J N 1
ATOM 11997 C CA . TYR J 1 143 ? 258.835 27.699 85.713 1.00 25.31 163 TYR J CA 1
ATOM 11998 C C . TYR J 1 143 ? 258.570 26.209 85.550 1.00 31.87 163 TYR J C 1
ATOM 11999 O O . TYR J 1 143 ? 257.512 25.845 85.057 1.00 31.49 163 TYR J O 1
ATOM 12008 N N . GLN J 1 144 ? 259.501 25.353 85.971 1.00 32.43 164 GLN J N 1
ATOM 12009 C CA . GLN J 1 144 ? 259.375 23.907 85.821 1.00 33.40 164 GLN J CA 1
ATOM 12010 C C . GLN J 1 144 ? 258.918 23.230 87.104 1.00 39.08 164 GLN J C 1
ATOM 12011 O O . GLN J 1 144 ? 258.478 22.088 87.057 1.00 39.64 164 GLN J O 1
ATOM 12017 N N . ASN J 1 145 ? 259.009 23.918 88.233 1.00 37.31 165 ASN J N 1
ATOM 12018 C CA . ASN J 1 145 ? 258.570 23.401 89.530 1.00 37.65 165 ASN J CA 1
ATOM 12019 C C . ASN J 1 145 ? 258.257 24.575 90.474 1.00 39.41 165 ASN J C 1
ATOM 12020 O O . ASN J 1 145 ? 258.713 25.702 90.254 1.00 38.05 165 ASN J O 1
ATOM 12033 N N . ASP J 1 147 ? 259.145 24.940 93.670 1.00 33.34 167 ASP J N 1
ATOM 12034 C CA . ASP J 1 147 ? 260.298 25.387 94.459 1.00 35.75 167 ASP J CA 1
ATOM 12035 C C . ASP J 1 147 ? 261.020 26.558 93.777 1.00 38.71 167 ASP J C 1
ATOM 12036 O O . ASP J 1 147 ? 261.240 27.583 94.419 1.00 41.22 167 ASP J O 1
ATOM 12041 N N . ASP J 1 148 ? 261.332 26.440 92.488 1.00 33.73 168 ASP J N 1
ATOM 12042 C CA . ASP J 1 148 ? 261.959 27.513 91.714 1.00 33.32 168 ASP J CA 1
ATOM 12043 C C . ASP J 1 148 ? 261.080 28.766 91.683 1.00 37.78 168 ASP J C 1
ATOM 12044 O O . ASP J 1 148 ? 261.603 29.856 91.870 1.00 39.98 168 ASP J O 1
ATOM 12049 N N . PHE J 1 149 ? 259.757 28.621 91.491 1.00 31.42 169 PHE J N 1
ATOM 12050 C CA . PHE J 1 149 ? 258.876 29.779 91.440 1.00 30.24 169 PHE J CA 1
ATOM 12051 C C . PHE J 1 149 ? 258.767 30.497 92.803 1.00 37.64 169 PHE J C 1
ATOM 12052 O O . PHE J 1 149 ? 258.924 31.720 92.838 1.00 38.13 169 PHE J O 1
ATOM 12060 N N . LEU J 1 150 ? 258.394 29.786 93.883 1.00 34.29 170 LEU J N 1
ATOM 12061 C CA . LEU J 1 150 ? 258.182 30.424 95.181 1.00 33.37 170 LEU J CA 1
ATOM 12062 C C . LEU J 1 150 ? 259.466 31.155 95.640 1.00 41.76 170 LEU J C 1
ATOM 12063 O O . LEU J 1 150 ? 259.332 32.233 96.217 1.00 44.02 170 LEU J O 1
ATOM 12068 N N . LYS J 1 151 ? 260.690 30.642 95.300 1.00 38.30 171 LYS J N 1
ATOM 12069 C CA . LYS J 1 151 ? 261.963 31.308 95.671 1.00 39.36 171 LYS J CA 1
ATOM 12070 C C . LYS J 1 151 ? 262.074 32.724 95.033 1.00 45.04 171 LYS J C 1
ATOM 12071 O O . LYS J 1 151 ? 262.768 33.573 95.588 1.00 46.59 171 LYS J O 1
ATOM 12073 N N . THR J 1 152 ? 261.364 32.979 93.898 1.00 40.03 172 THR J N 1
ATOM 12074 C CA . THR J 1 152 ? 261.367 34.285 93.213 1.00 39.67 172 THR J CA 1
ATOM 12075 C C . THR J 1 152 ? 260.478 35.306 93.901 1.00 46.37 172 THR J C 1
ATOM 12076 O O . THR J 1 152 ? 260.650 36.507 93.683 1.00 46.16 172 THR J O 1
ATOM 12088 N N . ARG J 1 154 ? 259.452 37.820 96.162 1.00 57.71 174 ARG J N 1
ATOM 12089 C CA . ARG J 1 154 ? 260.126 38.802 97.007 1.00 64.32 174 ARG J CA 1
ATOM 12090 C C . ARG J 1 154 ? 259.380 40.126 96.835 1.00 87.00 174 ARG J C 1
ATOM 12091 O O . ARG J 1 154 ? 258.310 40.279 97.469 1.00 84.93 174 ARG J O 1
#

Foldseek 3Di:
DFAEAEAEAELPDDDPPDDCVQAQEEEEFEDAVPVPVVVSVVRRRDNYGHHYYYYHHDPDDDPPDVSVVSSVCSNVVSLVVHQAYEEYDLPDPRPVSVVNVVCLVQRYAYAHAPNNPCVVVVVVVCVVSVHHYHRHVVVVVVD/DWEAEAEDELPDDDPVDDCVQAQEEEEFEDADPPPPPVVVVVSVVNRRDRYGHHYYYYHHDPDDDPPDVSVVSSVCSNVVSLVVHQAYEEYDLPDQRPVSVVNVVCLVQRYAEAHAPNNPCVVVVVVVCVVSVHHYHNHVVVVVD/DEAEAEDELPDDDPPDDCVQAQEEEEFEDADDPPDDVVVVVSVVRVPDPYGHHYYYYHHDPDDDPPDVSVVSSVCSNVVSLVVHQAYEEYELPDQRPVSVVNVVCLVQRYAYAHAPNNPCVVVVVVVCVVSVHHYHNHVVVVVPD/DAWEAEAEDELPDDDPPDDCVQAQEEEEFEDAPPVVVVVSVVNRRDRYGHHYYYYHHDPDDDPPDVSVVSSVCSNVVSLVVHQAYEEYDLPDQPPVSVVNVVCLVVRYAYAHAPNRPCVVVVVVVCVVSVHHYHNHVVVVVCD/DQDEAEAEDELPDDPPPDDCVQAQEEEEFEDAPPVLVVVSVVRRRDPYGYHYYYYHHDPDDDPPDVSVVSSVCSNVVSLVVHQAYEEYDLPDQRPVSVVNVVCLVQRYAEAHAPNNPCVVVVVVVCVVSVHHYHRHVVVVVD/DWEAEAEDELPDDDPPDDCVQAQEEEEFEDADPPPPPVVVVVSVVNRRDRYGHHYYYYHHDPDDDPPDVSVVSSVCSNVVSLVVHQAYEEYDLPDQGPVSVVNVVCLVQRYAEAHAPNNPCVVVVVVVCVVSVHHYHNHVVVVVD/DAWEAEAEDELPDDDPPDDCVQAQEEEEFEDADVDPPCVVVVVSVVNRRDRYGHHYYYYHHDPDDDPPDVSVVSSVVSNVVSLVVHQAYEEYELPDQGPVSVVNVVCLVQRYAYAHAPNNPCVVVVVVVCVVSVHHYHNHVVVVVPD/DWEAEAEDELPDDDPPDDCVQAQQEEEFEDADVPVPVVVSVVNRHDRYGHHYYYYHHDPDDDPPDVSVVSSVCSNVVSLVVHPAYEEYDLPDQGPVSVVNVVCLVVRYAEAHAPNNPCVVVVVVVCVVSVHHYHNHVVVVVD/DWEAEAEDELPDDDPPDDCVQAQEEEEFEDADVPVLVVVSVVRRHHRYGHHYYYYHHDPDDDPPDVSVVSSVCSNVVSLVVHQAYEEYELPDQGPVSVVNVVCLVQRYAYAHAPNNPCVVVVVVVCVVSVHHYHRHVVVVVPD/DWEAEAEDELPDDDPPDDLVQAQEEEEFEDADPDPDDVLVVVSVVRRHHRYGHHYYYYHHDPDDDPPDVSVVSSVVSNVVSLVVHQAYEEYELPDQGPVSVVNVVCLVQRYAEAHAPNNPCVVVVVVVCVVSVHHYHRHVVVVVPD

B-factor: mean 40.08, std 15.6, range [12.59, 141.78]